Protein AF-0000000081065694 (afdb_homodimer)

Nearest PDB structures (foldseek):
  4qla-assembly1_A  TM=9.465E-01  e=5.471E-31  Bombyx mori
  4qla-assembly1_B  TM=9.384E-01  e=2.583E-26  Bombyx mori
  5f4z-assembly3_E  TM=8.134E-01  e=1.026E-21  Streptomyces carzinostaticus subsp. neocarzinostaticus
  7jqy-assembly1_B  TM=7.197E-01  e=2.039E-13  Burkholderia cenocepacia J2315
  4baz-assembly1_A  TM=7.302E-01  e=6.442E-12  Pseudomonas aeruginosa PAO1

Sequence (858 aa):
MHVKAGEGNDGDGEGGKDYDNEGGKRNDGDGEGEKDNDGDGEGGKDYDGDGEGEKDNDGEREKHNDGDGEGEKHNDGDGEGGKDNDGDGEGGKHNDGDGEGGNDSQVVVPLLLLHGWPGSFVEFYELVSLLREEEQVVEVEGEGGNVVLEVICPSIPGYGFSQAPAKQGFGHLETAQVMFKLMKRLGHERFYVQGGDWGSFIATAMATMYPHSVAGVHLNMFTSTTLGANFKMVMGGLLPSGLLFSTKDQAKIYPLLGRLGMFARETGYLHIQATKPDTVAVNQNPLSLAVYLLEKFSTWTHLDNPHLPDGGLLQPHFPISLDSLLDNICIYWFTGTITTSMRYYAENFGSLLTRNVENIPCRVPAGLAAFPQELATQPKSLAAHKFYDIVTYSDMPRGGHFAAMEEPHLLAQDILSFITKVENRNHKHMHVKAGEGNDGDGEGGKDYDNEGGKRNDGDGEGEKDNDGDGEGGKDYDGDGEGEKDNDGEREKHNDGDGEGEKHNDGDGEGGKDNDGDGEGGKHNDGDGEGGNDSQVVVPLLLLHGWPGSFVEFYELVSLLREEEQVVEVEGEGGNVVLEVICPSIPGYGFSQAPAKQGFGHLETAQVMFKLMKRLGHERFYVQGGDWGSFIATAMATMYPHSVAGVHLNMFTSTTLGANFKMVMGGLLPSGLLFSTKDQAKIYPLLGRLGMFARETGYLHIQATKPDTVAVNQNPLSLAVYLLEKFSTWTHLDNPHLPDGGLLQPHFPISLDSLLDNICIYWFTGTITTSMRYYAENFGSLLTRNVENIPCRVPAGLAAFPQELATQPKSLAAHKFYDIVTYSDMPRGGHFAAMEEPHLLAQDILSFITKVENRNHKH

Foldseek 3Di:
DCPPPPPPDPPPPPDDDDPDDDDDDDDDDDDDDDDPDDPDPDDDDDDDDYDDDDDDDDDDDDDDDDDDDDDDDYDDDDDDDYDDDDDDPPPDDPVPPPPPPVPLPEAEAEEEEAEAPPFALLLQVVLVVLLQPVPLFLDQPPVNHGYGYDYHGDYQDLFFPHHFDPDAQCALLVSLVVVVVVCVVVPQQAHAYEYFHSSLVNQLSNLLVPVRRYQEYEYAFFAQPDPVLVVLLVVCCVDDPCPSDHNVFQLQCPPVVVLVVLCVVPCPLLVCLQPPLPVQPQLVDLVSLLVVRVLCVLCFWAVCQVVDVVSCLPPPVSQFDPVSSVVRSVSCNVVVRSSSSSNNSNSCVVVVVVCPSSQRARAREYHYEHAPSESHDHDPVSSCSRYVHHQYYHDDPHTGRSCCRRPSPSSSVSVSVSVSSSSNVVVVD/DCPPPPPPDPPPPDDDDDPDDDDDDDDDYYDYDDDDDYDDDDDDDDPDDDDDDDDDDDDDDDDDDDDYDDDDDDDDDDPPPPDDDDDDDDPDPPPPPPPPPVPLDEAEAEEEEAEAPPFALLLQVVLVVLLQPPPLFLCQPPVNHGYGYDYHGDYQDLFFPHHFDPDFQCALLVSLVVVVVVCVVVPQQAHAYEYFHSSLVNQLSNLLVPVRRYQEYEYAFFAQPDPVLVVLLVVCCVDDPCPSDHNVQQVQCPPVVVLVVLCVVPCPLLVCLQPPLPVQPQLVDLVSLLVVRVLCVLCFWAVCQVVDVVSCLPPPVSQFDPVSSVVRSVSCNVVVRSSSSSNNSNSCVVVVVVCPSSQRARAREYHYEHAPSESHDHDPVSSCSRYVHHQYYHDDPHTGRSCSRRPSPSVSVSVSVSVSSSSNVVVVD

InterPro domains:
  IPR000073 Alpha/beta hydrolase fold-1 [PF00561] (110-221)
  IPR000639 Epoxide hydrolase-like [PR00412] (115-133)
  IPR000639 Epoxide hydrolase-like [PR00412] (193-206)
  IPR000639 Epoxide hydrolase-like [PR00412] (207-220)
  IPR000639 Epoxide hydrolase-like [PR00412] (364-380)
  IPR000639 Epoxide hydrolase-like [PR00412] (396-418)
  IPR029058 Alpha/Beta hydrolase fold [G3DSA:3.40.50.1820] (99-429)
  IPR029058 Alpha/Beta hydrolase fold [SSF53474] (109-421)

Secondary structure (DSSP, 8-state):
----------------------------------------------------------------------------------------------------------EEEEEEEE--SS--GGGGHHHHHHHH-TT--EE-TTT-PEEEEEEE-PPPTTSTTSPPPSSS---HHHHHHHHHHHHHHTT-SSEEEEESHHHHHHHHHHHHH-TTTEEEEEESS-----HHHHHHHHHHHHSPTTSSS-HHHHTTT--HHHHHHHHHHH-HHHHHHHH-GGG---TT-HHHHHHHHHHHHHHHH-TTGGGSGGGGTTSTT-SS-HHHHHHHHHHHHHHT-HHHHHHHHHHHHHHHHH-TGGGSPB-S-EEEEE-TB-SS---HHHHTTTBS-EEEEEE-SS-BTTHHHH-HHHHHHHHHHHHHHHHHHHH--/----------------------------------------------------------------------------------------------------------EEEEEEEE--SS--GGGGHHHHHHHH-TT--EE-TTT-PEEEEEEE-PPPTTSTTSPPPSSS---HHHHHHHHHHHHHHTT-SSEEEEESHHHHHHHHHHHHH-TTTEEEEEESS-----HHHHHHHHHHHHSPTTSSS-HHHHTTT--HHHHHHHHHHH-HHHHHHHH-GGG---TT-HHHHHHHHHHHHHHHH-TTGGGSGGGGTTSTT-SS-HHHHHHHHHHHHHHT-HHHHHHHHHHHHHHHHH-TGGGSPB-S-EEEEE-TB-SS---HHHHTTTBS-EEEEEE-SS-BTTHHHH-HHHHHHHHHHHHHHHHHHHH--

Solvent-accessible surface area (backbone atoms only — not comparable to full-atom values): 50359 Å² total; per-residue (Å²): 133,83,75,75,78,78,77,78,80,81,75,78,76,79,76,74,81,78,83,78,78,82,74,84,82,77,86,75,86,75,85,81,82,80,88,72,74,79,78,73,80,77,83,84,84,93,87,93,84,89,92,85,92,78,91,81,91,87,91,78,89,76,91,82,93,82,87,92,84,90,85,80,86,85,84,80,88,84,89,82,85,88,92,82,90,73,88,72,84,78,78,80,78,75,76,71,75,72,70,77,59,78,72,67,53,64,44,78,44,43,34,39,44,33,51,30,81,92,60,42,60,64,42,38,56,63,26,52,52,61,54,51,40,79,81,56,51,40,72,38,76,84,69,78,20,40,39,41,62,46,79,44,64,59,56,58,69,10,27,55,93,31,67,55,75,89,57,88,76,60,21,50,63,53,46,20,52,51,51,51,51,48,39,46,73,74,66,45,70,55,27,33,33,33,14,27,62,54,9,19,54,20,36,51,43,33,29,47,74,37,46,86,33,26,65,26,36,35,29,54,33,52,79,42,80,29,70,68,31,48,50,50,55,54,50,45,72,74,42,65,88,54,74,79,40,52,68,83,41,36,65,54,60,48,60,58,66,60,49,49,50,48,46,62,49,67,38,14,64,54,42,20,20,32,55,45,25,77,42,65,43,32,85,79,31,71,65,25,35,44,46,47,49,47,53,48,57,21,39,37,45,30,79,66,19,70,79,35,75,80,25,34,63,82,44,91,80,42,61,52,54,66,66,58,54,49,51,45,48,45,41,33,60,78,55,62,18,58,49,48,44,32,39,42,41,35,39,29,50,64,51,68,65,64,41,71,70,56,67,48,64,21,69,30,41,25,28,40,42,43,28,72,35,29,88,53,47,58,41,68,79,39,37,42,68,26,39,68,30,67,75,38,77,41,82,42,92,61,38,14,52,51,35,43,49,46,30,26,66,64,49,40,51,51,51,50,53,38,53,37,53,55,54,37,58,57,62,75,99,133,84,76,74,77,78,79,78,81,82,75,80,78,80,83,80,77,79,83,81,78,83,71,83,83,78,89,84,87,88,84,88,84,73,89,82,86,82,86,81,86,82,87,80,87,81,88,80,81,83,72,92,83,78,87,71,90,80,88,72,87,70,87,70,93,77,88,90,84,93,84,86,87,90,82,86,83,71,87,64,82,73,76,85,79,84,86,84,83,82,78,75,76,75,78,72,77,75,69,79,63,81,76,72,53,65,46,77,43,42,34,39,43,34,50,31,83,94,59,40,59,66,40,39,56,64,25,51,52,59,56,53,40,76,81,56,51,41,70,38,78,83,70,79,20,39,41,41,63,46,79,43,64,60,56,59,69,9,26,54,92,30,66,55,76,91,57,88,76,60,23,50,64,53,47,22,51,52,52,51,50,50,40,46,72,74,67,44,71,56,30,33,34,33,14,26,63,53,10,20,54,20,36,51,42,33,28,48,76,37,45,87,33,27,65,28,37,36,27,52,34,52,81,42,80,29,70,65,31,48,50,49,55,55,50,44,71,74,42,66,87,54,73,78,40,53,69,82,41,36,66,55,59,48,58,56,67,61,47,50,50,49,47,59,51,68,36,13,64,55,43,22,21,32,53,44,26,79,42,63,42,32,87,77,30,71,66,23,36,46,45,47,49,48,52,48,57,22,39,38,45,30,79,65,20,71,80,34,75,81,25,33,61,83,42,90,79,42,62,52,54,68,64,59,53,51,51,46,49,44,40,35,61,77,53,64,18,58,51,48,45,32,41,42,40,35,40,30,48,64,53,68,67,63,41,70,68,56,69,50,63,20,69,32,40,26,26,40,41,41,29,73,35,30,88,53,47,60,40,70,78,40,38,43,68,26,39,68,30,67,76,38,76,42,81,42,93,62,39,14,52,51,34,44,50,45,30,26,65,63,48,39,52,52,51,52,52,37,52,37,54,53,54,38,58,58,62,76,100

Organism: NCBI:txid1843537

Radius of gyration: 40.7 Å; Cα contacts (8 Å, |Δi|>4): 1205; chains: 2; bounding box: 134×143×94 Å

Structure (mmCIF, N/CA/C/O backbone):
data_AF-0000000081065694-model_v1
#
loop_
_entity.id
_entity.type
_entity.pdbx_description
1 polymer 'AB hydrolase-1 domain-containing protein'
#
loop_
_atom_site.group_PDB
_atom_site.id
_atom_site.type_symbol
_atom_site.label_atom_id
_atom_site.label_alt_id
_atom_site.label_comp_id
_atom_site.label_asym_id
_atom_site.label_entity_id
_atom_site.label_seq_id
_atom_site.pdbx_PDB_ins_code
_atom_site.Cartn_x
_atom_site.Cartn_y
_atom_site.Cartn_z
_atom_site.occupancy
_atom_site.B_iso_or_equiv
_atom_site.auth_seq_id
_atom_site.auth_comp_id
_atom_site.auth_asym_id
_atom_site.auth_atom_id
_atom_site.pdbx_PDB_model_num
ATOM 1 N N . MET A 1 1 ? -4.848 -31.844 -32.219 1 20.52 1 MET A N 1
ATOM 2 C CA . MET A 1 1 ? -4.75 -31.422 -30.812 1 20.52 1 MET A CA 1
ATOM 3 C C . MET A 1 1 ? -5.703 -30.266 -30.531 1 20.52 1 MET A C 1
ATOM 5 O O . MET A 1 1 ? -5.562 -29.188 -31.094 1 20.52 1 MET A O 1
ATOM 9 N N . HIS A 1 2 ? -6.969 -30.578 -30.297 1 20.83 2 HIS A N 1
ATOM 10 C CA . HIS A 1 2 ? -8.141 -29.719 -30.406 1 20.83 2 HIS A CA 1
ATOM 11 C C . HIS A 1 2 ? -8.258 -28.797 -29.188 1 20.83 2 HIS A C 1
ATOM 13 O O . HIS A 1 2 ? -8.328 -29.266 -28.062 1 20.83 2 HIS A O 1
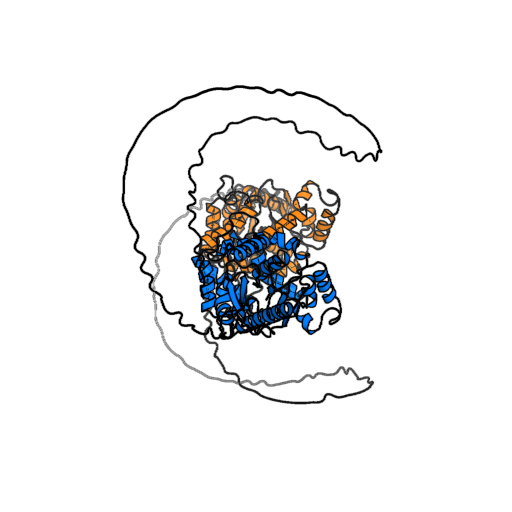ATOM 19 N N . VAL A 1 3 ? -7.438 -27.781 -29.172 1 20.69 3 VAL A N 1
ATOM 20 C CA . VAL A 1 3 ? -7.566 -26.734 -28.156 1 20.69 3 VAL A CA 1
ATOM 21 C C . VAL A 1 3 ? -8.953 -26.109 -28.234 1 20.69 3 VAL A C 1
ATOM 23 O O . VAL A 1 3 ? -9.312 -25.516 -29.25 1 20.69 3 VAL A O 1
ATOM 26 N N . LYS A 1 4 ? -10.102 -26.75 -27.859 1 20.53 4 LYS A N 1
ATOM 27 C CA . LYS A 1 4 ? -11.43 -26.141 -27.953 1 20.53 4 LYS A CA 1
ATOM 28 C C . LYS A 1 4 ? -11.508 -24.859 -27.141 1 20.53 4 LYS A C 1
ATOM 30 O O . LYS A 1 4 ? -11.281 -24.859 -25.922 1 20.53 4 LYS A O 1
ATOM 35 N N . ALA A 1 5 ? -11.219 -23.719 -27.766 1 24.27 5 ALA A N 1
ATOM 36 C CA . ALA A 1 5 ? -11.562 -22.422 -27.188 1 24.27 5 ALA A CA 1
ATOM 37 C C . ALA A 1 5 ? -13.031 -22.375 -26.781 1 24.27 5 ALA A C 1
ATOM 39 O O . ALA A 1 5 ? -13.914 -22.594 -27.625 1 24.27 5 ALA A O 1
ATOM 40 N N . GLY A 1 6 ? -13.484 -22.922 -25.609 1 22 6 GLY A N 1
ATOM 41 C CA . GLY A 1 6 ? -14.883 -22.984 -25.219 1 22 6 GLY A CA 1
ATOM 42 C C . GLY A 1 6 ? -15.586 -21.641 -25.312 1 22 6 GLY A C 1
ATOM 43 O O . GLY A 1 6 ? -15.117 -20.641 -24.75 1 22 6 GLY A O 1
ATOM 44 N N . GLU A 1 7 ? -16.188 -21.344 -26.438 1 23.22 7 GLU A N 1
ATOM 45 C CA . GLU A 1 7 ? -17 -20.188 -26.797 1 23.22 7 GLU A CA 1
ATOM 46 C C . GLU A 1 7 ? -18.109 -19.953 -25.781 1 23.22 7 GLU A C 1
ATOM 48 O O . GLU A 1 7 ? -18.938 -20.828 -25.531 1 23.22 7 GLU A O 1
ATOM 53 N N . GLY A 1 8 ? -17.812 -19.359 -24.625 1 21.09 8 GLY A N 1
ATOM 54 C CA . GLY A 1 8 ? -18.812 -19.047 -23.625 1 21.09 8 GLY A CA 1
ATOM 55 C C . GLY A 1 8 ? -20 -18.297 -24.188 1 21.09 8 GLY A C 1
ATOM 56 O O . GLY A 1 8 ? -19.875 -17.531 -25.156 1 21.09 8 GLY A O 1
ATOM 57 N N . ASN A 1 9 ? -21.234 -18.844 -24.078 1 20.84 9 ASN A N 1
ATOM 58 C CA . ASN A 1 9 ? -22.609 -18.516 -24.453 1 20.84 9 ASN A CA 1
ATOM 59 C C . ASN A 1 9 ? -23 -17.125 -23.969 1 20.84 9 ASN A C 1
ATOM 61 O O . ASN A 1 9 ? -22.609 -16.703 -22.875 1 20.84 9 ASN A O 1
ATOM 65 N N . ASP A 1 10 ? -23.375 -16.297 -24.891 1 21.59 10 ASP A N 1
ATOM 66 C CA . ASP A 1 10 ? -23.859 -14.922 -24.953 1 21.59 10 ASP A CA 1
ATOM 67 C C . ASP A 1 10 ? -25.141 -14.742 -24.141 1 21.59 10 ASP A C 1
ATOM 69 O O . ASP A 1 10 ? -26.219 -15.172 -24.562 1 21.59 10 ASP A O 1
ATOM 73 N N . GLY A 1 11 ? -25.172 -15.148 -22.812 1 19.41 11 GLY A N 1
ATOM 74 C CA . GLY A 1 11 ? -26.469 -14.992 -22.156 1 19.41 11 GLY A CA 1
ATOM 75 C C . GLY A 1 11 ? -27.047 -13.594 -22.281 1 19.41 11 GLY A C 1
ATOM 76 O O . GLY A 1 11 ? -26.297 -12.609 -22.25 1 19.41 11 GLY A O 1
ATOM 77 N N . ASP A 1 12 ? -28.109 -13.422 -22.906 1 21.06 12 ASP A N 1
ATOM 78 C CA . ASP A 1 12 ? -29 -12.328 -23.297 1 21.06 12 ASP A CA 1
ATOM 79 C C . ASP A 1 12 ? -29.5 -11.562 -22.078 1 21.06 12 ASP A C 1
ATOM 81 O O . ASP A 1 12 ? -30.578 -11.844 -21.562 1 21.06 12 ASP A O 1
ATOM 85 N N . GLY A 1 13 ? -28.641 -11.328 -21.062 1 19.19 13 GLY A N 1
ATOM 86 C CA . GLY A 1 13 ? -29.312 -10.812 -19.875 1 19.19 13 GLY A CA 1
ATOM 87 C C . GLY A 1 13 ? -30 -9.484 -20.109 1 19.19 13 GLY A C 1
ATOM 88 O O . GLY A 1 13 ? -29.406 -8.555 -20.656 1 19.19 13 GLY A O 1
ATOM 89 N N . GLU A 1 14 ? -31.312 -9.531 -20.312 1 20.67 14 GLU A N 1
ATOM 90 C CA . GLU A 1 14 ? -32.312 -8.492 -20.453 1 20.67 14 GLU A CA 1
ATOM 91 C C . GLU A 1 14 ? -32.312 -7.547 -19.25 1 20.67 14 GLU A C 1
ATOM 93 O O . GLU A 1 14 ? -32.562 -7.961 -18.125 1 20.67 14 GLU A O 1
ATOM 98 N N . GLY A 1 15 ? -31.328 -6.625 -19.203 1 17.2 15 GLY A N 1
ATOM 99 C CA . GLY A 1 15 ? -31.016 -5.719 -18.109 1 17.2 15 GLY A CA 1
ATOM 100 C C . GLY A 1 15 ? -32.25 -5.008 -17.562 1 17.2 15 GLY A C 1
ATOM 101 O O . GLY A 1 15 ? -33.344 -5.215 -18.047 1 17.2 15 GLY A O 1
ATOM 102 N N . GLY A 1 16 ? -32.219 -3.67 -17.406 1 18.06 16 GLY A N 1
ATOM 103 C CA . GLY A 1 16 ? -32.156 -2.697 -16.328 1 18.06 16 GLY A CA 1
ATOM 104 C C . GLY A 1 16 ? -33.469 -1.928 -16.141 1 18.06 16 GLY A C 1
ATOM 105 O O . GLY A 1 16 ? -33.5 -0.974 -15.359 1 18.06 16 GLY A O 1
ATOM 106 N N . LYS A 1 17 ? -34.562 -2.166 -16.844 1 16.97 17 LYS A N 1
ATOM 107 C CA . LYS A 1 17 ? -35.188 -0.841 -16.859 1 16.97 17 LYS A CA 1
ATOM 108 C C . LYS A 1 17 ? -35.406 -0.324 -15.438 1 16.97 17 LYS A C 1
ATOM 110 O O . LYS A 1 17 ? -35.188 -1.046 -14.469 1 16.97 17 LYS A O 1
ATOM 115 N N . ASP A 1 18 ? -36.688 0.103 -15.039 1 18 18 ASP A N 1
ATOM 116 C CA . ASP A 1 18 ? -37.375 1.372 -14.781 1 18 18 ASP A CA 1
ATOM 117 C C . ASP A 1 18 ? -37.844 1.456 -13.328 1 18 18 ASP A C 1
ATOM 119 O O . ASP A 1 18 ? -38.719 0.703 -12.906 1 18 18 ASP A O 1
ATOM 123 N N . TYR A 1 19 ? -36.875 1.347 -12.391 1 18.38 19 TYR A N 1
ATOM 124 C CA . TYR A 1 19 ? -37.469 1.353 -11.055 1 18.38 19 TYR A CA 1
ATOM 125 C C . TYR A 1 19 ? -38.375 2.561 -10.859 1 18.38 19 TYR A C 1
ATOM 127 O O . TYR A 1 19 ? -38 3.686 -11.195 1 18.38 19 TYR A O 1
ATOM 135 N N . ASP A 1 20 ? -39.656 2.295 -10.773 1 18.28 20 ASP A N 1
ATOM 136 C CA . ASP A 1 20 ? -40.781 3.158 -10.461 1 18.28 20 ASP A CA 1
ATOM 137 C C . ASP A 1 20 ? -40.656 3.775 -9.07 1 18.28 20 ASP A C 1
ATOM 139 O O . ASP A 1 20 ? -40.062 3.164 -8.172 1 18.28 20 ASP A O 1
ATOM 143 N N . ASN A 1 21 ? -40.938 5.059 -8.883 1 17.94 21 ASN A N 1
ATOM 144 C CA . ASN A 1 21 ? -40.906 6.215 -7.996 1 17.94 21 ASN A CA 1
ATOM 145 C C . ASN A 1 21 ? -41.719 5.977 -6.73 1 17.94 21 ASN A C 1
ATOM 147 O O . ASN A 1 21 ? -41.875 6.875 -5.898 1 17.94 21 ASN A O 1
ATOM 151 N N . GLU A 1 22 ? -42.25 4.758 -6.434 1 17.55 22 GLU A N 1
ATOM 152 C CA . GLU A 1 22 ? -43.406 5.125 -5.609 1 17.55 22 GLU A CA 1
ATOM 153 C C . GLU A 1 22 ? -42.969 5.645 -4.246 1 17.55 22 GLU A C 1
ATOM 155 O O . GLU A 1 22 ? -41.938 5.215 -3.715 1 17.55 22 GLU A O 1
ATOM 160 N N . GLY A 1 23 ? -43.625 6.668 -3.619 1 18.45 23 GLY A N 1
ATOM 161 C CA . GLY A 1 23 ? -43.656 7.695 -2.594 1 18.45 23 GLY A CA 1
ATOM 162 C C . GLY A 1 23 ? -43.938 7.141 -1.206 1 18.45 23 GLY A C 1
ATOM 163 O O . GLY A 1 23 ? -44.219 7.895 -0.274 1 18.45 23 GLY A O 1
ATOM 164 N N . GLY A 1 24 ? -43.375 5.965 -0.883 1 17.03 24 GLY A N 1
ATOM 165 C CA . GLY A 1 24 ? -44.062 5.566 0.331 1 17.03 24 GLY A CA 1
ATOM 166 C C . GLY A 1 24 ? -43.812 6.504 1.496 1 17.03 24 GLY A C 1
ATOM 167 O O . GLY A 1 24 ? -42.75 7.129 1.582 1 17.03 24 GLY A O 1
ATOM 168 N N . LYS A 1 25 ? -44.875 6.695 2.414 1 17.39 25 LYS A N 1
ATOM 169 C CA . LYS A 1 25 ? -45.406 7.48 3.533 1 17.39 25 LYS A CA 1
ATOM 170 C C . LYS A 1 25 ? -44.594 7.23 4.797 1 17.39 25 LYS A C 1
ATOM 172 O O . LYS A 1 25 ? -43.875 6.219 4.902 1 17.39 25 LYS A O 1
ATOM 177 N N . ARG A 1 26 ? -44.781 7.859 5.863 1 17.34 26 ARG A N 1
ATOM 178 C CA . ARG A 1 26 ? -44.406 8.711 6.988 1 17.34 26 ARG A CA 1
ATOM 179 C C . ARG A 1 26 ? -44.344 7.898 8.281 1 17.34 26 ARG A C 1
ATOM 181 O O . ARG A 1 26 ? -43.875 8.406 9.305 1 17.34 26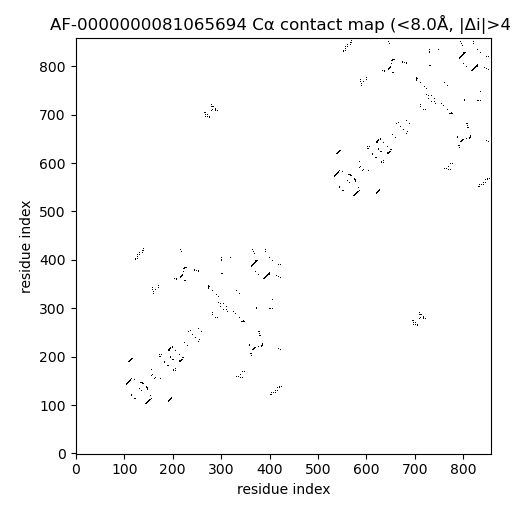 ARG A O 1
ATOM 188 N N . ASN A 1 27 ? -44.656 6.469 8.344 1 16.84 27 ASN A N 1
ATOM 189 C CA . ASN A 1 27 ? -45.281 6.449 9.664 1 16.84 27 ASN A CA 1
ATOM 190 C C . ASN A 1 27 ? -44.25 6.625 10.781 1 16.84 27 ASN A C 1
ATOM 192 O O . ASN A 1 27 ? -43.062 6.355 10.586 1 16.84 27 ASN A O 1
ATOM 196 N N . ASP A 1 28 ? -44.625 6.797 12.109 1 18.09 28 ASP A N 1
ATOM 197 C CA . ASP A 1 28 ? -44.531 7.516 13.375 1 18.09 28 ASP A CA 1
ATOM 198 C C . ASP A 1 28 ? -43.844 6.664 14.438 1 18.09 28 ASP A C 1
ATOM 200 O O . ASP A 1 28 ? -43.688 7.098 15.586 1 18.09 28 ASP A O 1
ATOM 204 N N . GLY A 1 29 ? -43.375 5.367 14.094 1 17.27 29 GLY A N 1
ATOM 205 C CA . GLY A 1 29 ? -43.594 4.699 15.367 1 17.27 29 GLY A CA 1
ATOM 206 C C . GLY A 1 29 ? -42.562 5.098 16.438 1 17.27 29 GLY A C 1
ATOM 207 O O . GLY A 1 29 ? -41.406 5.348 16.125 1 17.27 29 GLY A O 1
ATOM 208 N N . ASP A 1 30 ? -42.875 5.242 17.734 1 19.06 30 ASP A N 1
ATOM 209 C CA . ASP A 1 30 ? -42.562 5.812 19.031 1 19.06 30 ASP A CA 1
ATOM 210 C C . ASP A 1 30 ? -41.719 4.84 19.859 1 19.06 30 ASP A C 1
ATOM 212 O O . ASP A 1 30 ? -41.375 5.133 21.016 1 19.06 30 ASP A O 1
ATOM 216 N N . GLY A 1 31 ? -41.344 3.596 19.297 1 17.91 31 GLY A N 1
ATOM 217 C CA . GLY A 1 31 ? -41.344 2.701 20.438 1 17.91 31 GLY A CA 1
ATOM 218 C C . GLY A 1 31 ? -40.219 2.979 21.406 1 17.91 31 GLY A C 1
ATOM 219 O O . GLY A 1 31 ? -39.188 3.525 21.016 1 17.91 31 GLY A O 1
ATOM 220 N N . GLU A 1 32 ? -40.406 2.625 22.781 1 19.88 32 GLU A N 1
ATOM 221 C CA . GLU A 1 32 ? -40.062 2.781 24.203 1 19.88 32 GLU A CA 1
ATOM 222 C C . GLU A 1 32 ? -39.031 1.754 24.625 1 19.88 32 GLU A C 1
ATOM 224 O O . GLU A 1 32 ? -39.312 0.552 24.641 1 19.88 32 GLU A O 1
ATOM 229 N N . GLY A 1 33 ? -37.812 1.767 24.188 1 18.31 33 GLY A N 1
ATOM 230 C CA . GLY A 1 33 ? -36.812 0.734 24.422 1 18.31 33 GLY A CA 1
ATOM 231 C C . GLY A 1 33 ? -36.531 0.485 25.891 1 18.31 33 GLY A C 1
ATOM 232 O O . GLY A 1 33 ? -36.594 1.407 26.703 1 18.31 33 GLY A O 1
ATOM 233 N N . GLU A 1 34 ? -36.562 -0.775 26.156 1 19.52 34 GLU A N 1
ATOM 234 C CA . GLU A 1 34 ? -36.5 -1.635 27.344 1 19.52 34 GLU A CA 1
ATOM 235 C C . GLU A 1 34 ? -35.125 -1.58 27.969 1 19.52 34 GLU A C 1
ATOM 237 O O . GLU A 1 34 ? -34.125 -1.362 27.281 1 19.52 34 GLU A O 1
ATOM 242 N N . LYS A 1 35 ? -35.062 -1.62 29.359 1 19.81 35 LYS A N 1
ATOM 243 C CA . LYS A 1 35 ? -34.219 -1.434 30.547 1 19.81 35 LYS A CA 1
ATOM 244 C C . LYS A 1 35 ? -33.375 -2.676 30.828 1 19.81 35 LYS A C 1
ATOM 246 O O . LYS A 1 35 ? -33.906 -3.703 31.25 1 19.81 35 LYS A O 1
ATOM 251 N N . ASP A 1 36 ? -32.562 -3.262 29.969 1 17.55 36 ASP A N 1
ATOM 252 C CA . A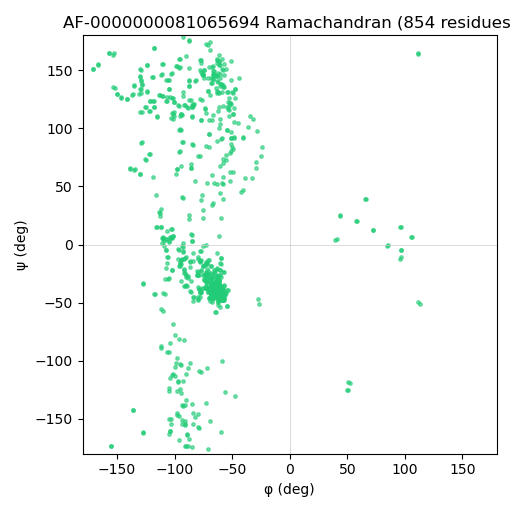SP A 1 36 ? -32 -4.613 29.922 1 17.55 36 ASP A CA 1
ATOM 253 C C . ASP A 1 36 ? -31.172 -4.906 31.172 1 17.55 36 ASP A C 1
ATOM 255 O O . ASP A 1 36 ? -30.828 -6.062 31.438 1 17.55 36 ASP A O 1
ATOM 259 N N . ASN A 1 37 ? -30.5 -4.082 31.969 1 18.02 37 ASN A N 1
ATOM 260 C CA . ASN A 1 37 ? -29.125 -4.566 32.031 1 18.02 37 ASN A CA 1
ATOM 261 C C . ASN A 1 37 ? -28.969 -5.652 33.062 1 18.02 37 ASN A C 1
ATOM 263 O O . ASN A 1 37 ? -27.859 -6.172 33.281 1 18.02 37 ASN A O 1
ATOM 267 N N . ASP A 1 38 ? -29.875 -6.059 33.938 1 18.81 38 ASP A N 1
ATOM 268 C CA . ASP A 1 38 ? -29.266 -6.305 35.219 1 18.81 38 ASP A CA 1
ATOM 269 C C . ASP A 1 38 ? -28.688 -7.715 35.312 1 18.81 38 ASP A C 1
ATOM 271 O O . ASP A 1 38 ? -29.406 -8.703 35.219 1 18.81 38 ASP A O 1
ATOM 275 N N . GLY A 1 39 ? -27.672 -8.07 34.656 1 18.34 39 GLY A N 1
ATOM 276 C CA . GLY A 1 39 ? -27.172 -9.422 34.5 1 18.34 39 GLY A CA 1
ATOM 277 C C . GLY A 1 39 ? -26.797 -10.078 35.812 1 18.34 39 GLY A C 1
ATOM 278 O O . GLY A 1 39 ? -25.688 -9.852 36.344 1 18.34 39 GLY A O 1
ATOM 279 N N . ASP A 1 40 ? -27.797 -10.344 36.656 1 17.06 40 ASP A N 1
ATOM 280 C CA . ASP A 1 40 ? -27.438 -10.93 37.938 1 17.06 40 ASP A CA 1
ATOM 281 C C . ASP A 1 40 ? -26.953 -12.367 37.781 1 17.06 40 ASP A C 1
ATOM 283 O O . ASP A 1 40 ? -27.562 -13.156 37.031 1 17.06 40 ASP A O 1
ATOM 287 N N . GLY A 1 41 ? -25.75 -12.734 37.906 1 18.08 41 GLY A N 1
ATOM 288 C CA . GLY A 1 41 ? -24.938 -13.922 37.688 1 18.08 41 GLY A CA 1
ATOM 289 C C . GLY A 1 41 ? -25.312 -15.07 38.625 1 18.08 41 GLY A C 1
ATOM 290 O O . GLY A 1 41 ? -24.562 -16.031 38.781 1 18.08 41 GLY A O 1
ATOM 291 N N . GLU A 1 42 ? -26.703 -15.203 38.938 1 15.34 42 GLU A N 1
ATOM 292 C CA . GLU A 1 42 ? -26.656 -16.094 40.125 1 15.34 42 GLU A CA 1
ATOM 293 C C . GLU A 1 42 ? -26.406 -17.531 39.688 1 15.34 42 GLU A C 1
ATOM 295 O O . GLU A 1 42 ? -26.406 -17.859 38.5 1 15.34 42 GLU A O 1
ATOM 300 N N . GLY A 1 43 ? -27.516 -18.562 39.812 1 15.64 43 GLY A N 1
ATOM 301 C CA . GLY A 1 43 ? -27.641 -19.734 40.656 1 15.64 43 GLY A CA 1
ATOM 302 C C . GLY A 1 43 ? -27.484 -21.031 39.906 1 15.64 43 GLY A C 1
ATOM 303 O O . GLY A 1 43 ? -27.766 -21.094 38.688 1 15.64 43 GLY A O 1
ATOM 304 N N . GLY A 1 44 ? -26.844 -22.188 40.312 1 17.05 44 GLY A N 1
ATOM 305 C CA . GLY A 1 44 ? -26.406 -23.531 40 1 17.05 44 GLY A CA 1
ATOM 306 C C . GLY A 1 44 ? -27.531 -24.547 40 1 17.05 44 GLY A C 1
ATOM 307 O O . GLY A 1 44 ? -27.297 -25.75 39.875 1 17.05 44 GLY A O 1
ATOM 308 N N . LYS A 1 45 ? -28.938 -24.312 39.812 1 15.29 45 LYS A N 1
ATOM 309 C CA . LYS A 1 45 ? -29.609 -25.391 40.562 1 15.29 45 LYS A CA 1
ATOM 310 C C . LYS A 1 45 ? -29.609 -26.688 39.75 1 15.29 45 LYS A C 1
ATOM 312 O O . LYS A 1 45 ? -29.422 -26.672 38.531 1 15.29 45 LYS A O 1
ATOM 317 N N . ASP A 1 46 ? -30.844 -27.625 39.906 1 15.74 46 ASP A N 1
ATOM 318 C CA . ASP A 1 46 ? -31.078 -29.047 40.188 1 15.74 46 ASP A CA 1
ATOM 319 C C . ASP A 1 46 ? -31.5 -29.797 38.906 1 15.74 46 ASP A C 1
ATOM 321 O O . ASP A 1 46 ? -31.938 -29.188 37.938 1 15.74 46 ASP A O 1
ATOM 325 N N . TYR A 1 47 ? -32.156 -31.156 38.906 1 16.84 47 TYR A N 1
ATOM 326 C CA . TYR A 1 47 ? -32.062 -32.562 38.5 1 16.84 47 TYR A CA 1
ATOM 327 C C . TYR A 1 47 ? -33.094 -32.906 37.438 1 16.84 47 TYR A C 1
ATOM 329 O O . TYR A 1 47 ? -32.781 -33.5 36.406 1 16.84 47 TYR A O 1
ATOM 337 N N . ASP A 1 48 ? -34.594 -32.75 37.469 1 15.41 48 ASP A N 1
ATOM 338 C CA . ASP A 1 48 ? -35.344 -33.969 37.656 1 15.41 48 ASP A CA 1
ATOM 339 C C . ASP A 1 48 ? -35.812 -34.531 36.312 1 15.41 48 ASP A C 1
ATOM 341 O O . ASP A 1 48 ? -35.812 -33.812 35.312 1 15.41 48 ASP A O 1
ATOM 345 N N . GLY A 1 49 ? -37.188 -35.312 36.281 1 15.95 49 GLY A N 1
ATOM 346 C CA . GLY A 1 49 ? -37.781 -36.656 36.156 1 15.95 49 GLY A CA 1
ATOM 347 C C . GLY A 1 49 ? -38.531 -36.844 34.875 1 15.95 49 GLY A C 1
ATOM 348 O O . GLY A 1 49 ? -38.312 -37.812 34.156 1 15.95 49 GLY A O 1
ATOM 349 N N . ASP A 1 50 ? -39.969 -36.531 34.688 1 15.4 50 ASP A N 1
ATOM 350 C CA . ASP A 1 50 ? -40.938 -37.594 34.562 1 15.4 50 ASP A CA 1
ATOM 351 C C . ASP A 1 50 ? -41.281 -37.875 33.125 1 15.4 50 ASP A C 1
ATOM 353 O O . ASP A 1 50 ? -40.906 -37.125 32.219 1 15.4 50 ASP A O 1
ATOM 357 N N . GLY A 1 51 ? -42.75 -37.844 32.719 1 15.55 51 GLY A N 1
ATOM 358 C CA . GLY A 1 51 ? -43.781 -38.844 32.5 1 15.55 51 GLY A CA 1
ATOM 359 C C . GLY A 1 51 ? -44.094 -39.094 31.047 1 15.55 51 GLY A C 1
ATOM 360 O O . GLY A 1 51 ? -43.656 -38.312 30.188 1 15.55 51 GLY A O 1
ATOM 361 N N . GLU A 1 52 ? -45.5 -39.531 30.641 1 15.24 52 GLU A N 1
ATOM 362 C CA . GLU A 1 52 ? -46.219 -40.688 30.156 1 15.24 52 GLU A CA 1
ATOM 363 C C . GLU A 1 52 ? -46.688 -40.469 28.719 1 15.24 52 GLU A C 1
ATOM 365 O O . GLU A 1 52 ? -46.438 -41.312 27.859 1 15.24 52 GLU A O 1
ATOM 370 N N . GLY A 1 53 ? -47.938 -39.844 28.422 1 15.36 53 GLY A N 1
ATOM 371 C CA . GLY A 1 53 ? -49.125 -40.594 28.016 1 15.36 53 GLY A CA 1
ATOM 372 C C . GLY A 1 53 ? -49.25 -40.719 26.516 1 15.36 53 GLY A C 1
ATOM 373 O O . GLY A 1 53 ? -48.594 -40 25.766 1 15.36 53 GLY A O 1
ATOM 374 N N . GLU A 1 54 ? -50.469 -41.531 25.922 1 14.81 54 GLU A N 1
ATOM 375 C CA . GLU A 1 54 ? -51 -42.562 25.047 1 14.81 54 GLU A CA 1
ATOM 376 C C . GLU A 1 54 ? -51.719 -41.969 23.844 1 14.81 54 GLU A C 1
ATOM 378 O O . GLU A 1 54 ? -52.031 -42.688 22.891 1 14.81 54 GLU A O 1
ATOM 383 N N . LYS A 1 55 ? -52.188 -40.688 23.812 1 14.66 55 LYS A N 1
ATOM 384 C CA . LYS A 1 55 ? -53.562 -40.75 23.297 1 14.66 55 LYS A CA 1
ATOM 385 C C . LYS A 1 55 ? -53.594 -41.312 21.891 1 14.66 55 LYS A C 1
ATOM 387 O O . LYS A 1 55 ? -52.625 -41.156 21.125 1 14.66 55 LYS A O 1
ATOM 392 N N . ASP A 1 56 ? -54.938 -41.812 21.359 1 14.12 56 ASP A N 1
ATOM 393 C CA . ASP A 1 56 ? -55.719 -42.812 20.656 1 14.12 56 ASP A CA 1
ATOM 394 C C . ASP A 1 56 ? -55.906 -42.438 19.188 1 14.12 56 ASP A C 1
ATOM 396 O O . ASP A 1 56 ? -55.656 -43.219 18.281 1 14.12 56 ASP A O 1
ATOM 400 N N . ASN A 1 57 ? -56.969 -41.469 18.891 1 14.42 57 ASN A N 1
ATOM 401 C CA . ASN A 1 57 ? -58.188 -41.969 18.281 1 14.42 57 ASN A CA 1
ATOM 402 C C . ASN A 1 57 ? -58.031 -42.125 16.766 1 14.42 57 ASN A C 1
ATOM 404 O O . ASN A 1 57 ? -57.094 -41.594 16.172 1 14.42 57 ASN A O 1
ATOM 408 N N . ASP A 1 58 ? -59.281 -41.906 15.977 1 14.29 58 ASP A N 1
ATOM 409 C CA . ASP A 1 58 ? -60.281 -42.656 15.227 1 14.29 58 ASP A CA 1
ATOM 410 C C . ASP A 1 58 ? -60.062 -42.531 13.727 1 14.29 58 ASP A C 1
ATOM 412 O O . ASP A 1 58 ? -59.688 -43.5 13.062 1 14.29 58 ASP A O 1
ATOM 416 N N . GLY A 1 59 ? -61.094 -41.781 13.008 1 14.7 59 GLY A N 1
ATOM 417 C CA . GLY A 1 59 ? -62.188 -42.188 12.141 1 14.7 59 GLY A CA 1
ATOM 418 C C . GLY A 1 59 ? -61.781 -42.25 10.68 1 14.7 59 GLY A C 1
ATOM 419 O O . GLY A 1 59 ? -60.781 -41.688 10.273 1 14.7 59 GLY A O 1
ATOM 420 N N . GLU A 1 60 ? -62.625 -43 9.742 1 14.09 60 GLU A N 1
ATOM 421 C CA . GLU A 1 60 ? -62.875 -43.906 8.617 1 14.09 60 GLU A CA 1
ATOM 422 C C . GLU A 1 60 ? -63.062 -43.125 7.32 1 14.09 60 GLU A C 1
ATOM 424 O O . GLU A 1 60 ? -62.844 -43.656 6.23 1 14.09 60 GLU A O 1
ATOM 429 N N . ARG A 1 61 ? -63.625 -41.844 7.355 1 13.77 61 ARG A N 1
ATOM 430 C CA . ARG A 1 61 ? -64.75 -41.781 6.41 1 13.77 61 ARG A CA 1
ATOM 431 C C . ARG A 1 61 ? -64.25 -42 4.98 1 13.77 61 ARG A C 1
ATOM 433 O O . ARG A 1 61 ? -63.156 -41.594 4.621 1 13.77 61 ARG A O 1
ATOM 440 N N . GLU A 1 62 ? -65.188 -42.781 4.016 1 13.61 62 GLU A N 1
ATOM 441 C CA . GLU A 1 62 ? -65.375 -43.594 2.816 1 13.61 62 GLU A CA 1
ATOM 442 C C . GLU A 1 62 ? -65.562 -42.719 1.584 1 13.61 62 GLU A C 1
ATOM 444 O O . GLU A 1 62 ? -65.562 -43.188 0.453 1 13.61 62 GLU A O 1
ATOM 449 N N . LYS A 1 63 ? -65.938 -41.375 1.745 1 14.03 63 LYS A N 1
ATOM 450 C CA . LYS A 1 63 ? -67 -41.062 0.789 1 14.03 63 LYS A CA 1
ATOM 451 C C . LYS A 1 63 ? -66.562 -41.5 -0.623 1 14.03 63 LYS A C 1
ATOM 453 O O . LYS A 1 63 ? -65.438 -41.469 -0.986 1 14.03 63 LYS A O 1
ATOM 458 N N . HIS A 1 64 ? -67.688 -41.719 -1.593 1 13.73 64 HIS A N 1
ATOM 459 C CA . HIS A 1 64 ? -68.375 -42.438 -2.674 1 13.73 64 HIS A CA 1
ATOM 460 C C . HIS A 1 64 ? -67.875 -41.938 -4.035 1 13.73 64 HIS A C 1
ATOM 462 O O . HIS A 1 64 ? -67.438 -42.719 -4.871 1 13.73 64 HIS A O 1
ATOM 468 N N . ASN A 1 65 ? -68.75 -41 -4.773 1 14.48 65 ASN A N 1
ATOM 469 C CA . ASN A 1 65 ? -69.688 -41.406 -5.859 1 14.48 65 ASN A CA 1
ATOM 470 C C . ASN A 1 65 ? -68.938 -41.406 -7.203 1 14.48 65 ASN A C 1
ATOM 472 O O . ASN A 1 65 ? -67.875 -40.781 -7.348 1 14.48 65 ASN A O 1
ATOM 476 N N . ASP A 1 66 ? -69.812 -41.5 -8.414 1 13.95 66 ASP A N 1
ATOM 477 C CA . ASP A 1 66 ? -70.25 -42.25 -9.578 1 13.95 66 ASP A CA 1
ATOM 478 C C . ASP A 1 66 ? -69.688 -41.688 -10.867 1 13.95 66 ASP A C 1
ATOM 480 O O . ASP A 1 66 ? -69.062 -42.406 -11.656 1 13.95 66 ASP A O 1
ATOM 484 N N . GLY A 1 67 ? -70.438 -40.719 -11.602 1 14.08 67 GLY A N 1
ATOM 485 C CA . GLY A 1 67 ? -71.125 -41.094 -12.812 1 14.08 67 GLY A CA 1
ATOM 486 C C . GLY A 1 67 ? -70.25 -41.062 -14.047 1 14.08 67 GLY A C 1
ATOM 487 O O . GLY A 1 67 ? -69.125 -40.562 -14.008 1 14.08 67 GLY A O 1
ATOM 488 N N . ASP A 1 68 ? -70.812 -40.5 -15.25 1 14.79 68 ASP A N 1
ATOM 489 C CA . ASP A 1 68 ? -71.375 -41 -16.516 1 14.79 68 ASP A CA 1
ATOM 490 C C . ASP A 1 68 ? -70.375 -40.844 -17.641 1 14.79 68 ASP A C 1
ATOM 492 O O . ASP A 1 68 ? -69.375 -40.125 -17.516 1 14.79 68 ASP A O 1
ATOM 496 N N . GLY A 1 69 ? -71 -40.75 -18.984 1 13.85 69 GLY A N 1
ATOM 497 C CA . GLY A 1 69 ? -71.188 -41.469 -20.219 1 13.85 69 GLY A CA 1
ATOM 498 C C . GLY A 1 69 ? -70.25 -41.094 -21.312 1 13.85 69 GLY A C 1
ATOM 499 O O . GLY A 1 69 ? -69.562 -41.969 -21.891 1 13.85 69 GLY A O 1
ATOM 500 N N . GLU A 1 70 ? -70.688 -40.156 -22.312 1 14.95 70 GLU A N 1
ATOM 501 C CA . GLU A 1 70 ? -71 -40.531 -23.688 1 14.95 70 GLU A CA 1
ATOM 502 C C . GLU A 1 70 ? -69.812 -40.5 -24.609 1 14.95 70 GLU A C 1
ATOM 504 O O . GLU A 1 70 ? -68.812 -39.875 -24.281 1 14.95 70 GLU A O 1
ATOM 509 N N . GLY A 1 71 ? -70.188 -40.719 -25.953 1 13.82 71 GLY A N 1
ATOM 510 C CA . GLY A 1 71 ? -70.062 -41.5 -27.172 1 13.82 71 GLY A CA 1
ATOM 511 C C . GLY A 1 71 ? -68.938 -41.031 -28.109 1 13.82 71 GLY A C 1
ATOM 512 O O . GLY A 1 71 ? -68 -41.781 -28.375 1 13.82 71 GLY A O 1
ATOM 513 N N . GLU A 1 72 ? -69.375 -40.344 -29.297 1 13.73 72 GLU A N 1
ATOM 514 C CA . GLU A 1 72 ? -69.375 -40.969 -30.625 1 13.73 72 GLU A CA 1
ATOM 515 C C . GLU A 1 72 ? -68.062 -40.688 -31.359 1 13.73 72 GLU A C 1
ATOM 517 O O . GLU A 1 72 ? -67.5 -41.594 -31.953 1 13.73 72 GLU A O 1
ATOM 522 N N . LYS A 1 73 ? -68 -39.438 -32 1 14.55 73 LYS A N 1
ATOM 523 C CA . LYS A 1 73 ? -68.188 -39.5 -33.469 1 14.55 73 LYS A CA 1
ATOM 524 C C . LYS A 1 73 ? -66.875 -39.969 -34.125 1 14.55 73 LYS A C 1
ATOM 526 O O . LYS A 1 73 ? -65.812 -39.875 -33.562 1 14.55 73 LYS A O 1
ATOM 531 N N . HIS A 1 74 ? -66.75 -39.594 -35.5 1 13.87 74 HIS A N 1
ATOM 532 C CA . HIS A 1 74 ? -66.688 -40.25 -36.781 1 13.87 74 HIS A CA 1
ATOM 533 C C . HIS A 1 74 ? -65.188 -40.5 -37.188 1 13.87 74 HIS A C 1
ATOM 535 O O . HIS A 1 74 ? -64.312 -39.938 -36.625 1 13.87 74 HIS A O 1
ATOM 541 N N . ASN A 1 75 ? -65 -40.219 -38.5 1 14.08 75 ASN A N 1
ATOM 542 C CA . ASN A 1 75 ? -64.812 -41.094 -39.688 1 14.08 75 ASN A CA 1
ATOM 543 C C . ASN A 1 75 ? -63.375 -41.344 -39.969 1 14.08 75 ASN A C 1
ATOM 545 O O . ASN A 1 75 ? -62.5 -40.625 -39.469 1 14.08 75 ASN A O 1
ATOM 549 N N . ASP A 1 76 ? -63.156 -41.281 -41.344 1 13.8 76 ASP A N 1
ATOM 550 C CA . ASP A 1 76 ? -62.812 -42.344 -42.281 1 13.8 76 ASP A CA 1
ATOM 551 C C . ASP A 1 76 ? -61.281 -42.406 -42.469 1 13.8 76 ASP A C 1
ATOM 553 O O . ASP A 1 76 ? -60.688 -43.438 -42.25 1 13.8 76 ASP A O 1
ATOM 557 N N . GLY A 1 77 ? -60.875 -41.844 -43.688 1 14.22 77 GLY A N 1
ATOM 558 C CA . GLY A 1 77 ? -60.5 -42.719 -44.781 1 14.22 77 GLY A CA 1
ATOM 559 C C . GLY A 1 77 ? -59.062 -43.188 -44.719 1 14.22 77 GLY A C 1
ATOM 560 O O . GLY A 1 77 ? -58.25 -42.562 -44 1 14.22 77 GLY A O 1
ATOM 561 N N . ASP A 1 78 ? -58.562 -43.5 -45.906 1 14.16 78 ASP A N 1
ATOM 562 C CA . ASP A 1 78 ? -58.062 -44.719 -46.562 1 14.16 78 ASP A CA 1
ATOM 563 C C . ASP A 1 78 ? -56.531 -44.781 -46.469 1 14.16 78 ASP A C 1
ATOM 565 O O . ASP A 1 78 ? -56 -45.719 -45.844 1 14.16 78 ASP A O 1
ATOM 569 N N . GLY A 1 79 ? -55.906 -44.75 -47.719 1 14.34 79 GLY A N 1
ATOM 570 C CA . GLY A 1 79 ? -55.375 -45.906 -48.438 1 14.34 79 GLY A CA 1
ATOM 571 C C . GLY A 1 79 ? -53.938 -46.188 -48.125 1 14.34 79 GLY A C 1
ATOM 572 O O . GLY A 1 79 ? -53.25 -45.375 -47.469 1 14.34 79 GLY A O 1
ATOM 573 N N . GLU A 1 80 ? -53.094 -46.438 -49.281 1 14.17 80 GLU A N 1
ATOM 574 C CA . GLU A 1 80 ? -52.531 -47.656 -49.812 1 14.17 80 GLU A CA 1
ATOM 575 C C . GLU A 1 80 ? -51.062 -47.781 -49.375 1 14.17 80 GLU A C 1
ATOM 577 O O . GLU A 1 80 ? -50.656 -48.812 -48.812 1 14.17 80 GLU A O 1
ATOM 582 N N . GLY A 1 81 ? -50.156 -47.688 -50.469 1 14.33 81 GLY A N 1
ATOM 583 C CA . GLY A 1 81 ? -49.5 -48.812 -51.094 1 14.33 81 GLY A CA 1
ATOM 584 C C . GLY A 1 81 ? -48.156 -49.188 -50.469 1 14.33 81 GLY A C 1
ATOM 585 O O . GLY A 1 81 ? -47.625 -48.406 -49.688 1 14.33 81 GLY A O 1
ATOM 586 N N . GLY A 1 82 ? -47.375 -50.031 -51.312 1 13.95 82 GLY A N 1
ATOM 587 C CA . GLY A 1 82 ? -46.75 -51.344 -51.312 1 13.95 82 GLY A CA 1
ATOM 588 C C . GLY A 1 82 ? -45.312 -51.344 -50.812 1 13.95 82 GLY A C 1
ATOM 589 O O . GLY A 1 82 ? -44.75 -50.25 -50.594 1 13.95 82 GLY A O 1
ATOM 590 N N . LYS A 1 83 ? -44.531 -52.219 -51.688 1 14.74 83 LYS A N 1
ATOM 591 C CA . LYS A 1 83 ? -43.812 -53.5 -51.562 1 14.74 83 LYS A CA 1
ATOM 592 C C . LYS A 1 83 ? -42.344 -53.281 -51.188 1 14.74 83 LYS A C 1
ATOM 594 O O . LYS A 1 83 ? -41.812 -52.188 -51.344 1 14.74 83 LYS A O 1
ATOM 599 N N . ASP A 1 84 ? -41.375 -54.406 -51.625 1 14.42 84 ASP A N 1
ATOM 600 C CA . ASP A 1 84 ? -40.562 -55.469 -51.094 1 14.42 84 ASP A CA 1
ATOM 601 C C . ASP A 1 84 ? -39.062 -55.156 -51.219 1 14.42 84 ASP A C 1
ATOM 603 O O . ASP A 1 84 ? -38.25 -55.5 -50.344 1 14.42 84 ASP A O 1
ATOM 607 N N . ASN A 1 85 ? -38.344 -54.844 -52.469 1 16.25 85 ASN A N 1
ATOM 608 C CA . ASN A 1 85 ? -37.438 -55.875 -52.938 1 16.25 85 ASN A CA 1
ATOM 609 C C . ASN A 1 85 ? -36.156 -55.875 -52.125 1 16.25 85 ASN A C 1
ATOM 611 O O . ASN A 1 85 ? -35.688 -54.844 -51.625 1 16.25 85 ASN A O 1
ATOM 615 N N . ASP A 1 86 ? -35.375 -57.188 -52.094 1 16.61 86 ASP A N 1
ATOM 616 C CA . ASP A 1 86 ? -34.5 -58.094 -51.344 1 16.61 86 ASP A CA 1
ATOM 617 C C . ASP A 1 86 ? -33.031 -57.844 -51.656 1 16.61 86 ASP A C 1
ATOM 619 O O . ASP A 1 86 ? -32.156 -58.469 -51.094 1 16.61 86 ASP A O 1
ATOM 623 N N . GLY A 1 87 ? -32.5 -57.156 -52.719 1 18.38 87 GLY A N 1
ATOM 624 C CA . GLY A 1 87 ? -31.344 -57.844 -53.281 1 18.38 87 GLY A CA 1
ATOM 625 C C . GLY A 1 87 ? -30.172 -57.969 -52.312 1 18.38 87 GLY A C 1
ATOM 626 O O . GLY A 1 87 ? -29.938 -57.062 -51.5 1 18.38 87 GLY A O 1
ATOM 627 N N . ASP A 1 88 ? -29.562 -59.219 -52.125 1 18.34 88 ASP A N 1
ATOM 628 C CA . ASP A 1 88 ? -28.656 -60 -51.281 1 18.34 88 ASP A CA 1
ATOM 629 C C . ASP A 1 88 ? -27.203 -59.594 -51.531 1 18.34 88 ASP A C 1
ATOM 631 O O . ASP A 1 88 ? -26.281 -60.281 -51.094 1 18.34 88 ASP A O 1
ATOM 635 N N . GLY A 1 89 ? -26.734 -58.438 -51.906 1 19.03 89 GLY A N 1
ATOM 636 C CA . GLY A 1 89 ? -25.344 -58.438 -52.375 1 19.03 89 GLY A CA 1
ATOM 637 C C . GLY A 1 89 ? -24.375 -58.906 -51.281 1 19.03 89 GLY A C 1
ATOM 638 O O . GLY A 1 89 ? -24.422 -58.438 -50.156 1 19.03 89 GLY A O 1
ATOM 639 N N . GLU A 1 90 ? -23.781 -60.188 -51.438 1 19.41 90 GLU A N 1
ATOM 640 C CA . GLU A 1 90 ? -22.859 -61 -50.625 1 19.41 90 GLU A CA 1
ATOM 641 C C . GLU A 1 90 ? -21.516 -60.281 -50.5 1 19.41 90 GLU A C 1
ATOM 643 O O . GLU A 1 90 ? -20.766 -60.156 -51.469 1 19.41 90 GLU A O 1
ATOM 648 N N . GLY A 1 91 ? -21.297 -59.094 -50.125 1 19.95 91 GLY A N 1
ATOM 649 C CA . GLY A 1 91 ? -19.953 -58.562 -50.156 1 19.95 91 GLY A CA 1
ATOM 650 C C . GLY A 1 91 ? -18.969 -59.375 -49.312 1 19.95 91 GLY A C 1
ATOM 651 O O . GLY A 1 91 ? -19.328 -59.938 -48.281 1 19.95 91 GLY A O 1
ATOM 652 N N . GLY A 1 92 ? -17.844 -59.969 -50 1 22.58 92 GLY A N 1
ATOM 653 C CA . GLY A 1 92 ? -16.672 -60.75 -49.625 1 22.58 92 GLY A CA 1
ATOM 654 C C . GLY A 1 92 ? -15.93 -60.156 -48.438 1 22.58 92 GLY A C 1
ATOM 655 O O . GLY A 1 92 ? -15.836 -58.938 -48.281 1 22.58 92 GLY A O 1
ATOM 656 N N . LYS A 1 93 ? -15.703 -61.031 -47.344 1 22.83 93 LYS A N 1
ATOM 657 C CA . LYS A 1 93 ? -15.094 -60.844 -46.031 1 22.83 93 LYS A CA 1
ATOM 658 C C . LYS A 1 93 ? -13.578 -60.688 -46.156 1 22.83 93 LYS A C 1
ATOM 660 O O . LYS A 1 93 ? -12.883 -61.656 -46.5 1 22.83 93 LYS A O 1
ATOM 665 N N . HIS A 1 94 ? -13.094 -59.781 -46.969 1 22.86 94 HIS A N 1
ATOM 666 C CA . HIS A 1 94 ? -11.641 -59.781 -46.844 1 22.86 94 HIS A CA 1
ATOM 667 C C . HIS A 1 94 ? -11.227 -59.75 -45.375 1 22.86 94 HIS A C 1
ATOM 669 O O . HIS A 1 94 ? -11.766 -59 -44.594 1 22.86 94 HIS A O 1
ATOM 675 N N . ASN A 1 95 ? -10.766 -60.906 -44.906 1 22.03 95 ASN A N 1
ATOM 676 C CA . ASN A 1 95 ? -10.195 -61.094 -43.562 1 22.03 95 ASN A CA 1
ATOM 677 C C . ASN A 1 95 ? -9.008 -60.188 -43.312 1 22.03 95 ASN A C 1
ATOM 679 O O . ASN A 1 95 ? -7.945 -60.344 -43.938 1 22.03 95 ASN A O 1
ATOM 683 N N . ASP A 1 96 ? -9.047 -58.938 -43.5 1 26.64 96 ASP A N 1
ATOM 684 C CA . ASP A 1 96 ? -7.848 -58.188 -43.125 1 26.64 96 ASP A CA 1
ATOM 685 C C . ASP A 1 96 ? -7.383 -58.594 -41.719 1 26.64 96 ASP A C 1
ATOM 687 O O . ASP A 1 96 ? -8.156 -58.531 -40.75 1 26.64 96 ASP A O 1
ATOM 691 N N . GLY A 1 97 ? -6.48 -59.562 -41.625 1 27.42 97 GLY A N 1
ATOM 692 C CA . GLY A 1 97 ? -5.766 -59.875 -40.375 1 27.42 97 GLY A CA 1
ATOM 693 C C . GLY A 1 97 ? -5.367 -58.625 -39.625 1 27.42 97 GLY A C 1
ATOM 694 O O . GLY A 1 97 ? -4.738 -57.719 -40.156 1 27.42 97 GLY A O 1
ATOM 695 N N . ASP A 1 98 ? -6.148 -58.188 -38.75 1 29.56 98 ASP A N 1
ATOM 696 C CA . ASP A 1 98 ? -5.871 -57.125 -37.812 1 29.56 98 ASP A CA 1
ATOM 697 C C . ASP A 1 98 ? -4.535 -57.344 -37.125 1 29.56 98 ASP A C 1
ATOM 699 O O . ASP A 1 98 ? -4.375 -58.312 -36.375 1 29.56 98 ASP A O 1
ATOM 703 N N . GLY A 1 99 ? -3.398 -57.344 -37.906 1 31.7 99 GLY A N 1
ATOM 704 C CA . GLY A 1 99 ? -2.17 -57.312 -37.125 1 31.7 99 GLY A CA 1
ATOM 705 C C . GLY A 1 99 ? -2.322 -56.531 -35.812 1 31.7 99 GLY A C 1
ATOM 706 O O . GLY A 1 99 ? -2.986 -55.5 -35.75 1 31.7 99 GLY A O 1
ATOM 707 N N . GLU A 1 100 ? -2.336 -57.312 -34.781 1 32.72 100 GLU A N 1
ATOM 708 C CA . GLU A 1 100 ? -2.234 -56.688 -33.438 1 32.72 100 GLU A CA 1
ATOM 709 C C . GLU A 1 100 ? -1.19 -55.594 -33.438 1 32.72 100 GLU A C 1
ATOM 711 O O . GLU A 1 100 ? 0.012 -55.844 -33.469 1 32.72 100 GLU A O 1
ATOM 716 N N . GLY A 1 101 ? -1.133 -54.719 -34.406 1 34.91 101 GLY A N 1
ATOM 717 C CA . GLY A 1 101 ? -0.304 -53.562 -34.094 1 34.91 101 GLY A CA 1
ATOM 718 C C . GLY A 1 101 ? -0.264 -53.25 -32.594 1 34.91 101 GLY A C 1
ATOM 719 O O . GLY A 1 101 ? -1.285 -53.312 -31.922 1 34.91 101 GLY A O 1
ATOM 720 N N . GLY A 1 102 ? 0.791 -53.719 -31.953 1 38.16 102 GLY A N 1
ATOM 721 C CA . GLY A 1 102 ? 0.992 -53.281 -30.578 1 38.16 102 GLY A CA 1
ATOM 722 C C . GLY A 1 102 ? 0.346 -51.938 -30.281 1 38.16 102 GLY A C 1
ATOM 723 O O . GLY A 1 102 ? 0.646 -50.938 -30.938 1 38.16 102 GLY A O 1
ATOM 724 N N . ASN A 1 103 ? -0.869 -51.844 -30.125 1 39.41 103 ASN A N 1
ATOM 725 C CA . ASN A 1 103 ? -1.632 -50.688 -29.672 1 39.41 103 ASN A CA 1
ATOM 726 C C . ASN A 1 103 ? -0.832 -49.844 -28.672 1 39.41 103 ASN A C 1
ATOM 728 O O . ASN A 1 103 ? -0.643 -50.25 -27.516 1 39.41 103 ASN A O 1
ATOM 732 N N . ASP A 1 104 ? 0.341 -49.344 -28.984 1 47.75 104 ASP A N 1
ATOM 733 C CA . ASP A 1 104 ? 0.996 -48.312 -28.172 1 47.75 104 ASP A CA 1
ATOM 734 C C . ASP A 1 104 ? -0.031 -47.438 -27.469 1 47.75 104 ASP A C 1
ATOM 736 O O . ASP A 1 104 ? -0.671 -46.594 -28.094 1 47.75 104 ASP A O 1
ATOM 740 N N . SER A 1 105 ? -0.806 -47.875 -26.578 1 56.44 105 SER A N 1
ATOM 741 C CA . SER A 1 105 ? -1.849 -47.25 -25.766 1 56.44 105 SER A CA 1
ATOM 742 C C . SER A 1 105 ? -1.363 -45.938 -25.141 1 56.44 105 SER A C 1
ATOM 744 O O . SER A 1 105 ? -0.324 -45.906 -24.484 1 56.44 105 SER A O 1
ATOM 746 N N . GLN A 1 106 ? -1.536 -44.844 -25.719 1 67.62 106 GLN A N 1
ATOM 747 C CA . GLN A 1 106 ? -1.271 -43.5 -25.219 1 67.62 106 GLN A CA 1
ATOM 748 C C . GLN A 1 106 ? -2.213 -43.156 -24.062 1 67.62 106 GLN A C 1
ATOM 750 O O . GLN A 1 106 ? -3.426 -43.344 -24.172 1 67.62 106 GLN A O 1
ATOM 755 N N . VAL A 1 107 ? -1.623 -43.062 -22.984 1 72.94 107 VAL A N 1
ATOM 756 C CA . VAL A 1 107 ? -2.404 -42.594 -21.844 1 72.94 107 VAL A CA 1
ATOM 757 C C . VAL A 1 107 ? -2.426 -41.062 -21.812 1 72.94 107 VAL A C 1
ATOM 759 O O . VAL A 1 107 ? -1.376 -40.438 -21.891 1 72.94 107 VAL A O 1
ATOM 762 N N . VAL A 1 108 ? -3.635 -40.5 -21.922 1 84.31 108 VAL A N 1
ATOM 763 C CA . VAL A 1 108 ? -3.805 -39.062 -21.859 1 84.31 108 VAL A CA 1
ATOM 764 C C . VAL A 1 108 ? -3.938 -38.625 -20.406 1 84.31 108 VAL A C 1
ATOM 766 O O . VAL A 1 108 ? -4.777 -39.125 -19.672 1 84.31 108 VAL A O 1
ATOM 769 N N . VAL A 1 109 ? -3.096 -37.719 -20 1 89.88 109 VAL A N 1
ATOM 770 C CA . VAL A 1 109 ? -3.074 -37.188 -18.641 1 89.88 109 VAL A CA 1
ATOM 771 C C . VAL A 1 109 ? -3.426 -35.719 -18.656 1 89.88 109 VAL A C 1
ATOM 773 O O . VAL A 1 109 ? -2.656 -34.875 -19.172 1 89.88 109 VAL A O 1
ATOM 776 N N . PRO A 1 110 ? -4.598 -35.312 -18.156 1 96.19 110 PRO A N 1
ATOM 777 C CA . PRO A 1 110 ? -4.973 -33.906 -18.109 1 96.19 110 PRO A CA 1
ATOM 778 C C . PRO A 1 110 ? -4.168 -33.125 -17.078 1 96.19 110 PRO A C 1
ATOM 780 O O . PRO A 1 110 ? -3.941 -33.594 -15.969 1 96.19 110 PRO A O 1
ATOM 783 N N . LEU A 1 111 ? -3.643 -31.969 -17.469 1 97.81 111 LEU A N 1
ATOM 784 C CA . LEU A 1 111 ? -2.881 -31.062 -16.609 1 97.81 111 LEU A CA 1
ATOM 785 C C . LEU A 1 111 ? -3.484 -29.656 -16.641 1 97.81 111 LEU A C 1
ATOM 787 O O . LEU A 1 111 ? -3.6 -29.047 -17.703 1 97.81 111 LEU A O 1
ATOM 791 N N . LEU A 1 112 ? -3.936 -29.188 -15.477 1 98.81 112 LEU A N 1
ATOM 792 C CA . LEU A 1 112 ? -4.453 -27.828 -15.305 1 98.81 112 LEU A CA 1
ATOM 793 C C . LEU A 1 112 ? -3.344 -26.875 -14.883 1 98.81 112 LEU A C 1
ATOM 795 O O . LEU A 1 112 ? -2.674 -27.094 -13.875 1 98.81 112 LEU A O 1
ATOM 799 N N . LEU A 1 113 ? -3.094 -25.844 -15.695 1 98.81 113 LEU A N 1
ATOM 800 C CA . LEU A 1 113 ? -2.123 -24.812 -15.375 1 98.81 113 LEU A CA 1
ATOM 801 C C . LEU A 1 113 ? -2.82 -23.547 -14.875 1 98.81 113 LEU A C 1
ATOM 803 O O . LEU A 1 113 ? -3.699 -23.016 -15.555 1 98.81 113 LEU A O 1
ATOM 807 N N . LEU A 1 114 ? -2.418 -23.078 -13.719 1 98.88 114 LEU A N 1
ATOM 808 C CA . LEU A 1 114 ? -3.053 -21.922 -13.109 1 98.88 114 LEU A CA 1
ATOM 809 C C . LEU A 1 114 ? -2.053 -20.781 -12.938 1 98.88 114 LEU A C 1
ATOM 811 O O . LEU A 1 114 ? -1.021 -20.953 -12.289 1 98.88 114 LEU A O 1
ATOM 815 N N . HIS A 1 115 ? -2.365 -19.625 -13.508 1 98.62 115 HIS A N 1
ATOM 816 C CA . HIS A 1 115 ? -1.483 -18.469 -13.453 1 98.62 115 HIS A CA 1
ATOM 817 C C . HIS A 1 115 ? -1.731 -17.641 -12.203 1 98.62 115 H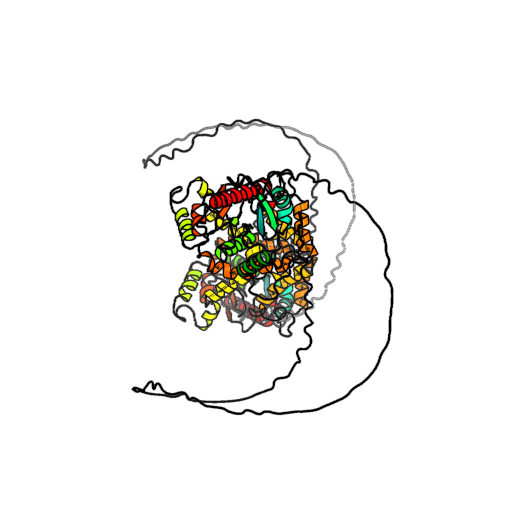IS A C 1
ATOM 819 O O . HIS A 1 115 ? -2.602 -17.969 -11.391 1 98.62 115 HIS A O 1
ATOM 825 N N . GLY A 1 116 ? -0.89 -16.578 -12.008 1 98.19 116 GLY A N 1
ATOM 826 C CA . GLY A 1 116 ? -1.052 -15.641 -10.906 1 98.19 116 GLY A CA 1
ATOM 827 C C . GLY A 1 116 ? -1.09 -14.195 -11.359 1 98.19 116 GLY A C 1
ATOM 828 O O . GLY A 1 116 ? -1.479 -13.898 -12.492 1 98.19 116 GLY A O 1
ATOM 829 N N . TRP A 1 117 ? -0.871 -13.32 -10.477 1 98 117 TRP A N 1
ATOM 830 C CA . TRP A 1 117 ? -0.797 -11.883 -10.727 1 98 117 TRP A CA 1
ATOM 831 C C . TRP A 1 117 ? 0.646 -11.398 -10.68 1 98 117 TRP A C 1
ATOM 833 O O . TRP A 1 117 ? 1.445 -11.883 -9.875 1 98 117 TRP A O 1
ATOM 843 N N . PRO A 1 118 ? 1.031 -10.516 -11.492 1 97.75 118 PRO A N 1
ATOM 844 C CA . PRO A 1 118 ? 0.274 -9.852 -12.555 1 97.75 118 PRO A CA 1
ATOM 845 C C . PRO A 1 118 ? 0.429 -10.539 -13.906 1 97.75 118 PRO A C 1
ATOM 847 O O . PRO A 1 118 ? 0.611 -9.875 -14.93 1 97.75 118 PRO A O 1
ATOM 850 N N . GLY A 1 119 ? 0.408 -11.859 -13.875 1 98.06 119 GLY A N 1
ATOM 851 C CA . GLY A 1 119 ? 0.466 -12.648 -15.094 1 98.06 119 GLY A CA 1
ATOM 852 C C . GLY A 1 119 ? -0.903 -12.969 -15.664 1 98.06 119 GLY A C 1
ATOM 853 O O . GLY A 1 119 ? -1.896 -12.336 -15.305 1 98.06 119 GLY A O 1
ATOM 854 N N . SER A 1 120 ? -0.913 -13.766 -16.656 1 98.25 120 SER A N 1
ATOM 855 C CA . SER A 1 120 ? -2.041 -14.359 -17.375 1 98.25 120 SER A CA 1
ATOM 856 C C . SER A 1 120 ? -1.644 -15.664 -18.047 1 98.25 120 SER A C 1
ATOM 858 O O . SER A 1 120 ? -0.551 -16.188 -17.812 1 98.25 120 SER A O 1
ATOM 860 N N . PHE A 1 121 ? -2.59 -16.203 -18.844 1 97.5 121 PHE A N 1
ATOM 861 C CA . PHE A 1 121 ? -2.281 -17.438 -19.562 1 97.5 121 PHE A CA 1
ATOM 862 C C . PHE A 1 121 ? -1.087 -17.25 -20.484 1 97.5 121 PHE A C 1
ATOM 864 O O . PHE A 1 121 ? -0.507 -18.219 -20.969 1 97.5 121 PHE A O 1
ATOM 871 N N . VAL A 1 122 ? -0.68 -15.992 -20.688 1 97.62 122 VAL A N 1
ATOM 872 C CA . VAL A 1 122 ? 0.48 -15.688 -21.516 1 97.62 122 VAL A CA 1
ATOM 873 C C . VAL A 1 122 ? 1.734 -16.297 -20.891 1 97.62 122 VAL A C 1
ATOM 875 O O . VAL A 1 122 ? 2.684 -16.641 -21.609 1 97.62 122 VAL A O 1
ATOM 878 N N . GLU A 1 123 ? 1.729 -16.469 -19.609 1 97.88 123 GLU A N 1
ATOM 879 C CA . GLU A 1 123 ? 2.869 -17.047 -18.906 1 97.88 123 GLU A CA 1
ATOM 880 C C . GLU A 1 123 ? 3.199 -18.438 -19.469 1 97.88 123 GLU A C 1
ATOM 882 O O . GLU A 1 123 ? 4.344 -18.891 -19.375 1 97.88 123 GLU A O 1
ATOM 887 N N . PHE A 1 124 ? 2.193 -19.078 -20.078 1 98.06 124 PHE A N 1
ATOM 888 C CA . PHE A 1 124 ? 2.33 -20.516 -20.328 1 98.06 124 PHE A CA 1
ATOM 889 C C . PHE A 1 124 ? 2.623 -20.781 -21.797 1 98.06 124 PHE A C 1
ATOM 891 O O . PHE A 1 124 ? 2.729 -21.938 -22.219 1 98.06 124 PHE A O 1
ATOM 898 N N . TYR A 1 125 ? 2.771 -19.75 -22.625 1 95.88 125 TYR A N 1
ATOM 899 C CA . TYR A 1 125 ? 2.914 -19.953 -24.062 1 95.88 125 TYR A CA 1
ATOM 900 C C . TYR A 1 125 ? 4.066 -20.906 -24.375 1 95.88 125 TYR A C 1
ATOM 902 O O . TYR A 1 125 ? 3.869 -21.938 -25.016 1 95.88 125 TYR A O 1
ATOM 910 N N . GLU A 1 126 ? 5.215 -20.625 -23.859 1 95.88 126 GLU A N 1
ATOM 911 C CA . GLU A 1 126 ? 6.375 -21.469 -24.125 1 95.88 126 GLU A CA 1
ATOM 912 C C . GLU A 1 126 ? 6.285 -22.781 -23.375 1 95.88 126 GLU A C 1
ATOM 914 O O . GLU A 1 126 ? 6.66 -23.828 -23.891 1 95.88 126 GLU A O 1
ATOM 919 N N . LEU A 1 127 ? 5.781 -22.703 -22.188 1 97.06 127 LEU A N 1
ATOM 920 C CA . LEU A 1 127 ? 5.66 -23.891 -21.359 1 97.06 127 LEU A CA 1
ATOM 921 C C . LEU A 1 127 ? 4.766 -24.938 -22.031 1 97.06 127 LEU A C 1
ATOM 923 O O . LEU A 1 127 ? 5.105 -26.125 -22.078 1 97.06 127 LEU A O 1
ATOM 927 N N . VAL A 1 128 ? 3.637 -24.5 -22.578 1 95.88 128 VAL A N 1
ATOM 928 C CA . VAL A 1 128 ? 2.672 -25.406 -23.203 1 95.88 128 VAL A CA 1
ATOM 929 C C . VAL A 1 128 ? 3.301 -26.062 -24.422 1 95.88 128 VAL A C 1
ATOM 931 O O . VAL A 1 128 ? 3.105 -27.266 -24.672 1 95.88 128 VAL A O 1
ATOM 934 N N . SER A 1 129 ? 4.047 -25.297 -25.172 1 93.44 129 SER A N 1
ATOM 935 C CA . SER A 1 129 ? 4.73 -25.844 -26.344 1 93.44 129 SER A CA 1
ATOM 936 C C . SER A 1 129 ? 5.715 -26.938 -25.953 1 93.44 129 SER A C 1
ATOM 938 O O . SER A 1 129 ? 5.793 -27.984 -26.609 1 93.44 129 SER A O 1
ATOM 940 N N . LEU A 1 130 ? 6.398 -26.734 -24.875 1 93.94 130 LEU A N 1
ATOM 941 C CA . LEU A 1 130 ? 7.387 -27.703 -24.375 1 93.94 130 LEU A CA 1
ATOM 942 C C . LEU A 1 130 ? 6.707 -28.953 -23.828 1 93.94 130 LEU A C 1
ATOM 944 O O . LEU A 1 130 ? 7.195 -30.062 -24.016 1 93.94 130 LEU A O 1
ATOM 948 N N . LEU A 1 131 ? 5.598 -28.781 -23.188 1 93.06 131 LEU A N 1
ATOM 949 C CA . LEU A 1 131 ? 4.879 -29.891 -22.578 1 93.06 131 LEU A CA 1
ATOM 950 C C . LEU A 1 131 ? 4.207 -30.75 -23.656 1 93.06 131 LEU A C 1
ATOM 952 O O . LEU A 1 131 ? 3.986 -31.938 -23.453 1 93.06 131 LEU A O 1
ATOM 956 N N . ARG A 1 132 ? 3.912 -30.125 -24.781 1 86.62 132 ARG A N 1
ATOM 957 C CA . ARG A 1 132 ? 3.219 -30.828 -25.859 1 86.62 132 ARG A CA 1
ATOM 958 C C . ARG A 1 132 ? 4.211 -31.516 -26.797 1 86.62 132 ARG A C 1
ATOM 960 O O . ARG A 1 132 ? 3.83 -32.375 -27.578 1 86.62 132 ARG A O 1
ATOM 967 N N . GLU A 1 133 ? 5.328 -30.984 -26.844 1 77.75 133 GLU A N 1
ATOM 968 C CA . GLU A 1 133 ? 6.297 -31.578 -27.766 1 77.75 133 GLU A CA 1
ATOM 969 C C . GLU A 1 133 ? 6.383 -33.094 -27.594 1 77.75 133 GLU A C 1
ATOM 971 O O . GLU A 1 133 ? 6.262 -33.594 -26.469 1 77.75 133 GLU A O 1
ATOM 976 N N . GLU A 1 134 ? 5.867 -33.781 -28.75 1 55.66 134 GLU A N 1
ATOM 977 C CA . GLU A 1 134 ? 5.668 -35.219 -29 1 55.66 134 GLU A CA 1
ATOM 978 C C . GLU A 1 134 ? 6.648 -36.062 -28.188 1 55.66 134 GLU A C 1
ATOM 980 O O . GLU A 1 134 ? 6.301 -37.156 -27.719 1 55.66 134 GLU A O 1
ATOM 985 N N . GLU A 1 135 ? 7.812 -35.656 -28.25 1 52.5 135 GLU A N 1
ATOM 986 C CA . GLU A 1 135 ? 8.836 -36.562 -27.781 1 52.5 135 GLU A CA 1
ATOM 987 C C . GLU A 1 135 ? 8.859 -36.625 -26.25 1 52.5 135 GLU A C 1
ATOM 989 O O . GLU A 1 135 ? 9.672 -37.375 -25.672 1 52.5 135 GLU A O 1
ATOM 994 N N . GLN A 1 136 ? 8.016 -35.875 -25.609 1 54.16 136 GLN A N 1
ATOM 995 C CA . GLN A 1 136 ? 8.188 -35.969 -24.156 1 54.16 136 GLN A CA 1
ATOM 996 C C . GLN A 1 136 ? 7.383 -37.156 -23.609 1 54.16 136 GLN A C 1
ATOM 998 O O . GLN A 1 136 ? 6.172 -37.031 -23.391 1 54.16 136 GLN A O 1
ATOM 1003 N N . VAL A 1 137 ? 7.855 -38.344 -24.047 1 52.22 137 VAL A N 1
ATOM 1004 C CA . VAL A 1 137 ? 7.293 -39.625 -23.703 1 52.22 137 VAL A CA 1
ATOM 1005 C C . VAL A 1 137 ? 7.633 -39.969 -22.25 1 52.22 137 VAL A C 1
ATOM 1007 O O . VAL A 1 137 ? 8.805 -40.125 -21.906 1 52.22 137 VAL A O 1
ATOM 1010 N N . VAL A 1 138 ? 6.742 -39.406 -21.375 1 58.38 138 VAL A N 1
ATOM 1011 C CA . VAL A 1 138 ? 6.883 -40 -20.047 1 58.38 138 VAL A CA 1
ATOM 1012 C C . VAL A 1 138 ? 6.746 -41.531 -20.125 1 58.38 138 VAL A C 1
ATOM 1014 O O . VAL A 1 138 ? 5.727 -42.031 -20.594 1 58.38 138 VAL A O 1
ATOM 1017 N N . GLU A 1 139 ? 7.898 -42.219 -20.141 1 57 139 GLU A N 1
ATOM 1018 C CA . GLU A 1 139 ? 7.863 -43.688 -20.125 1 57 139 GLU A CA 1
ATOM 1019 C C . GLU A 1 139 ? 7.398 -44.219 -18.766 1 57 139 GLU A C 1
ATOM 1021 O O . GLU A 1 139 ? 8.023 -43.938 -17.75 1 57 139 GLU A O 1
ATOM 1026 N N . VAL A 1 140 ? 6.121 -44.5 -18.641 1 57.12 140 VAL A N 1
ATOM 1027 C CA . VAL A 1 140 ? 5.648 -45.219 -17.453 1 57.12 140 VAL A CA 1
ATOM 1028 C C . VAL A 1 140 ? 6.051 -46.688 -17.516 1 57.12 140 VAL A C 1
ATOM 1030 O O . VAL A 1 140 ? 5.871 -47.344 -18.547 1 57.12 140 VAL A O 1
ATOM 1033 N N . GLU A 1 141 ? 6.898 -47.031 -16.516 1 54.78 141 GLU A N 1
ATOM 1034 C CA . GLU A 1 141 ? 7.312 -48.438 -16.422 1 54.78 141 GLU A CA 1
ATOM 1035 C C . GLU A 1 141 ? 6.109 -49.375 -16.422 1 54.78 141 GLU A C 1
ATOM 1037 O O . GLU A 1 141 ? 5.148 -49.156 -15.68 1 54.78 141 GLU A O 1
ATOM 1042 N N . GLY A 1 142 ? 6.086 -50.25 -17.375 1 52.41 142 GLY A N 1
ATOM 1043 C CA . GLY A 1 142 ? 5.148 -51.375 -17.453 1 52.41 142 GLY A CA 1
ATOM 1044 C C . GLY A 1 142 ? 4.152 -51.25 -18.578 1 52.41 142 GLY A C 1
ATOM 1045 O O . GLY A 1 142 ? 3.654 -52.25 -19.094 1 52.41 142 GLY A O 1
ATOM 1046 N N . GLU A 1 143 ? 3.557 -50.094 -18.609 1 51.06 143 GLU A N 1
ATOM 1047 C CA . GLU A 1 143 ? 2.51 -50.094 -19.625 1 51.06 143 GLU A CA 1
ATOM 1048 C C . GLU A 1 143 ? 3.062 -49.688 -20.984 1 51.06 143 GLU A C 1
ATOM 1050 O O . GLU A 1 143 ? 2.396 -49.844 -22.016 1 51.06 143 GLU A O 1
ATOM 1055 N N . GLY A 1 144 ? 4.324 -49.875 -21.266 1 52.38 144 GLY A N 1
ATOM 1056 C CA . GLY A 1 144 ? 4.934 -49.594 -22.562 1 52.38 144 GLY A CA 1
ATOM 1057 C C . GLY A 1 144 ? 4.395 -48.312 -23.203 1 52.38 144 GLY A C 1
ATOM 1058 O O . GLY A 1 144 ? 4.582 -48.094 -24.406 1 52.38 144 GLY A O 1
ATOM 1059 N N . GLY A 1 145 ? 3.453 -47.5 -22.469 1 57.91 145 GLY A N 1
ATOM 1060 C CA . GLY A 1 145 ? 2.746 -46.469 -23.219 1 57.91 145 GLY A CA 1
ATOM 1061 C C . GLY A 1 145 ? 3.283 -45.062 -22.984 1 57.91 145 GLY A C 1
ATOM 1062 O O . GLY A 1 145 ? 3.977 -44.844 -22 1 57.91 145 GLY A O 1
ATOM 1063 N N . ASN A 1 146 ? 3.217 -44.281 -23.969 1 67.38 146 ASN A N 1
ATOM 1064 C CA . ASN A 1 146 ? 3.578 -42.875 -23.969 1 67.38 146 ASN A CA 1
ATOM 1065 C C . ASN A 1 146 ? 2.504 -42 -23.281 1 67.38 146 ASN A C 1
ATOM 1067 O O . ASN A 1 146 ? 1.31 -42.25 -23.484 1 67.38 146 ASN A O 1
ATOM 1071 N N . VAL A 1 147 ? 2.922 -41.25 -22.297 1 72.62 147 VAL A N 1
ATOM 1072 C CA . VAL A 1 147 ? 2.002 -40.344 -21.656 1 72.62 147 VAL A CA 1
ATOM 1073 C C . VAL A 1 147 ? 1.933 -39.031 -22.453 1 72.62 147 VAL A C 1
ATOM 1075 O O . VAL A 1 147 ? 2.965 -38.438 -22.781 1 72.62 147 VAL A O 1
ATOM 1078 N N . VAL A 1 148 ? 0.746 -38.781 -22.906 1 82.75 148 VAL A N 1
ATOM 1079 C CA . VAL A 1 148 ? 0.49 -37.5 -23.562 1 82.75 148 VAL A CA 1
ATOM 1080 C C . VAL A 1 148 ? -0.295 -36.594 -22.641 1 82.75 148 VAL A C 1
ATOM 1082 O O . VAL A 1 148 ? -1.292 -37 -22.031 1 82.75 148 VAL A O 1
ATOM 1085 N N . LEU A 1 149 ? 0.175 -35.312 -22.547 1 90.94 149 LEU A N 1
ATOM 1086 C CA . LEU A 1 149 ? -0.488 -34.375 -21.656 1 90.94 149 LEU A CA 1
ATOM 1087 C C . LEU A 1 149 ? -1.551 -33.594 -22.406 1 90.94 149 LEU A C 1
ATOM 1089 O O . LEU A 1 149 ? -1.314 -33.125 -23.531 1 90.94 149 LEU A O 1
ATOM 1093 N N . GLU A 1 150 ? -2.713 -33.5 -21.906 1 93.75 150 GLU A N 1
ATOM 1094 C CA . GLU A 1 150 ? -3.721 -32.531 -22.281 1 93.75 150 GLU A CA 1
ATOM 1095 C C . GLU A 1 150 ? -3.691 -31.328 -21.344 1 93.75 150 GLU A C 1
ATOM 1097 O O . GLU A 1 150 ? -4.105 -31.438 -20.188 1 93.75 150 GLU A O 1
ATOM 1102 N N . VAL A 1 151 ? -3.258 -30.172 -21.875 1 96.44 151 VAL A N 1
ATOM 1103 C CA . VAL A 1 151 ? -2.986 -29.031 -21.016 1 96.44 151 VAL A CA 1
ATOM 1104 C C . VAL A 1 151 ? -4.156 -28.047 -21.078 1 96.44 151 VAL A C 1
ATOM 1106 O O . VAL A 1 151 ? -4.586 -27.656 -22.172 1 96.44 151 VAL A O 1
ATOM 1109 N N . ILE A 1 152 ? -4.773 -27.719 -19.984 1 97.88 152 ILE A N 1
ATOM 1110 C CA . ILE A 1 152 ? -5.84 -26.734 -19.828 1 97.88 152 ILE A CA 1
ATOM 1111 C C . ILE A 1 152 ? -5.305 -25.5 -19.125 1 97.88 152 ILE A C 1
ATOM 1113 O O . ILE A 1 152 ? -4.727 -25.594 -18.031 1 97.88 152 ILE A O 1
ATOM 1117 N N . CYS A 1 153 ? -5.418 -24.297 -19.703 1 97.94 153 CYS A N 1
ATOM 1118 C CA . CYS A 1 153 ? -4.883 -23.062 -19.156 1 97.94 153 CYS A CA 1
ATOM 1119 C C . CYS A 1 153 ? -5.977 -22 -19.016 1 97.94 153 CYS A C 1
ATOM 1121 O O . CYS A 1 153 ? -5.984 -21.016 -19.75 1 97.94 153 CYS A O 1
ATOM 1123 N N . PRO A 1 154 ? -6.844 -22.141 -18.094 1 98.12 154 PRO A N 1
ATOM 1124 C CA . PRO A 1 154 ? -7.891 -21.125 -17.922 1 98.12 154 PRO A CA 1
ATOM 1125 C C . PRO A 1 154 ? -7.379 -19.859 -17.234 1 98.12 154 PRO A C 1
ATOM 1127 O O . PRO A 1 154 ? -6.309 -19.875 -16.625 1 98.12 154 PRO A O 1
ATOM 1130 N N . SER A 1 155 ? -8.109 -18.812 -17.438 1 98.5 155 SER A N 1
ATOM 1131 C CA . SER A 1 155 ? -7.848 -17.594 -16.656 1 98.5 155 SER A CA 1
ATOM 1132 C C . SER A 1 155 ? -8.617 -17.609 -15.344 1 98.5 155 SER A C 1
ATOM 1134 O O . SER A 1 155 ? -9.766 -18.062 -15.289 1 98.5 155 SER A O 1
ATOM 1136 N N . ILE A 1 156 ? -7.984 -17.141 -14.328 1 98.31 156 ILE A N 1
ATOM 1137 C CA . ILE A 1 156 ? -8.68 -16.891 -13.07 1 98.31 156 ILE A CA 1
ATOM 1138 C C . ILE A 1 156 ? -9.836 -15.922 -13.305 1 98.31 156 ILE A C 1
ATOM 1140 O O . ILE A 1 156 ? -9.703 -14.945 -14.047 1 98.31 156 ILE A O 1
ATOM 1144 N N . PRO A 1 157 ? -11.031 -16.172 -12.75 1 97.69 157 PRO A N 1
ATOM 1145 C CA . PRO A 1 157 ? -12.125 -15.211 -12.914 1 97.69 157 PRO A CA 1
ATOM 1146 C C . PRO A 1 157 ? -11.711 -13.781 -12.57 1 97.69 157 PRO A C 1
ATOM 1148 O O . PRO A 1 157 ? -11.102 -13.539 -11.523 1 97.69 157 PRO A O 1
ATOM 1151 N N . GLY A 1 158 ? -12.023 -12.891 -13.438 1 96.88 158 GLY A N 1
ATOM 1152 C CA . GLY A 1 158 ? -11.617 -11.508 -13.266 1 96.88 158 GLY A CA 1
ATOM 1153 C C . GLY A 1 158 ? -10.344 -11.156 -14.016 1 96.88 158 GLY A C 1
ATOM 1154 O O . GLY A 1 158 ? -9.93 -10 -14.031 1 96.88 158 GLY A O 1
ATOM 1155 N N . TYR A 1 159 ? -9.727 -12.148 -14.641 1 97.94 159 TYR A N 1
ATOM 1156 C CA . TYR A 1 159 ? -8.531 -11.969 -15.445 1 97.94 159 TYR A CA 1
ATOM 1157 C C . TYR A 1 159 ? -8.82 -12.203 -16.922 1 97.94 159 TYR A C 1
ATOM 1159 O O . TYR A 1 159 ? -9.602 -13.094 -17.281 1 97.94 159 TYR A O 1
ATOM 1167 N N . GLY A 1 160 ? -8.164 -11.477 -17.766 1 95.75 160 GLY A N 1
ATOM 1168 C CA . GLY A 1 160 ? -8.234 -11.727 -19.188 1 95.75 160 GLY A CA 1
ATOM 1169 C C . GLY A 1 160 ? -9.656 -11.797 -19.719 1 95.75 160 GLY A C 1
ATOM 1170 O O . GLY A 1 160 ? -10.461 -10.891 -19.484 1 95.75 160 GLY A O 1
ATOM 1171 N N . PHE A 1 161 ? -10 -12.93 -20.266 1 93.88 161 PHE A N 1
ATOM 1172 C CA . PHE A 1 161 ? -11.281 -13.062 -20.938 1 93.88 161 PHE A CA 1
ATOM 1173 C C . PHE A 1 161 ? -12.281 -13.805 -20.078 1 93.88 161 PHE A C 1
ATOM 1175 O O . PHE A 1 161 ? -13.383 -14.133 -20.516 1 93.88 161 PHE A O 1
ATOM 1182 N N . SER A 1 162 ? -11.867 -14.094 -18.859 1 95.06 162 SER A N 1
ATOM 1183 C CA . SER A 1 162 ? -12.773 -14.719 -17.906 1 95.06 162 SER A CA 1
ATOM 1184 C C . SER A 1 162 ? -13.578 -13.672 -17.141 1 95.06 162 SER A C 1
ATOM 1186 O O . SER A 1 162 ? -13.023 -12.695 -16.625 1 95.06 162 SER A O 1
ATOM 1188 N N . GLN A 1 163 ? -14.812 -13.891 -16.984 1 92.12 163 GLN A N 1
ATOM 1189 C CA . GLN A 1 163 ? -15.719 -12.914 -16.375 1 92.12 163 GLN A CA 1
ATOM 1190 C C . GLN A 1 163 ? -15.391 -12.695 -14.898 1 92.12 163 GLN A C 1
ATOM 1192 O O . GLN A 1 163 ? -15.086 -13.648 -14.18 1 92.12 163 GLN A O 1
ATOM 1197 N N . ALA A 1 164 ? -15.516 -11.5 -14.492 1 93 164 ALA A N 1
ATOM 1198 C CA . ALA A 1 164 ? -15.305 -11.148 -13.086 1 93 164 ALA A CA 1
ATOM 1199 C C . ALA A 1 164 ? -16.5 -11.57 -12.234 1 93 164 ALA A C 1
ATOM 1201 O O . ALA A 1 164 ? -17.641 -11.516 -12.68 1 93 164 ALA A O 1
ATOM 1202 N N . PRO A 1 165 ? -16.172 -11.945 -11.023 1 90.19 165 PRO A N 1
ATOM 1203 C CA . PRO A 1 165 ? -17.281 -12.234 -10.117 1 90.19 165 PRO A CA 1
ATOM 1204 C C . PRO A 1 165 ? -18.188 -11.031 -9.875 1 90.19 165 PRO A C 1
ATOM 1206 O O . PRO A 1 165 ? -17.688 -9.898 -9.797 1 90.19 165 PRO A O 1
ATOM 1209 N N . ALA A 1 166 ? -19.422 -11.305 -9.695 1 87.62 166 ALA A N 1
ATOM 1210 C CA . ALA A 1 166 ? -20.406 -10.242 -9.539 1 87.62 166 ALA A CA 1
ATOM 1211 C C . ALA A 1 166 ? -20.672 -9.953 -8.062 1 87.62 166 ALA A C 1
ATOM 1213 O O . ALA A 1 166 ? -21.25 -8.914 -7.719 1 87.62 166 ALA A O 1
ATOM 1214 N N . LYS A 1 167 ? -20.297 -10.898 -7.25 1 86.44 167 LYS A N 1
ATOM 1215 C CA . LYS A 1 167 ? -20.547 -10.734 -5.82 1 86.44 167 LYS A CA 1
ATOM 1216 C C . LYS A 1 167 ? -19.25 -10.859 -5.023 1 86.44 167 LYS A C 1
ATOM 1218 O O . LYS A 1 167 ? -18.297 -11.508 -5.465 1 86.44 167 LYS A O 1
ATOM 1223 N N . GLN A 1 168 ? -19.281 -10.227 -3.891 1 87 168 GLN A N 1
ATOM 1224 C CA . GLN A 1 168 ? -18.156 -10.344 -2.979 1 87 168 GLN A CA 1
ATOM 1225 C C . GLN A 1 168 ? -18.031 -11.766 -2.424 1 87 168 GLN A C 1
ATOM 1227 O O . GLN A 1 168 ? -19.016 -12.516 -2.426 1 87 168 GLN A O 1
ATOM 1232 N N . GLY A 1 169 ? -16.781 -12.125 -2.053 1 88.75 169 GLY A N 1
ATOM 1233 C CA . GLY A 1 169 ? -16.578 -13.406 -1.399 1 88.75 169 GLY A CA 1
ATOM 1234 C C . GLY A 1 169 ? -15.938 -14.438 -2.305 1 88.75 169 GLY A C 1
ATOM 1235 O O . GLY A 1 169 ? -15.781 -15.602 -1.914 1 88.75 169 GLY A O 1
ATOM 1236 N N . PHE A 1 170 ? -15.539 -14.055 -3.473 1 93.19 170 PHE A N 1
ATOM 1237 C CA . PHE A 1 170 ? -14.945 -14.984 -4.426 1 93.19 170 PHE A CA 1
ATOM 1238 C C . PHE A 1 170 ? -13.43 -14.984 -4.305 1 93.19 170 PHE A C 1
ATOM 1240 O O . PHE A 1 170 ? -12.742 -14.258 -5.031 1 93.19 170 PHE A O 1
ATOM 1247 N N . GLY A 1 171 ? -12.938 -15.812 -3.453 1 93.81 171 GLY A N 1
ATOM 1248 C CA . GLY A 1 171 ? -11.508 -15.945 -3.23 1 93.81 171 GLY A CA 1
ATOM 1249 C C . GLY A 1 171 ? -10.914 -17.188 -3.871 1 93.81 171 GLY A C 1
ATOM 1250 O O . GLY A 1 171 ? -11.469 -17.719 -4.832 1 93.81 171 GLY A O 1
ATOM 1251 N N . HIS A 1 172 ? -9.758 -17.578 -3.402 1 94.19 172 HIS A N 1
ATOM 1252 C CA . HIS A 1 172 ? -9.031 -18.672 -4.016 1 94.19 172 HIS A CA 1
ATOM 1253 C C . HIS A 1 172 ? -9.75 -20 -3.795 1 94.19 172 HIS A C 1
ATOM 1255 O O . HIS A 1 172 ? -9.656 -20.906 -4.625 1 94.19 172 HIS A O 1
ATOM 1261 N N . LEU A 1 173 ? -10.516 -20.172 -2.691 1 93.62 173 LEU A N 1
ATOM 1262 C CA . LEU A 1 173 ? -11.273 -21.406 -2.457 1 93.62 173 LEU A CA 1
ATOM 1263 C C . LEU A 1 173 ? -12.414 -21.531 -3.459 1 93.62 173 LEU A C 1
ATOM 1265 O O . LEU A 1 173 ? -12.648 -22.609 -3.998 1 93.62 173 LEU A O 1
ATOM 1269 N N . GLU A 1 174 ? -13.094 -20.438 -3.631 1 95.12 174 GLU A N 1
ATOM 1270 C CA . GLU A 1 174 ? -14.164 -20.422 -4.625 1 95.12 174 GLU A CA 1
ATOM 1271 C C . GLU A 1 174 ? -13.617 -20.656 -6.031 1 95.12 174 GLU A C 1
ATOM 1273 O O . GLU A 1 174 ? -14.242 -21.328 -6.844 1 95.12 174 GLU A O 1
ATOM 1278 N N . THR A 1 175 ? -12.477 -20.062 -6.262 1 96.88 175 THR A N 1
ATOM 1279 C CA . THR A 1 175 ? -11.828 -20.297 -7.551 1 96.88 175 THR A CA 1
ATOM 1280 C C . THR A 1 175 ? -11.484 -21.766 -7.73 1 96.88 175 THR A C 1
ATOM 1282 O O . THR A 1 175 ? -11.664 -22.328 -8.812 1 96.88 175 THR A O 1
ATOM 1285 N N . ALA A 1 176 ? -10.977 -22.391 -6.684 1 97.12 176 ALA A N 1
ATOM 1286 C CA . ALA A 1 176 ? -10.664 -23.812 -6.719 1 97.12 176 ALA A CA 1
ATOM 1287 C C . ALA A 1 176 ? -11.898 -24.625 -7.098 1 97.12 176 ALA A C 1
ATOM 1289 O O . ALA A 1 176 ? -11.812 -25.562 -7.898 1 97.12 176 ALA A O 1
ATOM 1290 N N . GLN A 1 177 ? -12.992 -24.266 -6.555 1 97.25 177 GLN A N 1
ATOM 1291 C CA . GLN A 1 177 ? -14.242 -24.953 -6.863 1 97.25 177 GLN A CA 1
ATOM 1292 C C . GLN A 1 177 ? -14.617 -24.781 -8.336 1 97.25 177 GLN A C 1
ATOM 1294 O O . GLN A 1 177 ? -15.031 -25.734 -8.984 1 97.25 177 GLN A O 1
ATOM 1299 N N . VAL A 1 178 ? -14.469 -23.594 -8.781 1 97.88 178 VAL A N 1
ATOM 1300 C CA . VAL A 1 178 ? -14.797 -23.297 -10.172 1 97.88 178 VAL A CA 1
ATOM 1301 C C . VAL A 1 178 ? -13.883 -24.094 -11.102 1 97.88 178 VAL A C 1
ATOM 1303 O O . VAL A 1 178 ? -14.344 -24.656 -12.102 1 97.88 178 VAL A O 1
ATOM 1306 N N . MET A 1 179 ? -12.633 -24.141 -10.805 1 98.69 179 MET A N 1
ATOM 1307 C CA . MET A 1 179 ? -11.672 -24.859 -11.633 1 98.69 179 MET A CA 1
ATOM 1308 C C . MET A 1 179 ? -11.945 -26.359 -11.586 1 98.69 179 MET A C 1
ATOM 1310 O O . MET A 1 179 ? -11.797 -27.062 -12.586 1 98.69 179 MET A O 1
ATOM 1314 N N . PHE A 1 180 ? -12.328 -26.875 -10.375 1 98.56 180 PHE A N 1
ATOM 1315 C CA . PHE A 1 180 ? -12.711 -28.281 -10.234 1 98.56 1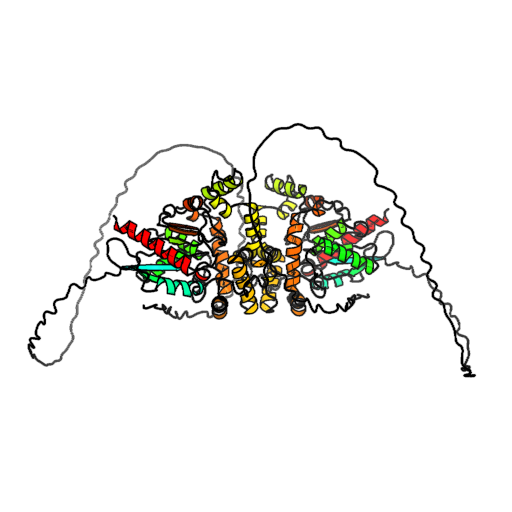80 PHE A CA 1
ATOM 1316 C C . PHE A 1 180 ? -13.883 -28.609 -11.148 1 98.56 180 PHE A C 1
ATOM 1318 O O . PHE A 1 180 ? -13.844 -29.594 -11.891 1 98.56 180 PHE A O 1
ATOM 1325 N N . LYS A 1 181 ? -14.859 -27.766 -11.094 1 98.44 181 LYS A N 1
ATOM 1326 C CA . LYS A 1 181 ? -16.047 -27.953 -11.922 1 98.44 181 LYS A CA 1
ATOM 1327 C C . LYS A 1 181 ? -15.695 -27.875 -13.406 1 98.44 181 LYS A C 1
ATOM 1329 O O . LYS A 1 181 ? -16.25 -28.609 -14.219 1 98.44 181 LYS A O 1
ATOM 1334 N N . LEU A 1 182 ? -14.805 -26.953 -13.727 1 98.31 182 LEU A N 1
ATOM 1335 C CA . LEU A 1 182 ? -14.352 -26.844 -15.109 1 98.31 182 LEU A CA 1
ATOM 1336 C C . LEU A 1 182 ? -13.742 -28.156 -15.586 1 98.31 182 LEU A C 1
ATOM 1338 O O . LEU A 1 182 ? -14.102 -28.656 -16.656 1 98.31 182 LEU A O 1
ATOM 1342 N N . MET A 1 183 ? -12.891 -28.734 -14.836 1 98.56 183 MET A N 1
ATOM 1343 C CA . MET A 1 183 ? -12.219 -29.969 -15.211 1 98.56 183 MET A CA 1
ATOM 1344 C C . MET A 1 183 ? -13.219 -31.109 -15.328 1 98.56 183 MET A C 1
ATOM 1346 O O . MET A 1 183 ? -13.141 -31.922 -16.266 1 98.56 183 MET A O 1
ATOM 1350 N N . LYS A 1 184 ? -14.18 -31.156 -14.422 1 98 184 LYS A N 1
ATOM 1351 C CA . LYS A 1 184 ? -15.219 -32.188 -14.492 1 98 184 LYS A CA 1
ATOM 1352 C C . LYS A 1 184 ? -16.047 -32.031 -15.758 1 98 184 LYS A C 1
ATOM 1354 O O . LYS A 1 184 ? -16.359 -33 -16.438 1 98 184 LYS A O 1
ATOM 1359 N N . ARG A 1 185 ? -16.359 -30.859 -16 1 97.88 185 ARG A N 1
ATOM 1360 C CA . ARG A 1 185 ? -17.188 -30.578 -17.188 1 97.88 185 ARG A CA 1
ATOM 1361 C C . ARG A 1 185 ? -16.438 -30.953 -18.469 1 97.88 185 ARG A C 1
ATOM 1363 O O . ARG A 1 185 ? -17.062 -31.344 -19.453 1 97.88 185 ARG A O 1
ATOM 1370 N N . LEU A 1 186 ? -15.141 -30.812 -18.484 1 97.56 186 LEU A N 1
ATOM 1371 C CA . LEU A 1 186 ? -14.312 -31.172 -19.625 1 97.56 186 LEU A CA 1
ATOM 1372 C C . LEU A 1 186 ? -14.117 -32.688 -19.703 1 97.56 186 LEU A C 1
ATOM 1374 O O . LEU A 1 186 ? -13.477 -33.156 -20.641 1 97.56 186 LEU A O 1
ATOM 1378 N N . GLY A 1 187 ? -14.609 -33.438 -18.703 1 97.06 187 GLY A N 1
ATOM 1379 C CA . GLY A 1 187 ? -14.586 -34.875 -18.75 1 97.06 187 GLY A CA 1
ATOM 1380 C C . GLY A 1 187 ? -13.398 -35.469 -18.031 1 97.06 187 GLY A C 1
ATOM 1381 O O . GLY A 1 187 ? -13.086 -36.656 -18.219 1 97.06 187 GLY A O 1
ATOM 1382 N N . HIS A 1 188 ? -12.711 -34.719 -17.219 1 96.81 188 HIS A N 1
ATOM 1383 C CA . HIS A 1 188 ? -11.539 -35.25 -16.516 1 96.81 188 HIS A CA 1
ATOM 1384 C C . HIS A 1 188 ? -11.867 -35.562 -15.062 1 96.81 188 HIS A C 1
ATOM 1386 O O . HIS A 1 188 ? -12.008 -34.656 -14.234 1 96.81 188 HIS A O 1
ATOM 1392 N N . GLU A 1 189 ? -11.922 -36.844 -14.781 1 95.56 189 GLU A N 1
ATOM 1393 C CA . GLU A 1 189 ? -12.242 -37.281 -13.43 1 95.56 189 GLU A CA 1
ATOM 1394 C C . GLU A 1 189 ? -11.023 -37.188 -12.516 1 95.56 189 GLU A C 1
ATOM 1396 O O . GLU A 1 189 ? -11.156 -36.875 -11.32 1 95.56 189 GLU A O 1
ATOM 1401 N N . ARG A 1 190 ? -9.906 -37.469 -13.062 1 96.31 190 ARG A N 1
ATOM 1402 C CA . ARG A 1 190 ? -8.633 -37.375 -12.359 1 96.31 190 ARG A CA 1
ATOM 1403 C C . ARG A 1 190 ? -7.613 -36.594 -13.18 1 96.31 190 ARG A C 1
ATOM 1405 O O . ARG A 1 190 ? -7.465 -36.812 -14.383 1 96.31 190 ARG A O 1
ATOM 1412 N N . PHE A 1 191 ? -6.984 -35.625 -12.555 1 98 191 PHE A N 1
ATOM 1413 C CA . PHE A 1 191 ? -6.105 -34.75 -13.312 1 98 191 PHE A CA 1
ATOM 1414 C C . PHE A 1 191 ? -5.012 -34.188 -12.422 1 98 191 PHE A C 1
ATOM 1416 O O . PHE A 1 191 ? -5.086 -34.281 -11.195 1 98 191 PHE A O 1
ATOM 1423 N N . TYR A 1 192 ? -3.955 -33.625 -13.031 1 98.31 192 TYR A N 1
ATOM 1424 C CA . TYR A 1 192 ? -2.883 -32.906 -12.344 1 98.31 192 TYR A CA 1
ATOM 1425 C C . TYR A 1 192 ? -3.129 -31.406 -12.352 1 98.31 192 TYR A C 1
ATOM 1427 O O . TYR A 1 192 ? -3.803 -30.891 -13.242 1 98.31 192 TYR A O 1
ATOM 1435 N N . VAL A 1 193 ? -2.607 -30.719 -11.336 1 98.88 193 VAL A N 1
ATOM 1436 C CA . VAL A 1 193 ? -2.719 -29.266 -11.258 1 98.88 193 VAL A CA 1
ATOM 1437 C C . VAL A 1 193 ? -1.344 -28.656 -10.984 1 98.88 193 VAL A C 1
ATOM 1439 O O . VAL A 1 193 ? -0.568 -29.188 -10.188 1 98.88 193 VAL A O 1
ATOM 1442 N N . GLN A 1 194 ? -0.988 -27.656 -11.672 1 98.81 194 GLN A N 1
ATOM 1443 C CA . GLN A 1 194 ? 0.259 -26.922 -11.523 1 98.81 194 GLN A CA 1
ATOM 1444 C C . GLN A 1 194 ? -0.003 -25.422 -11.383 1 98.81 194 GLN A C 1
ATOM 1446 O O . GLN A 1 194 ? -0.851 -24.875 -12.094 1 98.81 194 GLN A O 1
ATOM 1451 N N . GLY A 1 195 ? 0.687 -24.734 -10.484 1 98.5 195 GLY A N 1
ATOM 1452 C CA . GLY A 1 195 ? 0.486 -23.297 -10.391 1 98.5 195 GLY A CA 1
ATOM 1453 C C . GLY A 1 195 ? 1.548 -22.609 -9.562 1 98.5 195 GLY A C 1
ATOM 1454 O O . GLY A 1 195 ? 2.205 -23.234 -8.734 1 98.5 195 GLY A O 1
ATOM 1455 N N . GLY A 1 196 ? 1.794 -21.375 -9.773 1 97.5 196 GLY A N 1
ATOM 1456 C CA . GLY A 1 196 ? 2.537 -20.422 -8.961 1 97.5 196 GLY A CA 1
ATOM 1457 C C . GLY A 1 196 ? 1.693 -19.25 -8.484 1 97.5 196 GLY A C 1
ATOM 1458 O O . GLY A 1 196 ? 0.537 -19.109 -8.883 1 97.5 196 GLY A O 1
ATOM 1459 N N . ASP A 1 197 ? 2.248 -18.469 -7.57 1 97.12 197 ASP A N 1
ATOM 1460 C CA . ASP A 1 197 ? 1.548 -17.281 -7.102 1 97.12 197 ASP A CA 1
ATOM 1461 C C . ASP A 1 197 ? 0.116 -17.609 -6.691 1 97.12 197 ASP A C 1
ATOM 1463 O O . ASP A 1 197 ? -0.112 -18.531 -5.902 1 97.12 197 ASP A O 1
ATOM 1467 N N . TRP A 1 198 ? -0.927 -16.906 -7.262 1 97 198 TRP A N 1
ATOM 1468 C CA . TRP A 1 198 ? -2.316 -17.266 -6.988 1 97 198 TRP A CA 1
ATOM 1469 C C . TRP A 1 198 ? -2.617 -18.688 -7.453 1 97 198 TRP A C 1
ATOM 1471 O O . TRP A 1 198 ? -3.398 -19.391 -6.816 1 97 198 TRP A O 1
ATOM 1481 N N . GLY A 1 199 ? -2.027 -19 -8.539 1 98.19 199 GLY A N 1
ATOM 1482 C CA . GLY A 1 199 ? -2.201 -20.359 -9.016 1 98.19 199 GLY A CA 1
ATOM 1483 C C . GLY A 1 199 ? -1.776 -21.406 -8.008 1 98.19 199 GLY A C 1
ATOM 1484 O O . GLY A 1 199 ? -2.385 -22.484 -7.922 1 98.19 199 GLY A O 1
ATOM 1485 N N . SER A 1 200 ? -0.757 -21.109 -7.277 1 97.31 200 SER A N 1
ATOM 1486 C CA . SER A 1 200 ? -0.307 -22.031 -6.234 1 97.31 200 SER A CA 1
ATOM 1487 C C . SER A 1 200 ? -1.352 -22.172 -5.133 1 97.31 200 SER A C 1
ATOM 1489 O O . SER A 1 200 ? -1.617 -23.281 -4.66 1 97.31 200 SER A O 1
ATOM 1491 N N . PHE A 1 201 ? -1.947 -21.094 -4.75 1 95.12 201 PHE A N 1
ATOM 1492 C CA . PHE A 1 201 ? -2.967 -21.125 -3.709 1 95.12 201 PHE A CA 1
ATOM 1493 C C . PHE A 1 201 ? -4.195 -21.891 -4.176 1 95.12 201 PHE A C 1
ATOM 1495 O O . PHE A 1 201 ? -4.734 -22.719 -3.432 1 95.12 201 PHE A O 1
ATOM 1502 N N . ILE A 1 202 ? -4.578 -21.641 -5.371 1 97.12 202 ILE A N 1
ATOM 1503 C CA . ILE A 1 202 ? -5.746 -22.297 -5.934 1 97.12 202 ILE A CA 1
ATOM 1504 C C . ILE A 1 202 ? -5.469 -23.797 -6.082 1 97.12 202 ILE A C 1
ATOM 1506 O O . ILE A 1 202 ? -6.293 -24.625 -5.695 1 97.12 202 ILE A O 1
ATOM 1510 N N . ALA A 1 203 ? -4.305 -24.125 -6.594 1 98.38 203 ALA A N 1
ATOM 1511 C CA . ALA A 1 203 ? -3.926 -25.516 -6.789 1 98.38 203 ALA A CA 1
ATOM 1512 C C . ALA A 1 203 ? -3.871 -26.266 -5.457 1 98.38 203 ALA A C 1
ATOM 1514 O O . ALA A 1 203 ? -4.348 -27.391 -5.352 1 98.38 203 ALA A O 1
ATOM 1515 N N . THR A 1 204 ? -3.273 -25.625 -4.492 1 96.75 204 THR A N 1
ATOM 1516 C CA . THR A 1 204 ? -3.191 -26.234 -3.166 1 96.75 204 THR A CA 1
ATOM 1517 C C . THR A 1 204 ? -4.586 -26.453 -2.584 1 96.75 204 THR A C 1
ATOM 1519 O O . THR A 1 204 ? -4.863 -27.5 -2 1 96.75 204 THR A O 1
ATOM 1522 N N . ALA A 1 205 ? -5.426 -25.5 -2.77 1 95.88 205 ALA A N 1
ATOM 1523 C CA . ALA A 1 205 ? -6.809 -25.641 -2.311 1 95.88 205 ALA A CA 1
ATOM 1524 C C . ALA A 1 205 ? -7.508 -26.797 -3.004 1 95.88 205 ALA A C 1
ATOM 1526 O O . ALA A 1 205 ? -8.195 -27.594 -2.355 1 95.88 205 ALA A O 1
ATOM 1527 N N . MET A 1 206 ? -7.285 -26.891 -4.281 1 97.81 206 MET A N 1
ATOM 1528 C CA . MET A 1 206 ? -7.891 -27.984 -5.039 1 97.81 206 MET A CA 1
ATOM 1529 C C . MET A 1 206 ? -7.391 -29.344 -4.531 1 97.81 206 MET A C 1
ATOM 1531 O O . MET A 1 206 ? -8.188 -30.25 -4.305 1 97.81 206 MET A O 1
ATOM 1535 N N . ALA A 1 207 ? -6.117 -29.453 -4.34 1 98.19 207 ALA A N 1
ATOM 1536 C CA . ALA A 1 207 ? -5.516 -30.703 -3.891 1 98.19 207 ALA A CA 1
ATOM 1537 C C . ALA A 1 207 ? -6.012 -31.078 -2.498 1 98.19 207 ALA A C 1
ATOM 1539 O O . ALA A 1 207 ? -6.156 -32.25 -2.184 1 98.19 207 ALA A O 1
ATOM 1540 N N . THR A 1 208 ? -6.254 -30.078 -1.688 1 96.31 208 THR A N 1
ATOM 1541 C CA . THR A 1 208 ? -6.688 -30.312 -0.314 1 96.31 208 THR A CA 1
ATOM 1542 C C . THR A 1 208 ? -8.172 -30.656 -0.265 1 96.31 208 THR A C 1
ATOM 1544 O O . THR A 1 208 ? -8.578 -31.562 0.467 1 96.31 208 THR A O 1
ATOM 1547 N N . MET A 1 209 ? -8.961 -30.016 -1.089 1 96 209 MET A N 1
ATOM 1548 C CA . MET A 1 209 ? -10.422 -30.125 -1.002 1 96 209 MET A CA 1
ATOM 1549 C C . MET A 1 209 ? -10.938 -31.266 -1.865 1 96 209 MET A C 1
ATOM 1551 O O . MET A 1 209 ? -11.984 -31.844 -1.579 1 96 209 MET A O 1
ATOM 1555 N N . TYR A 1 210 ? -10.188 -31.594 -2.906 1 97.56 210 TYR A N 1
ATOM 1556 C CA . TYR A 1 210 ? -10.641 -32.625 -3.836 1 97.56 210 TYR A CA 1
ATOM 1557 C C . TYR A 1 210 ? -9.539 -33.656 -4.082 1 97.56 210 TYR A C 1
ATOM 1559 O O . TYR A 1 210 ? -9.18 -33.906 -5.23 1 97.56 210 TYR A O 1
ATOM 1567 N N . PRO A 1 211 ? -9.109 -34.312 -3.055 1 97.5 211 PRO A N 1
ATOM 1568 C CA . PRO A 1 211 ? -7.957 -35.219 -3.176 1 97.5 211 PRO A CA 1
ATOM 1569 C C . PRO A 1 211 ? -8.234 -36.406 -4.09 1 97.5 211 PRO A C 1
ATOM 1571 O O . PRO A 1 211 ? -7.301 -37 -4.648 1 97.5 211 PRO A O 1
ATOM 1574 N N . HIS A 1 212 ? -9.469 -36.781 -4.266 1 97.31 212 HIS A N 1
ATOM 1575 C CA . HIS A 1 212 ? -9.805 -37.938 -5.09 1 97.31 212 HIS A CA 1
ATOM 1576 C C . HIS A 1 212 ? -9.711 -37.625 -6.574 1 97.31 212 HIS A C 1
ATOM 1578 O O . HIS A 1 212 ? -9.531 -38.5 -7.406 1 97.31 212 HIS A O 1
ATOM 1584 N N . SER A 1 213 ? -9.82 -36.344 -6.863 1 98.06 213 SER A N 1
ATOM 1585 C CA . SER A 1 213 ? -9.812 -35.938 -8.266 1 98.06 213 SER A CA 1
ATOM 1586 C C . SER A 1 213 ? -8.453 -35.375 -8.672 1 98.06 213 SER A C 1
ATOM 1588 O O . SER A 1 213 ? -8.133 -35.312 -9.859 1 98.06 213 SER A O 1
ATOM 1590 N N . VAL A 1 214 ? -7.688 -34.938 -7.746 1 98.62 214 VAL A N 1
ATOM 1591 C CA . VAL A 1 214 ? -6.367 -34.406 -8.047 1 98.62 214 VAL A CA 1
ATOM 1592 C C . VAL A 1 214 ? -5.312 -35.5 -7.902 1 98.62 214 VAL A C 1
ATOM 1594 O O . VAL A 1 214 ? -5.027 -35.969 -6.789 1 98.62 214 VAL A O 1
ATOM 1597 N N . ALA A 1 215 ? -4.746 -35.875 -9.031 1 97.56 215 ALA A N 1
ATOM 1598 C CA . ALA A 1 215 ? -3.756 -36.938 -9.055 1 97.56 215 ALA A CA 1
ATOM 1599 C C . ALA A 1 215 ? -2.43 -36.5 -8.461 1 97.56 215 ALA A C 1
ATOM 1601 O O . ALA A 1 215 ? -1.685 -37.281 -7.895 1 97.56 215 ALA A O 1
ATOM 1602 N N . GLY A 1 216 ? -2.148 -35.281 -8.609 1 98.56 216 GLY A N 1
ATOM 1603 C CA . GLY A 1 216 ? -0.935 -34.656 -8.117 1 98.56 216 GLY A CA 1
ATOM 1604 C C . GLY A 1 216 ? -0.955 -33.125 -8.25 1 98.56 216 GLY A C 1
ATOM 1605 O O . GLY A 1 216 ? -1.598 -32.594 -9.148 1 98.56 216 GLY A O 1
ATOM 1606 N N . VAL A 1 217 ? -0.238 -32.438 -7.344 1 98.81 217 VAL A N 1
ATOM 1607 C CA . VAL A 1 217 ? -0.138 -31 -7.359 1 98.81 217 VAL A CA 1
ATOM 1608 C C . VAL A 1 217 ? 1.326 -30.578 -7.48 1 98.81 217 VAL A C 1
ATOM 1610 O O . VAL A 1 217 ? 2.178 -31.047 -6.719 1 98.81 217 VAL A O 1
ATOM 1613 N N . HIS A 1 218 ? 1.644 -29.812 -8.469 1 98.88 218 HIS A N 1
ATOM 1614 C CA . HIS A 1 218 ? 2.984 -29.281 -8.703 1 98.88 218 HIS A CA 1
ATOM 1615 C C . HIS A 1 218 ? 3.021 -27.766 -8.523 1 98.88 218 HIS A C 1
ATOM 1617 O O . HIS A 1 218 ? 2.191 -27.047 -9.086 1 98.88 218 HIS A O 1
ATOM 1623 N N . LEU A 1 219 ? 3.949 -27.266 -7.719 1 98.81 219 LEU A N 1
ATOM 1624 C CA . LEU A 1 219 ? 3.984 -25.844 -7.391 1 98.81 219 LEU A CA 1
ATOM 1625 C C . LEU A 1 219 ? 5.375 -25.266 -7.629 1 98.81 219 LEU A C 1
ATOM 1627 O O . LEU A 1 219 ? 6.379 -25.938 -7.367 1 98.81 219 LEU A O 1
ATOM 1631 N N . ASN A 1 220 ? 5.391 -24.062 -8.133 1 98.62 220 ASN A N 1
ATOM 1632 C CA . ASN A 1 220 ? 6.656 -23.344 -8.227 1 98.62 220 ASN A CA 1
ATOM 1633 C C . ASN A 1 220 ? 6.703 -22.172 -7.258 1 98.62 220 ASN A C 1
ATOM 1635 O O . ASN A 1 220 ? 7.574 -21.297 -7.367 1 98.62 220 ASN A O 1
ATOM 1639 N N . MET A 1 221 ? 5.738 -22 -6.418 1 97.56 221 MET A N 1
ATOM 1640 C CA . MET A 1 221 ? 5.676 -21.203 -5.195 1 97.56 221 MET A CA 1
ATOM 1641 C C . MET A 1 221 ? 4.891 -21.922 -4.109 1 97.56 221 MET A C 1
ATOM 1643 O O . MET A 1 221 ? 3.771 -22.391 -4.348 1 97.56 221 MET A O 1
ATOM 1647 N N . PHE A 1 222 ? 5.504 -22.078 -2.973 1 95.44 222 PHE A N 1
ATOM 1648 C CA . PHE A 1 222 ? 4.832 -22.828 -1.911 1 95.44 222 PHE A CA 1
ATOM 1649 C C . PHE A 1 222 ? 5.277 -22.328 -0.541 1 95.44 222 PHE A C 1
ATOM 1651 O O . PHE A 1 222 ? 6.453 -22 -0.341 1 95.44 222 PHE A O 1
ATOM 1658 N N . THR A 1 223 ? 4.293 -22.062 0.246 1 88.81 223 THR A N 1
ATOM 1659 C CA . THR A 1 223 ? 4.535 -21.672 1.627 1 88.81 223 THR A CA 1
ATOM 1660 C C . THR A 1 223 ? 3.576 -22.375 2.574 1 88.81 223 THR A C 1
ATOM 1662 O O . THR A 1 223 ? 2.398 -22.562 2.256 1 88.81 223 THR A O 1
ATOM 1665 N N . SER A 1 224 ? 4.148 -22.953 3.588 1 88.38 224 SER A N 1
ATOM 1666 C CA . SER A 1 224 ? 3.332 -23.453 4.688 1 88.38 224 SER A CA 1
ATOM 1667 C C . SER A 1 224 ? 3.275 -22.453 5.836 1 88.38 224 SER A C 1
ATOM 1669 O O . SER A 1 224 ? 4.312 -22.062 6.379 1 88.38 224 SER A O 1
ATOM 1671 N N . THR A 1 225 ? 2.119 -22.031 6.137 1 84.19 225 THR A N 1
ATOM 1672 C CA . THR A 1 225 ? 1.973 -21.062 7.215 1 84.19 225 THR A CA 1
ATOM 1673 C C . THR A 1 225 ? 1.229 -21.672 8.398 1 84.19 225 THR A C 1
ATOM 1675 O O . THR A 1 225 ? 0.508 -20.984 9.117 1 84.19 225 THR A O 1
ATOM 1678 N N . THR A 1 226 ? 1.385 -22.922 8.477 1 83.62 226 THR A N 1
ATOM 1679 C CA . THR A 1 226 ? 0.805 -23.578 9.641 1 83.62 226 THR A CA 1
ATOM 1680 C C . THR A 1 226 ? 1.462 -23.078 10.922 1 83.62 226 THR A C 1
ATOM 1682 O O . THR A 1 226 ? 2.549 -22.5 10.891 1 83.62 226 THR A O 1
ATOM 1685 N N . LEU A 1 227 ? 0.769 -23.266 12 1 81.56 227 LEU A N 1
ATOM 1686 C CA . LEU A 1 227 ? 1.327 -22.859 13.289 1 81.56 227 LEU A CA 1
ATOM 1687 C C . LEU A 1 227 ? 2.67 -23.547 13.531 1 81.56 227 LEU A C 1
ATOM 1689 O O . LEU A 1 227 ? 3.613 -22.906 14.016 1 81.56 227 LEU A O 1
ATOM 1693 N N . GLY A 1 228 ? 2.684 -24.812 13.203 1 84.31 228 GLY A N 1
ATOM 1694 C CA . GLY A 1 228 ? 3.926 -25.562 13.367 1 84.31 228 GLY A CA 1
ATOM 1695 C C . GLY A 1 228 ? 5.055 -25.031 12.5 1 84.31 228 GLY A C 1
ATOM 1696 O O . GLY A 1 228 ? 6.191 -24.906 12.961 1 84.31 228 GLY A O 1
ATOM 1697 N N . ALA A 1 229 ? 4.754 -24.734 11.289 1 86.5 229 ALA A N 1
ATOM 1698 C CA . ALA A 1 229 ? 5.758 -24.203 10.367 1 86.5 229 ALA A CA 1
ATOM 1699 C C . ALA A 1 229 ? 6.277 -22.859 10.836 1 86.5 229 ALA A C 1
ATOM 1701 O O . ALA A 1 229 ? 7.484 -22.609 10.82 1 86.5 229 ALA A O 1
ATOM 1702 N N . ASN A 1 230 ? 5.375 -22 11.234 1 86.19 230 ASN A N 1
ATOM 1703 C CA . ASN A 1 230 ? 5.758 -20.672 11.703 1 86.19 230 ASN A CA 1
ATOM 1704 C C . ASN A 1 230 ? 6.613 -20.75 12.961 1 86.19 230 ASN A C 1
ATOM 1706 O O . ASN A 1 230 ? 7.59 -20.016 13.102 1 86.19 230 ASN A O 1
ATOM 1710 N N . PHE A 1 231 ? 6.223 -21.594 13.852 1 87.69 231 PHE A N 1
ATOM 1711 C CA . PHE A 1 231 ? 7.004 -21.797 15.062 1 87.69 231 PHE A CA 1
ATOM 1712 C C . PHE A 1 231 ? 8.414 -22.266 14.727 1 87.69 231 PHE A C 1
ATOM 1714 O O . PHE A 1 231 ? 9.391 -21.766 15.281 1 87.69 231 PHE A O 1
ATOM 1721 N N . LYS A 1 232 ? 8.469 -23.203 13.898 1 87.94 232 LYS A N 1
ATOM 1722 C CA . LYS A 1 232 ? 9.758 -23.734 13.484 1 87.94 232 LYS A CA 1
ATOM 1723 C C . LYS A 1 232 ? 10.617 -22.672 12.836 1 87.94 232 LYS A C 1
ATOM 1725 O O . LYS A 1 232 ? 11.828 -22.609 13.062 1 87.94 232 LYS A O 1
ATOM 1730 N N . MET A 1 233 ? 10.039 -21.906 11.992 1 86.94 233 MET A N 1
ATOM 1731 C CA . MET A 1 233 ? 10.75 -20.828 11.312 1 86.94 233 MET A CA 1
ATOM 1732 C C . MET A 1 233 ? 11.32 -19.844 12.32 1 86.94 233 MET A C 1
ATOM 1734 O O . MET A 1 233 ? 12.484 -19.438 12.227 1 86.94 233 MET A O 1
ATOM 1738 N N . VAL A 1 234 ? 10.539 -19.469 13.266 1 87.38 234 VAL A N 1
ATOM 1739 C CA . VAL A 1 234 ? 10.969 -18.5 14.281 1 87.38 234 VAL A CA 1
ATOM 1740 C C . VAL A 1 234 ? 12.07 -19.125 15.141 1 87.38 234 VAL A C 1
ATOM 1742 O O . VAL A 1 234 ? 13.086 -18.469 15.406 1 87.38 234 VAL A O 1
ATOM 1745 N N . MET A 1 235 ? 11.875 -20.297 15.562 1 86.62 235 MET A N 1
ATOM 1746 C CA . MET A 1 235 ? 12.859 -21 16.391 1 86.62 235 MET A CA 1
ATOM 1747 C C . MET A 1 235 ? 14.18 -21.156 15.633 1 86.62 235 MET A C 1
ATOM 1749 O O . MET A 1 235 ? 15.25 -21.078 16.234 1 86.62 235 MET A O 1
ATOM 1753 N N . GLY A 1 236 ? 14.078 -21.438 14.383 1 83 236 GLY A N 1
ATOM 1754 C CA . GLY A 1 236 ? 15.281 -21.578 13.586 1 83 236 GLY A CA 1
ATOM 1755 C C . GLY A 1 236 ? 16.109 -20.312 13.5 1 83 236 GLY A C 1
ATOM 1756 O O . GLY A 1 236 ? 17.328 -20.359 13.328 1 83 236 GLY A O 1
ATOM 1757 N N . GLY A 1 237 ? 15.469 -19.188 13.586 1 81.44 237 GLY A N 1
ATOM 1758 C CA . GLY A 1 237 ? 16.172 -17.922 13.586 1 81.44 237 GLY A CA 1
ATOM 1759 C C . GLY A 1 237 ? 16.906 -17.641 14.891 1 81.44 237 GLY A C 1
ATOM 1760 O O . GLY A 1 237 ? 17.859 -16.859 14.914 1 81.44 237 GLY A O 1
ATOM 1761 N N . LEU A 1 238 ? 16.438 -18.203 15.883 1 82.56 238 LEU A N 1
ATOM 1762 C CA . LEU A 1 238 ? 17 -17.969 17.219 1 82.56 238 LEU A CA 1
ATOM 1763 C C . LEU A 1 238 ? 18.078 -19 17.531 1 82.56 238 LEU A C 1
ATOM 1765 O O . LEU A 1 238 ? 18.953 -18.75 18.359 1 82.56 238 LEU A O 1
ATOM 1769 N N . LEU A 1 239 ? 18.016 -20.094 16.922 1 81.44 239 LEU A N 1
ATOM 1770 C CA . LEU A 1 239 ? 18.922 -21.188 17.219 1 81.44 239 LEU A CA 1
ATOM 1771 C C . LEU A 1 239 ? 20.109 -21.203 16.266 1 81.44 239 LEU A C 1
ATOM 1773 O O . LEU A 1 239 ? 20.047 -20.594 15.188 1 81.44 239 LEU A O 1
ATOM 1777 N N . PRO A 1 240 ? 21.203 -21.875 16.672 1 77.94 240 PRO A N 1
ATOM 1778 C CA . PRO A 1 240 ? 22.375 -21.953 15.789 1 77.94 240 PRO A CA 1
ATOM 1779 C C . PRO A 1 240 ? 22.031 -22.578 14.43 1 77.94 240 PRO A C 1
ATOM 1781 O O . PRO A 1 240 ? 21.172 -23.438 14.344 1 77.94 240 PRO A O 1
ATOM 1784 N N . SER A 1 241 ? 22.797 -22.109 13.531 1 78.12 241 SER A N 1
ATOM 1785 C CA . SER A 1 241 ? 22.625 -22.594 12.164 1 78.12 241 SER A CA 1
ATOM 1786 C C . SER A 1 241 ? 22.828 -24.109 12.086 1 78.12 241 SER A C 1
ATOM 1788 O O . SER A 1 241 ? 23.719 -24.656 12.734 1 78.12 241 SER A O 1
ATOM 1790 N N . GLY A 1 242 ? 21.969 -24.812 11.305 1 78.62 242 GLY A N 1
ATOM 1791 C CA . GLY A 1 242 ? 22.125 -26.234 11.07 1 78.62 242 GLY A CA 1
ATOM 1792 C C . GLY A 1 242 ? 21.297 -27.109 12 1 78.62 242 GLY A C 1
ATOM 1793 O O . GLY A 1 242 ? 21.156 -28.312 11.773 1 78.62 242 GLY A O 1
ATOM 1794 N N . LEU A 1 243 ? 20.75 -26.594 13.016 1 79.12 243 LEU A N 1
ATOM 1795 C CA . LEU A 1 243 ? 20.016 -27.391 14 1 79.12 243 LEU A CA 1
ATOM 1796 C C . LEU A 1 243 ? 18.625 -27.75 13.484 1 79.12 243 LEU A C 1
ATOM 1798 O O . LEU A 1 243 ? 18.234 -28.906 13.539 1 79.12 243 LEU A O 1
ATOM 1802 N N . LEU A 1 244 ? 18 -26.812 12.961 1 81.5 244 LEU A N 1
ATOM 1803 C CA . LEU A 1 244 ? 16.625 -27.062 12.555 1 81.5 244 LEU A CA 1
ATOM 1804 C C . LEU A 1 244 ? 16.516 -27.188 11.039 1 81.5 244 LEU A C 1
ATOM 1806 O O . LEU A 1 244 ? 15.641 -27.891 10.531 1 81.5 244 LEU A O 1
ATOM 1810 N N . PHE A 1 245 ? 17.438 -26.469 10.359 1 84.62 245 PHE A N 1
ATOM 1811 C CA . PHE A 1 245 ? 17.469 -26.5 8.906 1 84.62 245 PHE A CA 1
ATOM 1812 C C . PHE A 1 245 ? 18.875 -26.781 8.398 1 84.62 245 PHE A C 1
ATOM 1814 O O . PHE A 1 245 ? 19.859 -26.344 9.008 1 84.62 245 PHE A O 1
ATOM 1821 N N . SER A 1 246 ? 18.875 -27.5 7.324 1 83.5 246 SER A N 1
ATOM 1822 C CA . SER A 1 246 ? 20.188 -27.703 6.719 1 83.5 246 SER A CA 1
ATOM 1823 C C . SER A 1 246 ? 20.812 -26.375 6.301 1 83.5 246 SER A C 1
ATOM 1825 O O . SER A 1 246 ? 20.109 -25.391 6.078 1 83.5 246 SER A O 1
ATOM 1827 N N . THR A 1 247 ? 22.062 -26.312 6.234 1 80.25 247 THR A N 1
ATOM 1828 C CA . THR A 1 247 ? 22.781 -25.094 5.906 1 80.25 247 THR A CA 1
ATOM 1829 C C . THR A 1 247 ? 22.359 -24.562 4.539 1 80.25 247 THR A C 1
ATOM 1831 O O . THR A 1 247 ? 22.219 -23.359 4.355 1 80.25 247 THR A O 1
ATOM 1834 N N . LYS A 1 248 ? 22.156 -25.5 3.635 1 80.81 248 LYS A N 1
ATOM 1835 C CA . LYS A 1 248 ? 21.75 -25.094 2.291 1 80.81 248 LYS A CA 1
ATOM 1836 C C . LYS A 1 248 ? 20.344 -24.484 2.291 1 80.81 248 LYS A C 1
ATOM 1838 O O . LYS A 1 248 ? 20.047 -23.609 1.488 1 80.81 248 LYS A O 1
ATOM 1843 N N . ASP A 1 249 ? 19.609 -24.891 3.271 1 88.62 249 ASP A N 1
ATOM 1844 C CA . ASP A 1 249 ? 18.203 -24.484 3.303 1 88.62 249 ASP A CA 1
ATOM 1845 C C . ASP A 1 249 ? 18.016 -23.203 4.105 1 88.62 249 ASP A C 1
ATOM 1847 O O . ASP A 1 249 ? 16.969 -22.547 4.02 1 88.62 249 ASP A O 1
ATOM 1851 N N . GLN A 1 250 ? 19.016 -22.859 4.789 1 83 250 GLN A N 1
ATOM 1852 C CA . GLN A 1 250 ? 18.922 -21.688 5.648 1 83 250 GLN A CA 1
ATOM 1853 C C . GLN A 1 250 ? 18.797 -20.406 4.82 1 83 250 GLN A C 1
ATOM 1855 O O . GLN A 1 250 ? 18.078 -19.484 5.207 1 83 250 GLN A O 1
ATOM 1860 N N . ALA A 1 251 ? 19.438 -20.453 3.713 1 82.62 251 ALA A N 1
ATOM 1861 C CA . ALA A 1 251 ? 19.438 -19.266 2.871 1 82.62 251 ALA A CA 1
ATOM 1862 C C . ALA A 1 251 ? 18.062 -18.984 2.295 1 82.62 251 ALA A C 1
ATOM 1864 O O . ALA A 1 251 ? 17.766 -17.875 1.87 1 82.62 251 ALA A O 1
ATOM 1865 N N . LYS A 1 252 ? 17.219 -20.016 2.324 1 86.75 252 LYS A N 1
ATOM 1866 C CA . LYS A 1 252 ? 15.867 -19.859 1.803 1 86.75 252 LYS A CA 1
ATOM 1867 C C . LYS A 1 252 ? 14.992 -19.062 2.768 1 86.75 252 LYS A C 1
ATOM 1869 O O . LYS A 1 252 ? 13.961 -18.531 2.371 1 86.75 252 LYS A O 1
ATOM 1874 N N . ILE A 1 253 ? 15.477 -19.016 4.016 1 85.56 253 ILE A N 1
ATOM 1875 C CA . ILE A 1 253 ? 14.57 -18.453 5.016 1 85.56 253 ILE A CA 1
ATOM 1876 C C . ILE A 1 253 ? 15.281 -17.344 5.781 1 85.56 253 ILE A C 1
ATOM 1878 O O . ILE A 1 253 ? 14.648 -16.375 6.227 1 85.56 253 ILE A O 1
ATOM 1882 N N . TYR A 1 254 ? 16.609 -17.469 5.984 1 83.31 254 TYR A N 1
ATOM 1883 C CA . TYR A 1 254 ? 17.344 -16.562 6.859 1 83.31 254 TYR A CA 1
ATOM 1884 C C . TYR A 1 254 ? 18.281 -15.664 6.055 1 83.31 254 TYR A C 1
ATOM 1886 O O . TYR A 1 254 ? 18.688 -16.016 4.945 1 83.31 254 TYR A O 1
ATOM 1894 N N . PRO A 1 255 ? 18.625 -14.453 6.633 1 83.75 255 PRO A N 1
ATOM 1895 C CA . PRO A 1 255 ? 18.172 -13.945 7.926 1 83.75 255 PRO A CA 1
ATOM 1896 C C . PRO A 1 255 ? 16.719 -13.445 7.891 1 83.75 255 PRO A C 1
ATOM 1898 O O . PRO A 1 255 ? 16.281 -12.875 6.891 1 83.75 255 PRO A O 1
ATOM 1901 N N . LEU A 1 256 ? 16.047 -13.641 8.977 1 84.19 256 LEU A N 1
ATOM 1902 C CA . LEU A 1 256 ? 14.633 -13.312 9.047 1 84.19 256 LEU A CA 1
ATOM 1903 C C . LEU A 1 256 ? 14.414 -11.812 8.891 1 84.19 256 LEU A C 1
ATOM 1905 O O . LEU A 1 256 ? 13.461 -11.383 8.234 1 84.19 256 LEU A O 1
ATOM 1909 N N . LEU A 1 257 ? 15.281 -11.016 9.453 1 81.56 257 LEU A N 1
ATOM 1910 C CA . LEU A 1 257 ? 15.133 -9.562 9.383 1 81.56 257 LEU A CA 1
ATOM 1911 C C . LEU A 1 257 ? 15.258 -9.07 7.945 1 81.56 257 LEU A C 1
ATOM 1913 O O . LEU A 1 257 ? 14.547 -8.148 7.539 1 81.56 257 LEU A O 1
ATOM 1917 N N . GLY A 1 258 ? 16.172 -9.648 7.25 1 83.62 258 GLY A N 1
ATOM 1918 C CA . GLY A 1 258 ? 16.312 -9.312 5.84 1 83.62 258 GLY A CA 1
ATOM 1919 C C . GLY A 1 258 ? 15.078 -9.656 5.023 1 83.62 258 GLY A C 1
ATOM 1920 O O . GLY A 1 258 ? 14.641 -8.867 4.18 1 83.62 258 GLY A O 1
ATOM 1921 N N . ARG A 1 259 ? 14.531 -10.75 5.309 1 84.62 259 ARG A N 1
ATOM 1922 C CA . ARG A 1 259 ? 13.336 -11.188 4.602 1 84.62 259 ARG A CA 1
ATOM 1923 C C . ARG A 1 259 ? 12.141 -10.305 4.961 1 84.62 259 ARG A C 1
ATOM 1925 O O . ARG A 1 259 ? 11.344 -9.945 4.09 1 84.62 259 ARG A O 1
ATOM 1932 N N . LEU A 1 260 ? 12.086 -9.992 6.199 1 84.81 260 LEU A N 1
ATOM 1933 C CA . LEU A 1 260 ? 11.016 -9.102 6.637 1 84.81 260 LEU A CA 1
ATOM 1934 C C . LEU A 1 260 ? 11.141 -7.734 5.98 1 84.81 260 LEU A C 1
ATOM 1936 O O . LEU A 1 260 ? 10.141 -7.133 5.586 1 84.81 260 LEU A O 1
ATOM 1940 N N . GLY A 1 261 ? 12.328 -7.277 5.922 1 85.88 261 GLY A N 1
ATOM 1941 C CA . GLY A 1 261 ? 12.57 -6.023 5.23 1 85.88 261 GLY A CA 1
ATOM 1942 C C . GLY A 1 261 ? 12.195 -6.066 3.762 1 85.88 261 GLY A C 1
ATOM 1943 O O . GLY A 1 261 ? 11.594 -5.125 3.242 1 85.88 261 GLY A O 1
ATOM 1944 N N . MET A 1 262 ? 12.531 -7.121 3.154 1 85.38 262 MET A N 1
ATOM 1945 C CA . MET A 1 262 ? 12.156 -7.316 1.756 1 85.38 262 MET A CA 1
ATOM 1946 C C . MET A 1 262 ? 10.641 -7.344 1.594 1 85.38 262 MET A C 1
ATOM 1948 O O . MET A 1 262 ? 10.102 -6.707 0.687 1 85.38 262 MET A O 1
ATOM 1952 N N . PHE A 1 263 ? 10.055 -8.047 2.461 1 88.81 263 PHE A N 1
ATOM 1953 C CA . PHE A 1 263 ? 8.602 -8.133 2.404 1 88.81 263 PHE A CA 1
ATOM 1954 C C . PHE A 1 263 ? 7.969 -6.762 2.6 1 88.81 263 PHE A C 1
ATOM 1956 O O . PHE A 1 263 ? 7.055 -6.383 1.863 1 88.81 263 PHE A O 1
ATOM 1963 N N . ALA A 1 264 ? 8.422 -6.035 3.5 1 88.06 264 ALA A N 1
ATOM 1964 C CA . ALA A 1 264 ? 7.895 -4.695 3.762 1 88.06 264 ALA A CA 1
ATOM 1965 C C . ALA A 1 264 ? 8.078 -3.789 2.547 1 88.06 264 ALA A C 1
ATOM 1967 O O . ALA A 1 264 ? 7.188 -3.004 2.213 1 88.06 264 ALA A O 1
ATOM 1968 N N . ARG A 1 265 ? 9.141 -3.918 1.902 1 89.88 265 ARG A N 1
ATOM 1969 C CA . ARG A 1 265 ? 9.461 -3.078 0.752 1 89.88 265 ARG A CA 1
ATOM 1970 C C . ARG A 1 265 ? 8.609 -3.459 -0.456 1 89.88 265 ARG A C 1
ATOM 1972 O O . ARG A 1 265 ? 8.227 -2.596 -1.248 1 89.88 265 ARG A O 1
ATOM 1979 N N . GLU A 1 266 ? 8.242 -4.719 -0.526 1 92.44 266 GLU A N 1
ATOM 1980 C CA . GLU A 1 266 ? 7.715 -5.207 -1.796 1 92.44 266 GLU A CA 1
ATOM 1981 C C . GLU A 1 266 ? 6.219 -5.488 -1.698 1 92.44 266 GLU A C 1
ATOM 1983 O O . GLU A 1 266 ? 5.59 -5.895 -2.68 1 92.44 266 GLU A O 1
ATOM 1988 N N . THR A 1 267 ? 5.602 -5.16 -0.575 1 94.19 267 THR A N 1
ATOM 1989 C CA . THR A 1 267 ? 4.207 -5.578 -0.44 1 94.19 267 THR A CA 1
ATOM 1990 C C . THR A 1 267 ? 3.287 -4.363 -0.36 1 94.19 267 THR A C 1
ATOM 1992 O O . THR A 1 267 ? 2.125 -4.484 0.035 1 94.19 267 THR A O 1
ATOM 1995 N N . GLY A 1 268 ? 3.816 -3.223 -0.717 1 94.5 268 GLY A N 1
ATOM 1996 C CA . GLY A 1 268 ? 2.947 -2.059 -0.782 1 94.5 268 GLY A CA 1
ATOM 1997 C C . GLY A 1 268 ? 1.788 -2.232 -1.745 1 94.5 268 GLY A C 1
ATOM 1998 O O . GLY A 1 268 ? 0.66 -1.837 -1.445 1 94.5 268 GLY A O 1
ATOM 1999 N N . TYR A 1 269 ? 2.072 -2.783 -2.932 1 95.31 269 TYR A N 1
ATOM 2000 C CA . TYR A 1 269 ? 1.023 -3.051 -3.908 1 95.31 269 TYR A CA 1
ATOM 2001 C C . TYR A 1 269 ? -0.026 -3.996 -3.336 1 95.31 269 TYR A C 1
ATOM 2003 O O . TYR A 1 269 ? -1.226 -3.803 -3.547 1 95.31 269 TYR A O 1
ATOM 2011 N N . LEU A 1 270 ? 0.467 -4.992 -2.643 1 94.81 270 LEU A N 1
ATOM 2012 C CA . LEU A 1 270 ? -0.415 -5.984 -2.037 1 94.81 270 LEU A CA 1
ATOM 2013 C C . LEU A 1 270 ? -1.342 -5.34 -1.014 1 94.81 270 LEU A C 1
ATOM 2015 O O . LEU A 1 270 ? -2.549 -5.586 -1.021 1 94.81 270 LEU A O 1
ATOM 2019 N N . HIS A 1 271 ? -0.81 -4.508 -0.22 1 94.44 271 HIS A N 1
ATOM 2020 C CA . HIS A 1 271 ? -1.562 -3.834 0.831 1 94.44 271 HIS A CA 1
ATOM 2021 C C . HIS A 1 271 ? -2.662 -2.957 0.244 1 94.44 271 HIS A C 1
ATOM 2023 O O . HIS A 1 271 ? -3.818 -3.037 0.667 1 94.44 271 HIS A O 1
ATOM 2029 N N . ILE A 1 272 ? -2.332 -2.18 -0.719 1 95.56 272 ILE A N 1
ATOM 2030 C CA . ILE A 1 272 ? -3.322 -1.253 -1.258 1 95.56 272 ILE A CA 1
ATOM 2031 C C . ILE A 1 272 ? -4.355 -2.021 -2.078 1 95.56 272 ILE A C 1
ATOM 2033 O O . ILE A 1 272 ? -5.543 -1.693 -2.059 1 95.56 272 ILE A O 1
ATOM 2037 N N . GLN A 1 273 ? -3.986 -3.041 -2.779 1 95.88 273 GLN A N 1
ATOM 2038 C CA . GLN A 1 273 ? -4.934 -3.84 -3.551 1 95.88 273 GLN A CA 1
ATOM 2039 C C . GLN A 1 273 ? -5.883 -4.605 -2.633 1 95.88 273 GLN A C 1
ATOM 2041 O O . GLN A 1 273 ? -7.066 -4.758 -2.941 1 95.88 273 GLN A O 1
ATOM 2046 N N . ALA A 1 274 ? -5.371 -5.031 -1.515 1 94.56 274 ALA A N 1
ATOM 2047 C CA . ALA A 1 274 ? -6.168 -5.828 -0.584 1 94.56 274 ALA A CA 1
ATOM 2048 C C . ALA A 1 274 ? -7.188 -4.957 0.144 1 94.56 274 ALA A C 1
ATOM 2050 O O . ALA A 1 274 ? -8.164 -5.469 0.706 1 94.56 274 ALA A O 1
ATOM 2051 N N . THR A 1 275 ? -6.992 -3.658 0.135 1 92.5 275 THR A N 1
ATOM 2052 C CA . THR A 1 275 ? -7.844 -2.803 0.953 1 92.5 275 THR A CA 1
ATOM 2053 C C . THR A 1 275 ? -8.641 -1.838 0.078 1 92.5 275 THR A C 1
ATOM 2055 O O . THR A 1 275 ? -9.82 -1.58 0.342 1 92.5 275 THR A O 1
ATOM 2058 N N . LYS A 1 276 ? -7.934 -1.271 -0.932 1 93.06 276 LYS A N 1
ATOM 2059 C CA . LYS A 1 276 ? -8.562 -0.288 -1.812 1 93.06 276 LYS A CA 1
ATOM 2060 C C . LYS A 1 276 ? -8.156 -0.519 -3.268 1 93.06 276 LYS A C 1
ATOM 2062 O O . LYS A 1 276 ? -7.57 0.36 -3.9 1 93.06 276 LYS A O 1
ATOM 2067 N N . PRO A 1 277 ? -8.547 -1.603 -3.809 1 92.19 277 PRO A N 1
ATOM 2068 C CA . PRO A 1 277 ? -8.078 -1.936 -5.156 1 92.19 277 PRO A CA 1
ATOM 2069 C C . PRO A 1 277 ? -8.555 -0.935 -6.207 1 92.19 277 PRO A C 1
ATOM 2071 O O . PRO A 1 277 ? -7.848 -0.678 -7.188 1 92.19 277 PRO A O 1
ATOM 2074 N N . ASP A 1 278 ? -9.672 -0.279 -6.039 1 91 278 ASP A N 1
ATOM 2075 C CA . ASP A 1 278 ? -10.258 0.591 -7.051 1 91 278 ASP A CA 1
ATOM 2076 C C . ASP A 1 278 ? -9.547 1.94 -7.098 1 91 278 ASP A C 1
ATOM 2078 O O . ASP A 1 278 ? -9.719 2.705 -8.047 1 91 278 ASP A O 1
ATOM 2082 N N . THR A 1 279 ? -8.758 2.195 -6.074 1 92.19 279 THR A N 1
ATOM 2083 C CA . THR A 1 279 ? -8.086 3.488 -6.023 1 92.19 279 THR A CA 1
ATOM 2084 C C . THR A 1 279 ? -6.914 3.525 -7.004 1 92.19 279 THR A C 1
ATOM 2086 O O . THR A 1 279 ? -6.5 4.602 -7.441 1 92.19 279 THR A O 1
ATOM 2089 N N . VAL A 1 280 ? -6.359 2.385 -7.316 1 91.69 280 VAL A N 1
ATOM 2090 C CA . VAL A 1 280 ? -5.277 2.281 -8.289 1 91.69 280 VAL A CA 1
ATOM 2091 C C . VAL A 1 280 ? -5.852 2.219 -9.703 1 91.69 280 VAL A C 1
ATOM 2093 O O . VAL A 1 280 ? -6.008 1.133 -10.266 1 91.69 280 VAL A O 1
ATOM 2096 N N . ALA A 1 281 ? -6.094 3.377 -10.273 1 89.94 281 ALA A N 1
ATOM 2097 C CA . ALA A 1 281 ? -6.773 3.463 -11.562 1 89.94 281 ALA A CA 1
ATOM 2098 C C . ALA A 1 281 ? -5.766 3.566 -12.711 1 89.94 281 ALA A C 1
ATOM 2100 O O . ALA A 1 281 ? -5.629 4.625 -13.328 1 89.94 281 ALA A O 1
ATOM 2101 N N . VAL A 1 282 ? -5.227 2.482 -13.094 1 90.06 282 VAL A N 1
ATOM 2102 C CA . VAL A 1 282 ? -4.148 2.518 -14.078 1 90.06 282 VAL A CA 1
ATOM 2103 C C . VAL A 1 282 ? -4.66 2 -15.422 1 90.06 282 VAL A C 1
ATOM 2105 O O . VAL A 1 282 ? -3.889 1.843 -16.359 1 90.06 282 VAL A O 1
ATOM 2108 N N . ASN A 1 283 ? -5.91 1.729 -15.508 1 88.31 283 ASN A N 1
ATOM 2109 C CA . ASN A 1 283 ? -6.465 1.232 -16.766 1 88.31 283 ASN A CA 1
ATOM 2110 C C . ASN A 1 283 ? -6.828 2.375 -17.703 1 88.31 283 ASN A C 1
ATOM 2112 O O . ASN A 1 283 ? -7.348 2.143 -18.797 1 88.31 283 ASN A O 1
ATOM 2116 N N . GLN A 1 284 ? -6.578 3.58 -17.375 1 88.94 284 GLN A N 1
ATOM 2117 C CA . GLN A 1 284 ? -6.98 4.738 -18.156 1 88.94 284 GLN A CA 1
ATOM 2118 C C . GLN A 1 284 ? -5.863 5.18 -19.094 1 88.94 284 GLN A C 1
ATOM 2120 O O . GLN A 1 284 ? -6.098 5.961 -20.031 1 88.94 284 GLN A O 1
ATOM 2125 N N . ASN A 1 285 ? -4.672 4.688 -18.891 1 91.56 285 ASN A N 1
ATOM 2126 C CA . ASN A 1 285 ? -3.498 4.984 -19.703 1 91.56 285 ASN A CA 1
ATOM 2127 C C . ASN A 1 285 ? -2.561 3.785 -19.797 1 91.56 285 ASN A C 1
ATOM 2129 O O . ASN A 1 285 ? -2.172 3.215 -18.781 1 91.56 285 ASN A O 1
ATOM 2133 N N . PRO A 1 286 ? -2.207 3.381 -21.016 1 91.62 286 PRO A N 1
ATOM 2134 C CA . PRO A 1 286 ? -1.382 2.182 -21.172 1 91.62 286 PRO A CA 1
ATOM 2135 C C . PRO A 1 286 ? -0.014 2.32 -20.5 1 91.62 286 PRO A C 1
ATOM 2137 O O . PRO A 1 286 ? 0.547 1.332 -20.031 1 91.62 286 PRO A O 1
ATOM 2140 N N . LEU A 1 287 ? 0.492 3.508 -20.469 1 92.12 287 LEU A N 1
ATOM 2141 C CA . LEU A 1 287 ? 1.785 3.715 -19.828 1 92.12 287 LEU A CA 1
ATOM 2142 C C . LEU A 1 287 ? 1.686 3.488 -18.328 1 92.12 287 LEU A C 1
ATOM 2144 O O . LEU A 1 287 ? 2.57 2.871 -17.719 1 92.12 287 LEU A O 1
ATOM 2148 N N . SER A 1 288 ? 0.597 3.996 -17.703 1 93.75 288 SER A N 1
ATOM 2149 C CA . SER A 1 288 ? 0.377 3.787 -16.266 1 93.75 288 SER A CA 1
ATOM 2150 C C . SER A 1 288 ? 0.251 2.305 -15.938 1 93.75 288 SER A C 1
ATOM 2152 O O . SER A 1 288 ? 0.82 1.83 -14.953 1 93.75 288 SER A O 1
ATOM 2154 N N . LEU A 1 289 ? -0.446 1.64 -16.812 1 95.81 289 LEU A N 1
ATOM 2155 C CA . LEU A 1 289 ? -0.625 0.202 -16.641 1 95.81 289 LEU A CA 1
ATOM 2156 C C . LEU A 1 289 ? 0.703 -0.533 -16.781 1 95.81 289 LEU A C 1
ATOM 2158 O O . LEU A 1 289 ? 1.041 -1.38 -15.953 1 95.81 289 LEU A O 1
ATOM 2162 N N . ALA A 1 290 ? 1.463 -0.199 -17.75 1 96.25 290 ALA A N 1
ATOM 2163 C CA . ALA A 1 290 ? 2.744 -0.848 -18.031 1 96.25 290 ALA A CA 1
ATOM 2164 C C . ALA A 1 290 ? 3.713 -0.652 -16.859 1 96.25 290 ALA A C 1
ATOM 2166 O O . ALA A 1 290 ? 4.363 -1.602 -16.422 1 96.25 290 ALA A O 1
ATOM 2167 N N . VAL A 1 291 ? 3.801 0.565 -16.328 1 94.62 291 VAL A N 1
ATOM 2168 C CA . VAL A 1 291 ? 4.719 0.87 -15.242 1 94.62 291 VAL A CA 1
ATOM 2169 C C . VAL A 1 291 ? 4.34 0.061 -14.008 1 94.62 291 VAL A C 1
ATOM 2171 O O . VAL A 1 291 ? 5.207 -0.506 -13.336 1 94.62 291 VAL A O 1
ATOM 2174 N N . TYR A 1 292 ? 3.055 0.014 -13.742 1 96.44 292 TYR A N 1
ATOM 2175 C CA . TYR A 1 292 ? 2.559 -0.688 -12.562 1 96.44 292 TYR A CA 1
ATOM 2176 C C . TYR A 1 292 ? 2.871 -2.178 -12.648 1 96.44 292 TYR A C 1
ATOM 2178 O O . TYR A 1 292 ? 3.232 -2.797 -11.641 1 96.44 292 TYR A O 1
ATOM 2186 N N . LEU A 1 293 ? 2.775 -2.775 -13.781 1 97.69 293 LEU A N 1
ATOM 2187 C CA . LEU A 1 293 ? 2.986 -4.207 -13.961 1 97.69 293 LEU A CA 1
ATOM 2188 C C . LEU A 1 293 ? 4.473 -4.523 -14.109 1 97.69 293 LEU A C 1
ATOM 2190 O O . LEU A 1 293 ? 4.98 -5.441 -13.461 1 97.69 293 LEU A O 1
ATOM 2194 N N . LEU A 1 294 ? 5.199 -3.771 -14.898 1 97.12 294 LEU A N 1
ATOM 2195 C CA . LEU A 1 294 ? 6.578 -4.094 -15.25 1 97.12 294 LEU A CA 1
ATOM 2196 C C . LEU A 1 294 ? 7.496 -3.959 -14.039 1 97.12 294 LEU A C 1
ATOM 2198 O O . LEU A 1 294 ? 8.484 -4.691 -13.922 1 97.12 294 LEU A O 1
ATOM 2202 N N . GLU A 1 295 ? 7.156 -3.041 -13.195 1 96.69 295 GLU A N 1
ATOM 2203 C CA . GLU A 1 295 ? 7.945 -2.947 -11.969 1 96.69 295 GLU A CA 1
ATOM 2204 C C . GLU A 1 295 ? 7.93 -4.266 -11.203 1 96.69 295 GLU A C 1
ATOM 2206 O O . GLU A 1 295 ? 8.953 -4.68 -10.656 1 96.69 295 GLU A O 1
ATOM 2211 N N . LYS A 1 296 ? 6.816 -4.98 -11.148 1 97.44 296 LYS A N 1
ATOM 2212 C CA . LYS A 1 296 ? 6.73 -6.285 -10.5 1 97.44 296 LYS A CA 1
ATOM 2213 C C . LYS A 1 296 ? 7.527 -7.332 -11.266 1 97.44 296 LYS A C 1
ATOM 2215 O O . LYS A 1 296 ? 8.234 -8.148 -10.664 1 97.44 296 LYS A O 1
ATOM 2220 N N . PHE A 1 297 ? 7.379 -7.285 -12.578 1 98 297 PHE A N 1
ATOM 2221 C CA . PHE A 1 297 ? 8.141 -8.234 -13.375 1 98 297 PHE A CA 1
ATOM 2222 C C . PHE A 1 297 ? 9.641 -8.047 -13.172 1 98 297 PHE A C 1
ATOM 2224 O O . PHE A 1 297 ? 10.398 -9.016 -13.195 1 98 297 PHE A O 1
ATOM 2231 N N . SER A 1 298 ? 10.031 -6.805 -13 1 97.12 298 SER A N 1
ATOM 2232 C CA . SER A 1 298 ? 11.43 -6.523 -12.711 1 97.12 298 SER A CA 1
ATOM 2233 C C . SER A 1 298 ? 11.852 -7.109 -11.375 1 97.12 298 SER A C 1
ATOM 2235 O O . SER A 1 298 ? 12.656 -8.047 -11.32 1 97.12 298 SER A O 1
ATOM 2237 N N . THR A 1 299 ? 11.203 -6.734 -10.312 1 96.38 299 THR A N 1
ATOM 2238 C CA . THR A 1 299 ? 11.594 -7.074 -8.953 1 96.38 299 THR A CA 1
ATOM 2239 C C . THR A 1 299 ? 11.406 -8.57 -8.695 1 96.38 299 THR A C 1
ATOM 2241 O O . THR A 1 299 ? 12.234 -9.195 -8.023 1 96.38 299 THR A O 1
ATOM 2244 N N . TRP A 1 300 ? 10.375 -9.172 -9.289 1 97.44 300 TRP A N 1
ATOM 2245 C CA . TRP A 1 300 ? 10.008 -10.539 -8.945 1 97.44 300 TRP A CA 1
ATOM 2246 C C . TRP A 1 300 ? 10.805 -11.539 -9.773 1 97.44 300 TRP A C 1
ATOM 2248 O O . TRP A 1 300 ? 10.852 -12.727 -9.445 1 97.44 300 TRP A O 1
ATOM 2258 N N . THR A 1 301 ? 11.445 -11.102 -10.812 1 97.62 301 THR A N 1
ATOM 2259 C CA . THR A 1 301 ? 12.344 -11.938 -11.594 1 97.62 301 THR A CA 1
ATOM 2260 C C . THR A 1 301 ? 13.688 -12.094 -10.891 1 97.62 301 THR A C 1
ATOM 2262 O O . THR A 1 301 ? 14.266 -13.18 -10.867 1 97.62 301 THR A O 1
ATOM 2265 N N . HIS A 1 302 ? 14.117 -11.023 -10.383 1 95.56 302 HIS A N 1
ATOM 2266 C CA . HIS A 1 302 ? 15.352 -10.992 -9.602 1 95.56 302 HIS A CA 1
ATOM 2267 C C . HIS A 1 302 ? 15.32 -9.867 -8.57 1 95.56 302 HIS A C 1
ATOM 2269 O O . HIS A 1 302 ? 15.078 -8.711 -8.922 1 95.56 302 HIS A O 1
ATOM 2275 N N . LEU A 1 303 ? 15.727 -10.172 -7.359 1 90.81 303 LEU A N 1
ATOM 2276 C CA . LEU A 1 303 ? 15.562 -9.25 -6.242 1 90.81 303 LEU A CA 1
ATOM 2277 C C . LEU A 1 303 ? 16.516 -8.062 -6.371 1 90.81 303 LEU A C 1
ATOM 2279 O O . LEU A 1 303 ? 16.281 -7.02 -5.758 1 90.81 303 LEU A O 1
ATOM 2283 N N . ASP A 1 304 ? 17.547 -8.094 -7.191 1 92.38 304 ASP A N 1
ATOM 2284 C CA . ASP A 1 304 ? 18.516 -7.016 -7.34 1 92.38 304 ASP A CA 1
ATOM 2285 C C . ASP A 1 304 ? 18.172 -6.125 -8.531 1 92.38 304 ASP A C 1
ATOM 2287 O O . ASP A 1 304 ? 18.797 -5.09 -8.742 1 92.38 304 ASP A O 1
ATOM 2291 N N . ASN A 1 305 ? 17.156 -6.496 -9.258 1 95.44 305 ASN A N 1
ATOM 2292 C CA . ASN A 1 305 ? 16.812 -5.77 -10.477 1 95.44 305 ASN A CA 1
ATOM 2293 C C . ASN A 1 305 ? 16.453 -4.316 -10.18 1 95.44 305 ASN A C 1
ATOM 2295 O O . ASN A 1 305 ? 16.781 -3.424 -10.969 1 95.44 305 ASN A O 1
ATOM 2299 N N . PRO A 1 306 ? 15.828 -4.008 -9.062 1 91.38 306 PRO A N 1
ATOM 2300 C CA . PRO A 1 306 ? 15.461 -2.617 -8.797 1 91.38 306 PRO A CA 1
ATOM 2301 C C . PRO A 1 306 ? 16.672 -1.688 -8.742 1 91.38 306 PRO A C 1
ATOM 2303 O O . PRO A 1 306 ? 16.531 -0.468 -8.852 1 91.38 306 PRO A O 1
ATOM 2306 N N . HIS A 1 307 ? 17.828 -2.205 -8.609 1 91.38 307 HIS A N 1
ATOM 2307 C CA . HIS A 1 307 ? 19.031 -1.396 -8.516 1 91.38 307 HIS A CA 1
ATOM 2308 C C . HIS A 1 307 ? 19.688 -1.213 -9.883 1 91.38 307 HIS A C 1
ATOM 2310 O O . HIS A 1 307 ? 20.672 -0.499 -10.016 1 91.38 307 HIS A O 1
ATOM 2316 N N . LEU A 1 308 ? 19.125 -1.792 -10.852 1 93.56 308 LEU A N 1
ATOM 2317 C CA . LEU A 1 308 ? 19.641 -1.692 -12.211 1 93.56 308 LEU A CA 1
ATOM 2318 C C . LEU A 1 308 ? 18.875 -0.627 -13.008 1 93.56 308 LEU A C 1
ATOM 2320 O O . LEU A 1 308 ? 17.734 -0.314 -12.688 1 93.56 308 LEU A O 1
ATOM 2324 N N . PRO A 1 309 ? 19.578 -0.117 -13.953 1 91.31 309 PRO A N 1
ATOM 2325 C CA . PRO A 1 309 ? 18.844 0.79 -14.844 1 91.31 309 PRO A CA 1
ATOM 2326 C C . PRO A 1 309 ? 17.578 0.153 -15.422 1 91.31 309 PRO A C 1
ATOM 2328 O O . PRO A 1 309 ? 17.609 -1.003 -15.859 1 91.31 309 PRO A O 1
ATOM 2331 N N . ASP A 1 310 ? 16.484 0.854 -15.344 1 91.19 310 ASP A N 1
ATOM 2332 C CA . ASP A 1 310 ? 15.18 0.442 -15.844 1 91.19 310 ASP A CA 1
ATOM 2333 C C . ASP A 1 310 ? 14.734 -0.875 -15.219 1 91.19 310 ASP A C 1
ATOM 2335 O O . ASP A 1 310 ? 14 -1.65 -15.836 1 91.19 310 ASP A O 1
ATOM 2339 N N . GLY A 1 311 ? 15.328 -1.229 -14.078 1 93.88 311 GLY A N 1
ATOM 2340 C CA . GLY A 1 311 ? 14.969 -2.457 -13.391 1 93.88 311 GLY A CA 1
ATOM 2341 C C . GLY A 1 311 ? 15.469 -3.707 -14.086 1 93.88 311 GLY A C 1
ATOM 2342 O O . GLY A 1 311 ? 14.938 -4.797 -13.883 1 93.88 311 GLY A O 1
ATOM 2343 N N . GLY A 1 312 ? 16.359 -3.541 -15.062 1 95.25 312 GLY A N 1
ATOM 2344 C CA . GLY A 1 312 ? 16.938 -4.664 -15.789 1 95.25 312 GLY A CA 1
ATOM 2345 C C . GLY A 1 312 ? 16.062 -5.125 -16.953 1 95.25 312 GLY A C 1
ATOM 2346 O O . GLY A 1 312 ? 16.438 -6.039 -17.688 1 95.25 312 GLY A O 1
ATOM 2347 N N . LEU A 1 313 ? 14.945 -4.512 -17.172 1 95.38 313 LEU A N 1
ATOM 2348 C CA . LEU A 1 313 ? 13.938 -4.984 -18.109 1 95.38 313 LEU A CA 1
ATOM 2349 C C . LEU A 1 313 ? 14.461 -4.953 -19.547 1 95.38 313 LEU A C 1
ATOM 2351 O O . LEU A 1 313 ? 14.094 -5.797 -20.359 1 95.38 313 LEU A O 1
ATOM 2355 N N . LEU A 1 314 ? 15.305 -4.008 -19.797 1 93.75 314 LEU A N 1
ATOM 2356 C CA . LEU A 1 314 ? 15.758 -3.822 -21.172 1 93.75 314 LEU A CA 1
ATOM 2357 C C . LEU A 1 314 ? 17.172 -4.383 -21.359 1 93.75 314 LEU A C 1
ATOM 2359 O O . LEU A 1 314 ? 17.766 -4.215 -22.422 1 93.75 314 LEU A O 1
ATOM 2363 N N . GLN A 1 315 ? 17.672 -5.023 -20.359 1 93.06 315 GLN A N 1
ATOM 2364 C CA . GLN A 1 315 ? 18.984 -5.648 -20.469 1 93.06 315 GLN A CA 1
ATOM 2365 C C . GLN A 1 315 ? 18.922 -6.918 -21.312 1 93.06 315 GLN A C 1
ATOM 2367 O O . GLN A 1 315 ? 17.906 -7.617 -21.312 1 93.06 315 GLN A O 1
ATOM 2372 N N . PRO A 1 316 ? 20 -7.207 -21.953 1 90.88 316 PRO A N 1
ATOM 2373 C CA . PRO A 1 316 ? 20 -8.359 -22.859 1 90.88 316 PRO A CA 1
ATOM 2374 C C . PRO A 1 316 ? 19.828 -9.688 -22.125 1 90.88 316 PRO A C 1
ATOM 2376 O O . PRO A 1 316 ? 19.328 -10.656 -22.688 1 90.88 316 PRO A O 1
ATOM 2379 N N . HIS A 1 317 ? 20.125 -9.734 -20.922 1 90.44 317 HIS A N 1
ATOM 2380 C CA . HIS A 1 317 ? 20.078 -11.008 -20.219 1 90.44 317 HIS A CA 1
ATOM 2381 C C . HIS A 1 317 ? 18.812 -11.133 -19.375 1 90.44 317 HIS A C 1
ATOM 2383 O O . HIS A 1 317 ? 18.703 -12.039 -18.547 1 90.44 317 HIS A O 1
ATOM 2389 N N . PHE A 1 318 ? 17.891 -10.18 -19.516 1 95.69 318 PHE A N 1
ATOM 2390 C CA . PHE A 1 318 ? 16.609 -10.359 -18.844 1 95.69 318 PHE A CA 1
ATOM 2391 C C . PHE A 1 318 ? 15.891 -11.602 -19.344 1 95.69 318 PHE A C 1
ATOM 2393 O O . PHE A 1 318 ? 15.758 -11.805 -20.562 1 95.69 318 PHE A O 1
ATOM 2400 N N . PRO A 1 319 ? 15.438 -12.43 -18.5 1 96.88 319 PRO A N 1
ATOM 2401 C CA . PRO A 1 319 ? 15.055 -13.781 -18.906 1 96.88 319 PRO A CA 1
ATOM 2402 C C . PRO A 1 319 ? 13.68 -13.828 -19.562 1 96.88 319 PRO A C 1
ATOM 2404 O O . PRO A 1 319 ? 13.289 -14.859 -20.125 1 96.88 319 PRO A O 1
ATOM 2407 N N . ILE A 1 320 ? 12.875 -12.805 -19.531 1 97.75 320 ILE A N 1
ATOM 2408 C CA . ILE A 1 320 ? 11.57 -12.734 -20.172 1 97.75 320 ILE A CA 1
ATOM 2409 C C . ILE A 1 320 ? 11.625 -11.75 -21.344 1 97.75 320 ILE A C 1
ATOM 2411 O O . ILE A 1 320 ? 12.086 -10.609 -21.188 1 97.75 320 ILE A O 1
ATOM 2415 N N . SER A 1 321 ? 11.195 -12.172 -22.5 1 96 321 SER A N 1
ATOM 2416 C CA . SER A 1 321 ? 11.266 -11.305 -23.672 1 96 321 SER A CA 1
ATOM 2417 C C . SER A 1 321 ? 10.344 -10.102 -23.531 1 96 321 SER A C 1
ATOM 2419 O O . SER A 1 321 ? 9.281 -10.195 -22.906 1 96 321 SER A O 1
ATOM 2421 N N . LEU A 1 322 ? 10.758 -9.039 -24.125 1 95.25 322 LEU A N 1
ATOM 2422 C CA . LEU A 1 322 ? 9.93 -7.832 -24.109 1 95.25 322 LEU A CA 1
ATOM 2423 C C . LEU A 1 322 ? 8.586 -8.094 -24.781 1 95.25 322 LEU A C 1
ATOM 2425 O O . LEU A 1 322 ? 7.555 -7.59 -24.328 1 95.25 322 LEU A O 1
ATOM 2429 N N . ASP A 1 323 ? 8.578 -8.914 -25.812 1 95.12 323 ASP A N 1
ATOM 2430 C CA . ASP A 1 323 ? 7.336 -9.258 -26.5 1 95.12 323 ASP A CA 1
ATOM 2431 C C . ASP A 1 323 ? 6.359 -9.961 -25.562 1 95.12 323 ASP A C 1
ATOM 2433 O O . ASP A 1 323 ? 5.172 -9.641 -25.547 1 95.12 323 ASP A O 1
ATOM 2437 N N . SER A 1 324 ? 6.855 -10.867 -24.797 1 96.88 324 SER A N 1
ATOM 2438 C CA . SER A 1 324 ? 6.008 -11.594 -23.844 1 96.88 324 SER A CA 1
ATOM 2439 C C . SER A 1 324 ? 5.457 -10.656 -22.781 1 96.88 324 SER A C 1
ATOM 2441 O O . SER A 1 324 ? 4.297 -10.781 -22.375 1 96.88 324 SER A O 1
ATOM 2443 N N . LEU A 1 325 ? 6.316 -9.758 -22.312 1 97.62 325 LEU A N 1
ATOM 2444 C CA . LEU A 1 325 ? 5.875 -8.773 -21.328 1 97.62 325 LEU A CA 1
ATOM 2445 C C . LEU A 1 325 ? 4.77 -7.891 -21.891 1 97.62 325 LEU A C 1
ATOM 2447 O O . LEU A 1 325 ? 3.746 -7.676 -21.25 1 97.62 325 LEU A O 1
ATOM 2451 N N . LEU A 1 326 ? 4.965 -7.449 -23.109 1 97.06 326 LEU A N 1
ATOM 2452 C CA . LEU A 1 326 ? 3.99 -6.57 -23.75 1 97.06 326 LEU A CA 1
ATOM 2453 C C . LEU A 1 326 ? 2.705 -7.328 -24.062 1 97.06 326 LEU A C 1
ATOM 2455 O O . LEU A 1 326 ? 1.609 -6.77 -23.953 1 97.06 326 LEU A O 1
ATOM 2459 N N . ASP A 1 327 ? 2.838 -8.602 -24.469 1 97.12 327 ASP A N 1
ATOM 2460 C CA . ASP A 1 327 ? 1.653 -9.43 -24.672 1 97.12 327 ASP A CA 1
ATOM 2461 C C . ASP A 1 327 ? 0.807 -9.508 -23.406 1 97.12 327 ASP A C 1
ATOM 2463 O O . ASP A 1 327 ? -0.417 -9.375 -23.469 1 97.12 327 ASP A O 1
ATOM 2467 N N . ASN A 1 328 ? 1.487 -9.734 -22.328 1 98.25 328 ASN A N 1
ATOM 2468 C CA . ASN A 1 328 ? 0.788 -9.828 -21.062 1 98.25 328 ASN A CA 1
ATOM 2469 C C . ASN A 1 328 ? 0.097 -8.516 -20.703 1 98.25 328 ASN A C 1
ATOM 2471 O O . ASN A 1 328 ? -1.059 -8.516 -20.266 1 98.25 328 ASN A O 1
ATOM 2475 N N . ILE A 1 329 ? 0.77 -7.387 -20.891 1 97.62 329 ILE A N 1
ATOM 2476 C CA . ILE A 1 329 ? 0.19 -6.07 -20.641 1 97.62 329 ILE A CA 1
ATOM 2477 C C . ILE A 1 329 ? -1.029 -5.863 -21.531 1 97.62 329 ILE A C 1
ATOM 2479 O O . ILE A 1 329 ? -2.053 -5.34 -21.094 1 97.62 329 ILE A O 1
ATOM 2483 N N . CYS A 1 330 ? -0.955 -6.301 -22.781 1 97.69 330 CYS A N 1
ATOM 2484 C CA . CYS A 1 330 ? -2.039 -6.148 -23.734 1 97.69 330 CYS A CA 1
ATOM 2485 C C . CYS A 1 330 ? -3.281 -6.906 -23.281 1 97.69 330 CYS A C 1
ATOM 2487 O O . CYS A 1 330 ? -4.406 -6.453 -23.5 1 97.69 330 CYS A O 1
ATOM 2489 N N . ILE A 1 331 ? -3.053 -8.07 -22.688 1 97.38 331 ILE A N 1
ATOM 2490 C CA . ILE A 1 331 ? -4.199 -8.812 -22.172 1 97.38 331 ILE A CA 1
ATOM 2491 C C . ILE A 1 331 ? -4.965 -7.949 -21.172 1 97.38 331 ILE A C 1
ATOM 2493 O O . ILE A 1 331 ? -6.188 -7.809 -21.266 1 97.38 331 ILE A O 1
ATOM 2497 N N . TYR A 1 332 ? -4.281 -7.324 -20.234 1 97.62 332 TYR A N 1
ATOM 2498 C CA . TYR A 1 332 ? -4.934 -6.488 -19.234 1 97.62 332 TYR A CA 1
ATOM 2499 C C . TYR A 1 332 ? -5.547 -5.25 -19.875 1 97.62 332 TYR A C 1
ATOM 2501 O O . TYR A 1 332 ? -6.648 -4.836 -19.516 1 97.62 332 TYR A O 1
ATOM 2509 N N . TRP A 1 333 ? -4.844 -4.684 -20.828 1 95.75 333 TRP A N 1
ATOM 2510 C CA . TRP A 1 333 ? -5.27 -3.428 -21.453 1 95.75 333 TRP A CA 1
ATOM 2511 C C . TRP A 1 333 ? -6.535 -3.625 -22.266 1 95.75 333 TRP A C 1
ATOM 2513 O O . TRP A 1 333 ? -7.516 -2.898 -22.094 1 95.75 333 TRP A O 1
ATOM 2523 N N . PHE A 1 334 ? -6.535 -4.605 -23.094 1 95.56 334 PHE A N 1
ATOM 2524 C CA . PHE A 1 334 ? -7.621 -4.75 -24.047 1 95.56 334 PHE A CA 1
ATOM 2525 C C . PHE A 1 334 ? -8.852 -5.367 -23.391 1 95.56 334 PHE A C 1
ATOM 2527 O O . PHE A 1 334 ? -9.977 -5.137 -23.828 1 95.56 334 PHE A O 1
ATOM 2534 N N . THR A 1 335 ? -8.656 -6.074 -22.328 1 95.81 335 THR A N 1
ATOM 2535 C CA . THR A 1 335 ? -9.805 -6.656 -21.641 1 95.81 335 THR A CA 1
ATOM 2536 C C . THR A 1 335 ? -10.273 -5.754 -20.5 1 95.81 335 THR A C 1
ATOM 2538 O O . THR A 1 335 ? -11.367 -5.934 -19.969 1 95.81 335 THR A O 1
ATOM 2541 N N . GLY A 1 336 ? -9.391 -4.777 -20.094 1 95.62 336 GLY A N 1
ATOM 2542 C CA . GLY A 1 336 ? -9.742 -3.875 -19 1 95.62 336 GLY A CA 1
ATOM 2543 C C . GLY A 1 336 ? -9.883 -4.578 -17.672 1 95.62 336 GLY A C 1
ATOM 2544 O O . GLY A 1 336 ? -10.781 -4.258 -16.891 1 95.62 336 GLY A O 1
ATOM 2545 N N . THR A 1 337 ? -8.992 -5.574 -17.375 1 96.62 337 THR A N 1
ATOM 2546 C CA . THR A 1 337 ? -9.25 -6.441 -16.234 1 96.62 337 THR A CA 1
ATOM 2547 C C . THR A 1 337 ? -8.227 -6.188 -15.125 1 96.62 337 THR A C 1
ATOM 2549 O O . THR A 1 337 ? -8.094 -6.996 -14.203 1 96.62 337 THR A O 1
ATOM 2552 N N . ILE A 1 338 ? -7.484 -5.074 -15.18 1 96.88 338 ILE A N 1
ATOM 2553 C CA . ILE A 1 338 ? -6.492 -4.832 -14.133 1 96.88 338 ILE A CA 1
ATOM 2554 C C . ILE A 1 338 ? -7.191 -4.613 -12.797 1 96.88 338 ILE A C 1
ATOM 2556 O O . ILE A 1 338 ? -6.766 -5.152 -11.773 1 96.88 338 ILE A O 1
ATOM 2560 N N . THR A 1 339 ? -8.297 -3.898 -12.766 1 95 339 THR A N 1
ATOM 2561 C CA . THR A 1 339 ? -8.984 -3.605 -11.516 1 95 339 THR A CA 1
ATOM 2562 C C . THR A 1 339 ? -9.617 -4.867 -10.938 1 95 339 THR A C 1
ATOM 2564 O O . THR A 1 339 ? -9.477 -5.148 -9.75 1 95 339 THR A O 1
ATOM 2567 N N . THR A 1 340 ? -10.289 -5.656 -11.766 1 96.38 340 THR A N 1
ATOM 2568 C CA . THR A 1 340 ? -10.906 -6.883 -11.281 1 96.38 340 THR A CA 1
ATOM 2569 C C . THR A 1 340 ? -9.852 -7.879 -10.82 1 96.38 340 THR A C 1
ATOM 2571 O O . THR A 1 340 ? -10.07 -8.641 -9.875 1 96.38 340 THR A O 1
ATOM 2574 N N . SER A 1 341 ? -8.711 -7.887 -11.453 1 97.62 341 SER A N 1
ATOM 2575 C CA . SER A 1 341 ? -7.621 -8.742 -11.008 1 97.62 341 SER A CA 1
ATOM 2576 C C . SER A 1 341 ? -7.109 -8.32 -9.633 1 97.62 341 SER A C 1
ATOM 2578 O O . SER A 1 341 ? -6.777 -9.172 -8.805 1 97.62 341 SER A O 1
ATOM 2580 N N . MET A 1 342 ? -7.082 -7.027 -9.383 1 96.38 342 MET A N 1
ATOM 2581 C CA . MET A 1 342 ? -6.613 -6.5 -8.102 1 96.38 342 MET A CA 1
ATOM 2582 C C . MET A 1 342 ? -7.621 -6.781 -6.996 1 96.38 342 MET A C 1
ATOM 2584 O O . MET A 1 342 ? -7.242 -7.004 -5.848 1 96.38 342 MET A O 1
ATOM 2588 N N . ARG A 1 343 ? -8.898 -6.789 -7.309 1 95.88 343 ARG A N 1
ATOM 2589 C CA . ARG A 1 343 ? -9.938 -7.074 -6.328 1 95.88 343 ARG A CA 1
ATOM 2590 C C . ARG A 1 343 ? -9.766 -8.477 -5.746 1 95.88 343 ARG A C 1
ATOM 2592 O O . ARG A 1 343 ? -10.266 -8.766 -4.656 1 95.88 343 ARG A O 1
ATOM 2599 N N . TYR A 1 344 ? -9.086 -9.312 -6.477 1 96.19 344 TYR A N 1
ATOM 2600 C CA . TYR A 1 344 ? -8.828 -10.672 -5.996 1 96.19 344 TYR A CA 1
ATOM 2601 C C . TYR A 1 344 ? -8.016 -10.648 -4.711 1 96.19 344 TYR A C 1
ATOM 2603 O O . TYR A 1 344 ? -8.195 -11.5 -3.836 1 96.19 344 TYR A O 1
ATOM 2611 N N . TYR A 1 345 ? -7.117 -9.688 -4.531 1 95.12 345 TYR A N 1
ATOM 2612 C CA . TYR A 1 345 ? -6.367 -9.508 -3.295 1 95.12 345 TYR A CA 1
ATOM 2613 C C . TYR A 1 345 ? -7.297 -9.156 -2.139 1 95.12 345 TYR A C 1
ATOM 2615 O O . TYR A 1 345 ? -7.145 -9.68 -1.03 1 95.12 345 TYR A O 1
ATOM 2623 N N . ALA A 1 346 ? -8.242 -8.289 -2.395 1 93.25 346 ALA A N 1
ATOM 2624 C CA . ALA A 1 346 ? -9.195 -7.887 -1.366 1 93.25 346 ALA A CA 1
ATOM 2625 C C . ALA A 1 346 ? -10.047 -9.07 -0.917 1 93.25 346 ALA A C 1
ATOM 2627 O O . ALA A 1 346 ? -10.328 -9.227 0.274 1 93.25 346 ALA A O 1
ATOM 2628 N N . GLU A 1 347 ? -10.359 -9.906 -1.867 1 93.19 347 GLU A N 1
ATOM 2629 C CA . GLU A 1 347 ? -11.211 -11.055 -1.586 1 93.19 347 GLU A CA 1
ATOM 2630 C C . GLU A 1 347 ? -10.469 -12.109 -0.781 1 93.19 347 GLU A C 1
ATOM 2632 O O . GLU A 1 347 ? -11.086 -12.93 -0.099 1 93.19 347 GLU A O 1
ATOM 2637 N N . ASN A 1 348 ? -9.164 -12.078 -0.9 1 91.56 348 ASN A N 1
ATOM 2638 C CA . ASN A 1 348 ? -8.398 -13.148 -0.276 1 91.56 348 ASN A CA 1
ATOM 2639 C C . ASN A 1 348 ? -7.691 -12.672 0.991 1 91.56 348 ASN A C 1
ATOM 2641 O O . ASN A 1 348 ? -7.129 -13.477 1.735 1 91.56 348 ASN A O 1
ATOM 2645 N N . PHE A 1 349 ? -7.629 -11.383 1.289 1 79.62 349 PHE A N 1
ATOM 2646 C CA . PHE A 1 349 ? -6.836 -10.828 2.379 1 79.62 349 PHE A CA 1
ATOM 2647 C C . PHE A 1 349 ? -7.309 -11.367 3.725 1 79.62 349 PHE A C 1
ATOM 2649 O O . PHE A 1 349 ? -6.496 -11.789 4.551 1 79.62 349 PHE A O 1
ATOM 2656 N N . GLY A 1 350 ? -8.633 -11.297 3.953 1 68.44 350 GLY A N 1
ATOM 2657 C CA . GLY A 1 350 ? -9.164 -11.812 5.207 1 68.44 350 GLY A CA 1
ATOM 2658 C C . GLY A 1 350 ? -8.961 -13.312 5.371 1 68.44 350 GLY A C 1
ATOM 2659 O O . GLY A 1 350 ? -8.578 -13.773 6.449 1 68.44 350 GLY A O 1
ATOM 2660 N N . SER A 1 351 ? -9.148 -13.961 4.332 1 64.38 351 SER A N 1
ATOM 2661 C CA . SER A 1 351 ? -9.086 -15.422 4.359 1 64.38 351 SER A CA 1
ATOM 2662 C C . SER A 1 351 ? -7.652 -15.914 4.523 1 64.38 351 SER A C 1
ATOM 2664 O O . SER A 1 351 ? -7.41 -16.922 5.195 1 64.38 351 SER A O 1
ATOM 2666 N N . LEU A 1 352 ? -6.828 -15.211 3.887 1 58.34 352 LEU A N 1
ATOM 2667 C CA . LEU A 1 352 ? -5.43 -15.617 3.988 1 58.34 352 LEU A CA 1
ATOM 2668 C C . LEU A 1 352 ? -4.938 -15.508 5.426 1 58.34 352 LEU A C 1
ATOM 2670 O O . LEU A 1 352 ? -4.074 -16.281 5.852 1 58.34 352 LEU A O 1
ATOM 2674 N N . LEU A 1 353 ? -5.691 -14.703 6.094 1 56.16 353 LEU A N 1
ATOM 2675 C CA . LEU A 1 353 ? -5.316 -14.492 7.488 1 56.16 353 LEU A CA 1
ATOM 2676 C C . LEU A 1 353 ? -5.988 -15.523 8.391 1 56.16 353 LEU A C 1
ATOM 2678 O O . LEU A 1 353 ? -5.441 -15.898 9.43 1 56.16 353 LEU A O 1
ATOM 2682 N N . THR A 1 354 ? -7.223 -15.898 8.055 1 56.94 354 THR A N 1
ATOM 2683 C CA . THR A 1 354 ? -7.965 -16.781 8.961 1 56.94 354 THR A CA 1
ATOM 2684 C C . THR A 1 354 ? -7.602 -18.234 8.703 1 56.94 354 THR A C 1
ATOM 2686 O O . THR A 1 354 ? -7.895 -19.109 9.531 1 56.94 354 THR A O 1
ATOM 2689 N N . ARG A 1 355 ? -6.688 -18.672 7.953 1 59.75 355 ARG A N 1
ATOM 2690 C CA . ARG A 1 355 ? -5.879 -19.875 7.754 1 59.75 355 ARG A CA 1
ATOM 2691 C C . ARG A 1 355 ? -6.734 -21.141 7.852 1 59.75 355 ARG A C 1
ATOM 2693 O O . ARG A 1 355 ? -6.238 -22.203 8.227 1 59.75 355 ARG A O 1
ATOM 2700 N N . ASN A 1 356 ? -8.094 -21.156 7.602 1 60.56 356 ASN A N 1
ATOM 2701 C CA . ASN A 1 356 ? -8.797 -22.375 8 1 60.56 356 ASN A CA 1
ATOM 2702 C C . ASN A 1 356 ? -8.406 -23.562 7.137 1 60.56 356 ASN A C 1
ATOM 2704 O O . ASN A 1 356 ? -8.133 -24.656 7.656 1 60.56 356 ASN A O 1
ATOM 2708 N N . VAL A 1 357 ? -8.125 -23.391 5.895 1 75.56 357 VAL A N 1
ATOM 2709 C CA . VAL A 1 357 ? -7.789 -24.531 5.039 1 75.56 357 VAL A CA 1
ATOM 2710 C C . VAL A 1 357 ? -6.281 -24.766 5.078 1 75.56 357 VAL A C 1
ATOM 2712 O O . VAL A 1 357 ? -5.816 -25.875 4.75 1 75.56 357 VAL A O 1
ATOM 2715 N N . GLU A 1 358 ? -5.59 -23.859 5.621 1 80.12 358 GLU A N 1
ATOM 2716 C CA . GLU A 1 358 ? -4.137 -23.953 5.68 1 80.12 358 GLU A CA 1
ATOM 2717 C C . GLU A 1 358 ? -3.695 -25.031 6.664 1 80.12 358 GLU A C 1
ATOM 2719 O O . GLU A 1 358 ? -2.684 -25.703 6.449 1 80.12 358 GLU A O 1
ATOM 2724 N N . ASN A 1 359 ? -4.52 -25.312 7.598 1 83.31 359 ASN A N 1
ATOM 2725 C CA . ASN A 1 359 ? -4.145 -26.281 8.625 1 83.31 359 ASN A CA 1
ATOM 2726 C C . ASN A 1 359 ? -4.602 -27.688 8.266 1 83.31 359 ASN A C 1
ATOM 2728 O O . ASN A 1 359 ? -4.262 -28.641 8.961 1 83.31 359 ASN A O 1
ATOM 2732 N N . ILE A 1 360 ? -5.352 -27.828 7.211 1 89.62 360 ILE A N 1
ATOM 2733 C CA . ILE A 1 360 ? -5.723 -29.156 6.703 1 89.62 360 ILE A CA 1
ATOM 2734 C C . ILE A 1 360 ? -4.605 -29.703 5.824 1 89.62 360 ILE A C 1
ATOM 2736 O O . ILE A 1 360 ? -4.234 -29.094 4.82 1 89.62 360 ILE A O 1
ATOM 2740 N N . PRO A 1 361 ? -4.113 -30.812 6.219 1 93.19 361 PRO A N 1
ATOM 2741 C CA . PRO A 1 361 ? -3.006 -31.375 5.441 1 93.19 361 PRO A CA 1
ATOM 2742 C C . PRO A 1 361 ? -3.402 -31.703 4.008 1 93.19 361 PRO A C 1
ATOM 2744 O O . PRO A 1 361 ? -4.527 -32.156 3.76 1 93.19 361 PRO A O 1
ATOM 2747 N N . CYS A 1 362 ? -2.533 -31.438 3.074 1 96.44 362 CYS A N 1
ATOM 2748 C CA . CYS A 1 362 ? -2.648 -31.906 1.699 1 96.44 362 CYS A CA 1
ATOM 2749 C C . CYS A 1 362 ? -1.996 -33.281 1.534 1 96.44 362 CYS A C 1
ATOM 2751 O O . CYS A 1 362 ? -0.78 -33.406 1.689 1 96.44 362 CYS A O 1
ATOM 2753 N N . ARG A 1 363 ? -2.709 -34.281 1.182 1 97 363 ARG A N 1
ATOM 2754 C CA . ARG A 1 363 ? -2.201 -35.656 1.146 1 97 363 ARG A CA 1
ATOM 2755 C C . ARG A 1 363 ? -2 -36.125 -0.291 1 97 363 ARG A C 1
ATOM 2757 O O . ARG A 1 363 ? -1.526 -37.219 -0.524 1 97 363 ARG A O 1
ATOM 2764 N N . VAL A 1 364 ? -2.389 -35.281 -1.238 1 97.88 364 VAL A N 1
ATOM 2765 C CA . VAL A 1 364 ? -2.156 -35.531 -2.656 1 97.88 364 VAL A CA 1
ATOM 2766 C C . VAL A 1 364 ? -0.663 -35.438 -2.959 1 97.88 364 VAL A C 1
ATOM 2768 O O . VAL A 1 364 ? 0.043 -34.625 -2.395 1 97.88 364 VAL A O 1
ATOM 2771 N N . PRO A 1 365 ? -0.124 -36.438 -3.865 1 98.62 365 PRO A N 1
ATOM 2772 C CA . PRO A 1 365 ? 1.278 -36.281 -4.258 1 98.62 365 PRO A CA 1
ATOM 2773 C C . PRO A 1 365 ? 1.611 -34.844 -4.688 1 98.62 365 PRO A C 1
ATOM 2775 O O . PRO A 1 365 ? 0.868 -34.25 -5.465 1 98.62 365 PRO A O 1
ATOM 2778 N N . ALA A 1 366 ? 2.764 -34.344 -4.145 1 98.81 366 ALA A N 1
ATOM 2779 C CA . ALA A 1 366 ? 3.135 -32.969 -4.426 1 98.81 366 ALA A CA 1
ATOM 2780 C C . ALA A 1 366 ? 4.535 -32.875 -5.031 1 98.81 366 ALA A C 1
ATOM 2782 O O . ALA A 1 366 ? 5.438 -33.625 -4.621 1 98.81 366 ALA A O 1
ATOM 2783 N N . GLY A 1 367 ? 4.676 -32.188 -6.055 1 98.81 367 GLY A N 1
ATOM 2784 C CA . GLY A 1 367 ? 5.953 -31.734 -6.59 1 98.81 367 GLY A CA 1
ATOM 2785 C C . GLY A 1 367 ? 6.238 -30.281 -6.328 1 98.81 367 GLY A C 1
ATOM 2786 O O . GLY A 1 367 ? 5.414 -29.406 -6.645 1 98.81 367 GLY A O 1
ATOM 2787 N N . LEU A 1 368 ? 7.363 -30 -5.758 1 98.62 368 LEU A N 1
ATOM 2788 C CA . LEU A 1 368 ? 7.703 -28.641 -5.352 1 98.62 368 LEU A CA 1
ATOM 2789 C C . LEU A 1 368 ? 9 -28.188 -6.016 1 98.62 368 LEU A C 1
ATOM 2791 O O . LEU A 1 368 ? 10.062 -28.766 -5.777 1 98.62 368 LEU A O 1
ATOM 2795 N N . ALA A 1 369 ? 8.883 -27.203 -6.859 1 98.56 369 ALA A N 1
ATOM 2796 C CA . ALA A 1 369 ? 10.047 -26.625 -7.543 1 98.56 369 ALA A CA 1
ATOM 2797 C C . ALA A 1 369 ? 10.484 -25.328 -6.887 1 98.56 369 ALA A C 1
ATOM 2799 O O . ALA A 1 369 ? 9.805 -24.312 -6.996 1 98.56 369 ALA A O 1
ATOM 2800 N N . ALA A 1 370 ? 11.633 -25.359 -6.246 1 97.56 370 ALA A N 1
ATOM 2801 C CA . ALA A 1 370 ? 12.133 -24.203 -5.508 1 97.56 370 ALA A CA 1
ATOM 2802 C C . ALA A 1 370 ? 13.078 -23.359 -6.371 1 97.56 370 ALA A C 1
ATOM 2804 O O . ALA A 1 370 ? 14.266 -23.672 -6.473 1 97.56 370 ALA A O 1
ATOM 2805 N N . PHE A 1 371 ? 12.578 -22.344 -6.922 1 97.19 371 PHE A N 1
ATOM 2806 C CA . PHE A 1 371 ? 13.406 -21.438 -7.695 1 97.19 371 PHE A CA 1
ATOM 2807 C C . PHE A 1 371 ? 14.133 -20.453 -6.777 1 97.19 371 PHE A C 1
ATOM 2809 O O . PHE A 1 371 ? 13.547 -19.953 -5.816 1 97.19 371 PHE A O 1
ATOM 2816 N N . PRO A 1 372 ? 15.352 -20.141 -7.055 1 94.88 372 PRO A N 1
ATOM 2817 C CA . PRO A 1 372 ? 16.188 -19.406 -6.098 1 94.88 372 PRO A CA 1
ATOM 2818 C C . PRO A 1 372 ? 15.75 -17.953 -5.938 1 94.88 372 PRO A C 1
ATOM 2820 O O . PRO A 1 372 ? 15.961 -17.344 -4.879 1 94.88 372 PRO A O 1
ATOM 2823 N N . GLN A 1 373 ? 15.141 -17.328 -6.957 1 94.81 373 GLN A N 1
ATOM 2824 C CA . GLN A 1 373 ? 14.75 -15.922 -6.883 1 94.81 373 GLN A CA 1
ATOM 2825 C C . GLN A 1 373 ? 13.25 -15.781 -6.625 1 94.81 373 GLN A C 1
ATOM 2827 O O . GLN A 1 373 ? 12.672 -14.719 -6.84 1 94.81 373 GLN A O 1
ATOM 2832 N N . GLU A 1 374 ? 12.625 -16.938 -6.227 1 95.06 374 GLU A N 1
ATOM 2833 C CA . GLU A 1 374 ? 11.219 -16.906 -5.848 1 95.06 374 GLU A CA 1
ATOM 2834 C C . GLU A 1 374 ? 11.008 -16.094 -4.574 1 95.06 374 GLU A C 1
ATOM 2836 O O . GLU A 1 374 ? 11.852 -16.109 -3.674 1 95.06 374 GLU A O 1
ATOM 2841 N N . LEU A 1 375 ? 9.898 -15.383 -4.438 1 90.88 375 LEU A N 1
ATOM 2842 C CA . LEU A 1 375 ? 9.586 -14.477 -3.338 1 90.88 375 LEU A CA 1
ATOM 2843 C C . LEU A 1 375 ? 9.312 -15.25 -2.053 1 90.88 375 LEU A C 1
ATOM 2845 O O . LEU A 1 375 ? 9.68 -14.797 -0.963 1 90.88 375 LEU A O 1
ATOM 2849 N N . ALA A 1 376 ? 8.609 -16.328 -2.225 1 87.94 376 ALA A N 1
ATOM 2850 C CA . ALA A 1 376 ? 8.219 -17.141 -1.078 1 87.94 376 ALA A CA 1
ATOM 2851 C C . ALA A 1 376 ? 8.594 -18.609 -1.289 1 87.94 376 ALA A C 1
ATOM 2853 O O . ALA A 1 376 ? 7.898 -19.344 -1.996 1 87.94 376 ALA A O 1
ATOM 2854 N N . THR A 1 377 ? 9.766 -18.969 -0.924 1 86.69 377 THR A N 1
ATOM 2855 C CA . THR A 1 377 ? 10.219 -20.359 -1.001 1 86.69 377 THR A CA 1
ATOM 2856 C C . THR A 1 377 ? 10.602 -20.875 0.381 1 86.69 377 THR A C 1
ATOM 2858 O O . THR A 1 377 ? 11.102 -20.125 1.22 1 86.69 377 THR A O 1
ATOM 2861 N N . GLN A 1 378 ? 10.297 -22.125 0.567 1 92.5 378 GLN A N 1
ATOM 2862 C CA . GLN A 1 378 ? 10.578 -22.766 1.852 1 92.5 378 GLN A CA 1
ATOM 2863 C C . GLN A 1 378 ? 11.328 -24.078 1.662 1 92.5 378 GLN A C 1
ATOM 2865 O O . GLN A 1 378 ? 11.211 -24.719 0.615 1 92.5 378 GLN A O 1
ATOM 2870 N N . PRO A 1 379 ? 12.148 -24.406 2.676 1 93.44 379 PRO A N 1
ATOM 2871 C CA . PRO A 1 379 ? 12.734 -25.75 2.65 1 93.44 379 PRO A CA 1
ATOM 2872 C C . PRO A 1 379 ? 11.688 -26.844 2.699 1 93.44 379 PRO A C 1
ATOM 2874 O O . PRO A 1 379 ? 10.562 -26.625 3.164 1 93.44 379 PRO A O 1
ATOM 2877 N N . LYS A 1 380 ? 12.117 -28 2.223 1 94.69 380 LYS A N 1
ATOM 2878 C CA . LYS A 1 380 ? 11.234 -29.156 2.176 1 94.69 380 LYS A CA 1
ATOM 2879 C C . LYS A 1 380 ? 10.633 -29.453 3.551 1 94.69 380 LYS A C 1
ATOM 2881 O O . LYS A 1 380 ? 9.453 -29.781 3.662 1 94.69 380 LYS A O 1
ATOM 2886 N N . SER A 1 381 ? 11.43 -29.297 4.605 1 92.31 381 SER A N 1
ATOM 2887 C CA . SER A 1 381 ? 10.992 -29.641 5.957 1 92.31 381 SER A CA 1
ATOM 2888 C C . SER A 1 381 ? 9.852 -28.75 6.414 1 92.31 381 SER A C 1
ATOM 2890 O O . SER A 1 381 ? 8.969 -29.172 7.164 1 92.31 381 SER A O 1
ATOM 2892 N N . LEU A 1 382 ? 9.852 -27.5 5.992 1 93.5 382 LEU A N 1
ATOM 2893 C CA . LEU A 1 382 ? 8.75 -26.609 6.328 1 93.5 382 LEU A CA 1
ATOM 2894 C C . LEU A 1 382 ? 7.531 -26.891 5.457 1 93.5 382 LEU A C 1
ATOM 2896 O O . LEU A 1 382 ? 6.402 -26.906 5.953 1 93.5 382 LEU A O 1
ATOM 2900 N N . ALA A 1 383 ? 7.797 -27.125 4.203 1 95.31 383 ALA A N 1
ATOM 2901 C CA . ALA A 1 383 ? 6.711 -27.422 3.275 1 95.31 383 ALA A CA 1
ATOM 2902 C C . ALA A 1 383 ? 5.961 -28.688 3.695 1 95.31 383 ALA A C 1
ATOM 2904 O O . ALA A 1 383 ? 4.754 -28.812 3.463 1 95.31 383 ALA A O 1
ATOM 2905 N N . ALA A 1 384 ? 6.625 -29.547 4.383 1 95.44 384 ALA A N 1
ATOM 2906 C CA . ALA A 1 384 ? 6.074 -30.828 4.789 1 95.44 384 ALA A CA 1
ATOM 2907 C C . ALA A 1 384 ? 4.996 -30.656 5.859 1 95.44 384 ALA A C 1
ATOM 2909 O O . ALA A 1 384 ? 4.246 -31.594 6.152 1 95.44 384 ALA A O 1
ATOM 2910 N N . HIS A 1 385 ? 4.945 -29.469 6.422 1 93.69 385 HIS A N 1
ATOM 2911 C CA . HIS A 1 385 ? 3.885 -29.203 7.387 1 93.69 385 HIS A CA 1
ATOM 2912 C C . HIS A 1 385 ? 2.527 -29.094 6.703 1 93.69 385 HIS A C 1
ATOM 2914 O O . HIS A 1 385 ? 1.488 -29.281 7.34 1 93.69 385 HIS A O 1
ATOM 2920 N N . LYS A 1 386 ? 2.512 -28.797 5.43 1 94.75 386 LYS A N 1
ATOM 2921 C CA . LYS A 1 386 ? 1.279 -28.703 4.652 1 94.75 386 LYS A CA 1
ATOM 2922 C C . LYS A 1 386 ? 1.144 -29.875 3.686 1 94.75 386 LYS A C 1
ATOM 2924 O O . LYS A 1 386 ? 0.066 -30.453 3.561 1 94.75 386 LYS A O 1
ATOM 2929 N N . PHE A 1 387 ? 2.203 -30.188 3.072 1 96.94 387 PHE A N 1
ATOM 2930 C CA . PHE A 1 387 ? 2.207 -31.25 2.068 1 96.94 387 PHE A CA 1
ATOM 2931 C C . PHE A 1 387 ? 2.766 -32.531 2.646 1 96.94 387 PHE A C 1
ATOM 2933 O O . PHE A 1 387 ? 3.98 -32.688 2.807 1 96.94 387 PHE A O 1
ATOM 2940 N N . TYR A 1 388 ? 1.969 -33.5 2.754 1 97 388 TYR A N 1
ATOM 2941 C CA . TYR A 1 388 ? 2.34 -34.719 3.5 1 97 388 TYR A CA 1
ATOM 2942 C C . TYR A 1 388 ? 2.967 -35.75 2.582 1 97 388 TYR A C 1
ATOM 2944 O O . TYR A 1 388 ? 3.625 -36.688 3.051 1 97 388 TYR A O 1
ATOM 2952 N N . ASP A 1 389 ? 2.707 -35.656 1.293 1 98.06 389 ASP A N 1
ATOM 2953 C CA . ASP A 1 389 ? 3.289 -36.594 0.327 1 98.06 389 ASP A CA 1
ATOM 2954 C C . ASP A 1 389 ? 4.098 -35.844 -0.733 1 98.06 389 ASP A C 1
ATOM 2956 O O . ASP A 1 389 ? 3.68 -35.75 -1.89 1 98.06 389 ASP A O 1
ATOM 2960 N N . ILE A 1 390 ? 5.281 -35.438 -0.357 1 98.38 390 ILE A N 1
ATOM 2961 C CA . ILE A 1 390 ? 6.16 -34.75 -1.306 1 98.38 390 ILE A CA 1
ATOM 2962 C C . ILE A 1 390 ? 6.926 -35.781 -2.129 1 98.38 390 ILE A C 1
ATOM 2964 O O . ILE A 1 390 ? 7.848 -36.438 -1.622 1 98.38 390 ILE A O 1
ATOM 2968 N N . VAL A 1 391 ? 6.59 -35.875 -3.359 1 98.38 391 VAL A N 1
ATOM 2969 C CA . VAL A 1 391 ? 7.184 -36.844 -4.262 1 98.38 391 VAL A CA 1
ATOM 2970 C C . VAL A 1 391 ? 8.469 -36.281 -4.859 1 98.38 391 VAL A C 1
ATOM 2972 O O . VAL A 1 391 ? 9.453 -37 -5.027 1 98.38 391 VAL A O 1
ATOM 2975 N N . THR A 1 392 ? 8.445 -35.031 -5.199 1 98 392 THR A N 1
ATOM 2976 C CA . THR A 1 392 ? 9.633 -34.375 -5.699 1 98 392 THR A CA 1
ATOM 2977 C C . THR A 1 392 ? 9.797 -33 -5.043 1 98 392 THR A C 1
ATOM 2979 O O . THR A 1 392 ? 8.812 -32.281 -4.797 1 98 392 THR A O 1
ATOM 2982 N N . TYR A 1 393 ? 10.969 -32.656 -4.648 1 97.88 393 TYR A N 1
ATOM 2983 C CA . TYR A 1 393 ? 11.43 -31.328 -4.254 1 97.88 393 TYR A CA 1
ATOM 2984 C C . TYR A 1 393 ? 12.703 -30.938 -5.004 1 97.88 393 TYR A C 1
ATOM 2986 O O . TYR A 1 393 ? 13.75 -31.562 -4.809 1 97.88 393 TYR A O 1
ATOM 2994 N N . SER A 1 394 ? 12.633 -29.969 -5.816 1 97.81 394 SER A N 1
ATOM 2995 C CA . SER A 1 394 ? 13.75 -29.641 -6.695 1 97.81 394 SER A CA 1
ATOM 2996 C C . SER A 1 394 ? 14.281 -28.234 -6.398 1 97.81 394 SER A C 1
ATOM 2998 O O . SER A 1 394 ? 13.555 -27.25 -6.5 1 97.81 394 SER A O 1
ATOM 3000 N N . ASP A 1 395 ? 15.531 -28.172 -6 1 96.56 395 ASP A N 1
ATOM 3001 C CA . ASP A 1 395 ? 16.234 -26.891 -5.988 1 96.56 395 ASP A CA 1
ATOM 3002 C C . ASP A 1 395 ? 16.656 -26.484 -7.395 1 96.56 395 ASP A C 1
ATOM 3004 O O . ASP A 1 395 ? 17.625 -27.016 -7.938 1 96.56 395 ASP A O 1
ATOM 3008 N N . MET A 1 396 ? 15.992 -25.531 -7.914 1 97.56 396 MET A N 1
ATOM 3009 C CA . MET A 1 396 ? 16.266 -25.125 -9.289 1 97.56 396 MET A CA 1
ATOM 3010 C C . MET A 1 396 ? 17.531 -24.266 -9.352 1 97.56 396 MET A C 1
ATOM 3012 O O . MET A 1 396 ? 17.797 -23.484 -8.438 1 97.56 396 MET A O 1
ATOM 3016 N N . PRO A 1 397 ? 18.234 -24.312 -10.43 1 96.81 397 PRO A N 1
ATOM 3017 C CA . PRO A 1 397 ? 19.516 -23.594 -10.516 1 96.81 397 PRO A CA 1
ATOM 3018 C C . PRO A 1 397 ? 19.328 -22.109 -10.797 1 96.81 397 PRO A C 1
ATOM 3020 O O . PRO A 1 397 ? 20.234 -21.312 -10.531 1 96.81 397 PRO A O 1
ATOM 3023 N N . ARG A 1 398 ? 18.25 -21.766 -11.414 1 96.69 398 ARG A N 1
ATOM 3024 C CA . ARG A 1 398 ? 17.969 -20.375 -11.766 1 96.69 398 ARG A CA 1
ATOM 3025 C C . ARG A 1 398 ? 16.484 -20.141 -11.953 1 96.69 398 ARG A C 1
ATOM 3027 O O . ARG A 1 398 ? 15.703 -21.078 -12.078 1 96.69 398 ARG A O 1
ATOM 3034 N N . GLY A 1 399 ? 16.172 -18.875 -11.945 1 97.12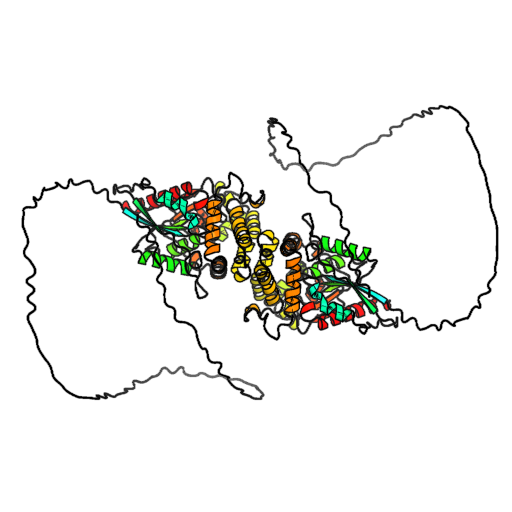 399 GLY A N 1
ATOM 3035 C CA . GLY A 1 399 ? 14.773 -18.5 -12.133 1 97.12 399 GLY A CA 1
ATOM 3036 C C . GLY A 1 399 ? 14.148 -17.906 -10.891 1 97.12 399 GLY A C 1
ATOM 3037 O O . GLY A 1 399 ? 14.664 -18.062 -9.781 1 97.12 399 GLY A O 1
ATOM 3038 N N . GLY A 1 400 ? 12.977 -17.234 -11.125 1 96.75 400 GLY A N 1
ATOM 3039 C CA . GLY A 1 400 ? 12.281 -16.562 -10.039 1 96.75 400 GLY A CA 1
ATOM 3040 C C . GLY A 1 400 ? 10.781 -16.797 -10.055 1 96.75 400 GLY A C 1
ATOM 3041 O O . GLY A 1 400 ? 10.328 -17.922 -10.273 1 96.75 400 GLY A O 1
ATOM 3042 N N . HIS A 1 401 ? 10.031 -15.742 -9.711 1 97.81 401 HIS A N 1
ATOM 3043 C CA . HIS A 1 401 ? 8.602 -15.82 -9.438 1 97.81 401 HIS A CA 1
ATOM 3044 C C . HIS A 1 401 ? 7.816 -16.234 -10.68 1 97.81 401 HIS A C 1
ATOM 3046 O O . HIS A 1 401 ? 6.797 -16.922 -10.57 1 97.81 401 HIS A O 1
ATOM 3052 N N . PHE A 1 402 ? 8.305 -15.781 -11.844 1 98.5 402 PHE A N 1
ATOM 3053 C CA . PHE A 1 402 ? 7.641 -16.109 -13.102 1 98.5 402 PHE A CA 1
ATOM 3054 C C . PHE A 1 402 ? 8.328 -17.281 -13.789 1 98.5 402 PHE A C 1
ATOM 3056 O O . PHE A 1 402 ? 8.758 -17.172 -14.938 1 98.5 402 PHE A O 1
ATOM 3063 N N . ALA A 1 403 ? 8.266 -18.391 -13.156 1 98.44 403 ALA A N 1
ATOM 3064 C CA . ALA A 1 403 ? 9.031 -19.578 -13.539 1 98.44 403 ALA A CA 1
ATOM 3065 C C . ALA A 1 403 ? 8.703 -20.016 -14.969 1 98.44 403 ALA A C 1
ATOM 3067 O O . ALA A 1 403 ? 9.609 -20.328 -15.742 1 98.44 403 ALA A O 1
ATOM 3068 N N . ALA A 1 404 ? 7.449 -19.984 -15.32 1 98.38 404 ALA A N 1
ATOM 3069 C CA . ALA A 1 404 ? 7.016 -20.469 -16.641 1 98.38 404 ALA A CA 1
ATOM 3070 C C . ALA A 1 404 ? 7.547 -19.562 -17.75 1 98.38 404 ALA A C 1
ATOM 3072 O O . ALA A 1 404 ? 7.789 -20.031 -18.859 1 98.38 404 ALA A O 1
ATOM 3073 N N . MET A 1 405 ? 7.754 -18.281 -17.438 1 98.19 405 MET A N 1
ATOM 3074 C CA . MET A 1 405 ? 8.25 -17.328 -18.438 1 98.19 405 MET A CA 1
ATOM 3075 C C . MET A 1 405 ? 9.773 -17.266 -18.422 1 98.19 405 MET A C 1
ATOM 3077 O O . MET A 1 405 ? 10.406 -17.141 -19.469 1 98.19 405 MET A O 1
ATOM 3081 N N . GLU A 1 406 ? 10.336 -17.391 -17.266 1 98.25 406 GLU A N 1
ATOM 3082 C CA . GLU A 1 406 ? 11.781 -17.234 -17.094 1 98.25 406 GLU A CA 1
ATOM 3083 C C . GLU A 1 406 ? 12.531 -18.484 -17.516 1 98.25 406 GLU A C 1
ATOM 3085 O O . GLU A 1 406 ? 13.562 -18.406 -18.188 1 98.25 406 GLU A O 1
ATOM 3090 N N . GLU A 1 407 ? 12.023 -19.578 -17.047 1 98.06 407 GLU A N 1
ATOM 3091 C CA . GLU A 1 407 ? 12.711 -20.859 -17.219 1 98.06 407 GLU A CA 1
ATOM 3092 C C . GLU A 1 407 ? 11.734 -21.953 -17.641 1 98.06 407 GLU A C 1
ATOM 3094 O O . GLU A 1 407 ? 11.586 -22.969 -16.953 1 98.06 407 GLU A O 1
ATOM 3099 N N . PRO A 1 408 ? 11.141 -21.797 -18.844 1 97.62 408 PRO A N 1
ATOM 3100 C CA . PRO A 1 408 ? 10.117 -22.75 -19.266 1 97.62 408 PRO A CA 1
ATOM 3101 C C . PRO A 1 408 ? 10.656 -24.172 -19.406 1 97.62 408 PRO A C 1
ATOM 3103 O O . PRO A 1 408 ? 9.945 -25.141 -19.094 1 97.62 408 PRO A O 1
ATOM 3106 N N . HIS A 1 409 ? 11.883 -24.344 -19.781 1 96.81 409 HIS A N 1
ATOM 3107 C CA . HIS A 1 409 ? 12.453 -25.672 -19.953 1 96.81 409 HIS A CA 1
ATOM 3108 C C . HIS A 1 409 ? 12.641 -26.359 -18.609 1 96.81 409 HIS A C 1
ATOM 3110 O O . HIS A 1 409 ? 12.289 -27.531 -18.453 1 96.81 409 HIS A O 1
ATOM 3116 N N . LEU A 1 410 ? 13.203 -25.594 -17.656 1 97.94 410 LEU A N 1
ATOM 3117 C CA . LEU A 1 410 ? 13.406 -26.156 -16.328 1 97.94 410 LEU A CA 1
ATOM 3118 C C . LEU A 1 410 ? 12.078 -26.562 -15.703 1 97.94 410 LEU A C 1
ATOM 3120 O O . LEU A 1 410 ? 11.961 -27.641 -15.109 1 97.94 410 LEU A O 1
ATOM 3124 N N . LEU A 1 411 ? 11.102 -25.703 -15.828 1 98.38 411 LEU A N 1
ATOM 3125 C CA . LEU A 1 411 ? 9.797 -25.984 -15.234 1 98.38 411 LEU A CA 1
ATOM 3126 C C . LEU A 1 411 ? 9.125 -27.172 -15.922 1 98.38 411 LEU A C 1
ATOM 3128 O O . LEU A 1 411 ? 8.586 -28.047 -15.258 1 98.38 411 LEU A O 1
ATOM 3132 N N . ALA A 1 412 ? 9.172 -27.219 -17.266 1 96.81 412 ALA A N 1
ATOM 3133 C CA . ALA A 1 412 ? 8.578 -28.328 -18.016 1 96.81 412 ALA A CA 1
ATOM 3134 C C . ALA A 1 412 ? 9.188 -29.672 -17.609 1 96.81 412 ALA A C 1
ATOM 3136 O O . ALA A 1 412 ? 8.461 -30.625 -17.344 1 96.81 412 ALA A O 1
ATOM 3137 N N . GLN A 1 413 ? 10.469 -29.641 -17.531 1 95.44 413 GLN A N 1
ATOM 3138 C CA . GLN A 1 413 ? 11.164 -30.875 -17.172 1 95.44 413 GLN A CA 1
ATOM 3139 C C . GLN A 1 413 ? 10.781 -31.328 -15.758 1 95.44 413 GLN A C 1
ATOM 3141 O O . GLN A 1 413 ? 10.602 -32.531 -15.516 1 95.44 413 GLN A O 1
ATOM 3146 N N . ASP A 1 414 ? 10.664 -30.406 -14.891 1 97.19 414 ASP A N 1
ATOM 3147 C CA . ASP A 1 414 ? 10.336 -30.75 -13.508 1 97.19 414 ASP A CA 1
ATOM 3148 C C . ASP A 1 414 ? 8.906 -31.266 -13.398 1 97.19 414 ASP A C 1
ATOM 3150 O O . ASP A 1 414 ? 8.641 -32.219 -12.664 1 97.19 414 ASP A O 1
ATOM 3154 N N . ILE A 1 415 ? 7.977 -30.656 -14.109 1 96.94 415 ILE A N 1
ATOM 3155 C CA . ILE A 1 415 ? 6.59 -31.109 -14.141 1 96.94 415 ILE A CA 1
ATOM 3156 C C . ILE A 1 415 ? 6.516 -32.531 -14.68 1 96.94 415 ILE A C 1
ATOM 3158 O O . ILE A 1 415 ? 5.875 -33.406 -14.078 1 96.94 415 ILE A O 1
ATOM 3162 N N . LEU A 1 416 ? 7.191 -32.781 -15.758 1 93.56 416 LEU A N 1
ATOM 3163 C CA . LEU A 1 416 ? 7.168 -34.094 -16.406 1 93.56 416 LEU A CA 1
ATOM 3164 C C . LEU A 1 416 ? 7.789 -35.156 -15.5 1 93.56 416 LEU A C 1
ATOM 3166 O O . LEU A 1 416 ? 7.258 -36.25 -15.383 1 93.56 416 LEU A O 1
ATOM 3170 N N . SER A 1 417 ? 8.93 -34.75 -14.898 1 93.5 417 SER A N 1
ATOM 3171 C CA . SER A 1 417 ? 9.562 -35.688 -13.961 1 93.5 417 SER A CA 1
ATOM 3172 C C . SER A 1 417 ? 8.625 -36.031 -12.812 1 93.5 417 SER A C 1
ATOM 3174 O O . SER A 1 417 ? 8.547 -37.188 -12.414 1 93.5 417 SER A O 1
ATOM 3176 N N . PHE A 1 418 ? 7.965 -35.125 -12.289 1 96.44 418 PHE A N 1
ATOM 3177 C CA . PHE A 1 418 ? 7.02 -35.344 -11.195 1 96.44 418 PHE A CA 1
ATOM 3178 C C . PHE A 1 418 ? 5.891 -36.25 -11.609 1 96.44 418 PHE A C 1
ATOM 3180 O O . PHE A 1 418 ? 5.605 -37.25 -10.922 1 96.44 418 PHE A O 1
ATOM 3187 N N . ILE A 1 419 ? 5.234 -35.906 -12.742 1 94.31 419 ILE A N 1
ATOM 3188 C CA . ILE A 1 419 ? 4.102 -36.688 -13.227 1 94.31 419 ILE A CA 1
ATOM 3189 C C . ILE A 1 419 ? 4.535 -38.125 -13.469 1 94.31 419 ILE A C 1
ATOM 3191 O O . ILE A 1 419 ? 3.826 -39.062 -13.102 1 94.31 419 ILE A O 1
ATOM 3195 N N . THR A 1 420 ? 5.699 -38.312 -14.039 1 90.88 420 THR A N 1
ATOM 3196 C CA . THR A 1 420 ? 6.23 -39.625 -14.305 1 90.88 420 THR A CA 1
ATOM 3197 C C . THR A 1 420 ? 6.379 -40.438 -13.008 1 90.88 420 THR A C 1
ATOM 3199 O O . THR A 1 420 ? 5.977 -41.594 -12.938 1 90.88 420 THR A O 1
ATOM 3202 N N . LYS A 1 421 ? 6.906 -39.812 -12.016 1 93.62 421 LYS A N 1
ATOM 3203 C CA . LYS A 1 421 ? 7.121 -40.469 -10.727 1 93.62 421 LYS A CA 1
ATOM 3204 C C . LYS A 1 421 ? 5.797 -40.844 -10.078 1 93.62 421 LYS A C 1
ATOM 3206 O O . LYS A 1 421 ? 5.668 -41.906 -9.492 1 93.62 421 LYS A O 1
ATOM 3211 N N . VAL A 1 422 ? 4.848 -39.969 -10.18 1 94.44 422 VAL A N 1
ATOM 3212 C CA . VAL A 1 422 ? 3.547 -40.25 -9.578 1 94.44 422 VAL A CA 1
ATOM 3213 C C . VAL A 1 422 ? 2.863 -41.406 -10.32 1 94.44 422 VAL A C 1
ATOM 3215 O O . VAL A 1 422 ? 2.322 -42.312 -9.688 1 94.44 422 VAL A O 1
ATOM 3218 N N . GLU A 1 423 ? 2.904 -41.375 -11.656 1 89.56 423 GLU A N 1
ATOM 3219 C CA . GLU A 1 423 ? 2.266 -42.438 -12.453 1 89.56 423 GLU A CA 1
ATOM 3220 C C . GLU A 1 423 ? 2.928 -43.781 -12.227 1 89.56 423 GLU A C 1
ATOM 3222 O O . GLU A 1 423 ? 2.254 -44.812 -12.219 1 89.56 423 GLU A O 1
ATOM 3227 N N . ASN A 1 424 ? 4.184 -43.781 -12.047 1 87.75 424 ASN A N 1
ATOM 3228 C CA . ASN A 1 424 ? 4.914 -45.031 -11.805 1 87.75 424 ASN A CA 1
ATOM 3229 C C . ASN A 1 424 ? 4.582 -45.625 -10.438 1 87.75 424 ASN A C 1
ATOM 3231 O O . ASN A 1 424 ? 4.613 -46.844 -10.258 1 87.75 424 ASN A O 1
ATOM 3235 N N . ARG A 1 425 ? 4.301 -44.781 -9.5 1 88.75 425 ARG A N 1
ATOM 3236 C CA . ARG A 1 425 ? 3.875 -45.25 -8.18 1 88.75 425 ARG A CA 1
ATOM 3237 C C . ARG A 1 425 ? 2.516 -45.938 -8.258 1 88.75 425 ARG A C 1
ATOM 3239 O O . ARG A 1 425 ? 2.246 -46.875 -7.504 1 88.75 425 ARG A O 1
ATOM 3246 N N . ASN A 1 426 ? 1.678 -45.469 -9.016 1 78.38 426 ASN A N 1
ATOM 3247 C CA . ASN A 1 426 ? 0.321 -46 -9.133 1 78.38 426 ASN A CA 1
ATOM 3248 C C . ASN A 1 426 ? 0.293 -47.312 -9.891 1 78.38 426 ASN A C 1
ATOM 3250 O O . ASN A 1 426 ? -0.62 -48.125 -9.703 1 78.38 426 ASN A O 1
ATOM 3254 N N . HIS A 1 427 ? 1.175 -47.531 -10.789 1 65.12 427 HIS A N 1
ATOM 3255 C CA . HIS A 1 427 ? 1.222 -48.781 -11.555 1 65.12 427 HIS A CA 1
ATOM 3256 C C . HIS A 1 427 ? 1.904 -49.906 -10.766 1 65.12 427 HIS A C 1
ATOM 3258 O O . HIS A 1 427 ? 1.712 -51.094 -11.047 1 65.12 427 HIS A O 1
ATOM 3264 N N . LYS A 1 428 ? 2.715 -49.719 -9.898 1 56.5 428 LYS A N 1
ATOM 3265 C CA . LYS A 1 428 ? 3.352 -50.781 -9.102 1 56.5 428 LYS A CA 1
ATOM 3266 C C . LYS A 1 428 ? 2.373 -51.375 -8.094 1 56.5 428 LYS A C 1
ATOM 3268 O O . LYS A 1 428 ? 2.648 -52.406 -7.496 1 56.5 428 LYS A O 1
ATOM 3273 N N . HIS A 1 429 ? 1.35 -50.812 -7.828 1 46.22 429 HIS A N 1
ATOM 3274 C CA . HIS A 1 429 ? 0.369 -51.5 -6.992 1 46.22 429 HIS A CA 1
ATOM 3275 C C . HIS A 1 429 ? -0.84 -51.938 -7.809 1 46.22 429 HIS A C 1
ATOM 3277 O O . HIS A 1 429 ? -1.302 -51.188 -8.688 1 46.22 429 HIS A O 1
ATOM 3283 N N . MET B 1 1 ? -1.989 44.938 1.3 1 20.72 1 MET B N 1
ATOM 3284 C CA . MET B 1 1 ? -1.667 43.656 1.896 1 20.72 1 MET B CA 1
ATOM 3285 C C . MET B 1 1 ? -0.853 42.812 0.93 1 20.72 1 MET B C 1
ATOM 3287 O O . MET B 1 1 ? -1.335 42.438 -0.146 1 20.72 1 MET B O 1
ATOM 3291 N N . HIS B 1 2 ? 0.441 43.031 0.844 1 20.98 2 HIS B N 1
ATOM 3292 C CA . HIS B 1 2 ? 1.356 42.688 -0.237 1 20.98 2 HIS B CA 1
ATOM 3293 C C . HIS B 1 2 ? 1.76 41.219 -0.167 1 20.98 2 HIS B C 1
ATOM 3295 O O . HIS B 1 2 ? 2.289 40.75 0.85 1 20.98 2 HIS B O 1
ATOM 3301 N N . VAL B 1 3 ? 0.884 40.344 -0.573 1 20.95 3 VAL B N 1
ATOM 3302 C CA . VAL B 1 3 ? 1.217 38.938 -0.723 1 20.95 3 VAL B CA 1
ATOM 3303 C C . VAL B 1 3 ? 2.383 38.781 -1.696 1 20.95 3 VAL B C 1
ATOM 3305 O O . VAL B 1 3 ? 2.273 39.125 -2.869 1 20.95 3 VAL B O 1
ATOM 3308 N N . LYS B 1 4 ? 3.662 39.094 -1.382 1 21.5 4 LYS B N 1
ATOM 3309 C CA . LYS B 1 4 ? 4.766 38.938 -2.324 1 21.5 4 LYS B CA 1
ATOM 3310 C C . LYS B 1 4 ? 4.918 37.5 -2.771 1 21.5 4 LYS B C 1
ATOM 3312 O O . LYS B 1 4 ? 5.113 36.594 -1.944 1 21.5 4 LYS B O 1
ATOM 3317 N N . ALA B 1 5 ? 4.258 37.094 -3.857 1 24.67 5 ALA B N 1
ATOM 3318 C CA . ALA B 1 5 ? 4.594 35.844 -4.535 1 24.67 5 ALA B CA 1
ATOM 3319 C C . ALA B 1 5 ? 6.094 35.75 -4.801 1 24.67 5 ALA B C 1
ATOM 3321 O O . ALA B 1 5 ? 6.676 36.656 -5.426 1 24.67 5 ALA B O 1
ATOM 3322 N N . GLY B 1 6 ? 6.965 35.344 -3.844 1 22.55 6 GLY B N 1
ATOM 3323 C CA . GLY B 1 6 ? 8.406 35.312 -4.004 1 22.55 6 GLY B CA 1
ATOM 3324 C C . GLY B 1 6 ? 8.844 34.594 -5.266 1 22.55 6 GLY B C 1
ATOM 3325 O O . GLY B 1 6 ? 8.422 33.438 -5.516 1 22.55 6 GLY B O 1
ATOM 3326 N N . GLU B 1 7 ? 9.016 35.281 -6.383 1 23.55 7 GLU B N 1
ATOM 3327 C CA . GLU B 1 7 ? 9.523 34.875 -7.688 1 23.55 7 GLU B CA 1
ATOM 3328 C C . GLU B 1 7 ? 10.844 34.125 -7.559 1 23.55 7 GLU B C 1
ATOM 3330 O O . GLU B 1 7 ? 11.797 34.625 -6.953 1 23.55 7 GLU B O 1
ATOM 3335 N N . GLY B 1 8 ? 10.812 32.812 -7.297 1 21.5 8 GLY B N 1
ATOM 3336 C CA . GLY B 1 8 ? 11.984 31.938 -7.258 1 21.5 8 GLY B CA 1
ATOM 3337 C C . GLY B 1 8 ? 12.891 32.094 -8.461 1 21.5 8 GLY B C 1
ATOM 3338 O O . GLY B 1 8 ? 12.43 32.406 -9.562 1 21.5 8 GLY B O 1
ATOM 3339 N N . ASN B 1 9 ? 14.156 32.531 -8.266 1 21.06 9 ASN B N 1
ATOM 3340 C CA . ASN B 1 9 ? 15.312 32.812 -9.117 1 21.06 9 ASN B CA 1
ATOM 3341 C C . ASN B 1 9 ? 15.656 31.594 -9.984 1 21.06 9 ASN B C 1
ATOM 3343 O O . ASN B 1 9 ? 15.586 30.453 -9.523 1 21.06 9 ASN B O 1
ATOM 3347 N N . ASP B 1 10 ? 15.586 31.75 -11.289 1 21.45 10 ASP B N 1
ATOM 3348 C CA . ASP B 1 10 ? 15.867 30.938 -12.469 1 21.45 10 ASP B CA 1
ATOM 3349 C C . ASP B 1 10 ? 17.328 30.469 -12.484 1 21.45 10 ASP B C 1
ATOM 3351 O O . ASP B 1 10 ? 18.234 31.266 -12.688 1 21.45 10 ASP B O 1
ATOM 3355 N N . GLY B 1 11 ? 17.844 29.719 -11.43 1 19.58 11 GLY B N 1
ATOM 3356 C CA . GLY B 1 11 ? 19.25 29.328 -11.531 1 19.58 11 GLY B CA 1
ATOM 3357 C C . GLY B 1 11 ? 19.562 28.609 -12.82 1 19.58 11 GLY B C 1
ATOM 3358 O O . GLY B 1 11 ? 18.766 27.812 -13.32 1 19.58 11 GLY B O 1
ATOM 3359 N N . ASP B 1 12 ? 20.391 29.109 -13.688 1 20.36 12 ASP B N 1
ATOM 3360 C CA . ASP B 1 12 ? 20.953 28.781 -14.992 1 20.36 12 ASP B CA 1
ATOM 3361 C C . ASP B 1 12 ? 21.734 27.469 -14.938 1 20.36 12 ASP B C 1
ATOM 3363 O O . ASP B 1 12 ? 22.875 27.438 -14.453 1 20.36 12 ASP B O 1
ATOM 3367 N N . GLY B 1 13 ? 21.219 26.406 -14.289 1 19.17 13 GLY B N 1
ATOM 3368 C CA . GLY B 1 13 ? 22.109 25.266 -14.18 1 19.17 13 GLY B CA 1
ATOM 3369 C C . GLY B 1 13 ? 22.531 24.703 -15.531 1 19.17 13 GLY B C 1
ATOM 3370 O O . GLY B 1 13 ? 21.688 24.469 -16.406 1 19.17 13 GLY B O 1
ATOM 3371 N N . GLU B 1 14 ? 23.781 24.984 -15.984 1 19.88 14 GLU B N 1
ATOM 3372 C CA . GLU B 1 14 ? 24.562 24.547 -17.141 1 19.88 14 GLU B CA 1
ATOM 3373 C C . GLU B 1 14 ? 24.609 23.016 -17.219 1 19.88 14 GLU B C 1
ATOM 3375 O O . GLU B 1 14 ? 24.672 22.344 -16.188 1 19.88 14 GLU B O 1
ATOM 3380 N N . GLY B 1 15 ? 24.219 22.406 -18.375 1 18.61 15 GLY B N 1
ATOM 3381 C CA . GLY B 1 15 ? 24.047 21.078 -18.953 1 18.61 15 GLY B CA 1
ATOM 3382 C C . GLY B 1 15 ? 25.266 20.188 -18.797 1 18.61 15 GLY B C 1
ATOM 3383 O O . GLY B 1 15 ? 26.375 20.688 -18.578 1 18.61 15 GLY B O 1
ATOM 3384 N N . GLY B 1 16 ? 25.078 18.828 -18.516 1 18.78 16 GLY B N 1
ATOM 3385 C CA . GLY B 1 16 ? 25.609 17.516 -18.172 1 18.78 16 GLY B CA 1
ATOM 3386 C C . GLY B 1 16 ? 26.438 16.906 -19.266 1 18.78 16 GLY B C 1
ATOM 3387 O O . GLY B 1 16 ? 26.047 15.906 -19.875 1 18.78 16 GLY B O 1
ATOM 3388 N N . LYS B 1 17 ? 27.219 17.516 -20.125 1 16.7 17 LYS B N 1
ATOM 3389 C CA . LYS B 1 17 ? 27.484 16.609 -21.234 1 16.7 17 LYS B CA 1
ATOM 3390 C C . LYS B 1 17 ? 28.141 15.32 -20.75 1 16.7 17 LYS B C 1
ATOM 3392 O O . LYS B 1 17 ? 27.656 14.219 -21.016 1 16.7 17 LYS B O 1
ATOM 3397 N N . ASP B 1 18 ? 29.516 15.078 -20.844 1 16.97 18 ASP B N 1
ATOM 3398 C CA . ASP B 1 18 ? 30.188 14.234 -21.828 1 16.97 18 ASP B CA 1
ATOM 3399 C C . ASP B 1 18 ? 30.875 13.047 -21.156 1 16.97 18 ASP B C 1
ATOM 3401 O O . ASP B 1 18 ? 31.922 13.203 -20.531 1 16.97 18 ASP B O 1
ATOM 3405 N N . TYR B 1 19 ? 30.297 12.391 -20.219 1 18.19 19 TYR B N 1
ATOM 3406 C CA . TYR B 1 19 ? 31.266 11.477 -19.625 1 18.19 19 TYR B CA 1
ATOM 3407 C C . TYR B 1 19 ? 31.766 10.477 -20.641 1 18.19 19 TYR B C 1
ATOM 3409 O O . TYR B 1 19 ? 30.984 9.891 -21.391 1 18.19 19 TYR B O 1
ATOM 3417 N N . ASP B 1 20 ? 33.094 10.461 -20.953 1 17.28 20 ASP B N 1
ATOM 3418 C CA . ASP B 1 20 ? 33.969 9.625 -21.797 1 17.28 20 ASP B CA 1
ATOM 3419 C C . ASP B 1 20 ? 34.125 8.227 -21.203 1 17.28 20 ASP B C 1
ATOM 3421 O O . ASP B 1 20 ? 34.156 8.062 -19.984 1 17.28 20 ASP B O 1
ATOM 3425 N N . ASN B 1 21 ? 33.906 7.145 -21.969 1 17.75 21 ASN B N 1
ATOM 3426 C CA . ASN B 1 21 ? 33.844 5.688 -22 1 17.75 21 ASN B CA 1
ATOM 3427 C C . ASN B 1 21 ? 35.156 5.047 -21.609 1 17.75 21 ASN B C 1
ATOM 3429 O O . ASN B 1 21 ? 35.375 3.846 -21.812 1 17.75 21 ASN B O 1
ATOM 3433 N N . GLU B 1 22 ? 36.125 5.668 -20.844 1 16.34 22 GLU B N 1
ATOM 3434 C CA . GLU B 1 22 ? 37.344 4.898 -21.109 1 16.34 22 GLU B CA 1
ATOM 3435 C C . GLU B 1 22 ? 37.219 3.484 -20.547 1 16.34 22 GLU B C 1
ATOM 3437 O O . GLU B 1 22 ? 36.562 3.264 -19.531 1 16.34 22 GLU B O 1
ATOM 3442 N N . GLY B 1 23 ? 37.844 2.441 -21.219 1 17.39 23 GLY B N 1
ATOM 3443 C CA . GLY B 1 23 ? 38.031 1.02 -21.453 1 17.39 23 GLY B CA 1
ATOM 3444 C C . GLY B 1 23 ? 38.844 0.34 -20.391 1 17.39 23 GLY B C 1
ATOM 3445 O O . GLY B 1 23 ? 39.625 -0.588 -20.688 1 17.39 23 GLY B O 1
ATOM 3446 N N . GLY B 1 24 ? 38.594 0.669 -19.109 1 16.2 24 GLY B N 1
ATOM 3447 C CA . GLY B 1 24 ? 39.688 -0.025 -18.453 1 16.2 24 GLY B CA 1
ATOM 3448 C C . GLY B 1 24 ? 39.656 -1.523 -18.688 1 16.2 24 GLY B C 1
ATOM 3449 O O . GLY B 1 24 ? 38.594 -2.123 -18.844 1 16.2 24 GLY B O 1
ATOM 3450 N N . LYS B 1 25 ? 41 -2.016 -18.812 1 15.68 25 LYS B N 1
ATOM 3451 C CA . LYS B 1 25 ? 41.719 -3.24 -19.125 1 15.68 25 LYS B CA 1
ATOM 3452 C C . LYS B 1 25 ? 41.375 -4.352 -18.141 1 15.68 25 LYS B C 1
ATOM 3454 O O . LYS B 1 25 ? 40.875 -4.086 -17.047 1 15.68 25 LYS B O 1
ATOM 3459 N N . ARG B 1 26 ? 42.312 -5.363 -18.141 1 15.19 26 ARG B N 1
ATOM 3460 C CA . ARG B 1 26 ? 42.406 -6.801 -18.359 1 15.19 26 ARG B CA 1
ATOM 3461 C C . ARG B 1 26 ? 42.656 -7.539 -17.047 1 15.19 26 ARG B C 1
ATOM 3463 O O . ARG B 1 26 ? 42.344 -8.727 -16.938 1 15.19 26 ARG B O 1
ATOM 3470 N N . ASN B 1 27 ? 43.406 -6.879 -15.898 1 15.16 27 ASN B N 1
ATOM 3471 C CA . ASN B 1 27 ? 44.406 -7.922 -15.625 1 15.16 27 ASN B CA 1
ATOM 3472 C C . ASN B 1 27 ? 43.75 -9.141 -14.977 1 15.16 27 ASN B C 1
ATOM 3474 O O . ASN B 1 27 ? 42.688 -9.039 -14.375 1 15.16 27 ASN B O 1
ATOM 3478 N N . ASP B 1 28 ? 44.75 -10.109 -14.625 1 15.4 28 ASP B N 1
ATOM 3479 C CA . ASP B 1 28 ? 45.094 -11.523 -14.758 1 15.4 28 ASP B CA 1
ATOM 3480 C C . ASP B 1 28 ? 44.719 -12.297 -13.5 1 15.4 28 ASP B C 1
ATOM 3482 O O . ASP B 1 28 ? 43.781 -13.102 -13.523 1 15.4 28 ASP B O 1
ATOM 3486 N N . GLY B 1 29 ? 45.781 -12.586 -12.648 1 15.62 29 GLY B N 1
ATOM 3487 C CA . GLY B 1 29 ? 46.312 -13.93 -12.508 1 15.62 29 GLY B CA 1
ATOM 3488 C C . GLY B 1 29 ? 45.719 -14.688 -11.328 1 15.62 29 GLY B C 1
ATOM 3489 O O . GLY B 1 29 ? 45 -14.109 -10.523 1 15.62 29 GLY B O 1
ATOM 3490 N N . ASP B 1 30 ? 46.656 -15.188 -10.398 1 15.78 30 ASP B N 1
ATOM 3491 C CA . ASP B 1 30 ? 47.094 -16.547 -10.125 1 15.78 30 ASP B CA 1
ATOM 3492 C C . ASP B 1 30 ? 46.469 -17.062 -8.82 1 15.78 30 ASP B C 1
ATOM 3494 O O . ASP B 1 30 ? 45.875 -16.297 -8.062 1 15.78 30 ASP B O 1
ATOM 3498 N N . GLY B 1 31 ? 47.438 -17.547 -7.906 1 15.78 31 GLY B N 1
ATOM 3499 C CA . GLY B 1 31 ? 47.75 -18.891 -7.469 1 15.78 31 GLY B CA 1
ATOM 3500 C C . GLY B 1 31 ? 47.188 -19.234 -6.109 1 15.78 31 GLY B C 1
ATOM 3501 O O . GLY B 1 31 ? 46.156 -19.938 -6.023 1 15.78 31 GLY B O 1
ATOM 3502 N N . GLU B 1 32 ? 48.094 -19.406 -5.074 1 15.81 32 GLU B N 1
ATOM 3503 C CA . GLU B 1 32 ? 48.5 -20.656 -4.41 1 15.81 32 GLU B CA 1
ATOM 3504 C C . GLU B 1 32 ? 47.844 -20.781 -3.041 1 15.81 32 GLU B C 1
ATOM 3506 O O . GLU B 1 32 ? 46.938 -21.609 -2.854 1 15.81 32 GLU B O 1
ATOM 3511 N N . GLY B 1 33 ? 48.688 -20.766 -1.947 1 16 33 GLY B N 1
ATOM 3512 C CA . GLY B 1 33 ? 49.156 -21.859 -1.102 1 16 33 GLY B CA 1
ATOM 3513 C C . GLY B 1 33 ? 48.438 -21.922 0.234 1 16 33 GLY B C 1
ATOM 3514 O O . GLY B 1 33 ? 47.688 -21.016 0.587 1 16 33 GLY B O 1
ATOM 3515 N N . GLU B 1 34 ? 49.188 -22.438 1.31 1 16.28 34 GLU B N 1
ATOM 3516 C CA . GLU B 1 34 ? 49.312 -23.531 2.287 1 16.28 34 GLU B CA 1
ATOM 3517 C C . GLU B 1 34 ? 49.031 -23.016 3.697 1 16.28 34 GLU B C 1
ATOM 3519 O O . GLU B 1 34 ? 49.188 -23.75 4.672 1 16.28 34 GLU B O 1
ATOM 3524 N N . LYS B 1 35 ? 48.219 -22.047 3.912 1 15.86 35 LYS B N 1
ATOM 3525 C CA . LYS B 1 35 ? 48.625 -21.672 5.254 1 15.86 35 LYS B CA 1
ATOM 3526 C C . LYS B 1 35 ? 48.375 -22.797 6.258 1 15.86 35 LYS B C 1
ATOM 3528 O O . LYS B 1 35 ? 47.281 -23.359 6.297 1 15.86 35 LYS B O 1
ATOM 3533 N N . ASP B 1 36 ? 49.469 -22.938 6.961 1 15.38 36 ASP B N 1
ATOM 3534 C CA . ASP B 1 36 ? 50.125 -23.703 8.016 1 15.38 36 ASP B CA 1
ATOM 3535 C C . ASP B 1 36 ? 49.469 -23.422 9.375 1 15.38 36 ASP B C 1
ATOM 3537 O O . ASP B 1 36 ? 48.75 -22.438 9.531 1 15.38 36 ASP B O 1
ATOM 3541 N N . ASN B 1 37 ? 50.438 -23.594 10.422 1 16.52 37 ASN B N 1
ATOM 3542 C CA . ASN B 1 37 ? 50.531 -24.406 11.633 1 16.52 37 ASN B CA 1
ATOM 3543 C C . ASN B 1 37 ? 50.062 -23.641 12.867 1 16.52 37 ASN B C 1
ATOM 3545 O O . ASN B 1 37 ? 49.156 -24.062 13.555 1 16.52 37 ASN B O 1
ATOM 3549 N N . ASP B 1 38 ? 51.125 -23.188 13.633 1 16.17 38 ASP B N 1
ATOM 3550 C CA . ASP B 1 38 ? 51.469 -23.672 14.969 1 16.17 38 ASP B CA 1
ATOM 3551 C C . ASP B 1 38 ? 50.906 -22.75 16.047 1 16.17 38 ASP B C 1
ATOM 3553 O O . ASP B 1 38 ? 50.344 -21.688 15.75 1 16.17 38 ASP B O 1
ATOM 3557 N N . GLY B 1 39 ? 51.906 -22.234 16.766 1 16.47 39 GLY B N 1
ATOM 3558 C CA . GLY B 1 39 ? 52.281 -22.391 18.156 1 16.47 39 GLY B CA 1
ATOM 3559 C C . GLY B 1 39 ? 51.719 -21.297 19.047 1 16.47 39 GLY B C 1
ATOM 3560 O O . GLY B 1 39 ? 51.156 -20.312 18.547 1 16.47 39 GLY B O 1
ATOM 3561 N N . ASP B 1 40 ? 52.656 -20.766 19.75 1 16.8 40 ASP B N 1
ATOM 3562 C CA . ASP B 1 40 ? 52.844 -20.609 21.188 1 16.8 40 ASP B CA 1
ATOM 3563 C C . ASP B 1 40 ? 52.469 -19.219 21.656 1 16.8 40 ASP B C 1
ATOM 3565 O O . ASP B 1 40 ? 51.688 -19.047 22.594 1 16.8 40 ASP B O 1
ATOM 3569 N N . GLY B 1 41 ? 53.406 -18.266 21.406 1 15.74 41 GLY B N 1
ATOM 3570 C CA . GLY B 1 41 ? 54.125 -17.672 22.531 1 15.74 41 GLY B CA 1
ATOM 3571 C C . GLY B 1 41 ? 53.438 -16.422 23.078 1 15.74 41 GLY B C 1
ATOM 3572 O O . GLY B 1 41 ? 52.562 -15.875 22.422 1 15.74 41 GLY B O 1
ATOM 3573 N N . GLU B 1 42 ? 54.25 -15.617 23.688 1 16.92 42 GLU B N 1
ATOM 3574 C CA . GLU B 1 42 ? 54.469 -14.883 24.938 1 16.92 42 GLU B CA 1
ATOM 3575 C C . GLU B 1 42 ? 54.094 -13.406 24.766 1 16.92 42 GLU B C 1
ATOM 3577 O O . GLU B 1 42 ? 53.375 -12.836 25.594 1 16.92 42 GLU B O 1
ATOM 3582 N N . GLY B 1 43 ? 54.906 -12.633 23.938 1 15.16 43 GLY B N 1
ATOM 3583 C CA . GLY B 1 43 ? 55.688 -11.562 24.562 1 15.16 43 GLY B CA 1
ATOM 3584 C C . GLY B 1 43 ? 54.906 -10.273 24.719 1 15.16 43 GLY B C 1
ATOM 3585 O O . GLY B 1 43 ? 53.844 -10.117 24.094 1 15.16 43 GLY B O 1
ATOM 3586 N N . GLY B 1 44 ? 55.625 -9.156 25.188 1 16.83 44 GLY B N 1
ATOM 3587 C CA . GLY B 1 44 ? 55.688 -8.008 26.078 1 16.83 44 GLY B CA 1
ATOM 3588 C C . GLY B 1 44 ? 55.5 -6.688 25.375 1 16.83 44 GLY B C 1
ATOM 3589 O O . GLY B 1 44 ? 55.312 -5.648 26.016 1 16.83 44 GLY B O 1
ATOM 3590 N N . LYS B 1 45 ? 55.594 -6.441 23.969 1 15.11 45 LYS B N 1
ATOM 3591 C CA . LYS B 1 45 ? 56.406 -5.273 23.703 1 15.11 45 LYS B CA 1
ATOM 3592 C C . LYS B 1 45 ? 55.719 -3.984 24.109 1 15.11 45 LYS B C 1
ATOM 3594 O O . LYS B 1 45 ? 54.469 -3.938 24.172 1 15.11 45 LYS B O 1
ATOM 3599 N N . ASP B 1 46 ? 56.594 -2.84 24.031 1 16.27 46 ASP B N 1
ATOM 3600 C CA . ASP B 1 46 ? 57 -1.524 24.531 1 16.27 46 ASP B CA 1
ATOM 3601 C C . ASP B 1 46 ? 56.344 -0.411 23.719 1 16.27 46 ASP B C 1
ATOM 3603 O O . ASP B 1 46 ? 56.469 -0.384 22.484 1 16.27 46 ASP B O 1
ATOM 3607 N N . TYR B 1 47 ? 55.25 0.285 24.094 1 17.22 47 TYR B N 1
ATOM 3608 C CA . TYR B 1 47 ? 54.469 1.341 23.5 1 17.22 47 TYR B CA 1
ATOM 3609 C C . TYR B 1 47 ? 55.25 2.645 23.406 1 17.22 47 TYR B C 1
ATOM 3611 O O . TYR B 1 47 ? 55.344 3.381 24.391 1 17.22 47 TYR B O 1
ATOM 3619 N N . ASP B 1 48 ? 56.438 2.619 22.641 1 15.42 48 ASP B N 1
ATOM 3620 C CA . ASP B 1 48 ? 57.25 3.842 22.719 1 15.42 48 ASP B CA 1
ATOM 3621 C C . ASP B 1 48 ? 56.469 5.023 22.125 1 15.42 48 ASP B C 1
ATOM 3623 O O . ASP B 1 48 ? 55.688 4.852 21.188 1 15.42 48 ASP B O 1
ATOM 3627 N N . GLY B 1 49 ? 56.594 6.352 22.656 1 17.08 49 GLY B N 1
ATOM 3628 C CA . GLY B 1 49 ? 56.125 7.715 22.781 1 17.08 49 GLY B CA 1
ATOM 3629 C C . GLY B 1 49 ? 56.438 8.57 21.562 1 17.08 49 GLY B C 1
ATOM 3630 O O . GLY B 1 49 ? 55.719 9.531 21.281 1 17.08 49 GLY B O 1
ATOM 3631 N N . ASP B 1 50 ? 57.656 8.406 20.859 1 15.1 50 ASP B N 1
ATOM 3632 C CA . ASP B 1 50 ? 58.438 9.648 20.781 1 15.1 50 ASP B CA 1
ATOM 3633 C C . ASP B 1 50 ? 57.781 10.625 19.797 1 15.1 50 ASP B C 1
ATOM 3635 O O . ASP B 1 50 ? 56.875 10.258 19.062 1 15.1 50 ASP B O 1
ATOM 3639 N N . GLY B 1 51 ? 58.75 11.32 18.875 1 15.27 51 GLY B N 1
ATOM 3640 C CA . GLY B 1 51 ? 59.406 12.594 18.656 1 15.27 51 GLY B CA 1
ATOM 3641 C C . GLY B 1 51 ? 58.938 13.297 17.391 1 15.27 51 GLY B C 1
ATOM 3642 O O . GLY B 1 51 ? 59.531 14.289 16.969 1 15.27 51 GLY B O 1
ATOM 3643 N N . GLU B 1 52 ? 57.75 13.094 16.812 1 15.42 52 GLU B N 1
ATOM 3644 C CA . GLU B 1 52 ? 57.938 13.594 15.445 1 15.42 52 GLU B CA 1
ATOM 3645 C C . GLU B 1 52 ? 58.219 15.094 15.438 1 15.42 52 GLU B C 1
ATOM 3647 O O . GLU B 1 52 ? 57.625 15.844 16.219 1 15.42 52 GLU B O 1
ATOM 3652 N N . GLY B 1 53 ? 59.312 15.453 14.578 1 14.93 53 GLY B N 1
ATOM 3653 C CA . GLY B 1 53 ? 60.25 16.438 14.078 1 14.93 53 GLY B CA 1
ATOM 3654 C C . GLY B 1 53 ? 59.594 17.594 13.352 1 14.93 53 GLY B C 1
ATOM 3655 O O . GLY B 1 53 ? 58.438 17.453 12.883 1 14.93 53 GLY B O 1
ATOM 3656 N N . GLU B 1 54 ? 60.312 18.797 13.297 1 15.23 54 GLU B N 1
ATOM 3657 C CA . GLU B 1 54 ? 60.406 20.25 13.164 1 15.23 54 GLU B CA 1
ATOM 3658 C C . GLU B 1 54 ? 60.406 20.672 11.703 1 15.23 54 GLU B C 1
ATOM 3660 O O . GLU B 1 54 ? 60.375 21.875 11.398 1 15.23 54 GLU B O 1
ATOM 3665 N N . LYS B 1 55 ? 60.625 19.75 10.68 1 14.4 55 LYS B N 1
ATOM 3666 C CA . LYS B 1 55 ? 61.5 20.422 9.719 1 14.4 55 LYS B CA 1
ATOM 3667 C C . LYS B 1 55 ? 60.875 21.703 9.18 1 14.4 55 LYS B C 1
ATOM 3669 O O . LYS B 1 55 ? 59.656 21.828 9.148 1 14.4 55 LYS B O 1
ATOM 3674 N N . ASP B 1 56 ? 61.781 22.672 8.594 1 14.33 56 ASP B N 1
ATOM 3675 C CA . ASP B 1 56 ? 62.25 24.031 8.336 1 14.33 56 ASP B CA 1
ATOM 3676 C C . ASP B 1 56 ? 61.75 24.547 6.988 1 14.33 56 ASP B C 1
ATOM 3678 O O . ASP B 1 56 ? 62.031 25.688 6.617 1 14.33 56 ASP B O 1
ATOM 3682 N N . ASN B 1 57 ? 61.188 23.688 6.094 1 14.52 57 ASN B N 1
ATOM 3683 C CA . ASN B 1 57 ? 61.688 24.172 4.82 1 14.52 57 ASN B CA 1
ATOM 3684 C C . ASN B 1 57 ? 61.312 25.641 4.59 1 14.52 57 ASN B C 1
ATOM 3686 O O . ASN B 1 57 ? 60.25 26.078 5.023 1 14.52 57 ASN B O 1
ATOM 3690 N N . ASP B 1 58 ? 62.188 26.266 3.711 1 14.17 58 ASP B N 1
ATOM 3691 C CA . ASP B 1 58 ? 62.906 27.469 3.293 1 14.17 58 ASP B CA 1
ATOM 3692 C C . ASP B 1 58 ? 62 28.422 2.527 1 14.17 58 ASP B C 1
ATOM 3694 O O . ASP B 1 58 ? 61.656 29.5 3.008 1 14.17 58 ASP B O 1
ATOM 3698 N N . GLY B 1 59 ? 62.312 28.469 1.149 1 14.37 59 GLY B N 1
ATOM 3699 C CA . GLY B 1 59 ? 62.938 29.531 0.379 1 14.37 59 GLY B CA 1
ATOM 3700 C C . GLY B 1 59 ? 61.938 30.547 -0.159 1 14.37 59 GLY B C 1
ATOM 3701 O O . GLY B 1 59 ? 60.75 30.25 -0.272 1 14.37 59 GLY B O 1
ATOM 3702 N N . GLU B 1 60 ? 62.375 31.844 -0.37 1 14.41 60 GLU B N 1
ATOM 3703 C CA . GLU B 1 60 ? 62.219 33.281 -0.531 1 14.41 60 GLU B CA 1
ATOM 3704 C C . GLU B 1 60 ? 61.719 33.625 -1.928 1 14.41 60 GLU B C 1
ATOM 3706 O O . GLU B 1 60 ? 61.344 34.781 -2.189 1 14.41 60 GLU B O 1
ATOM 3711 N N . ARG B 1 61 ? 61.781 32.656 -2.943 1 13.8 61 ARG B N 1
ATOM 3712 C CA . ARG B 1 61 ? 62.25 33.375 -4.113 1 13.8 61 ARG B CA 1
ATOM 3713 C C . ARG B 1 61 ? 61.312 34.531 -4.457 1 13.8 61 ARG B C 1
ATOM 3715 O O . ARG B 1 61 ? 60.094 34.406 -4.328 1 13.8 61 ARG B O 1
ATOM 3722 N N . GLU B 1 62 ? 61.906 35.781 -4.82 1 13.88 62 GLU B N 1
ATOM 3723 C CA . GLU B 1 62 ? 61.812 37.219 -5.039 1 13.88 62 GLU B CA 1
ATOM 3724 C C . GLU B 1 62 ? 61.125 37.531 -6.363 1 13.88 62 GLU B C 1
ATOM 3726 O O . GLU B 1 62 ? 60.812 38.688 -6.641 1 13.88 62 GLU B O 1
ATOM 3731 N N . LYS B 1 63 ? 60.938 36.5 -7.285 1 14 63 LYS B N 1
ATOM 3732 C CA . LYS B 1 63 ? 61.312 37.125 -8.562 1 14 63 LYS B CA 1
ATOM 3733 C C . LYS B 1 63 ? 60.5 38.406 -8.805 1 14 63 LYS B C 1
ATOM 3735 O O . LYS B 1 63 ? 59.344 38.5 -8.398 1 14 63 LYS B O 1
ATOM 3740 N N . HIS B 1 64 ? 61.125 39.438 -9.594 1 13.77 64 HIS B N 1
ATOM 3741 C CA . HIS B 1 64 ? 61.344 40.812 -9.969 1 13.77 64 HIS B CA 1
ATOM 3742 C C . HIS B 1 64 ? 60.312 41.312 -10.992 1 13.77 64 HIS B C 1
ATOM 3744 O O . HIS B 1 64 ? 60.094 42.5 -11.133 1 13.77 64 HIS B O 1
ATOM 3750 N N . ASN B 1 65 ? 59.781 40.406 -11.906 1 14.61 65 ASN B N 1
ATOM 3751 C CA . ASN B 1 65 ? 59.938 41.062 -13.195 1 14.61 65 ASN B CA 1
ATOM 3752 C C . ASN B 1 65 ? 59.25 42.406 -13.219 1 14.61 65 ASN B C 1
ATOM 3754 O O . ASN B 1 65 ? 58.125 42.562 -12.68 1 14.61 65 ASN B O 1
ATOM 3758 N N . ASP B 1 66 ? 59.844 43.406 -13.961 1 13.91 66 ASP B N 1
ATOM 3759 C CA . ASP B 1 66 ? 60.125 44.812 -14.273 1 13.91 66 ASP B CA 1
ATOM 3760 C C . ASP B 1 66 ? 58.906 45.5 -14.875 1 13.91 66 ASP B C 1
ATOM 3762 O O . ASP B 1 66 ? 58.438 46.5 -14.336 1 13.91 66 ASP B O 1
ATOM 3766 N N . GLY B 1 67 ? 59 45.75 -16.281 1 14.22 67 GLY B N 1
ATOM 3767 C CA . GLY B 1 67 ? 59.25 47.062 -16.844 1 14.22 67 GLY B CA 1
ATOM 3768 C C . GLY B 1 67 ? 58 47.906 -17 1 14.22 67 GLY B C 1
ATOM 3769 O O . GLY B 1 67 ? 56.875 47.375 -16.906 1 14.22 67 GLY B O 1
ATOM 3770 N N . ASP B 1 68 ? 57.938 48.781 -18.156 1 14.2 68 ASP B N 1
ATOM 3771 C CA . ASP B 1 68 ? 58.031 50.219 -18.453 1 14.2 68 ASP B CA 1
ATOM 3772 C C . ASP B 1 68 ? 56.656 50.812 -18.75 1 14.2 68 ASP B C 1
ATOM 3774 O O . ASP B 1 68 ? 55.656 50.062 -18.875 1 14.2 68 ASP B O 1
ATOM 3778 N N . GLY B 1 69 ? 56.469 51.5 -20.047 1 13.86 69 GLY B N 1
ATOM 3779 C CA . GLY B 1 69 ? 56.469 52.906 -20.375 1 13.86 69 GLY B CA 1
ATOM 3780 C C . GLY B 1 69 ? 55.094 53.469 -20.516 1 13.86 69 GLY B C 1
ATOM 3781 O O . GLY B 1 69 ? 54.719 54.438 -19.828 1 13.86 69 GLY B O 1
ATOM 3782 N N . GLU B 1 70 ? 54.531 53.781 -21.891 1 14.97 70 GLU B N 1
ATOM 3783 C CA . GLU B 1 70 ? 54.469 55.125 -22.484 1 14.97 70 GLU B CA 1
ATOM 3784 C C . GLU B 1 70 ? 53.094 55.75 -22.266 1 14.97 70 GLU B C 1
ATOM 3786 O O . GLU B 1 70 ? 52.125 55.031 -21.969 1 14.97 70 GLU B O 1
ATOM 3791 N N . GLY B 1 71 ? 52.781 56.969 -23.031 1 13.96 71 GLY B N 1
ATOM 3792 C CA . GLY B 1 71 ? 52.531 58.406 -22.953 1 13.96 71 GLY B CA 1
ATOM 3793 C C . GLY B 1 71 ? 51.062 58.75 -23.094 1 13.96 71 GLY B C 1
ATOM 3794 O O . GLY B 1 71 ? 50.5 59.469 -22.25 1 13.96 71 GLY B O 1
ATOM 3795 N N . GLU B 1 72 ? 50.438 58.906 -24.391 1 14.14 72 GLU B N 1
ATOM 3796 C CA . GLU B 1 72 ? 50.188 60.25 -24.844 1 14.14 72 GLU B CA 1
ATOM 3797 C C . GLU B 1 72 ? 48.781 60.719 -24.391 1 14.14 72 GLU B C 1
ATOM 3799 O O . GLU B 1 72 ? 48.656 61.781 -23.781 1 14.14 72 GLU B O 1
ATOM 3804 N N . LYS B 1 73 ? 47.781 60.906 -25.5 1 14.58 73 LYS B N 1
ATOM 3805 C CA . LYS B 1 73 ? 47.438 62.188 -26.109 1 14.58 73 LYS B CA 1
ATOM 3806 C C . LYS B 1 73 ? 46.219 62.812 -25.422 1 14.58 73 LYS B C 1
ATOM 3808 O O . LYS B 1 73 ? 45.469 62.094 -24.734 1 14.58 73 LYS B O 1
ATOM 3813 N N . HIS B 1 74 ? 45.375 63.75 -26.188 1 14.47 74 HIS B N 1
ATOM 3814 C CA . HIS B 1 74 ? 45 65.188 -26.156 1 14.47 74 HIS B CA 1
ATOM 3815 C C . HIS B 1 74 ? 43.656 65.375 -25.469 1 14.47 74 HIS B C 1
ATOM 3817 O O . HIS B 1 74 ? 42.906 64.438 -25.266 1 14.47 74 HIS B O 1
ATOM 3823 N N . ASN B 1 75 ? 42.875 66.375 -25.984 1 14.06 75 ASN B N 1
ATOM 3824 C CA . ASN B 1 75 ? 42.531 67.75 -25.594 1 14.06 75 ASN B CA 1
ATOM 3825 C C . ASN B 1 75 ? 41.094 67.812 -25.062 1 14.06 75 ASN B C 1
ATOM 3827 O O . ASN B 1 75 ? 40.875 68.375 -23.969 1 14.06 75 ASN B O 1
ATOM 3831 N N . ASP B 1 76 ? 40.031 68.125 -26.016 1 15.06 76 ASP B N 1
ATOM 3832 C CA . ASP B 1 76 ? 39.438 69.5 -26.062 1 15.06 76 ASP B CA 1
ATOM 3833 C C . ASP B 1 76 ? 38.219 69.625 -25.141 1 15.06 76 ASP B C 1
ATOM 3835 O O . ASP B 1 76 ? 37.688 68.562 -24.703 1 15.06 76 ASP B O 1
ATOM 3839 N N . GLY B 1 77 ? 37.25 70.562 -25.516 1 15.12 77 GLY B N 1
ATOM 3840 C CA . GLY B 1 77 ? 36.719 71.812 -25.047 1 15.12 77 GLY B CA 1
ATOM 3841 C C . GLY B 1 77 ? 35.438 71.688 -24.25 1 15.12 77 GLY B C 1
ATOM 3842 O O . GLY B 1 77 ? 34.875 70.562 -24.188 1 15.12 77 GLY B O 1
ATOM 3843 N N . ASP B 1 78 ? 34.562 72.688 -24.375 1 15.1 78 ASP B N 1
ATOM 3844 C CA . ASP B 1 78 ? 33.938 73.75 -23.594 1 15.1 78 ASP B CA 1
ATOM 3845 C C . ASP B 1 78 ? 32.469 73.438 -23.281 1 15.1 78 ASP B C 1
ATOM 3847 O O . ASP B 1 78 ? 31.75 74.25 -22.766 1 15.1 78 ASP B O 1
ATOM 3851 N N . GLY B 1 79 ? 31.984 72.188 -23.516 1 15.84 79 GLY B N 1
ATOM 3852 C CA . GLY B 1 79 ? 30.594 72.438 -23.828 1 15.84 79 GLY B CA 1
ATOM 3853 C C . GLY B 1 79 ? 29.844 73.062 -22.656 1 15.84 79 GLY B C 1
ATOM 3854 O O . GLY B 1 79 ? 29.969 72.625 -21.516 1 15.84 79 GLY B O 1
ATOM 3855 N N . GLU B 1 80 ? 29.406 74.312 -22.906 1 15.44 80 GLU B N 1
ATOM 3856 C CA . GLU B 1 80 ? 28.828 75.438 -22.203 1 15.44 80 GLU B CA 1
ATOM 3857 C C . GLU B 1 80 ? 27.469 75.125 -21.609 1 15.44 80 GLU B C 1
ATOM 3859 O O . GLU B 1 80 ? 26.828 75.938 -20.953 1 15.44 80 GLU B O 1
ATOM 3864 N N . GLY B 1 81 ? 26.875 73.938 -21.906 1 16.03 81 GLY B N 1
ATOM 3865 C CA . GLY B 1 81 ? 25.469 74.312 -22.062 1 16.03 81 GLY B CA 1
ATOM 3866 C C . GLY B 1 81 ? 24.828 74.75 -20.75 1 16.03 81 GLY B C 1
ATOM 3867 O O . GLY B 1 81 ? 25.031 74.125 -19.719 1 16.03 81 GLY B O 1
ATOM 3868 N N . GLY B 1 82 ? 24.625 76.062 -20.703 1 15.57 82 GLY B N 1
ATOM 3869 C CA . GLY B 1 82 ? 24.062 77 -19.734 1 15.57 82 GLY B CA 1
ATOM 3870 C C . GLY B 1 82 ? 22.672 76.562 -19.266 1 15.57 82 GLY B C 1
ATOM 3871 O O . GLY B 1 82 ? 21.719 76.688 -20.031 1 15.57 82 GLY B O 1
ATOM 3872 N N . LYS B 1 83 ? 22.625 75.375 -18.797 1 15.19 83 LYS B N 1
ATOM 3873 C CA . LYS B 1 83 ? 21.266 75.062 -18.438 1 15.19 83 LYS B CA 1
ATOM 3874 C C . LYS B 1 83 ? 20.578 76.188 -17.703 1 15.19 83 LYS B C 1
ATOM 3876 O O . LYS B 1 83 ? 21.188 76.875 -16.875 1 15.19 83 LYS B O 1
ATOM 3881 N N . ASP B 1 84 ? 19.25 76.312 -18.047 1 14.84 84 ASP B N 1
ATOM 3882 C CA . ASP B 1 84 ? 18.172 77.312 -17.984 1 14.84 84 ASP B CA 1
ATOM 3883 C C . ASP B 1 84 ? 17.734 77.562 -16.531 1 14.84 84 ASP B C 1
ATOM 3885 O O . ASP B 1 84 ? 17.953 76.688 -15.672 1 14.84 84 ASP B O 1
ATOM 3889 N N . ASN B 1 85 ? 16.953 78.625 -16.359 1 15.3 85 ASN B N 1
ATOM 3890 C CA . ASN B 1 85 ? 16.578 79.75 -15.5 1 15.3 85 ASN B CA 1
ATOM 3891 C C . ASN B 1 85 ? 15.586 79.375 -14.422 1 15.3 85 ASN B C 1
ATOM 3893 O O . ASN B 1 85 ? 15.633 79.875 -13.305 1 15.3 85 ASN B O 1
ATOM 3897 N N . ASP B 1 86 ? 14.422 78.625 -14.758 1 15.7 86 ASP B N 1
ATOM 3898 C CA . ASP B 1 86 ? 13.273 79.5 -14.461 1 15.7 86 ASP B CA 1
ATOM 3899 C C . ASP B 1 86 ? 12.961 79.5 -12.969 1 15.7 86 ASP B C 1
ATOM 3901 O O . ASP B 1 86 ? 13.391 78.625 -12.234 1 15.7 86 ASP B O 1
ATOM 3905 N N . GLY B 1 87 ? 11.633 79.875 -12.664 1 16.03 87 GLY B N 1
ATOM 3906 C CA . GLY B 1 87 ? 10.922 80.812 -11.859 1 16.03 87 GLY B CA 1
ATOM 3907 C C . GLY B 1 87 ? 10.617 80.312 -10.453 1 16.03 87 GLY B C 1
ATOM 3908 O O . GLY B 1 87 ? 10.688 79.125 -10.188 1 16.03 87 GLY B O 1
ATOM 3909 N N . ASP B 1 88 ? 9.648 81 -9.789 1 16.92 88 ASP B N 1
ATOM 3910 C CA . ASP B 1 88 ? 9.438 81.75 -8.578 1 16.92 88 ASP B CA 1
ATOM 3911 C C . ASP B 1 88 ? 8.898 80.875 -7.449 1 16.92 88 ASP B C 1
ATOM 3913 O O . ASP B 1 88 ? 8.531 79.75 -7.672 1 16.92 88 ASP B O 1
ATOM 3917 N N . GLY B 1 89 ? 7.617 81.188 -6.945 1 17.59 89 GLY B N 1
ATOM 3918 C CA . GLY B 1 89 ? 7.254 81.75 -5.664 1 17.59 89 GLY B CA 1
ATOM 3919 C C . GLY B 1 89 ? 6.906 80.75 -4.613 1 17.59 89 GLY B C 1
ATOM 3920 O O . GLY B 1 89 ? 6.719 79.562 -4.93 1 17.59 89 GLY B O 1
ATOM 3921 N N . GLU B 1 90 ? 5.941 81.188 -3.596 1 18.2 90 GLU B N 1
ATOM 3922 C CA . GLU B 1 90 ? 5.797 81.312 -2.148 1 18.2 90 GLU B CA 1
ATOM 3923 C C . GLU B 1 90 ? 5.008 80.125 -1.564 1 18.2 90 GLU B C 1
ATOM 3925 O O . GLU B 1 90 ? 3.807 80 -1.81 1 18.2 90 GLU B O 1
ATOM 3930 N N . GLY B 1 91 ? 5.391 79 -1.673 1 18.92 91 GLY B N 1
ATOM 3931 C CA . GLY B 1 91 ? 4.504 77.938 -1.197 1 18.92 91 GLY B CA 1
ATOM 3932 C C . GLY B 1 91 ? 4.234 78 0.294 1 18.92 91 GLY B C 1
ATOM 3933 O O . GLY B 1 91 ? 5.164 78 1.102 1 18.92 91 GLY B O 1
ATOM 3934 N N . GLY B 1 92 ? 3.178 78.75 0.695 1 19.14 92 GLY B N 1
ATOM 3935 C CA . GLY B 1 92 ? 2.783 78.875 2.088 1 19.14 92 GLY B CA 1
ATOM 3936 C C . GLY B 1 92 ? 2.588 77.562 2.785 1 19.14 92 GLY B C 1
ATOM 3937 O O . GLY B 1 92 ? 2.033 76.625 2.205 1 19.14 92 GLY B O 1
ATOM 3938 N N . LYS B 1 93 ? 3.344 77.375 3.754 1 23.23 93 LYS B N 1
ATOM 3939 C CA . LYS B 1 93 ? 3.455 76.25 4.641 1 23.23 93 LYS B CA 1
ATOM 3940 C C . LYS B 1 93 ? 2.201 76.062 5.496 1 23.23 93 LYS B C 1
ATOM 3942 O O . LYS B 1 93 ? 1.919 76.938 6.355 1 23.23 93 LYS B O 1
ATOM 3947 N N . HIS B 1 94 ? 1.013 76 4.848 1 21.23 94 HIS B N 1
ATOM 3948 C CA . HIS B 1 94 ? -0.058 75.75 5.816 1 21.23 94 HIS B CA 1
ATOM 3949 C C . HIS B 1 94 ? 0.287 74.688 6.793 1 21.23 94 HIS B C 1
ATOM 3951 O O . HIS B 1 94 ? 0.772 73.625 6.383 1 21.23 94 HIS B O 1
ATOM 3957 N N . ASN B 1 95 ? 0.609 75 7.984 1 22.94 95 ASN B N 1
ATOM 3958 C CA . ASN B 1 95 ? 0.889 74.188 9.172 1 22.94 95 ASN B CA 1
ATOM 3959 C C . ASN B 1 95 ? -0.26 73.25 9.484 1 22.94 95 ASN B C 1
ATOM 3961 O O . ASN B 1 95 ? -1.368 73.688 9.797 1 22.94 95 ASN B O 1
ATOM 3965 N N . ASP B 1 96 ? -0.434 72.25 8.734 1 25.27 96 ASP B N 1
ATOM 3966 C CA . ASP B 1 96 ? -1.349 71.188 9.102 1 25.27 96 ASP B CA 1
ATOM 3967 C C . ASP B 1 96 ? -1.067 70.688 10.516 1 25.27 96 ASP B C 1
ATOM 3969 O O . ASP B 1 96 ? 0.052 70.25 10.82 1 25.27 96 ASP B O 1
ATOM 3973 N N . GLY B 1 97 ? -1.594 71.25 11.539 1 27.88 97 GLY B N 1
ATOM 3974 C CA . GLY B 1 97 ? -1.572 70.75 12.891 1 27.88 97 GLY B CA 1
ATOM 3975 C C . GLY B 1 97 ? -1.783 69.25 12.945 1 27.88 97 GLY B C 1
ATOM 3976 O O . GLY B 1 97 ? -2.77 68.75 12.414 1 27.88 97 GLY B O 1
ATOM 3977 N N . ASP B 1 98 ? -0.758 68.5 12.93 1 30.25 98 ASP B N 1
ATOM 3978 C CA . ASP B 1 98 ? -0.684 67.062 13.078 1 30.25 98 ASP B CA 1
ATOM 3979 C C . ASP B 1 98 ? -1.414 66.562 14.336 1 30.25 98 ASP B C 1
ATOM 3981 O O . ASP B 1 98 ? -0.984 66.875 15.453 1 30.25 98 ASP B O 1
ATOM 3985 N N . GLY B 1 99 ? -2.732 66.75 14.453 1 31.78 99 GLY B N 1
ATOM 3986 C CA . GLY B 1 99 ? -3.408 66.062 15.539 1 31.78 99 GLY B CA 1
ATOM 3987 C C . GLY B 1 99 ? -2.799 64.688 15.844 1 31.78 99 GLY B C 1
ATOM 3988 O O . GLY B 1 99 ? -2.391 63.969 14.938 1 31.78 99 GLY B O 1
ATOM 3989 N N . GLU B 1 100 ? -2.162 64.562 16.984 1 33.53 100 GLU B N 1
ATOM 3990 C CA . GLU B 1 100 ? -1.7 63.312 17.562 1 33.53 100 GLU B CA 1
ATOM 3991 C C . GLU B 1 100 ? -2.738 62.219 17.375 1 33.53 100 GLU B C 1
ATOM 3993 O O . GLU B 1 100 ? -3.756 62.188 18.078 1 33.53 100 GLU B O 1
ATOM 3998 N N . GLY B 1 101 ? -3.32 62 16.266 1 35.22 101 GLY B N 1
ATOM 3999 C CA . GLY B 1 101 ? -4.102 60.781 16.125 1 35.22 101 GLY B CA 1
ATOM 4000 C C . GLY B 1 101 ? -3.494 59.594 16.859 1 35.22 101 GLY B C 1
ATOM 4001 O O . GLY B 1 101 ? -2.273 59.438 16.859 1 35.22 101 GLY B O 1
ATOM 4002 N N . GLY B 1 102 ? -4.012 59.219 18.062 1 38.91 102 GLY B N 1
ATOM 4003 C CA . GLY B 1 102 ? -3.641 58 18.766 1 38.91 102 GLY B CA 1
ATOM 4004 C C . GLY B 1 102 ? -3.098 56.938 17.828 1 38.91 102 GLY B C 1
ATOM 4005 O O . GLY B 1 102 ? -3.77 56.531 16.875 1 38.91 102 GLY B O 1
ATOM 4006 N N . ASN B 1 103 ? -1.923 56.906 17.469 1 39.88 103 ASN B N 1
ATOM 4007 C CA . ASN B 1 103 ? -1.189 55.938 16.688 1 39.88 103 ASN B CA 1
ATOM 4008 C C . ASN B 1 103 ? -1.606 54.5 17.047 1 39.88 103 ASN B C 1
ATOM 4010 O O . ASN B 1 103 ? -1.262 54 18.109 1 39.88 103 ASN B O 1
ATOM 4014 N N . ASP B 1 104 ? -2.826 54.031 16.984 1 48.09 104 ASP B N 1
ATOM 4015 C CA . ASP B 1 104 ? -3.236 52.625 17.047 1 48.09 104 ASP B CA 1
ATOM 4016 C C . ASP B 1 104 ? -2.15 51.719 16.5 1 48.09 104 ASP B C 1
ATOM 4018 O O . ASP B 1 104 ? -1.943 51.656 15.289 1 48.09 104 ASP B O 1
ATOM 4022 N N . SER B 1 105 ? -1.015 51.469 17.078 1 56.69 105 SER B N 1
ATOM 4023 C CA . SER B 1 105 ? 0.151 50.656 16.75 1 56.69 105 SER B CA 1
ATOM 4024 C C . SER B 1 105 ? -0.253 49.25 16.391 1 56.69 105 SER B C 1
ATOM 4026 O O . SER B 1 105 ? -0.97 48.594 17.141 1 56.69 105 SER B O 1
ATOM 4028 N N . GLN B 1 106 ? -0.406 48.844 15.227 1 67.69 106 GLN B N 1
ATOM 4029 C CA . GLN B 1 106 ? -0.669 47.5 14.688 1 67.69 106 GLN B CA 1
ATOM 4030 C C . GLN B 1 106 ? 0.566 46.625 14.789 1 67.69 106 GLN B C 1
ATOM 4032 O O . GLN B 1 106 ? 1.666 47.031 14.406 1 67.69 106 GLN B O 1
ATOM 4037 N N . VAL B 1 107 ? 0.432 45.656 15.609 1 72.94 107 VAL B N 1
ATOM 4038 C CA . VAL B 1 107 ? 1.497 44.656 15.68 1 72.94 107 VAL B CA 1
ATOM 4039 C C . VAL B 1 107 ? 1.281 43.594 14.609 1 72.94 107 VAL B C 1
ATOM 4041 O O . VAL B 1 107 ? 0.193 43.031 14.5 1 72.94 107 VAL B O 1
ATOM 4044 N N . VAL B 1 108 ? 2.277 43.469 13.711 1 84.38 108 VAL B N 1
ATOM 4045 C CA . VAL B 1 108 ? 2.225 42.469 12.656 1 84.38 108 VAL B CA 1
ATOM 4046 C C . VAL B 1 108 ? 2.814 41.156 13.164 1 84.38 108 VAL B C 1
ATOM 4048 O O . VAL B 1 108 ? 3.939 41.125 13.672 1 84.38 108 VAL B O 1
ATOM 4051 N N . VAL B 1 109 ? 2.08 40.094 13.094 1 89.88 109 VAL B N 1
ATOM 4052 C CA . VAL B 1 109 ? 2.484 38.75 13.547 1 89.88 109 VAL B CA 1
ATOM 4053 C C . VAL B 1 109 ? 2.555 37.812 12.352 1 89.88 109 VAL B C 1
ATOM 4055 O O . VAL B 1 109 ? 1.529 37.469 11.75 1 89.88 109 VAL B O 1
ATOM 4058 N N . PRO B 1 110 ? 3.754 37.375 11.945 1 96.12 110 PRO B N 1
ATOM 4059 C CA . PRO B 1 110 ? 3.883 36.438 10.836 1 96.12 110 PRO B CA 1
ATOM 4060 C C . PRO B 1 110 ? 3.404 35.031 11.195 1 96.12 110 PRO B C 1
ATOM 4062 O O . PRO B 1 110 ? 3.691 34.531 12.289 1 96.12 110 PRO B O 1
ATOM 4065 N N . LEU B 1 111 ? 2.594 34.438 10.344 1 97.75 111 LEU B N 1
ATOM 4066 C CA . LEU B 1 111 ? 2.068 33.062 10.5 1 97.75 111 LEU B CA 1
ATOM 4067 C C . LEU B 1 111 ? 2.385 32.219 9.266 1 97.75 111 LEU B C 1
ATOM 4069 O O . LEU B 1 111 ? 1.99 32.562 8.156 1 97.75 111 LEU B O 1
ATOM 4073 N N . LEU B 1 112 ? 3.152 31.156 9.461 1 98.81 112 LEU B N 1
ATOM 4074 C CA . LEU B 1 112 ? 3.469 30.188 8.414 1 98.81 112 LEU B CA 1
ATOM 4075 C C . LEU B 1 112 ? 2.459 29.047 8.406 1 98.81 112 LEU B C 1
ATOM 4077 O O . LEU B 1 112 ? 2.264 28.375 9.422 1 98.81 112 LEU B O 1
ATOM 4081 N N . LEU B 1 113 ? 1.764 28.875 7.281 1 98.81 113 LEU B N 1
ATOM 4082 C CA . LEU B 1 113 ? 0.831 27.766 7.105 1 98.81 113 LEU B CA 1
ATOM 4083 C C . LEU B 1 113 ? 1.451 26.656 6.25 1 98.81 113 LEU B C 1
ATOM 4085 O O . LEU B 1 113 ? 1.915 26.922 5.137 1 98.81 113 LEU B O 1
ATOM 4089 N N . LEU B 1 114 ? 1.438 25.453 6.773 1 98.88 114 LEU B N 1
ATOM 4090 C CA . LEU B 1 114 ? 2.059 24.328 6.082 1 98.88 114 LEU B CA 1
ATOM 4091 C C . LEU B 1 114 ? 1.023 23.266 5.75 1 98.88 114 LEU B C 1
ATOM 4093 O O . LEU B 1 114 ? 0.353 22.734 6.645 1 98.88 114 LEU B O 1
ATOM 4097 N N . HIS B 1 115 ? 0.907 22.922 4.473 1 98.62 115 HIS B N 1
ATOM 4098 C CA . HIS B 1 115 ? -0.068 21.938 4.008 1 98.62 115 HIS B CA 1
ATOM 4099 C C . HIS B 1 115 ? 0.494 20.516 4.086 1 98.62 115 HIS B C 1
ATOM 4101 O O . HIS B 1 115 ? 1.645 20.328 4.484 1 98.62 115 HIS B O 1
ATOM 4107 N N . GLY B 1 116 ? -0.378 19.516 3.764 1 98.19 116 GLY B N 1
ATOM 4108 C CA . GLY B 1 116 ? 0.027 18.125 3.705 1 98.19 116 GLY B CA 1
ATOM 4109 C C . GLY B 1 116 ? -0.339 17.453 2.395 1 98.19 116 GLY B C 1
ATOM 4110 O O . GLY B 1 116 ? -0.451 18.125 1.361 1 98.19 116 GLY B O 1
ATOM 4111 N N . TRP B 1 117 ? -0.344 16.203 2.393 1 98 117 TRP B N 1
ATOM 4112 C CA . TRP B 1 117 ? -0.739 15.367 1.257 1 98 117 TRP B CA 1
ATOM 4113 C C . TRP B 1 117 ? -2.117 14.758 1.481 1 98 117 TRP B C 1
ATOM 4115 O O . TRP B 1 117 ? -2.465 14.391 2.607 1 98 117 TRP B O 1
ATOM 4125 N N . PRO B 1 118 ? -2.916 14.656 0.502 1 97.75 118 PRO B N 1
ATOM 4126 C CA . PRO B 1 118 ? -2.736 15.07 -0.89 1 97.75 118 PRO B CA 1
ATOM 4127 C C . PRO B 1 118 ? -3.27 16.484 -1.157 1 97.75 118 PRO B C 1
ATOM 4129 O O . PRO B 1 118 ? -3.924 16.719 -2.176 1 97.75 118 PRO B O 1
ATOM 4132 N N . GLY B 1 119 ? -3.035 17.359 -0.212 1 98.06 119 GLY B N 1
ATOM 4133 C CA . GLY B 1 119 ? -3.416 18.766 -0.367 1 98.06 119 GLY B CA 1
ATOM 4134 C C . GLY B 1 119 ? -2.324 19.609 -0.991 1 98.06 119 GLY B C 1
ATOM 4135 O O . GLY B 1 119 ? -1.385 19.078 -1.59 1 98.06 119 GLY B O 1
ATOM 4136 N N . SER B 1 120 ? -2.561 20.859 -1.026 1 98.19 120 SER B N 1
ATOM 4137 C CA . SER B 1 120 ? -1.701 21.953 -1.457 1 98.19 120 SER B CA 1
ATOM 4138 C C . SER B 1 120 ? -2.105 23.266 -0.792 1 98.19 120 SER B C 1
ATOM 4140 O O . SER B 1 120 ? -2.93 23.281 0.125 1 98.19 120 SER B O 1
ATOM 4142 N N . PHE B 1 121 ? -1.447 24.375 -1.249 1 97.44 121 PHE B N 1
ATOM 4143 C CA . PHE B 1 121 ? -1.794 25.672 -0.688 1 97.44 121 PHE B CA 1
ATOM 4144 C C . PHE B 1 121 ? -3.262 25.984 -0.94 1 97.44 121 PHE B C 1
ATOM 4146 O O . PHE B 1 121 ? -3.814 26.906 -0.326 1 97.44 121 PHE B O 1
ATOM 4153 N N . VAL B 1 122 ? -3.912 25.203 -1.786 1 97.56 122 VAL B N 1
ATOM 4154 C CA . VAL B 1 122 ? -5.332 25.391 -2.072 1 97.56 122 VAL B CA 1
ATOM 4155 C C . VAL B 1 122 ? -6.148 25.172 -0.801 1 97.56 122 VAL B C 1
ATOM 4157 O O . VAL B 1 122 ? -7.223 25.75 -0.638 1 97.56 122 VAL B O 1
ATOM 4160 N N . GLU B 1 123 ? -5.637 24.391 0.082 1 97.88 123 GLU B N 1
ATOM 4161 C CA . GLU B 1 123 ? -6.324 24.109 1.342 1 97.88 123 GLU B CA 1
ATOM 4162 C C . GLU B 1 123 ? -6.602 25.391 2.111 1 97.88 123 GLU B C 1
ATOM 4164 O O . GLU B 1 123 ? -7.543 25.453 2.904 1 97.88 123 GLU B O 1
ATOM 4169 N N . PHE B 1 124 ? -5.812 26.438 1.825 1 98.06 124 PHE B N 1
ATOM 4170 C CA . PHE B 1 124 ? -5.793 27.578 2.736 1 98.06 124 PHE B CA 1
ATOM 4171 C C . PHE B 1 124 ? -6.566 28.75 2.152 1 98.06 124 PHE B C 1
ATOM 4173 O O . PHE B 1 124 ? -6.629 29.828 2.756 1 98.06 124 PHE B O 1
ATOM 4180 N N . TYR B 1 125 ? -7.176 28.609 0.981 1 95.75 125 TYR B N 1
ATOM 4181 C CA . TYR B 1 125 ? -7.816 29.734 0.308 1 95.75 125 TYR B CA 1
ATOM 4182 C C . TYR B 1 125 ? -8.828 30.406 1.223 1 95.75 125 TYR B C 1
ATOM 4184 O O . TYR B 1 125 ? -8.727 31.609 1.493 1 95.75 125 TYR B O 1
ATOM 4192 N N . GLU B 1 126 ? -9.719 29.656 1.769 1 95.75 126 GLU B N 1
ATOM 4193 C CA . GLU B 1 126 ? -10.75 30.234 2.635 1 95.75 126 GLU B CA 1
ATOM 4194 C C . GLU B 1 126 ? -10.164 30.625 3.99 1 95.75 126 GLU B C 1
ATOM 4196 O O . GLU B 1 126 ? -10.539 31.656 4.555 1 95.75 126 GLU B O 1
ATOM 4201 N N . LEU B 1 127 ? -9.281 29.812 4.449 1 96.94 127 LEU B N 1
ATOM 4202 C CA . LEU B 1 127 ? -8.672 30.078 5.746 1 96.94 127 LEU B CA 1
ATOM 4203 C C . LEU B 1 127 ? -7.938 31.406 5.742 1 96.94 127 LEU B C 1
ATOM 4205 O O . LEU B 1 127 ? -8.07 32.188 6.68 1 96.94 127 LEU B O 1
ATOM 4209 N N . VAL B 1 128 ? -7.18 31.688 4.691 1 95.81 128 VAL B N 1
ATOM 4210 C CA . VAL B 1 128 ? -6.387 32.906 4.594 1 95.81 128 VAL B CA 1
ATOM 4211 C C . VAL B 1 128 ? -7.312 34.125 4.559 1 95.81 128 VAL B C 1
ATOM 4213 O O . VAL B 1 128 ? -7.027 35.156 5.188 1 95.81 128 VAL B O 1
ATOM 4216 N N . SER B 1 129 ? -8.391 34 3.846 1 93.38 129 SER B N 1
ATOM 4217 C CA . SER B 1 129 ? -9.367 35.094 3.783 1 93.38 129 SER B CA 1
ATOM 4218 C C . SER B 1 129 ? -9.938 35.406 5.164 1 93.38 129 SER B C 1
ATOM 4220 O O . SER B 1 129 ? -10.094 36.562 5.527 1 93.38 129 SER B O 1
ATOM 4222 N N . LEU B 1 130 ? -10.195 34.375 5.93 1 93.88 130 LEU B N 1
ATOM 4223 C CA . LEU B 1 130 ? -10.758 34.531 7.266 1 93.88 130 LEU B CA 1
ATOM 4224 C C . LEU B 1 130 ? -9.727 35.125 8.227 1 93.88 130 LEU B C 1
ATOM 4226 O O . LEU B 1 130 ? -10.07 35.938 9.086 1 93.88 130 LEU B O 1
ATOM 4230 N N . LEU B 1 131 ? -8.508 34.719 8.078 1 93 131 LEU B N 1
ATOM 4231 C CA . LEU B 1 131 ? -7.441 35.188 8.961 1 93 131 LEU B CA 1
ATOM 4232 C C . LEU B 1 131 ? -7.09 36.656 8.672 1 93 131 LEU B C 1
ATOM 4234 O O . LEU B 1 131 ? -6.621 37.375 9.562 1 93 131 LEU B O 1
ATOM 4238 N N . ARG B 1 132 ? -7.336 37.062 7.445 1 86.44 132 ARG B N 1
ATOM 4239 C CA . ARG B 1 132 ? -6.996 38.406 7.035 1 86.44 132 ARG B CA 1
ATOM 4240 C C . ARG B 1 132 ? -8.141 39.375 7.332 1 86.44 132 ARG B C 1
ATOM 4242 O O . ARG B 1 132 ? -7.941 40.594 7.359 1 86.44 132 ARG B O 1
ATOM 4249 N N . GLU B 1 133 ? -9.25 38.844 7.316 1 77.12 133 GLU B N 1
ATOM 4250 C CA . GLU B 1 133 ? -10.391 39.75 7.539 1 77.12 133 GLU B CA 1
ATOM 4251 C C . GLU B 1 133 ? -10.172 40.625 8.766 1 77.12 133 GLU B C 1
ATOM 4253 O O . GLU B 1 133 ? -9.555 40.188 9.75 1 77.12 133 GLU B O 1
ATOM 4258 N N . GLU B 1 134 ? -10 42.031 8.391 1 54.81 134 GLU B N 1
ATOM 4259 C CA . GLU B 1 134 ? -9.688 43.188 9.195 1 54.81 134 GLU B CA 1
ATOM 4260 C C . GLU B 1 134 ? -10.141 43.031 10.641 1 54.81 134 GLU B C 1
ATOM 4262 O O . GLU B 1 134 ? -9.469 43.469 11.562 1 54.81 134 GLU B O 1
ATOM 4267 N N . GLU B 1 135 ? -11.32 42.688 10.742 1 51.78 135 GLU B N 1
ATOM 4268 C CA . GLU B 1 135 ? -11.914 42.844 12.062 1 51.78 135 GLU B CA 1
ATOM 4269 C C . GLU B 1 135 ? -11.367 41.781 13.047 1 51.78 135 GLU B C 1
ATOM 4271 O O . GLU B 1 135 ? -11.781 41.75 14.203 1 51.78 135 GLU B O 1
ATOM 4276 N N . GLN B 1 136 ? -10.492 40.938 12.562 1 53.66 136 GLN B N 1
ATOM 4277 C CA . GLN B 1 136 ? -10.109 39.969 13.594 1 53.66 136 GLN B CA 1
ATOM 4278 C C . GLN B 1 136 ? -8.977 40.531 14.461 1 53.66 136 GLN B C 1
ATOM 4280 O O . GLN B 1 136 ? -7.809 40.5 14.055 1 53.66 136 GLN B O 1
ATOM 4285 N N . VAL B 1 137 ? -9.383 41.594 15.18 1 52.09 137 VAL B N 1
ATOM 4286 C CA . VAL B 1 137 ? -8.531 42.312 16.109 1 52.09 137 VAL B CA 1
ATOM 4287 C C . VAL B 1 137 ? -8.242 41.469 17.328 1 52.09 137 VAL B C 1
ATOM 4289 O O . VAL B 1 137 ? -9.156 41.125 18.094 1 52.09 137 VAL B O 1
ATOM 4292 N N . VAL B 1 138 ? -7.18 40.594 17.141 1 58.03 138 VAL B N 1
ATOM 4293 C CA . VAL B 1 138 ? -6.715 40.062 18.406 1 58.03 138 VAL B CA 1
ATOM 4294 C C . VAL B 1 138 ? -6.379 41.188 19.375 1 58.03 138 VAL B C 1
ATOM 4296 O O . VAL B 1 138 ? -5.531 42.031 19.078 1 58.03 138 VAL B O 1
ATOM 4299 N N . GLU B 1 139 ? -7.316 41.5 20.281 1 56.62 139 GLU B N 1
ATOM 4300 C CA . GLU B 1 139 ? -7.039 42.5 21.297 1 56.62 139 GLU B CA 1
ATOM 4301 C C . GLU B 1 139 ? -6.023 41.969 22.312 1 56.62 139 GLU B C 1
ATOM 4303 O O . GLU B 1 139 ? -6.258 40.969 22.969 1 56.62 139 GLU B O 1
ATOM 4308 N N . VAL B 1 140 ? -4.77 42.281 22.109 1 56.81 140 VAL B N 1
ATOM 4309 C CA . VAL B 1 140 ? -3.781 42 23.141 1 56.81 140 VAL B CA 1
ATOM 4310 C C . VAL B 1 140 ? -3.938 43 24.297 1 56.81 140 VAL B C 1
ATOM 4312 O O . VAL B 1 140 ? -4.039 44.188 24.078 1 56.81 140 VAL B O 1
ATOM 4315 N N . GLU B 1 141 ? -4.273 42.375 25.469 1 54.38 141 GLU B N 1
ATOM 4316 C CA . GLU B 1 141 ? -4.398 43.219 26.656 1 54.38 141 GLU B CA 1
ATOM 4317 C C . GLU B 1 141 ? -3.148 44.062 26.891 1 54.38 141 GLU B C 1
ATOM 4319 O O . GLU B 1 141 ? -2.029 43.531 26.828 1 54.38 141 GLU B O 1
ATOM 4324 N N . GLY B 1 142 ? -3.324 45.344 26.938 1 52.06 142 GLY B N 1
ATOM 4325 C CA . GLY B 1 142 ? -2.318 46.312 27.344 1 52.06 142 GLY B CA 1
ATOM 4326 C C . GLY B 1 142 ? -1.861 47.219 26.203 1 52.06 142 GLY B C 1
ATOM 4327 O O . GLY B 1 142 ? -1.453 48.344 26.422 1 52.06 142 GLY B O 1
ATOM 4328 N N . GLU B 1 143 ? -1.508 46.562 25.141 1 50.94 143 GLU B N 1
ATOM 4329 C CA . GLU B 1 143 ? -0.929 47.469 24.141 1 50.94 143 GLU B CA 1
ATOM 4330 C C . GLU B 1 143 ? -2.008 48.062 23.25 1 50.94 143 GLU B C 1
ATOM 4332 O O . GLU B 1 143 ? -1.758 49.031 22.531 1 50.94 143 GLU B O 1
ATOM 4337 N N . GLY B 1 144 ? -3.268 48.094 23.688 1 52.28 144 GLY B N 1
ATOM 4338 C CA . GLY B 1 144 ? -4.355 48.688 22.938 1 52.28 144 GLY B CA 1
ATOM 4339 C C . GLY B 1 144 ? -4.301 48.375 21.453 1 52.28 144 GLY B C 1
ATOM 4340 O O . GLY B 1 144 ? -4.945 49.031 20.641 1 52.28 144 GLY B O 1
ATOM 4341 N N . GLY B 1 145 ? -3.281 47.469 20.969 1 57.88 145 GLY B N 1
ATOM 4342 C CA . GLY B 1 145 ? -3.07 47.406 19.531 1 57.88 145 GLY B CA 1
ATOM 4343 C C . GLY B 1 145 ? -3.697 46.188 18.875 1 57.88 145 GLY B C 1
ATOM 4344 O O . GLY B 1 145 ? -4.008 45.219 19.562 1 57.88 145 GLY B O 1
ATOM 4345 N N . ASN B 1 146 ? -4.117 46.344 17.688 1 67.38 146 ASN B N 1
ATOM 4346 C CA . ASN B 1 146 ? -4.672 45.312 16.828 1 67.38 146 ASN B CA 1
ATOM 4347 C C . ASN B 1 146 ? -3.576 44.438 16.234 1 67.38 146 ASN B C 1
ATOM 4349 O O . ASN B 1 146 ? -2.52 44.938 15.836 1 67.38 146 ASN B O 1
ATOM 4353 N N . VAL B 1 147 ? -3.713 43.156 16.438 1 72.62 147 VAL B N 1
ATOM 4354 C CA . VAL B 1 147 ? -2.781 42.219 15.828 1 72.62 147 VAL B CA 1
ATOM 4355 C C . VAL B 1 147 ? -3.227 41.875 14.406 1 72.62 147 VAL B C 1
ATOM 4357 O O . VAL B 1 147 ? -4.387 41.531 14.172 1 72.62 147 VAL B O 1
ATOM 4360 N N . VAL B 1 148 ? -2.352 42.219 13.508 1 82.81 148 VAL B N 1
ATOM 4361 C CA . VAL B 1 148 ? -2.574 41.844 12.117 1 82.81 148 VAL B CA 1
ATOM 4362 C C . VAL B 1 148 ? -1.658 40.688 11.727 1 82.81 148 VAL B C 1
ATOM 4364 O O . VAL B 1 148 ? -0.457 40.719 12.008 1 82.81 148 VAL B O 1
ATOM 4367 N N . LEU B 1 149 ? -2.24 39.688 11.07 1 90.94 149 LEU B N 1
ATOM 4368 C CA . LEU B 1 149 ? -1.458 38.5 10.688 1 90.94 149 LEU B CA 1
ATOM 4369 C C . LEU B 1 149 ? -0.895 38.656 9.281 1 90.94 149 LEU B C 1
ATOM 4371 O O . LEU B 1 149 ? -1.603 39.094 8.375 1 90.94 149 LEU B O 1
ATOM 4375 N N . GLU B 1 150 ? 0.336 38.469 9.102 1 93.75 150 GLU B N 1
ATOM 4376 C CA . GLU B 1 150 ? 0.958 38.219 7.805 1 93.75 150 GLU B CA 1
ATOM 4377 C C . GLU B 1 150 ? 1.09 36.719 7.539 1 93.75 150 GLU B C 1
ATOM 4379 O O . GLU B 1 150 ? 1.915 36.062 8.156 1 93.75 150 GLU B O 1
ATOM 4384 N N . VAL B 1 151 ? 0.301 36.25 6.559 1 96.38 151 VAL B N 1
ATOM 4385 C CA . VAL B 1 151 ? 0.188 34.812 6.367 1 96.38 151 VAL B CA 1
ATOM 4386 C C . VAL B 1 151 ? 1.073 34.375 5.199 1 96.38 151 VAL B C 1
ATOM 4388 O O . VAL B 1 151 ? 0.991 34.938 4.105 1 96.38 151 VAL B O 1
ATOM 4391 N N . ILE B 1 152 ? 1.999 33.469 5.406 1 97.88 152 ILE B N 1
ATOM 4392 C CA . ILE B 1 152 ? 2.869 32.844 4.406 1 97.88 152 ILE B CA 1
ATOM 4393 C C . ILE B 1 152 ? 2.441 31.406 4.156 1 97.88 152 ILE B C 1
ATOM 4395 O O . ILE B 1 152 ? 2.334 30.625 5.094 1 97.88 152 ILE B O 1
ATOM 4399 N N . CYS B 1 153 ? 2.141 31.016 2.908 1 97.88 153 CYS B N 1
ATOM 4400 C CA . CYS B 1 153 ? 1.648 29.688 2.553 1 97.88 153 CYS B CA 1
ATOM 4401 C C . CYS B 1 153 ? 2.527 29.062 1.484 1 97.88 153 CYS B C 1
ATOM 4403 O O . CYS B 1 153 ? 2.098 28.891 0.342 1 97.88 153 CYS B O 1
ATOM 4405 N N . PRO B 1 154 ? 3.684 28.625 1.81 1 98.06 154 PRO B N 1
ATOM 4406 C CA . PRO B 1 154 ? 4.547 27.984 0.818 1 98.06 154 PRO B CA 1
ATOM 4407 C C . PRO B 1 154 ? 4.133 26.547 0.523 1 98.06 154 PRO B C 1
ATOM 4409 O O . PRO B 1 154 ? 3.389 25.938 1.299 1 98.06 154 PRO B O 1
ATOM 4412 N N . SER B 1 155 ? 4.551 26.078 -0.62 1 98.5 155 SER B N 1
ATOM 4413 C CA . SER B 1 155 ? 4.41 24.656 -0.911 1 98.5 155 SER B CA 1
ATOM 4414 C C . SER B 1 155 ? 5.605 23.859 -0.39 1 98.5 155 SER B C 1
ATOM 4416 O O . SER B 1 155 ? 6.746 24.328 -0.467 1 98.5 155 SER B O 1
ATOM 4418 N N . ILE B 1 156 ? 5.324 22.703 0.121 1 98.25 156 ILE B N 1
ATOM 4419 C CA . ILE B 1 156 ? 6.387 21.766 0.445 1 98.25 156 ILE B CA 1
ATOM 4420 C C . ILE B 1 156 ? 7.203 21.453 -0.808 1 98.25 156 ILE B C 1
ATOM 4422 O O . ILE B 1 156 ? 6.645 21.281 -1.894 1 98.25 156 ILE B O 1
ATOM 4426 N N . PRO B 1 157 ? 8.547 21.438 -0.738 1 97.62 157 PRO B N 1
ATOM 4427 C CA . PRO B 1 157 ? 9.328 21.062 -1.918 1 97.62 157 PRO B CA 1
ATOM 4428 C C . PRO B 1 157 ? 8.844 19.766 -2.568 1 97.62 157 PRO B C 1
ATOM 4430 O O . PRO B 1 157 ? 8.633 18.766 -1.88 1 97.62 157 PRO B O 1
ATOM 4433 N N . GLY B 1 158 ? 8.656 19.828 -3.848 1 96.81 158 GLY B N 1
ATOM 4434 C CA . GLY B 1 158 ? 8.125 18.688 -4.574 1 96.81 158 GLY B CA 1
ATOM 4435 C C . GLY B 1 158 ? 6.629 18.766 -4.797 1 96.81 158 GLY B C 1
ATOM 4436 O O . GLY B 1 158 ? 6.055 17.906 -5.473 1 96.81 158 GLY B O 1
ATOM 4437 N N . TYR B 1 159 ? 5.988 19.781 -4.242 1 97.88 159 TYR B N 1
ATOM 4438 C CA . TYR B 1 159 ? 4.562 20.031 -4.414 1 97.88 159 TYR B CA 1
ATOM 4439 C C . TYR B 1 159 ? 4.316 21.281 -5.25 1 97.88 159 TYR B C 1
ATOM 4441 O O . TYR B 1 159 ? 5.043 22.266 -5.121 1 97.88 159 TYR B O 1
ATOM 4449 N N . GLY B 1 16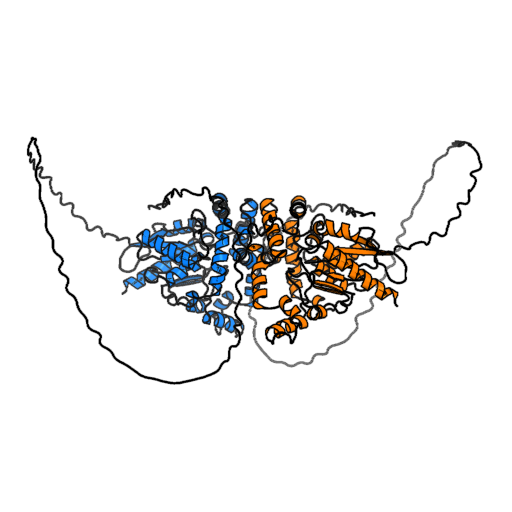0 ? 3.295 21.266 -6 1 95.62 160 GLY B N 1
ATOM 4450 C CA . GLY B 1 160 ? 2.863 22.453 -6.715 1 95.62 160 GLY B CA 1
ATOM 4451 C C . GLY B 1 160 ? 3.977 23.125 -7.508 1 95.62 160 GLY B C 1
ATOM 4452 O O . GLY B 1 160 ? 4.656 22.453 -8.297 1 95.62 160 GLY B O 1
ATOM 4453 N N . PHE B 1 161 ? 4.266 24.328 -7.172 1 93.69 161 PHE B N 1
ATOM 4454 C CA . PHE B 1 161 ? 5.207 25.125 -7.961 1 93.69 161 PHE B CA 1
ATOM 4455 C C . PHE B 1 161 ? 6.566 25.188 -7.277 1 93.69 161 PHE B C 1
ATOM 4457 O O . PHE B 1 161 ? 7.453 25.922 -7.715 1 93.69 161 PHE B O 1
ATOM 4464 N N . SER B 1 162 ? 6.688 24.438 -6.191 1 95 162 SER B N 1
ATOM 4465 C CA . SER B 1 162 ? 7.977 24.344 -5.512 1 95 162 SER B CA 1
ATOM 4466 C C . SER B 1 162 ? 8.828 23.234 -6.098 1 95 162 SER B C 1
ATOM 4468 O O . SER B 1 162 ? 8.352 22.109 -6.266 1 95 162 SER B O 1
ATOM 4470 N N . GLN B 1 163 ? 10.047 23.469 -6.305 1 91.94 163 GLN B N 1
ATOM 4471 C CA . GLN B 1 163 ? 10.945 22.516 -6.961 1 91.94 163 GLN B CA 1
ATOM 4472 C C . GLN B 1 163 ? 11.156 21.266 -6.105 1 91.94 163 GLN B C 1
ATOM 4474 O O . GLN B 1 163 ? 11.297 21.359 -4.887 1 91.94 163 GLN B O 1
ATOM 4479 N N . ALA B 1 164 ? 11.227 20.172 -6.746 1 92.81 164 ALA B N 1
ATOM 4480 C CA . ALA B 1 164 ? 11.5 18.906 -6.074 1 92.81 164 ALA B CA 1
ATOM 4481 C C . ALA B 1 164 ? 12.977 18.797 -5.695 1 92.81 164 ALA B C 1
ATOM 4483 O O . ALA B 1 164 ? 13.852 19.266 -6.426 1 92.81 164 ALA B O 1
ATOM 4484 N N . PRO B 1 165 ? 13.195 18.141 -4.59 1 89.75 165 PRO B N 1
ATOM 4485 C CA . PRO B 1 165 ? 14.594 17.891 -4.246 1 89.75 165 PRO B CA 1
ATOM 4486 C C . PRO B 1 165 ? 15.312 17.031 -5.289 1 89.75 165 PRO B C 1
ATOM 4488 O O . PRO B 1 165 ? 14.711 16.125 -5.863 1 89.75 165 PRO B O 1
ATOM 4491 N N . ALA B 1 166 ? 16.562 17.297 -5.438 1 87.31 166 ALA B N 1
ATOM 4492 C CA . ALA B 1 166 ? 17.344 16.625 -6.465 1 87.31 166 ALA B CA 1
ATOM 4493 C C . ALA B 1 166 ? 18.094 15.422 -5.879 1 87.31 166 ALA B C 1
ATOM 4495 O O . ALA B 1 166 ? 18.578 14.57 -6.617 1 87.31 166 ALA B O 1
ATOM 4496 N N . LYS B 1 167 ? 18.203 15.445 -4.582 1 86 167 LYS B N 1
ATOM 4497 C CA . LYS B 1 167 ? 18.938 14.367 -3.93 1 86 167 LYS B CA 1
ATOM 4498 C C . LYS B 1 167 ? 18.062 13.672 -2.881 1 86 167 LYS B C 1
ATOM 4500 O O . LYS B 1 167 ? 17.141 14.273 -2.334 1 86 167 LYS B O 1
ATOM 4505 N N . GLN B 1 168 ? 18.422 12.438 -2.656 1 86.69 168 GLN B N 1
ATOM 4506 C CA . GLN B 1 168 ? 17.75 11.68 -1.608 1 86.69 168 GLN B CA 1
ATOM 4507 C C . GLN B 1 168 ? 18.078 12.242 -0.228 1 86.69 168 GLN B C 1
ATOM 4509 O O . GLN B 1 168 ? 19.094 12.922 -0.052 1 86.69 168 GLN B O 1
ATOM 4514 N N . GLY B 1 169 ? 17.125 12.031 0.712 1 88.69 169 GLY B N 1
ATOM 4515 C CA . GLY B 1 169 ? 17.375 12.414 2.09 1 88.69 169 GLY B CA 1
ATOM 4516 C C . GLY B 1 169 ? 16.625 13.664 2.516 1 88.69 169 GLY B C 1
ATOM 4517 O O . GLY B 1 169 ? 16.812 14.148 3.635 1 88.69 169 GLY B O 1
ATOM 4518 N N . PHE B 1 170 ? 15.773 14.172 1.688 1 93.06 170 PHE B N 1
ATOM 4519 C CA . PHE B 1 170 ? 15.023 15.383 1.989 1 93.06 170 PHE B CA 1
ATOM 4520 C C . PHE B 1 170 ? 13.68 15.047 2.625 1 93.06 170 PHE B C 1
ATOM 4522 O O . PHE B 1 170 ? 12.672 14.953 1.932 1 93.06 170 PHE B O 1
ATOM 4529 N N . GLY B 1 171 ? 13.695 14.938 3.896 1 93.81 171 GLY B N 1
ATOM 4530 C CA . GLY B 1 171 ? 12.492 14.633 4.656 1 93.81 171 GLY B CA 1
ATOM 4531 C C . GLY B 1 171 ? 11.914 15.836 5.371 1 93.81 171 GLY B C 1
ATOM 4532 O O . GLY B 1 171 ? 12.141 16.984 4.961 1 93.81 171 GLY B O 1
ATOM 4533 N N . HIS B 1 172 ? 11.102 15.578 6.355 1 94.12 172 HIS B N 1
ATOM 4534 C CA . HIS B 1 172 ? 10.383 16.656 7.039 1 94.12 172 HIS B CA 1
ATOM 4535 C C . HIS B 1 172 ? 11.344 17.531 7.836 1 94.12 172 HIS B C 1
ATOM 4537 O O . HIS B 1 172 ? 11.094 18.719 8.016 1 94.12 172 HIS B O 1
ATOM 4543 N N . LEU B 1 173 ? 12.484 17 8.336 1 93.56 173 LEU B N 1
ATOM 4544 C CA . LEU B 1 173 ? 13.461 17.812 9.062 1 93.56 173 LEU B CA 1
ATOM 4545 C C . LEU B 1 173 ? 14.148 18.797 8.133 1 93.56 173 LEU B C 1
ATOM 4547 O O . LEU B 1 173 ? 14.344 19.953 8.484 1 93.56 173 LEU B O 1
ATOM 4551 N N . GLU B 1 174 ? 14.523 18.281 6.996 1 95.06 174 GLU B N 1
ATOM 4552 C CA . GLU B 1 174 ? 15.125 19.141 5.988 1 95.06 174 GLU B CA 1
ATOM 4553 C C . GLU B 1 174 ? 14.133 20.203 5.516 1 95.06 174 GLU B C 1
ATOM 4555 O O . GLU B 1 174 ? 14.516 21.359 5.27 1 95.06 174 GLU B O 1
ATOM 4560 N N . THR B 1 175 ? 12.922 19.781 5.383 1 96.81 175 THR B N 1
ATOM 4561 C CA . THR B 1 175 ? 11.891 20.734 5.012 1 96.81 175 THR B CA 1
ATOM 4562 C C . THR B 1 175 ? 11.75 21.828 6.074 1 96.81 175 THR B C 1
ATOM 4564 O O . THR B 1 175 ? 11.594 23 5.75 1 96.81 175 THR B O 1
ATOM 4567 N N . ALA B 1 176 ? 11.773 21.422 7.336 1 97.06 176 ALA B N 1
ATOM 4568 C CA . ALA B 1 176 ? 11.711 22.375 8.438 1 97.06 176 ALA B CA 1
ATOM 4569 C C . ALA B 1 176 ? 12.828 23.422 8.328 1 97.06 176 ALA B C 1
ATOM 4571 O O . ALA B 1 176 ? 12.602 24.609 8.531 1 97.06 176 ALA B O 1
ATOM 4572 N N . GLN B 1 177 ? 13.969 22.969 7.988 1 97.19 177 GLN B N 1
ATOM 4573 C CA . GLN B 1 177 ? 15.109 23.859 7.82 1 97.19 177 GLN B CA 1
ATOM 4574 C C . GLN B 1 177 ? 14.867 24.844 6.68 1 97.19 177 GLN B C 1
ATOM 4576 O O . GLN B 1 177 ? 15.164 26.047 6.809 1 97.19 177 GLN B O 1
ATOM 4581 N N . VAL B 1 178 ? 14.375 24.328 5.617 1 97.81 178 VAL B N 1
ATOM 4582 C CA . VAL B 1 178 ? 14.109 25.156 4.453 1 97.81 178 VAL B CA 1
ATOM 4583 C C . VAL B 1 178 ? 13.055 26.219 4.801 1 97.81 178 VAL B C 1
ATOM 4585 O O . VAL B 1 178 ? 13.195 27.375 4.43 1 97.81 178 VAL B O 1
ATOM 4588 N N . MET B 1 179 ? 12.031 25.812 5.48 1 98.69 179 MET B N 1
ATOM 4589 C CA . MET B 1 179 ? 10.969 26.75 5.855 1 98.69 179 MET B CA 1
ATOM 4590 C C . MET B 1 179 ? 11.477 27.781 6.844 1 98.69 179 MET B C 1
ATOM 4592 O O . MET B 1 179 ? 11.078 28.953 6.785 1 98.69 179 MET B O 1
ATOM 4596 N N . PHE B 1 180 ? 12.359 27.359 7.773 1 98.56 180 PHE B N 1
ATOM 4597 C CA . PHE B 1 180 ? 12.992 28.281 8.703 1 98.56 180 PHE B CA 1
ATOM 4598 C C . PHE B 1 180 ? 13.773 29.359 7.961 1 98.56 180 PHE B C 1
ATOM 4600 O O . PHE B 1 180 ? 13.625 30.547 8.227 1 98.56 180 PHE B O 1
ATOM 4607 N N . LYS B 1 181 ? 14.539 28.891 7.031 1 98.44 181 LYS B N 1
ATOM 4608 C CA . LYS B 1 181 ? 15.344 29.812 6.227 1 98.44 181 LYS B CA 1
ATOM 4609 C C . LYS B 1 181 ? 14.461 30.75 5.414 1 98.44 181 LYS B C 1
ATOM 4611 O O . LYS B 1 181 ? 14.789 31.922 5.234 1 98.44 181 LYS B O 1
ATOM 4616 N N . LEU B 1 182 ? 13.375 30.188 4.898 1 98.25 182 LEU B N 1
ATOM 4617 C CA . LEU B 1 182 ? 12.43 31.016 4.156 1 98.25 182 LEU B CA 1
ATOM 4618 C C . LEU B 1 182 ? 11.914 32.156 5.023 1 98.25 182 LEU B C 1
ATOM 4620 O O . LEU B 1 182 ? 11.914 33.312 4.594 1 98.25 182 LEU B O 1
ATOM 4624 N N . MET B 1 183 ? 11.508 31.875 6.199 1 98.5 183 MET B N 1
ATOM 4625 C CA . MET B 1 183 ? 10.953 32.875 7.094 1 98.5 183 MET B CA 1
ATOM 4626 C C . MET B 1 183 ? 12.008 33.906 7.461 1 98.5 183 MET B C 1
ATOM 4628 O O . MET B 1 183 ? 11.727 35.125 7.5 1 98.5 183 MET B O 1
ATOM 4632 N N . LYS B 1 184 ? 13.234 33.469 7.684 1 98 184 LYS B N 1
ATOM 4633 C CA . LYS B 1 184 ? 14.32 34.406 7.977 1 98 184 LYS B CA 1
ATOM 4634 C C . LYS B 1 184 ? 14.586 35.312 6.793 1 98 184 LYS B C 1
ATOM 4636 O O . LYS B 1 184 ? 14.773 36.531 6.977 1 98 184 LYS B O 1
ATOM 4641 N N . ARG B 1 185 ? 14.594 34.75 5.699 1 97.88 185 ARG B N 1
ATOM 4642 C CA . ARG B 1 185 ? 14.844 35.531 4.492 1 97.88 185 ARG B CA 1
ATOM 4643 C C . ARG B 1 185 ? 13.75 36.562 4.262 1 97.88 185 ARG B C 1
ATOM 4645 O O . ARG B 1 185 ? 14.016 37.656 3.721 1 97.88 185 ARG B O 1
ATOM 4652 N N . LEU B 1 186 ? 12.547 36.25 4.645 1 97.56 186 LEU B N 1
ATOM 4653 C CA . LEU B 1 186 ? 11.422 37.188 4.512 1 97.56 186 LEU B CA 1
ATOM 4654 C C . LEU B 1 186 ? 11.453 38.25 5.602 1 97.56 186 LEU B C 1
ATOM 4656 O O . LEU B 1 186 ? 10.602 39.125 5.629 1 97.56 186 LEU B O 1
ATOM 4660 N N . GLY B 1 187 ? 12.391 38.125 6.559 1 97 187 GLY B N 1
ATOM 4661 C CA . GLY B 1 187 ? 12.594 39.156 7.57 1 97 187 GLY B CA 1
ATOM 4662 C C . GLY B 1 187 ? 11.875 38.875 8.875 1 97 187 GLY B C 1
ATOM 4663 O O . GLY B 1 187 ? 11.711 39.75 9.711 1 97 187 GLY B O 1
ATOM 4664 N N . HIS B 1 188 ? 11.422 37.656 9.07 1 96.75 188 HIS B N 1
ATOM 4665 C CA . HIS B 1 188 ? 10.703 37.312 10.289 1 96.75 188 HIS B CA 1
ATOM 4666 C C . HIS B 1 188 ? 11.602 36.562 11.273 1 96.75 188 HIS B C 1
ATOM 4668 O O . HIS B 1 188 ? 11.891 35.406 11.086 1 96.75 188 HIS B O 1
ATOM 4674 N N . GLU B 1 189 ? 11.961 37.25 12.328 1 95.5 189 GLU B N 1
ATOM 4675 C CA . GLU B 1 189 ? 12.828 36.656 13.344 1 95.5 189 GLU B CA 1
ATOM 4676 C C . GLU B 1 189 ? 12.039 35.719 14.266 1 95.5 189 GLU B C 1
ATOM 4678 O O . GLU B 1 189 ? 12.555 34.719 14.719 1 95.5 189 GLU B O 1
ATOM 4683 N N . ARG B 1 190 ? 10.852 36.156 14.562 1 96.31 190 ARG B N 1
ATOM 4684 C CA . ARG B 1 190 ? 9.938 35.375 15.383 1 96.31 190 ARG B CA 1
ATOM 4685 C C . ARG B 1 190 ? 8.57 35.25 14.711 1 96.31 190 ARG B C 1
ATOM 4687 O O . ARG B 1 190 ? 8.031 36.219 14.211 1 96.31 190 ARG B O 1
ATOM 4694 N N . PHE B 1 191 ? 8.07 34.031 14.641 1 98 191 PHE B N 1
ATOM 4695 C CA . PHE B 1 191 ? 6.848 33.812 13.891 1 98 191 PHE B CA 1
ATOM 4696 C C . PHE B 1 191 ? 6.09 32.594 14.43 1 98 191 PHE B C 1
ATOM 4698 O O . PHE B 1 191 ? 6.633 31.828 15.211 1 98 191 PHE B O 1
ATOM 4705 N N . TYR B 1 192 ? 4.801 32.5 14.062 1 98.31 192 TYR B N 1
ATOM 4706 C CA . TYR B 1 192 ? 3.967 31.328 14.375 1 98.31 192 TYR B CA 1
ATOM 4707 C C . TYR B 1 192 ? 3.945 30.344 13.211 1 98.31 192 TYR B C 1
ATOM 4709 O O . TYR B 1 192 ? 4.148 30.719 12.062 1 98.31 192 TYR B O 1
ATOM 4717 N N . VAL B 1 193 ? 3.738 29.062 13.539 1 98.88 193 VAL B N 1
ATOM 4718 C CA . VAL B 1 193 ? 3.631 28.016 12.516 1 98.88 193 VAL B CA 1
ATOM 4719 C C . VAL B 1 193 ? 2.377 27.188 12.758 1 98.88 193 VAL B C 1
ATOM 4721 O O . VAL B 1 193 ? 2.051 26.859 13.906 1 98.88 193 VAL B O 1
ATOM 4724 N N . GLN B 1 194 ? 1.641 26.938 11.758 1 98.81 194 GLN B N 1
ATOM 4725 C CA . GLN B 1 194 ? 0.438 26.109 11.789 1 98.81 194 GLN B CA 1
ATOM 4726 C C . GLN B 1 194 ? 0.487 25.031 10.711 1 98.81 194 GLN B C 1
ATOM 4728 O O . GLN B 1 194 ? 0.908 25.281 9.586 1 98.81 194 GLN B O 1
ATOM 4733 N N . GLY B 1 195 ? 0.076 23.781 11.047 1 98.5 195 GLY B N 1
ATOM 4734 C CA . GLY B 1 195 ? 0.066 22.766 10.016 1 98.5 195 GLY B CA 1
ATOM 4735 C C . GLY B 1 195 ? -0.71 21.516 10.414 1 98.5 195 GLY B C 1
ATOM 4736 O O . GLY B 1 195 ? -0.902 21.25 11.602 1 98.5 195 GLY B O 1
ATOM 4737 N N . GLY B 1 196 ? -1.213 20.781 9.5 1 97.5 196 GLY B N 1
ATOM 4738 C CA . GLY B 1 196 ? -1.749 19.438 9.586 1 97.5 196 GLY B CA 1
ATOM 4739 C C . GLY B 1 196 ? -0.991 18.438 8.734 1 97.5 196 GLY B C 1
ATOM 4740 O O . GLY B 1 196 ? -0.105 18.812 7.969 1 97.5 196 GLY B O 1
ATOM 4741 N N . ASP B 1 197 ? -1.287 17.156 8.945 1 97.19 197 ASP B N 1
ATOM 4742 C CA . ASP B 1 197 ? -0.665 16.109 8.125 1 97.19 197 ASP B CA 1
ATOM 4743 C C . ASP B 1 197 ? 0.852 16.297 8.078 1 97.19 197 ASP B C 1
ATOM 4745 O O . ASP B 1 197 ? 1.501 16.406 9.117 1 97.19 197 ASP B O 1
ATOM 4749 N N . TRP B 1 198 ? 1.484 16.391 6.84 1 97 198 TRP B N 1
ATOM 4750 C CA . TRP B 1 198 ? 2.912 16.672 6.738 1 97 198 TRP B CA 1
ATOM 4751 C C . TRP B 1 198 ? 3.244 18.031 7.352 1 97 198 TRP B C 1
ATOM 4753 O O . TRP B 1 198 ? 4.309 18.203 7.949 1 97 198 TRP B O 1
ATOM 4763 N N . GLY B 1 199 ? 2.355 18.922 7.156 1 98.19 199 GLY B N 1
ATOM 4764 C CA . GLY B 1 199 ? 2.555 20.234 7.766 1 98.19 199 GLY B CA 1
ATOM 4765 C C . GLY B 1 199 ? 2.711 20.172 9.273 1 98.19 199 GLY B C 1
ATOM 4766 O O . GLY B 1 199 ? 3.469 20.953 9.852 1 98.19 199 GLY B O 1
ATOM 4767 N N . SER B 1 200 ? 2.01 19.266 9.875 1 97.25 200 SER B N 1
ATOM 4768 C CA . SER B 1 200 ? 2.135 19.094 11.312 1 97.25 200 SER B CA 1
ATOM 4769 C C . SER B 1 200 ? 3.521 18.578 11.695 1 97.25 200 SER B C 1
ATOM 4771 O O . SER B 1 200 ? 4.117 19.047 12.664 1 97.25 200 SER B O 1
ATOM 4773 N N . PHE B 1 201 ? 4.031 17.656 10.938 1 95.12 201 PHE B N 1
ATOM 4774 C CA . PHE B 1 201 ? 5.355 17.125 11.203 1 95.12 201 PHE B CA 1
ATOM 4775 C C . PHE B 1 201 ? 6.43 18.188 11.016 1 95.12 201 PHE B C 1
ATOM 4777 O O . PHE B 1 201 ? 7.336 18.312 11.844 1 95.12 201 PHE B O 1
ATOM 4784 N N . ILE B 1 202 ? 6.297 18.922 9.969 1 97.06 202 ILE B N 1
ATOM 4785 C CA . ILE B 1 202 ? 7.258 19.969 9.672 1 97.06 202 ILE B CA 1
ATOM 4786 C C . ILE B 1 202 ? 7.195 21.047 10.742 1 97.06 202 ILE B C 1
ATOM 4788 O O . ILE B 1 202 ? 8.227 21.484 11.258 1 97.06 202 ILE B O 1
ATOM 4792 N N . ALA B 1 203 ? 5.992 21.453 11.102 1 98.44 203 ALA B N 1
ATOM 4793 C CA . ALA B 1 203 ? 5.801 22.484 12.109 1 98.44 203 ALA B CA 1
ATOM 4794 C C . ALA B 1 203 ? 6.367 22.047 13.461 1 98.44 203 ALA B C 1
ATOM 4796 O O . ALA B 1 203 ? 7.023 22.828 14.148 1 98.44 203 ALA B O 1
ATOM 4797 N N . THR B 1 204 ? 6.082 20.828 13.812 1 96.75 204 THR B N 1
ATOM 4798 C CA . THR B 1 204 ? 6.598 20.297 15.062 1 96.75 204 THR B CA 1
ATOM 4799 C C . THR B 1 204 ? 8.125 20.266 15.055 1 96.75 204 THR B C 1
ATOM 4801 O O . THR B 1 204 ? 8.766 20.625 16.047 1 96.75 204 THR B O 1
ATOM 4804 N N . ALA B 1 205 ? 8.672 19.891 13.961 1 95.88 205 ALA B N 1
ATOM 4805 C CA . ALA B 1 205 ? 10.125 19.875 13.82 1 95.88 205 ALA B CA 1
ATOM 4806 C C . ALA B 1 205 ? 10.688 21.297 13.969 1 95.88 205 ALA B C 1
ATOM 4808 O O . ALA B 1 205 ? 11.688 21.5 14.664 1 95.88 205 ALA B O 1
ATOM 4809 N N . MET B 1 206 ? 10.031 22.219 13.352 1 97.81 206 MET B N 1
ATOM 4810 C CA . MET B 1 206 ? 10.477 23.609 13.445 1 97.81 206 MET B CA 1
ATOM 4811 C C . MET B 1 206 ? 10.43 24.109 14.883 1 97.81 206 MET B C 1
ATOM 4813 O O . MET B 1 206 ? 11.391 24.703 15.375 1 97.81 206 MET B O 1
ATOM 4817 N N . ALA B 1 207 ? 9.359 23.828 15.547 1 98.19 207 ALA B N 1
ATOM 4818 C CA . ALA B 1 207 ? 9.18 24.266 16.922 1 98.19 207 ALA B CA 1
ATOM 4819 C C . ALA B 1 207 ? 10.211 23.625 17.844 1 98.19 207 ALA B C 1
ATOM 4821 O O . ALA B 1 207 ? 10.656 24.25 18.812 1 98.19 207 ALA B O 1
ATOM 4822 N N . THR B 1 208 ? 10.57 22.422 17.531 1 96.31 208 THR B N 1
ATOM 4823 C CA . THR B 1 208 ? 11.516 21.672 18.359 1 96.31 208 THR B CA 1
ATOM 4824 C C . THR B 1 208 ? 12.945 22.125 18.094 1 96.31 208 THR B C 1
ATOM 4826 O O . THR B 1 208 ? 13.734 22.281 19.016 1 96.31 208 THR B O 1
ATOM 4829 N N . MET B 1 209 ? 13.25 22.406 16.859 1 95.94 209 MET B N 1
ATOM 4830 C CA . MET B 1 209 ? 14.633 22.672 16.438 1 95.94 209 MET B CA 1
ATOM 4831 C C . MET B 1 209 ? 14.961 24.156 16.547 1 95.94 209 MET B C 1
ATOM 4833 O O . MET B 1 209 ? 16.125 24.516 16.734 1 95.94 209 MET B O 1
ATOM 4837 N N . TYR B 1 210 ? 13.961 24.984 16.422 1 97.5 210 TYR B N 1
ATOM 4838 C CA . TYR B 1 210 ? 14.188 26.422 16.422 1 97.5 210 TYR B CA 1
ATOM 4839 C C . TYR B 1 210 ? 13.258 27.125 17.406 1 97.5 210 TYR B C 1
ATOM 4841 O O . TYR B 1 210 ? 12.547 28.062 17.047 1 97.5 210 TYR B O 1
ATOM 4849 N N . PRO B 1 211 ? 13.359 26.797 18.672 1 97.5 211 PRO B N 1
ATOM 4850 C CA . PRO B 1 211 ? 12.414 27.297 19.656 1 97.5 211 PRO B CA 1
ATOM 4851 C C . PRO B 1 211 ? 12.516 28.812 19.844 1 97.5 211 PRO B C 1
ATOM 4853 O O . PRO B 1 211 ? 11.555 29.453 20.281 1 97.5 211 PRO B O 1
ATOM 4856 N N . HIS B 1 212 ? 13.641 29.406 19.547 1 97.31 212 HIS B N 1
ATOM 4857 C CA . HIS B 1 212 ? 13.82 30.844 19.75 1 97.31 212 HIS B CA 1
ATOM 4858 C C . HIS B 1 212 ? 13.133 31.641 18.656 1 97.31 212 HIS B C 1
ATOM 4860 O O . HIS B 1 212 ? 12.797 32.812 18.844 1 97.31 212 HIS B O 1
ATOM 4866 N N . SER B 1 213 ? 12.914 31 17.547 1 98.06 213 SER B N 1
ATOM 4867 C CA . SER B 1 213 ? 12.32 31.703 16.406 1 98.06 213 SER B CA 1
ATOM 4868 C C . SER B 1 213 ? 10.836 31.375 16.266 1 98.06 213 SER B C 1
ATOM 4870 O O . SER B 1 213 ? 10.094 32.125 15.625 1 98.06 213 SER B O 1
ATOM 4872 N N . VAL B 1 214 ? 10.414 30.297 16.797 1 98.62 214 VAL B N 1
ATOM 4873 C CA . VAL B 1 214 ? 9.008 29.922 16.719 1 98.62 214 VAL B CA 1
ATOM 4874 C C . VAL B 1 214 ? 8.273 30.391 17.969 1 98.62 214 VAL B C 1
ATOM 4876 O O . VAL B 1 214 ? 8.508 29.875 19.078 1 98.62 214 VAL B O 1
ATOM 4879 N N . ALA B 1 215 ? 7.398 31.344 17.766 1 97.56 215 ALA B N 1
ATOM 4880 C CA . ALA B 1 215 ? 6.66 31.938 18.891 1 97.56 215 ALA B CA 1
ATOM 4881 C C . ALA B 1 215 ? 5.594 30.984 19.406 1 97.56 215 ALA B C 1
ATOM 4883 O O . ALA B 1 215 ? 5.254 31.016 20.594 1 97.56 215 ALA B O 1
ATOM 4884 N N . GLY B 1 216 ? 5.074 30.203 18.562 1 98.56 216 GLY B N 1
ATOM 4885 C CA . GLY B 1 216 ? 4.047 29.219 18.859 1 98.56 216 GLY B CA 1
ATOM 4886 C C . GLY B 1 216 ? 3.775 28.281 17.719 1 98.56 216 GLY B C 1
ATOM 4887 O O . GLY B 1 216 ? 3.936 28.641 16.547 1 98.56 216 GLY B O 1
ATOM 4888 N N . VAL B 1 217 ? 3.348 27.047 18.047 1 98.88 217 VAL B N 1
ATOM 4889 C CA . VAL B 1 217 ? 3.018 26.031 17.047 1 98.88 217 VAL B CA 1
ATOM 4890 C C . VAL B 1 217 ? 1.566 25.594 17.219 1 98.88 217 VAL B C 1
ATOM 4892 O O . VAL B 1 217 ? 1.15 25.219 18.328 1 98.88 217 VAL B O 1
ATOM 4895 N N . HIS B 1 218 ? 0.784 25.703 16.203 1 98.88 218 HIS B N 1
ATOM 4896 C CA . HIS B 1 218 ? -0.612 25.281 16.188 1 98.88 218 HIS B CA 1
ATOM 4897 C C . HIS B 1 218 ? -0.821 24.109 15.234 1 98.88 218 HIS B C 1
ATOM 4899 O O . HIS B 1 218 ? -0.385 24.141 14.086 1 98.88 218 HIS B O 1
ATOM 4905 N N . LEU B 1 219 ? -1.456 23.047 15.711 1 98.81 219 LEU B N 1
ATOM 4906 C CA . LEU B 1 219 ? -1.599 21.828 14.914 1 98.81 219 LEU B CA 1
ATOM 4907 C C . LEU B 1 219 ? -3.053 21.359 14.883 1 98.81 219 LEU B C 1
ATOM 4909 O O . LEU B 1 219 ? -3.762 21.469 15.891 1 98.81 219 LEU B O 1
ATOM 4913 N N . ASN B 1 220 ? -3.455 20.891 13.734 1 98.62 220 ASN B N 1
ATOM 4914 C CA . ASN B 1 220 ? -4.762 20.25 13.641 1 98.62 220 ASN B CA 1
ATOM 4915 C C . ASN B 1 220 ? -4.637 18.75 13.406 1 98.62 220 ASN B C 1
ATOM 4917 O O . ASN B 1 220 ? -5.613 18.094 13.062 1 98.62 220 ASN B O 1
ATOM 4921 N N . MET B 1 221 ? -3.467 18.188 13.438 1 97.5 221 MET B N 1
ATOM 4922 C CA . MET B 1 221 ? -3.082 16.797 13.586 1 97.5 221 MET B CA 1
ATOM 4923 C C . MET B 1 221 ? -1.84 16.656 14.453 1 97.5 221 MET B C 1
ATOM 4925 O O . MET B 1 221 ? -0.833 17.328 14.219 1 97.5 221 MET B O 1
ATOM 4929 N N . PHE B 1 222 ? -1.947 15.867 15.477 1 95.44 222 PHE B N 1
ATOM 4930 C CA . PHE B 1 222 ? -0.821 15.742 16.391 1 95.44 222 PHE B CA 1
ATOM 4931 C C . PHE B 1 222 ? -0.796 14.359 17.031 1 95.44 222 PHE B C 1
ATOM 4933 O O . PHE B 1 222 ? -1.846 13.805 17.359 1 95.44 222 PHE B O 1
ATOM 4940 N N . THR B 1 223 ? 0.36 13.781 16.953 1 88.62 223 THR B N 1
ATOM 4941 C CA . THR B 1 223 ? 0.585 12.484 17.594 1 88.62 223 THR B CA 1
ATOM 4942 C C . THR B 1 223 ? 1.934 12.461 18.297 1 88.62 223 THR B C 1
ATOM 4944 O O . THR B 1 223 ? 2.922 12.992 17.797 1 88.62 223 THR B O 1
ATOM 4947 N N . SER B 1 224 ? 1.879 12.062 19.531 1 88.38 224 SER B N 1
ATOM 4948 C CA . SER B 1 224 ? 3.117 11.766 20.25 1 88.38 224 SER B CA 1
ATOM 4949 C C . SER B 1 224 ? 3.434 10.273 20.219 1 88.38 224 SER B C 1
ATOM 4951 O O . SER B 1 224 ? 2.627 9.445 20.641 1 88.38 224 SER B O 1
ATOM 4953 N N . THR B 1 225 ? 4.531 9.953 19.672 1 83.94 225 THR B N 1
ATOM 4954 C CA . THR B 1 225 ? 4.914 8.547 19.578 1 83.94 225 THR B CA 1
ATOM 4955 C C . THR B 1 225 ? 6.133 8.258 20.453 1 83.94 225 THR B C 1
ATOM 4957 O O . THR B 1 225 ? 6.945 7.387 20.125 1 83.94 225 THR B O 1
ATOM 4960 N N . THR B 1 226 ? 6.223 9.031 21.422 1 83.62 226 THR B N 1
ATOM 4961 C CA . THR B 1 226 ? 7.293 8.758 22.375 1 83.62 226 THR B CA 1
ATOM 4962 C C . THR B 1 226 ? 7.094 7.402 23.047 1 83.62 226 THR B C 1
ATOM 4964 O O . THR B 1 226 ? 5.992 6.848 23.016 1 83.62 226 THR B O 1
ATOM 4967 N N . LEU B 1 227 ? 8.156 6.875 23.562 1 81.56 227 LEU B N 1
ATOM 4968 C CA . LEU B 1 227 ? 8.062 5.598 24.266 1 81.56 227 LEU B CA 1
ATOM 4969 C C . LEU B 1 227 ? 7.039 5.668 25.391 1 81.56 227 LEU B C 1
ATOM 4971 O O . LEU B 1 227 ? 6.258 4.734 25.578 1 81.56 227 LEU B O 1
ATOM 4975 N N . GLY B 1 228 ? 7.113 6.781 26.094 1 84.38 228 GLY B N 1
ATOM 4976 C CA . GLY B 1 228 ? 6.16 6.969 27.172 1 84.38 228 GLY B CA 1
ATOM 4977 C C . GLY B 1 228 ? 4.719 7.027 26.703 1 84.38 228 GLY B C 1
ATOM 4978 O O . GLY B 1 228 ? 3.836 6.426 27.312 1 84.38 228 GLY B O 1
ATOM 4979 N N . ALA B 1 229 ? 4.488 7.738 25.656 1 86.5 229 ALA B N 1
ATOM 4980 C CA . ALA B 1 229 ? 3.141 7.859 25.109 1 86.5 229 ALA B CA 1
ATOM 4981 C C . ALA B 1 229 ? 2.623 6.508 24.625 1 86.5 229 ALA B C 1
ATOM 4983 O O . ALA B 1 229 ? 1.474 6.148 24.891 1 86.5 229 ALA B O 1
ATOM 4984 N N . ASN B 1 230 ? 3.463 5.797 23.922 1 86.06 230 ASN B N 1
ATOM 4985 C CA . ASN B 1 230 ? 3.07 4.488 23.406 1 86.06 230 ASN B CA 1
ATOM 4986 C C . ASN B 1 230 ? 2.775 3.504 24.531 1 86.06 230 ASN B C 1
ATOM 4988 O O . ASN B 1 230 ? 1.815 2.736 24.453 1 86.06 230 ASN B O 1
ATOM 4992 N N . PHE B 1 231 ? 3.598 3.514 25.516 1 87.69 231 PHE B N 1
ATOM 4993 C CA . PHE B 1 231 ? 3.371 2.666 26.688 1 87.69 231 PHE B CA 1
ATOM 4994 C C . PHE B 1 231 ? 2.037 2.994 27.344 1 87.69 231 PHE B C 1
ATOM 4996 O O . PHE B 1 231 ? 1.269 2.094 27.688 1 87.69 231 PHE B O 1
ATOM 5003 N N . LYS B 1 232 ? 1.823 4.203 27.516 1 87.75 232 LYS B N 1
ATOM 5004 C CA . LYS B 1 232 ? 0.578 4.652 28.141 1 87.75 232 LYS B CA 1
ATOM 5005 C C . LYS B 1 232 ? -0.63 4.23 27.297 1 87.75 232 LYS B C 1
ATOM 5007 O O . LYS B 1 232 ? -1.658 3.828 27.844 1 87.75 232 LYS B O 1
ATOM 5012 N N . MET B 1 233 ? -0.537 4.41 26.047 1 86.88 233 MET B N 1
ATOM 5013 C CA . MET B 1 233 ? -1.616 4.031 25.141 1 86.88 233 MET B CA 1
ATOM 5014 C C . MET B 1 233 ? -1.921 2.539 25.266 1 86.88 233 MET B C 1
ATOM 5016 O O . MET B 1 233 ? -3.084 2.145 25.344 1 86.88 233 MET B O 1
ATOM 5020 N N . VAL B 1 234 ? -0.915 1.752 25.281 1 87.38 234 VAL B N 1
ATOM 5021 C CA . VAL B 1 234 ? -1.083 0.305 25.359 1 87.38 234 VAL B CA 1
ATOM 5022 C C . VAL B 1 234 ? -1.666 -0.072 26.719 1 87.38 234 VAL B C 1
ATOM 5024 O O . VAL B 1 234 ? -2.602 -0.871 26.797 1 87.38 234 VAL B O 1
ATOM 5027 N N . MET B 1 235 ? -1.145 0.471 27.734 1 86.62 235 MET B N 1
ATOM 5028 C CA . MET B 1 235 ? -1.623 0.198 29.094 1 86.62 235 MET B CA 1
ATOM 5029 C C . MET B 1 235 ? -3.084 0.609 29.234 1 86.62 235 MET B C 1
ATOM 5031 O O . MET B 1 235 ? -3.848 -0.051 29.953 1 86.62 235 MET B O 1
ATOM 5035 N N . GLY B 1 236 ? -3.412 1.704 28.656 1 83.12 236 GLY B N 1
ATOM 5036 C CA . GLY B 1 236 ? -4.789 2.168 28.719 1 83.12 236 GLY B CA 1
ATOM 5037 C C . GLY B 1 236 ? -5.773 1.213 28.078 1 83.12 236 GLY B C 1
ATOM 5038 O O . GLY B 1 236 ? -6.941 1.162 28.469 1 83.12 236 GLY B O 1
ATOM 5039 N N . GLY B 1 237 ? -5.348 0.505 27.094 1 81.44 237 GLY B N 1
ATOM 5040 C CA . GLY B 1 237 ? -6.191 -0.491 26.453 1 81.44 237 GLY B CA 1
ATOM 5041 C C . GLY B 1 237 ? -6.414 -1.724 27.297 1 81.44 237 GLY B C 1
ATOM 5042 O O . GLY B 1 237 ? -7.402 -2.438 27.125 1 81.44 237 GLY B O 1
ATOM 5043 N N . LEU B 1 238 ? -5.523 -1.959 28.109 1 82.19 238 LEU B N 1
ATOM 5044 C CA . LEU B 1 238 ? -5.582 -3.152 28.953 1 82.19 238 LEU B CA 1
ATOM 5045 C C . LEU B 1 238 ? -6.285 -2.855 30.281 1 82.19 238 LEU B C 1
ATOM 5047 O O . LEU B 1 238 ? -6.816 -3.764 30.922 1 82.19 238 LEU B O 1
ATOM 5051 N N . LEU B 1 239 ? -6.27 -1.662 30.656 1 81.25 239 LEU B N 1
ATOM 5052 C CA . LEU B 1 239 ? -6.812 -1.268 31.953 1 81.25 239 LEU B CA 1
ATOM 5053 C C . LEU B 1 239 ? -8.258 -0.789 31.812 1 81.25 239 LEU B C 1
ATOM 5055 O O . LEU B 1 239 ? -8.695 -0.437 30.719 1 81.25 239 LEU B O 1
ATOM 5059 N N . PRO B 1 240 ? -9 -0.806 32.938 1 77.88 240 PRO B N 1
ATOM 5060 C CA . PRO B 1 240 ? -10.383 -0.328 32.875 1 77.88 240 PRO B CA 1
ATOM 5061 C C . PRO B 1 240 ? -10.484 1.113 32.406 1 77.88 240 PRO B C 1
ATOM 5063 O O . PRO B 1 240 ? -9.586 1.921 32.625 1 77.88 240 PRO B O 1
ATOM 5066 N N . SER B 1 241 ? -11.602 1.309 31.812 1 78 241 SER B N 1
ATOM 5067 C CA . SER B 1 241 ? -11.875 2.637 31.281 1 78 241 SER B CA 1
ATOM 5068 C C . SER B 1 241 ? -11.852 3.695 32.375 1 78 241 SER B C 1
ATOM 5070 O O . SER B 1 241 ? -12.344 3.461 33.469 1 78 241 SER B O 1
ATOM 5072 N N . GLY B 1 242 ? -11.234 4.883 32.094 1 78.44 242 GLY B N 1
ATOM 5073 C CA . GLY B 1 242 ? -11.258 6 33 1 78.44 242 GLY B CA 1
ATOM 5074 C C . GLY B 1 242 ? -10.023 6.078 33.875 1 78.44 242 GLY B C 1
ATOM 5075 O O . GLY B 1 242 ? -9.789 7.086 34.562 1 78.44 242 GLY B O 1
ATOM 5076 N N . LEU B 1 243 ? -9.203 5.094 33.906 1 78.88 243 LEU B N 1
ATOM 5077 C CA . LEU B 1 243 ? -8.047 5.074 34.812 1 78.88 243 LEU B CA 1
ATOM 5078 C C . LEU B 1 243 ? -6.914 5.918 34.25 1 78.88 243 LEU B C 1
ATOM 5080 O O . LEU B 1 243 ? -6.344 6.754 34.938 1 78.88 243 LEU B O 1
ATOM 5084 N N . LEU B 1 244 ? -6.676 5.738 33.031 1 80.94 244 LEU B N 1
ATOM 5085 C CA . LEU B 1 244 ? -5.531 6.438 32.469 1 80.94 244 LEU B CA 1
ATOM 5086 C C . LEU B 1 244 ? -5.98 7.617 31.609 1 80.94 244 LEU B C 1
ATOM 5088 O O . LEU B 1 244 ? -5.25 8.602 31.469 1 80.94 244 LEU B O 1
ATOM 5092 N N . PHE B 1 245 ? -7.184 7.457 31.031 1 84.56 245 PHE B N 1
ATOM 5093 C CA . PHE B 1 245 ? -7.754 8.5 30.188 1 84.56 245 PHE B CA 1
ATOM 5094 C C . PHE B 1 245 ? -9.188 8.812 30.594 1 84.56 245 PHE B C 1
ATOM 5096 O O . PHE B 1 245 ? -9.93 7.918 31.016 1 84.56 245 PHE B O 1
ATOM 5103 N N . SER B 1 246 ? -9.461 10.062 30.469 1 83.38 246 SER B N 1
ATOM 5104 C CA . SER B 1 246 ? -10.852 10.414 30.734 1 83.38 246 SER B CA 1
ATOM 5105 C C . SER B 1 246 ? -11.789 9.695 29.766 1 83.38 246 SER B C 1
ATOM 5107 O O . SER B 1 246 ? -11.383 9.297 28.672 1 83.38 246 SER B O 1
ATOM 5109 N N . THR B 1 247 ? -12.961 9.492 30.141 1 80.12 247 THR B N 1
ATOM 5110 C CA . THR B 1 247 ? -13.953 8.766 29.344 1 80.12 247 THR B CA 1
ATOM 5111 C C . THR B 1 247 ? -14.156 9.438 28 1 80.12 247 THR B C 1
ATOM 5113 O O . THR B 1 247 ? -14.281 8.766 26.969 1 80.12 247 THR B O 1
ATOM 5116 N N . LYS B 1 248 ? -14.148 10.758 28.031 1 80.81 248 LYS B N 1
ATOM 5117 C CA . LYS B 1 248 ? -14.352 11.5 26.797 1 80.81 248 LYS B CA 1
ATOM 5118 C C . LYS B 1 248 ? -13.164 11.328 25.844 1 80.81 248 LYS B C 1
ATOM 5120 O O . LYS B 1 248 ? -13.328 11.336 24.625 1 80.81 248 LYS B O 1
ATOM 5125 N N . ASP B 1 249 ? -12.055 11.023 26.453 1 88.62 249 ASP B N 1
ATOM 5126 C CA . ASP B 1 249 ? -10.828 10.961 25.656 1 88.62 249 ASP B CA 1
ATOM 5127 C C . ASP B 1 249 ? -10.562 9.539 25.172 1 88.62 249 ASP B C 1
ATOM 5129 O O . ASP B 1 249 ? -9.742 9.328 24.281 1 88.62 249 ASP B O 1
ATOM 5133 N N . GLN B 1 250 ? -11.273 8.656 25.719 1 83.06 250 GLN B N 1
ATOM 5134 C CA . GLN B 1 250 ? -11.055 7.258 25.375 1 83.06 250 GLN B CA 1
ATOM 5135 C C . GLN B 1 250 ? -11.453 6.984 23.922 1 83.06 250 GLN B C 1
ATOM 5137 O O . GLN B 1 250 ? -10.805 6.195 23.234 1 83.06 250 GLN B O 1
ATOM 5142 N N . ALA B 1 251 ? -12.445 7.688 23.516 1 82.56 251 ALA B N 1
ATOM 5143 C CA . ALA B 1 251 ? -12.961 7.461 22.172 1 82.56 251 ALA B CA 1
ATOM 5144 C C . ALA B 1 251 ? -11.953 7.91 21.125 1 82.56 251 ALA B C 1
ATOM 5146 O O . ALA B 1 251 ? -12.023 7.484 19.969 1 82.56 251 ALA B O 1
ATOM 5147 N N . LYS B 1 252 ? -11.008 8.734 21.547 1 86.88 252 LYS B N 1
ATOM 5148 C CA . LYS B 1 252 ? -9.992 9.227 20.625 1 86.88 252 LYS B CA 1
ATOM 5149 C C . LYS B 1 252 ? -8.961 8.148 20.312 1 86.88 252 LYS B C 1
ATOM 5151 O O . LYS B 1 252 ? -8.258 8.227 19.312 1 86.88 252 LYS B O 1
ATOM 5156 N N . ILE B 1 253 ? -8.945 7.145 21.203 1 85.62 253 ILE B N 1
ATOM 5157 C CA . ILE B 1 253 ? -7.836 6.199 21.078 1 85.62 253 ILE B CA 1
ATOM 5158 C C . ILE B 1 253 ? -8.375 4.773 21.016 1 85.62 253 ILE B C 1
ATOM 5160 O O . ILE B 1 253 ? -7.781 3.902 20.391 1 85.62 253 ILE B O 1
ATOM 5164 N N . TYR B 1 254 ? -9.492 4.512 21.734 1 83.44 254 TYR B N 1
ATOM 5165 C CA . TYR B 1 254 ? -9.984 3.146 21.891 1 83.44 254 TYR B CA 1
ATOM 5166 C C . TYR B 1 254 ? -11.281 2.941 21.125 1 83.44 254 TYR B C 1
ATOM 5168 O O . TYR B 1 254 ? -12.016 3.902 20.859 1 83.44 254 TYR B O 1
ATOM 5176 N N . PRO B 1 255 ? -11.578 1.632 20.734 1 83.69 255 PRO B N 1
ATOM 5177 C CA . PRO B 1 255 ? -10.758 0.445 20.984 1 83.69 255 PRO B CA 1
ATOM 5178 C C . PRO B 1 255 ? -9.531 0.372 20.078 1 83.69 255 PRO B C 1
ATOM 5180 O O . PRO B 1 255 ? -9.602 0.763 18.922 1 83.69 255 PRO B O 1
ATOM 5183 N N . LEU B 1 256 ? -8.492 -0.146 20.625 1 84.19 256 LEU B N 1
ATOM 5184 C CA . LEU B 1 256 ? -7.219 -0.188 19.906 1 84.19 256 LEU B CA 1
ATOM 5185 C C . LEU B 1 256 ? -7.32 -1.074 18.672 1 84.19 256 LEU B C 1
ATOM 5187 O O . LEU B 1 256 ? -6.773 -0.743 17.609 1 84.19 256 LEU B O 1
ATOM 5191 N N . LEU B 1 257 ? -8.039 -2.156 18.766 1 81.44 257 LEU B N 1
ATOM 5192 C CA . LEU B 1 257 ? -8.164 -3.08 17.641 1 81.44 257 LEU B CA 1
ATOM 5193 C C . LEU B 1 257 ? -8.898 -2.424 16.484 1 81.44 257 LEU B C 1
ATOM 5195 O O . LEU B 1 257 ? -8.562 -2.656 15.32 1 81.44 257 LEU B O 1
ATOM 5199 N N . GLY B 1 258 ? -9.891 -1.689 16.828 1 83.56 258 GLY B N 1
ATOM 5200 C CA . GLY B 1 258 ? -10.602 -0.949 15.789 1 83.56 258 GLY B CA 1
ATOM 5201 C C . GLY B 1 258 ? -9.727 0.071 15.086 1 83.56 258 GLY B C 1
ATOM 5202 O O . GLY B 1 258 ? -9.781 0.197 13.859 1 83.56 258 GLY B O 1
ATOM 5203 N N . ARG B 1 259 ? -8.945 0.712 15.82 1 84.5 259 ARG B N 1
ATOM 5204 C CA . ARG B 1 259 ? -8.047 1.711 15.25 1 84.5 259 ARG B CA 1
ATOM 5205 C C . ARG B 1 259 ? -6.973 1.053 14.391 1 84.5 259 ARG B C 1
ATOM 5207 O O . ARG B 1 259 ? -6.633 1.552 13.32 1 84.5 259 ARG B O 1
ATOM 5214 N N . LEU B 1 260 ? -6.508 -0.033 14.898 1 84.62 260 LEU B N 1
ATOM 5215 C CA . LEU B 1 260 ? -5.512 -0.775 14.133 1 84.62 260 LEU B CA 1
ATOM 5216 C C . LEU B 1 260 ? -6.098 -1.279 12.82 1 84.62 260 LEU B C 1
ATOM 5218 O O . LEU B 1 260 ? -5.43 -1.249 11.781 1 84.62 260 LEU B O 1
ATOM 5222 N N . GLY B 1 261 ? -7.27 -1.74 12.914 1 85.94 261 GLY B N 1
ATOM 5223 C CA . GLY B 1 261 ? -7.957 -2.16 11.703 1 85.94 261 GLY B CA 1
ATOM 5224 C C . GLY B 1 261 ? -8.156 -1.033 10.703 1 85.94 261 GLY B C 1
ATOM 5225 O O . GLY B 1 261 ? -7.961 -1.217 9.5 1 85.94 261 GLY B O 1
ATOM 5226 N N . MET B 1 262 ? -8.523 0.073 11.211 1 85.31 262 MET B N 1
ATOM 5227 C CA . MET B 1 262 ? -8.672 1.255 10.367 1 85.31 262 MET B CA 1
ATOM 5228 C C . MET B 1 262 ? -7.344 1.636 9.727 1 85.31 262 MET B C 1
ATOM 5230 O O . MET B 1 262 ? -7.293 1.926 8.523 1 85.31 262 MET B O 1
ATOM 5234 N N . PHE B 1 263 ? -6.363 1.603 10.523 1 88.75 263 PHE B N 1
ATOM 5235 C CA . PHE B 1 263 ? -5.043 1.94 10 1 88.75 263 PHE B CA 1
ATOM 5236 C C . PHE B 1 263 ? -4.621 0.959 8.914 1 88.75 263 PHE B C 1
ATOM 5238 O O . PHE B 1 263 ? -4.121 1.367 7.867 1 88.75 263 PHE B O 1
ATOM 5245 N N . ALA B 1 264 ? -4.82 -0.236 9.117 1 87.94 264 ALA B N 1
ATOM 5246 C CA . ALA B 1 264 ? -4.465 -1.259 8.141 1 87.94 264 ALA B CA 1
ATOM 5247 C C . ALA B 1 264 ? -5.234 -1.061 6.836 1 87.94 264 ALA B C 1
ATOM 5249 O O . ALA B 1 264 ? -4.68 -1.224 5.746 1 87.94 264 ALA B O 1
ATOM 5250 N N . ARG B 1 265 ? -6.422 -0.695 6.934 1 89.88 265 ARG B N 1
ATOM 5251 C CA . ARG B 1 265 ? -7.281 -0.518 5.766 1 89.88 265 ARG B CA 1
ATOM 5252 C C . ARG B 1 265 ? -6.895 0.736 4.988 1 89.88 265 ARG B C 1
ATOM 5254 O O . ARG B 1 265 ? -6.988 0.763 3.76 1 89.88 265 ARG B O 1
ATOM 5261 N N . GLU B 1 266 ? -6.371 1.716 5.703 1 92.38 266 GLU B N 1
ATOM 5262 C CA . GLU B 1 266 ? -6.285 3.033 5.082 1 92.38 266 GLU B CA 1
ATOM 5263 C C . GLU B 1 266 ? -4.836 3.402 4.777 1 92.38 266 GLU B C 1
ATOM 5265 O O . GLU B 1 266 ? -4.562 4.469 4.219 1 92.38 266 GLU B O 1
ATOM 5270 N N . THR B 1 267 ? -3.908 2.488 5.004 1 94.19 267 THR B N 1
ATOM 5271 C CA . THR B 1 267 ? -2.52 2.912 4.863 1 94.19 267 THR B CA 1
ATOM 5272 C C . THR B 1 267 ? -1.843 2.17 3.713 1 94.19 267 THR B C 1
ATOM 5274 O O . THR B 1 267 ? -0.615 2.174 3.602 1 94.19 267 THR B O 1
ATOM 5277 N N . GLY B 1 268 ? -2.645 1.55 2.883 1 94.56 268 GLY B N 1
ATOM 5278 C CA . GLY B 1 268 ? -2.062 0.938 1.698 1 94.56 268 GLY B CA 1
ATOM 5279 C C . GLY B 1 268 ? -1.336 1.93 0.81 1 94.56 268 GLY B C 1
ATOM 5280 O O . GLY B 1 268 ? -0.261 1.63 0.287 1 94.56 268 GLY B O 1
ATOM 5281 N N . TYR B 1 269 ? -1.942 3.102 0.596 1 95.31 269 TYR B N 1
ATOM 5282 C CA . TYR B 1 269 ? -1.308 4.152 -0.193 1 95.31 269 TYR B CA 1
ATOM 5283 C C . TYR B 1 269 ? 0.019 4.574 0.428 1 95.31 269 TYR B C 1
ATOM 5285 O O . TYR B 1 269 ? 1.003 4.789 -0.282 1 95.31 269 TYR B O 1
ATOM 5293 N N . LEU B 1 270 ? -0.002 4.68 1.737 1 94.81 270 LEU B N 1
ATOM 5294 C CA . LEU B 1 270 ? 1.192 5.082 2.473 1 94.81 270 LEU B CA 1
ATOM 5295 C C . LEU B 1 270 ? 2.314 4.066 2.285 1 94.81 270 LEU B C 1
ATOM 5297 O O . LEU B 1 270 ? 3.455 4.438 2.004 1 94.81 270 LEU B O 1
ATOM 5301 N N . HIS B 1 271 ? 1.983 2.85 2.379 1 94.5 271 HIS B N 1
ATOM 5302 C CA . HIS B 1 271 ? 2.951 1.765 2.252 1 94.5 271 HIS B CA 1
ATOM 5303 C C . HIS B 1 271 ? 3.594 1.757 0.869 1 94.5 271 HIS B C 1
ATOM 5305 O O . HIS B 1 271 ? 4.82 1.704 0.75 1 94.5 271 HIS B O 1
ATOM 5311 N N . ILE B 1 272 ? 2.803 1.849 -0.139 1 95.56 272 ILE B N 1
ATOM 5312 C CA . ILE B 1 272 ? 3.355 1.752 -1.486 1 95.56 272 ILE B CA 1
ATOM 5313 C C . ILE B 1 272 ? 4.121 3.029 -1.823 1 95.56 272 ILE B C 1
ATOM 5315 O O . ILE B 1 272 ? 5.156 2.982 -2.488 1 95.56 272 ILE B O 1
ATOM 5319 N N . GLN B 1 273 ? 3.686 4.176 -1.384 1 95.88 273 GLN B N 1
ATOM 5320 C CA . GLN B 1 273 ? 4.395 5.426 -1.636 1 95.88 273 GLN B CA 1
ATOM 5321 C C . GLN B 1 273 ? 5.73 5.461 -0.897 1 95.88 273 GLN B C 1
ATOM 5323 O O . GLN B 1 273 ? 6.719 5.977 -1.418 1 95.88 273 GLN B O 1
ATOM 5328 N N . ALA B 1 274 ? 5.754 4.871 0.269 1 94.5 274 ALA B N 1
ATOM 5329 C CA . ALA B 1 274 ? 6.961 4.891 1.093 1 94.5 274 ALA B CA 1
ATOM 5330 C C . ALA B 1 274 ? 8.023 3.945 0.537 1 94.5 274 ALA B C 1
ATOM 5332 O O . ALA B 1 274 ? 9.203 4.059 0.873 1 94.5 274 ALA B O 1
ATOM 5333 N N . THR B 1 275 ? 7.621 3.025 -0.313 1 92.56 275 THR B N 1
ATOM 5334 C CA . THR B 1 275 ? 8.562 1.997 -0.74 1 92.56 275 THR B CA 1
ATOM 5335 C C . THR B 1 275 ? 8.812 2.078 -2.244 1 92.56 275 THR B C 1
ATOM 5337 O O . THR B 1 275 ? 9.938 1.91 -2.705 1 92.56 275 THR B O 1
ATOM 5340 N N . LYS B 1 276 ? 7.691 2.285 -2.996 1 93.12 276 LYS B N 1
ATOM 5341 C CA . LYS B 1 276 ? 7.773 2.33 -4.453 1 93.12 276 LYS B CA 1
ATOM 5342 C C . LYS B 1 276 ? 6.902 3.449 -5.02 1 93.12 276 LYS B C 1
ATOM 5344 O O . LYS B 1 276 ? 5.988 3.195 -5.805 1 93.12 276 LYS B O 1
ATOM 5349 N N . PRO B 1 277 ? 7.234 4.641 -4.719 1 92.19 277 PRO B N 1
ATOM 5350 C CA . PRO B 1 277 ? 6.363 5.746 -5.125 1 92.19 277 PRO B CA 1
ATOM 5351 C C . PRO B 1 277 ? 6.238 5.875 -6.641 1 92.19 277 PRO B C 1
ATOM 5353 O O . PRO B 1 277 ? 5.191 6.281 -7.148 1 92.19 277 PRO B O 1
ATOM 5356 N N . ASP B 1 278 ? 7.211 5.488 -7.418 1 91.06 278 ASP B N 1
ATOM 5357 C CA . ASP B 1 278 ? 7.23 5.699 -8.867 1 91.06 278 ASP B CA 1
ATOM 5358 C C . ASP B 1 278 ? 6.34 4.688 -9.578 1 91.06 278 ASP B C 1
ATOM 5360 O O . ASP B 1 278 ? 6.016 4.859 -10.758 1 91.06 278 ASP B O 1
ATOM 5364 N N . THR B 1 279 ? 5.961 3.652 -8.852 1 92.31 279 THR B N 1
ATOM 5365 C CA . THR B 1 279 ? 5.145 2.617 -9.477 1 92.31 279 THR B CA 1
ATOM 5366 C C . THR B 1 279 ? 3.709 3.098 -9.664 1 92.31 279 THR B C 1
ATOM 5368 O O . THR B 1 279 ? 2.992 2.602 -10.531 1 92.31 279 THR B O 1
ATOM 5371 N N . VAL B 1 280 ? 3.279 4.023 -8.844 1 91.88 280 VAL B N 1
ATOM 5372 C CA . VAL B 1 280 ? 1.946 4.605 -8.953 1 91.88 280 VAL B CA 1
ATOM 5373 C C . VAL B 1 280 ? 1.963 5.742 -9.969 1 91.88 280 VAL B C 1
ATOM 5375 O O . VAL B 1 280 ? 2.08 6.914 -9.602 1 91.88 280 VAL B O 1
ATOM 5378 N N . ALA B 1 281 ? 1.777 5.402 -11.227 1 90.19 281 ALA B N 1
ATOM 5379 C CA . ALA B 1 281 ? 1.905 6.371 -12.312 1 90.19 281 ALA B CA 1
ATOM 5380 C C . ALA B 1 281 ? 0.544 6.938 -12.703 1 90.19 281 ALA B C 1
ATOM 5382 O O . ALA B 1 281 ? 0.021 6.629 -13.781 1 90.19 281 ALA B O 1
ATOM 5383 N N . VAL B 1 282 ? 0.069 7.855 -11.961 1 90.31 282 VAL B N 1
ATOM 5384 C CA . VAL B 1 282 ? -1.287 8.352 -12.18 1 90.31 282 VAL B CA 1
ATOM 5385 C C . VAL B 1 282 ? -1.236 9.734 -12.812 1 90.31 282 VAL B C 1
ATOM 5387 O O . VAL B 1 282 ? -2.271 10.383 -12.992 1 90.31 282 VAL B O 1
ATOM 5390 N N . ASN B 1 283 ? -0.086 10.203 -13.141 1 88.06 283 ASN B N 1
ATOM 5391 C CA . ASN B 1 283 ? 0.036 11.516 -13.75 1 88.06 283 ASN B CA 1
ATOM 5392 C C . ASN B 1 283 ? -0.167 11.453 -15.266 1 88.06 283 ASN B C 1
ATOM 5394 O O . ASN B 1 283 ? -0.057 12.469 -15.953 1 88.06 283 ASN B O 1
ATOM 5398 N N . GLN B 1 284 ? -0.475 10.336 -15.812 1 88.88 284 GLN B N 1
ATOM 5399 C CA . GLN B 1 284 ? -0.59 10.164 -17.266 1 88.88 284 GLN B CA 1
ATOM 5400 C C . GLN B 1 284 ? -2.033 10.344 -17.719 1 88.88 284 GLN B C 1
ATOM 5402 O O . GLN B 1 284 ? -2.291 10.5 -18.922 1 88.88 284 GLN B O 1
ATOM 5407 N N . ASN B 1 285 ? -2.955 10.344 -16.812 1 91.56 285 ASN B N 1
ATOM 5408 C CA . ASN B 1 285 ? -4.379 10.516 -17.062 1 91.56 285 ASN B CA 1
ATOM 5409 C C . ASN B 1 285 ? -5.074 11.25 -15.93 1 91.56 285 ASN B C 1
ATOM 5411 O O . ASN B 1 285 ? -4.961 10.859 -14.766 1 91.56 285 ASN B O 1
ATOM 5415 N N . PRO B 1 286 ? -5.781 12.336 -16.25 1 91.5 286 PRO B N 1
ATOM 5416 C CA . PRO B 1 286 ? -6.398 13.133 -15.18 1 91.5 286 PRO B CA 1
ATOM 5417 C C . PRO B 1 286 ? -7.426 12.336 -14.375 1 91.5 286 PRO B C 1
ATOM 5419 O O . PRO B 1 286 ? -7.598 12.586 -13.18 1 91.5 286 PRO B O 1
ATOM 5422 N N . LEU B 1 287 ? -8.062 11.414 -15.008 1 92.06 287 LEU B N 1
ATOM 5423 C CA . LEU B 1 287 ? -9.039 10.602 -14.281 1 92.06 287 LEU B CA 1
ATOM 5424 C C . LEU B 1 287 ? -8.352 9.711 -13.258 1 92.06 287 LEU B C 1
ATOM 5426 O O . LEU B 1 287 ? -8.836 9.57 -12.133 1 92.06 287 LEU B O 1
ATOM 5430 N N . SER B 1 288 ? -7.211 9.102 -13.641 1 93.62 288 SER B N 1
ATOM 5431 C CA . SER B 1 288 ? -6.441 8.281 -12.711 1 93.62 288 SER B CA 1
ATOM 5432 C C . SER B 1 288 ? -5.965 9.086 -11.508 1 93.62 288 SER B C 1
ATOM 5434 O O . SER B 1 288 ? -6.039 8.625 -10.375 1 93.62 288 SER B O 1
ATOM 5436 N N . LEU B 1 289 ? -5.543 10.281 -11.828 1 95.75 289 LEU B N 1
ATOM 5437 C CA . LEU B 1 289 ? -5.082 11.188 -10.773 1 95.75 289 LEU B CA 1
ATOM 5438 C C . LEU B 1 289 ? -6.23 11.57 -9.844 1 95.75 289 LEU B C 1
ATOM 5440 O O . LEU B 1 289 ? -6.09 11.516 -8.625 1 95.75 289 LEU B O 1
ATOM 5444 N N . ALA B 1 290 ? -7.344 11.898 -10.398 1 96.19 290 ALA B N 1
ATOM 5445 C CA . ALA B 1 290 ? -8.508 12.32 -9.625 1 96.19 290 ALA B CA 1
ATOM 5446 C C . ALA B 1 290 ? -8.992 11.203 -8.703 1 96.19 290 ALA B C 1
ATOM 5448 O O . ALA B 1 290 ? -9.266 11.438 -7.523 1 96.19 290 ALA B O 1
ATOM 5449 N N . VAL B 1 291 ? -9.078 9.984 -9.203 1 94.56 291 VAL B N 1
ATOM 5450 C CA . VAL B 1 291 ? -9.555 8.852 -8.422 1 94.56 291 VAL B CA 1
ATOM 5451 C C . VAL B 1 291 ? -8.617 8.594 -7.246 1 94.56 291 VAL B C 1
ATOM 5453 O O . VAL B 1 291 ? -9.062 8.367 -6.121 1 94.56 291 VAL B O 1
ATOM 5456 N N . TYR B 1 292 ? -7.336 8.648 -7.527 1 96.38 292 TYR B N 1
ATOM 5457 C CA . TYR B 1 292 ? -6.328 8.383 -6.508 1 96.38 292 TYR B CA 1
ATOM 5458 C C . TYR B 1 292 ? -6.398 9.414 -5.387 1 96.38 292 TYR B C 1
ATOM 5460 O O . TYR B 1 292 ? -6.254 9.07 -4.211 1 96.38 292 TYR B O 1
ATOM 5468 N N . LEU B 1 293 ? -6.648 10.648 -5.688 1 97.62 293 LEU B N 1
ATOM 5469 C CA . LEU B 1 293 ? -6.676 11.727 -4.707 1 97.62 293 LEU B CA 1
ATOM 5470 C C . LEU B 1 293 ? -8.031 11.805 -4.02 1 97.62 293 LEU B C 1
ATOM 5472 O O . LEU B 1 293 ? -8.109 11.891 -2.791 1 97.62 293 LEU B O 1
ATOM 5476 N N . LEU B 1 294 ? -9.109 11.727 -4.754 1 97.12 294 LEU B N 1
ATOM 5477 C CA . LEU B 1 294 ? -10.453 11.961 -4.23 1 97.12 294 LEU B CA 1
ATOM 5478 C C . LEU B 1 294 ? -10.859 10.867 -3.254 1 97.12 294 LEU B C 1
ATOM 5480 O O . LEU B 1 294 ? -11.594 11.117 -2.297 1 97.12 294 LEU B O 1
ATOM 5484 N N . GLU B 1 295 ? -10.375 9.703 -3.516 1 96.56 295 GLU B N 1
ATOM 5485 C CA . GLU B 1 295 ? -10.648 8.641 -2.551 1 96.56 295 GLU B CA 1
ATOM 5486 C C . GLU B 1 295 ? -10.141 9.008 -1.163 1 96.56 295 GLU B C 1
ATOM 5488 O O . GLU B 1 295 ? -10.797 8.742 -0.158 1 96.56 295 GLU B O 1
ATOM 5493 N N . LYS B 1 296 ? -8.992 9.641 -1.044 1 97.38 296 LYS B N 1
ATOM 5494 C CA . LYS B 1 296 ? -8.461 10.094 0.237 1 97.38 296 LYS B CA 1
ATOM 5495 C C . LYS B 1 296 ? -9.305 11.227 0.812 1 97.38 296 LYS B C 1
ATOM 5497 O O . LYS B 1 296 ? -9.594 11.25 2.01 1 97.38 296 LYS B O 1
ATOM 5502 N N . PHE B 1 297 ? -9.664 12.148 -0.061 1 98 297 PHE B N 1
ATOM 5503 C CA . PHE B 1 297 ? -10.5 13.25 0.407 1 98 297 PHE B CA 1
ATOM 5504 C C . PHE B 1 297 ? -11.82 12.727 0.951 1 98 297 PHE B C 1
ATOM 5506 O O . PHE B 1 297 ? -12.375 13.281 1.903 1 98 297 PHE B O 1
ATOM 5513 N N . SER B 1 298 ? -12.32 11.68 0.333 1 97 298 SER B N 1
ATOM 5514 C CA . SER B 1 298 ? -13.539 11.047 0.827 1 97 298 SER B CA 1
ATOM 5515 C C . SER B 1 298 ? -13.328 10.43 2.207 1 97 298 SER B C 1
ATOM 5517 O O . SER B 1 298 ? -13.891 10.906 3.195 1 97 298 SER B O 1
ATOM 5519 N N . THR B 1 299 ? -12.398 9.539 2.326 1 96.31 299 THR B N 1
ATOM 5520 C CA . THR B 1 299 ? -12.188 8.742 3.531 1 96.31 299 THR B CA 1
ATOM 5521 C C . THR B 1 299 ? -11.68 9.617 4.676 1 96.31 299 THR B C 1
ATOM 5523 O O . THR B 1 299 ? -12.078 9.438 5.824 1 96.31 299 THR B O 1
ATOM 5526 N N . TRP B 1 300 ? -10.867 10.625 4.352 1 97.44 300 TRP B N 1
ATOM 5527 C CA . TRP B 1 300 ? -10.172 11.391 5.391 1 97.44 300 TRP B CA 1
ATOM 5528 C C . TRP B 1 300 ? -11.055 12.523 5.902 1 97.44 300 TRP B C 1
ATOM 5530 O O . TRP B 1 300 ? -10.773 13.102 6.957 1 97.44 300 TRP B O 1
ATOM 5540 N N . THR B 1 301 ? -12.094 12.859 5.207 1 97.56 301 THR B N 1
ATOM 5541 C CA . THR B 1 301 ? -13.07 13.836 5.664 1 97.56 301 THR B CA 1
ATOM 5542 C C . THR B 1 301 ? -14.016 13.219 6.691 1 97.56 301 THR B C 1
ATOM 5544 O O . THR B 1 301 ? -14.359 13.852 7.691 1 97.56 301 THR B O 1
ATOM 5547 N N . HIS B 1 302 ? -14.383 12.039 6.406 1 95.5 302 HIS B N 1
ATOM 5548 C CA . HIS B 1 302 ? -15.219 11.266 7.316 1 95.5 302 HIS B CA 1
ATOM 5549 C C . HIS B 1 302 ? -14.992 9.766 7.121 1 95.5 302 HIS B C 1
ATOM 5551 O O . HIS B 1 302 ? -15.086 9.258 6.004 1 95.5 302 HIS B O 1
ATOM 5557 N N . LEU B 1 303 ? -14.867 9.055 8.211 1 90.69 303 LEU B N 1
ATOM 5558 C CA . LEU B 1 303 ? -14.445 7.66 8.164 1 90.69 303 LEU B CA 1
ATOM 5559 C C . LEU B 1 303 ? -15.547 6.773 7.598 1 90.69 303 LEU B C 1
ATOM 5561 O O . LEU B 1 303 ? -15.281 5.66 7.137 1 90.69 303 LEU B O 1
ATOM 5565 N N . ASP B 1 304 ? -16.797 7.203 7.523 1 92.25 304 ASP B N 1
ATOM 5566 C CA . ASP B 1 304 ? -17.922 6.398 7.027 1 92.25 304 ASP B CA 1
ATOM 5567 C C . ASP B 1 304 ? -18.188 6.688 5.555 1 92.25 304 ASP B C 1
ATOM 5569 O O . ASP B 1 304 ? -19.016 6.02 4.926 1 92.25 304 ASP B O 1
ATOM 5573 N N . ASN B 1 305 ? -17.484 7.625 5.004 1 95.38 305 ASN B N 1
ATOM 5574 C CA . ASN B 1 305 ? -17.734 8.047 3.631 1 95.38 305 ASN B CA 1
ATOM 5575 C C . ASN B 1 305 ? -17.547 6.902 2.645 1 95.38 305 ASN B C 1
ATOM 5577 O O . ASN B 1 305 ? -18.281 6.793 1.659 1 95.38 305 ASN B O 1
ATOM 5581 N N . PRO B 1 306 ? -16.594 6.012 2.861 1 91.12 306 PRO B N 1
ATOM 5582 C CA . PRO B 1 306 ? -16.391 4.93 1.897 1 91.12 306 PRO B CA 1
ATOM 5583 C C . PRO B 1 306 ? -17.625 4.047 1.719 1 91.12 306 PRO B C 1
ATOM 5585 O O . PRO B 1 306 ? -17.734 3.32 0.729 1 91.12 306 PRO B O 1
ATOM 5588 N N . HIS B 1 307 ? -18.531 4.113 2.607 1 91.19 307 HIS B N 1
ATOM 5589 C CA . HIS B 1 307 ? -19.734 3.285 2.537 1 91.19 307 HIS B CA 1
ATOM 5590 C C . HIS B 1 307 ? -20.859 4.016 1.823 1 91.19 307 HIS B C 1
ATOM 5592 O O . HIS B 1 307 ? -21.938 3.445 1.599 1 91.19 307 HIS B O 1
ATOM 5598 N N . LEU B 1 308 ? -20.625 5.203 1.441 1 93.44 308 LEU B N 1
ATOM 5599 C CA . LEU B 1 308 ? -21.625 6.008 0.746 1 93.44 308 LEU B CA 1
ATOM 5600 C C . LEU B 1 308 ? -21.406 5.961 -0.762 1 93.44 308 LEU B C 1
ATOM 5602 O O . LEU B 1 308 ? -20.297 5.715 -1.225 1 93.44 308 LEU B O 1
ATOM 5606 N N . PRO B 1 309 ? -22.484 6.168 -1.438 1 91.12 309 PRO B N 1
ATOM 5607 C CA . PRO B 1 309 ? -22.281 6.297 -2.885 1 91.12 309 PRO B CA 1
ATOM 5608 C C . PRO B 1 309 ? -21.25 7.359 -3.252 1 91.12 309 PRO B C 1
ATOM 5610 O O . PRO B 1 309 ? -21.25 8.453 -2.678 1 91.12 309 PRO B O 1
ATOM 5613 N N . ASP B 1 310 ? -20.328 6.996 -4.109 1 91.06 310 ASP B N 1
ATOM 5614 C CA . ASP B 1 310 ? -19.266 7.859 -4.605 1 91.06 310 ASP B CA 1
ATOM 5615 C C . ASP B 1 310 ? -18.422 8.391 -3.455 1 91.06 310 ASP B C 1
ATOM 5617 O O . ASP B 1 310 ? -17.844 9.484 -3.553 1 91.06 310 ASP B O 1
ATOM 5621 N N . GLY B 1 311 ? -18.469 7.727 -2.291 1 93.81 311 GLY B N 1
ATOM 5622 C CA . GLY B 1 311 ? -17.688 8.141 -1.142 1 93.81 311 GLY B CA 1
ATOM 5623 C C . GLY B 1 311 ? -18.203 9.414 -0.494 1 93.81 311 GLY B C 1
ATOM 5624 O O . GLY B 1 311 ? -17.453 10.109 0.201 1 93.81 311 GLY B O 1
ATOM 5625 N N . GLY B 1 312 ? -19.422 9.844 -0.871 1 95.25 312 GLY B N 1
ATOM 5626 C CA . GLY B 1 312 ? -20.016 11.039 -0.302 1 95.25 312 GLY B CA 1
ATOM 5627 C C . GLY B 1 312 ? -19.578 12.312 -1 1 95.25 312 GLY B C 1
ATOM 5628 O O . GLY B 1 312 ? -20.047 13.406 -0.666 1 95.25 312 GLY B O 1
ATOM 5629 N N . LEU B 1 313 ? -18.734 12.242 -1.979 1 95.38 313 LEU B N 1
ATOM 5630 C CA . LEU B 1 313 ? -18.094 13.398 -2.59 1 95.38 313 LEU B CA 1
ATOM 5631 C C . LEU B 1 313 ? -19.109 14.297 -3.279 1 95.38 313 LEU B C 1
ATOM 5633 O O . LEU B 1 313 ? -18.938 15.516 -3.32 1 95.38 313 LEU B O 1
ATOM 5637 N N . LEU B 1 314 ? -20.141 13.688 -3.777 1 93.75 314 LEU B N 1
ATOM 5638 C CA . LEU B 1 314 ? -21.094 14.453 -4.566 1 93.75 314 LEU B CA 1
ATOM 5639 C C . LEU B 1 314 ? -22.359 14.734 -3.764 1 93.75 314 LEU B C 1
ATOM 5641 O O . LEU B 1 314 ? -23.328 15.266 -4.301 1 93.75 314 LEU B O 1
ATOM 5645 N N . GLN B 1 315 ? -22.328 14.383 -2.523 1 93 315 GLN B N 1
ATOM 5646 C CA . GLN B 1 315 ? -23.469 14.672 -1.661 1 93 315 GLN B CA 1
ATOM 5647 C C . GLN B 1 315 ? -23.516 16.156 -1.297 1 93 315 GLN B C 1
ATOM 5649 O O . GLN B 1 315 ? -22.484 16.812 -1.18 1 93 315 GLN B O 1
ATOM 5654 N N . PRO B 1 316 ? -24.703 16.625 -1.096 1 90.81 316 PRO B N 1
ATOM 5655 C CA . PRO B 1 316 ? -24.844 18.047 -0.817 1 90.81 316 PRO B CA 1
ATOM 5656 C C . PRO B 1 316 ? -24.203 18.469 0.497 1 90.81 316 PRO B C 1
ATOM 5658 O O . PRO B 1 316 ? -23.797 19.625 0.649 1 90.81 316 PRO B O 1
ATOM 5661 N N . HIS B 1 317 ? -24.016 17.609 1.357 1 90.44 317 HIS B N 1
ATOM 5662 C CA . HIS B 1 317 ? -23.516 17.984 2.672 1 90.44 317 HIS B CA 1
ATOM 5663 C C . HIS B 1 317 ? -22.016 17.688 2.803 1 90.44 317 HIS B C 1
ATOM 5665 O O . HIS B 1 317 ? -21.469 17.75 3.902 1 90.44 317 HIS B O 1
ATOM 5671 N N . PHE B 1 318 ? -21.375 17.297 1.691 1 95.75 318 PHE B N 1
ATOM 5672 C CA . PHE B 1 318 ? -19.922 17.156 1.753 1 95.75 318 PHE B CA 1
ATOM 5673 C C . PHE B 1 318 ? -19.266 18.484 2.068 1 95.75 318 PHE B C 1
ATOM 5675 O O . PHE B 1 318 ? -19.562 19.5 1.431 1 95.75 318 PHE B O 1
ATOM 5682 N N . PRO B 1 319 ? -18.391 18.531 2.99 1 96.88 319 PRO B N 1
ATOM 5683 C CA . PRO B 1 319 ? -17.969 19.812 3.561 1 96.88 319 PRO B CA 1
ATOM 5684 C C . PRO B 1 319 ? -16.953 20.547 2.682 1 96.88 319 PRO B C 1
ATOM 5686 O O . PRO B 1 319 ? -16.641 21.703 2.932 1 96.88 319 PRO B O 1
ATOM 5689 N N . ILE B 1 320 ? -16.375 19.938 1.695 1 97.75 320 ILE B N 1
ATOM 5690 C CA . ILE B 1 320 ? -15.43 20.562 0.77 1 97.75 320 ILE B CA 1
ATOM 5691 C C . ILE B 1 320 ? -16.078 20.703 -0.608 1 97.75 320 ILE B C 1
ATOM 5693 O O . ILE B 1 320 ? -16.609 19.734 -1.146 1 97.75 320 ILE B O 1
ATOM 5697 N N . SER B 1 321 ? -16.047 21.891 -1.166 1 96 321 SER B N 1
ATOM 5698 C CA . SER B 1 321 ? -16.688 22.109 -2.457 1 96 321 SER B CA 1
ATOM 5699 C C . SER B 1 321 ? -15.984 21.328 -3.566 1 96 321 SER B C 1
ATOM 5701 O O . SER B 1 321 ? -14.766 21.141 -3.52 1 96 321 SER B O 1
ATOM 5703 N N . LEU B 1 322 ? -16.766 20.953 -4.527 1 95.25 322 LEU B N 1
ATOM 5704 C CA . LEU B 1 322 ? -16.203 20.266 -5.684 1 95.25 322 LEU B CA 1
ATOM 5705 C C . LEU B 1 322 ? -15.172 21.141 -6.398 1 95.25 322 LEU B C 1
ATOM 5707 O O . LEU B 1 322 ? -14.148 20.641 -6.867 1 95.25 322 LEU B O 1
ATOM 5711 N N . ASP B 1 323 ? -15.406 22.438 -6.441 1 95.06 323 ASP B N 1
ATOM 5712 C CA . ASP B 1 323 ? -14.477 23.359 -7.07 1 95.06 323 ASP B CA 1
ATOM 5713 C C . ASP B 1 323 ? -13.117 23.328 -6.371 1 95.06 323 ASP B C 1
ATOM 5715 O O . ASP B 1 323 ? -12.07 23.297 -7.027 1 95.06 323 ASP B O 1
ATOM 5719 N N . SER B 1 324 ? -13.141 23.344 -5.082 1 96.88 324 SER B N 1
ATOM 5720 C CA . SER B 1 324 ? -11.898 23.312 -4.32 1 96.88 324 SER B CA 1
ATOM 5721 C C . SER B 1 324 ? -11.148 22 -4.539 1 96.88 324 SER B C 1
ATOM 5723 O O . SER B 1 324 ? -9.922 21.984 -4.637 1 96.88 324 SER B O 1
ATOM 5725 N N . LEU B 1 325 ? -11.906 20.906 -4.582 1 97.56 325 LEU B N 1
ATOM 5726 C CA . LEU B 1 325 ? -11.305 19.609 -4.852 1 97.56 325 LEU B CA 1
ATOM 5727 C C . LEU B 1 325 ? -10.648 19.578 -6.227 1 97.56 325 LEU B C 1
ATOM 5729 O O . LEU B 1 325 ? -9.508 19.141 -6.367 1 97.56 325 LEU B O 1
ATOM 5733 N N . LEU B 1 326 ? -11.344 20.094 -7.188 1 97.06 326 LEU B N 1
ATOM 5734 C CA . LEU B 1 326 ? -10.836 20.109 -8.555 1 97.06 326 LEU B CA 1
ATOM 5735 C C . LEU B 1 326 ? -9.656 21.062 -8.688 1 97.06 326 LEU B C 1
ATOM 5737 O O . LEU B 1 326 ? -8.711 20.781 -9.422 1 97.06 326 LEU B O 1
ATOM 5741 N N . ASP B 1 327 ? -9.719 22.203 -7.98 1 97.06 327 ASP B N 1
ATOM 5742 C CA . ASP B 1 327 ? -8.578 23.125 -7.957 1 97.06 327 ASP B CA 1
ATOM 5743 C C . ASP B 1 327 ? -7.32 22.406 -7.457 1 97.06 327 ASP B C 1
ATOM 5745 O O . ASP B 1 327 ? -6.242 22.562 -8.039 1 97.06 327 ASP B O 1
ATOM 5749 N N . ASN B 1 328 ? -7.504 21.688 -6.41 1 98.19 328 ASN B N 1
ATOM 5750 C CA . ASN B 1 328 ? -6.375 20.969 -5.836 1 98.19 328 ASN B CA 1
ATOM 5751 C C . ASN B 1 328 ? -5.824 19.922 -6.805 1 98.19 328 ASN B C 1
ATOM 5753 O O . ASN B 1 328 ? -4.609 19.812 -6.973 1 98.19 328 ASN B O 1
ATOM 5757 N N . ILE B 1 329 ? -6.695 19.172 -7.469 1 97.56 329 ILE B N 1
ATOM 5758 C CA . ILE B 1 329 ? -6.289 18.188 -8.461 1 97.56 329 ILE B CA 1
ATOM 5759 C C . ILE B 1 329 ? -5.543 18.875 -9.602 1 97.56 329 ILE B C 1
ATOM 5761 O O . ILE B 1 329 ? -4.527 18.375 -10.086 1 97.56 329 ILE B O 1
ATOM 5765 N N . CYS B 1 330 ? -6 20.047 -10 1 97.69 330 CYS B N 1
ATOM 5766 C CA . CYS B 1 330 ? -5.391 20.797 -11.094 1 97.69 330 CYS B CA 1
ATOM 5767 C C . CYS B 1 330 ? -3.965 21.203 -10.742 1 97.69 330 CYS B C 1
ATOM 5769 O O . CYS B 1 330 ? -3.094 21.234 -11.617 1 97.69 330 CYS B O 1
ATOM 5771 N N . ILE B 1 331 ? -3.758 21.547 -9.477 1 97.31 331 ILE B N 1
ATOM 5772 C CA . ILE B 1 331 ? -2.4 21.891 -9.07 1 97.31 331 ILE B CA 1
ATOM 5773 C C . ILE B 1 331 ? -1.463 20.719 -9.359 1 97.31 331 ILE B C 1
ATOM 5775 O O . ILE B 1 331 ? -0.408 20.891 -9.969 1 97.31 331 ILE B O 1
ATOM 5779 N N . TYR B 1 332 ? -1.843 19.516 -8.992 1 97.62 332 TYR B N 1
ATOM 5780 C CA . TYR B 1 332 ? -1.007 18.344 -9.219 1 97.62 332 TYR B CA 1
ATOM 5781 C C . TYR B 1 332 ? -0.883 18.031 -10.711 1 97.62 332 TYR B C 1
ATOM 5783 O O . TYR B 1 332 ? 0.194 17.672 -11.188 1 97.62 332 TYR B O 1
ATOM 5791 N N . TRP B 1 333 ? -1.979 18.203 -11.43 1 95.75 333 TRP B N 1
ATOM 5792 C CA . TRP B 1 333 ? -2.021 17.844 -12.844 1 95.75 333 TRP B CA 1
ATOM 5793 C C . TRP B 1 333 ? -1.142 18.781 -13.672 1 95.75 333 TRP B C 1
ATOM 5795 O O . TRP B 1 333 ? -0.296 18.312 -14.445 1 95.75 333 TRP B O 1
ATOM 5805 N N . PHE B 1 334 ? -1.292 20.031 -13.469 1 95.56 334 PHE B N 1
ATOM 5806 C CA . PHE B 1 334 ? -0.636 20.984 -14.352 1 95.56 334 PHE B CA 1
ATOM 5807 C C . PHE B 1 334 ? 0.831 21.156 -13.969 1 95.56 334 PHE B C 1
ATOM 5809 O O . PHE B 1 334 ? 1.658 21.516 -14.812 1 95.56 334 PHE B O 1
ATOM 5816 N N . THR B 1 335 ? 1.168 20.859 -12.758 1 95.75 335 THR B N 1
ATOM 5817 C CA . THR B 1 335 ? 2.566 20.969 -12.359 1 95.75 335 THR B CA 1
ATOM 5818 C C . THR B 1 335 ? 3.271 19.625 -12.484 1 95.75 335 THR B C 1
ATOM 5820 O O . THR B 1 335 ? 4.5 19.547 -12.445 1 95.75 335 THR B O 1
ATOM 5823 N N . GLY B 1 336 ? 2.469 18.5 -12.602 1 95.56 336 GLY B N 1
ATOM 5824 C CA . GLY B 1 336 ? 3.049 17.172 -12.711 1 95.56 336 GLY B CA 1
ATOM 5825 C C . GLY B 1 336 ? 3.787 16.734 -11.461 1 95.56 336 GLY B C 1
ATOM 5826 O O . GLY B 1 336 ? 4.852 16.109 -11.547 1 95.56 336 GLY B O 1
ATOM 5827 N N . THR B 1 337 ? 3.242 17.062 -10.25 1 96.62 337 THR B N 1
ATOM 5828 C CA . THR B 1 337 ? 4.039 16.891 -9.047 1 96.62 337 THR B CA 1
ATOM 5829 C C . THR B 1 337 ? 3.479 15.773 -8.18 1 96.62 337 THR B C 1
ATOM 5831 O O . THR B 1 337 ? 3.822 15.656 -7 1 96.62 337 THR B O 1
ATOM 5834 N N . ILE B 1 338 ? 2.596 14.914 -8.719 1 96.88 338 ILE B N 1
ATOM 5835 C CA . ILE B 1 338 ? 2.035 13.852 -7.895 1 96.88 338 ILE B CA 1
ATOM 5836 C C . ILE B 1 338 ? 3.137 12.867 -7.5 1 96.88 338 ILE B C 1
ATOM 5838 O O . ILE B 1 338 ? 3.221 12.453 -6.344 1 96.88 338 ILE B O 1
ATOM 5842 N N . THR B 1 339 ? 4.039 12.539 -8.398 1 94.94 339 THR B N 1
ATOM 5843 C CA . THR B 1 339 ? 5.094 11.57 -8.109 1 94.94 339 THR B CA 1
ATOM 5844 C C . THR B 1 339 ? 6.09 12.133 -7.105 1 94.94 339 THR B C 1
ATOM 5846 O O . THR B 1 339 ? 6.449 11.469 -6.133 1 94.94 339 THR B O 1
ATOM 5849 N N . THR B 1 340 ? 6.52 13.367 -7.297 1 96.31 340 THR B N 1
ATOM 5850 C CA . THR B 1 340 ? 7.469 13.977 -6.371 1 96.31 340 THR B CA 1
ATOM 5851 C C . THR B 1 340 ? 6.836 14.164 -4.996 1 96.31 340 THR B C 1
ATOM 5853 O O . THR B 1 340 ? 7.52 14.055 -3.973 1 96.31 340 THR B O 1
ATOM 5856 N N . SER B 1 341 ? 5.562 14.422 -4.949 1 97.56 341 SER B N 1
ATOM 5857 C CA . SER B 1 341 ? 4.867 14.523 -3.668 1 97.56 341 SER B CA 1
ATOM 5858 C C . SER B 1 341 ? 4.844 13.18 -2.945 1 97.56 341 SER B C 1
ATOM 5860 O O . SER B 1 341 ? 4.992 13.125 -1.723 1 97.56 341 SER B O 1
ATOM 5862 N N . MET B 1 342 ? 4.715 12.094 -3.693 1 96.31 342 MET B N 1
ATOM 5863 C CA . MET B 1 342 ? 4.676 10.758 -3.119 1 96.31 342 MET B CA 1
ATOM 5864 C C . MET B 1 342 ? 6.055 10.328 -2.633 1 96.31 342 MET B C 1
ATOM 5866 O O . MET B 1 342 ? 6.176 9.609 -1.642 1 96.31 342 MET B O 1
ATOM 5870 N N . ARG B 1 343 ? 7.105 10.766 -3.295 1 95.75 343 ARG B N 1
ATOM 5871 C CA . ARG B 1 343 ? 8.469 10.438 -2.891 1 95.75 343 ARG B CA 1
ATOM 5872 C C . ARG B 1 343 ? 8.766 10.961 -1.489 1 95.75 343 ARG B C 1
ATOM 5874 O O . ARG B 1 343 ? 9.672 10.469 -0.817 1 95.75 343 ARG B O 1
ATOM 5881 N N . TYR B 1 344 ? 8 11.953 -1.08 1 96.12 344 TYR B N 1
ATOM 5882 C CA . TYR B 1 344 ? 8.172 12.5 0.26 1 96.12 344 TYR B CA 1
ATOM 5883 C C . TYR B 1 344 ? 7.902 11.445 1.322 1 96.12 344 TYR B C 1
ATOM 5885 O O . TYR B 1 344 ? 8.531 11.445 2.383 1 96.12 344 TYR B O 1
ATOM 5893 N N . TYR B 1 345 ? 6.996 10.5 1.082 1 95.19 345 TYR B N 1
ATOM 5894 C CA . TYR B 1 345 ? 6.742 9.383 1.982 1 95.19 345 TYR B CA 1
ATOM 5895 C C . TYR B 1 345 ? 7.961 8.469 2.086 1 95.19 345 TYR B C 1
ATOM 5897 O O . TYR B 1 345 ? 8.312 8.016 3.176 1 95.19 345 TYR B O 1
ATOM 5905 N N . ALA B 1 346 ? 8.578 8.211 0.966 1 93.25 346 ALA B N 1
ATOM 5906 C CA . ALA B 1 346 ? 9.773 7.363 0.951 1 93.25 346 ALA B CA 1
ATOM 5907 C C . ALA B 1 346 ? 10.906 8 1.745 1 93.25 346 ALA B C 1
ATOM 5909 O O . ALA B 1 346 ? 11.633 7.312 2.467 1 93.25 346 ALA B O 1
ATOM 5910 N N . GLU B 1 347 ? 10.977 9.305 1.652 1 93.12 347 GLU B N 1
ATOM 5911 C CA . GLU B 1 347 ? 12.047 10.039 2.318 1 93.12 347 GLU B CA 1
ATOM 5912 C C . GLU B 1 347 ? 11.836 10.07 3.83 1 93.12 347 GLU B C 1
ATOM 5914 O O . GLU B 1 347 ? 12.789 10.25 4.59 1 93.12 347 GLU B O 1
ATOM 5919 N N . ASN B 1 348 ? 10.594 9.906 4.215 1 91.44 348 ASN B N 1
ATOM 5920 C CA . ASN B 1 348 ? 10.297 10.078 5.633 1 91.44 348 ASN B CA 1
ATOM 5921 C C . ASN B 1 348 ? 10.039 8.742 6.316 1 91.44 348 ASN B C 1
ATOM 5923 O O . ASN B 1 348 ? 9.93 8.672 7.543 1 91.44 348 ASN B O 1
ATOM 5927 N N . PHE B 1 349 ? 9.891 7.629 5.602 1 79.56 349 PHE B N 1
ATOM 5928 C CA . PHE B 1 349 ? 9.477 6.344 6.152 1 79.56 349 PHE B CA 1
ATOM 5929 C C . PHE B 1 349 ? 10.492 5.844 7.176 1 79.56 349 PHE B C 1
ATOM 5931 O O . PHE B 1 349 ? 10.117 5.414 8.266 1 79.56 349 PHE B O 1
ATOM 5938 N N . GLY B 1 350 ? 11.773 5.855 6.797 1 68.69 350 GLY B N 1
ATOM 5939 C CA . GLY B 1 350 ? 12.797 5.414 7.723 1 68.69 350 GLY B CA 1
ATOM 5940 C C . GLY B 1 350 ? 12.914 6.293 8.953 1 68.69 350 GLY B C 1
ATOM 5941 O O . GLY B 1 350 ? 13.039 5.793 10.07 1 68.69 350 GLY B O 1
ATOM 5942 N N . SER B 1 351 ? 12.812 7.52 8.719 1 64.38 351 SER B N 1
ATOM 5943 C CA . SER B 1 351 ? 13.008 8.492 9.789 1 64.38 351 SER B CA 1
ATOM 5944 C C . SER B 1 351 ? 11.836 8.484 10.766 1 64.38 351 SER B C 1
ATOM 5946 O O . SER B 1 351 ? 12.023 8.656 11.969 1 64.38 351 SER B O 1
ATOM 5948 N N . LEU B 1 352 ? 10.734 8.312 10.188 1 58.31 352 LEU B N 1
ATOM 5949 C CA . LEU B 1 352 ? 9.555 8.305 11.055 1 58.31 352 LEU B CA 1
ATOM 5950 C C . LEU B 1 352 ? 9.609 7.133 12.031 1 58.31 352 LEU B C 1
ATOM 5952 O O . LEU B 1 352 ? 9.109 7.23 13.156 1 58.31 352 LEU B O 1
ATOM 5956 N N . LEU B 1 353 ? 10.414 6.238 11.578 1 56.41 353 LEU B N 1
ATOM 5957 C CA . LEU B 1 353 ? 10.539 5.047 12.414 1 56.41 353 LEU B CA 1
ATOM 5958 C C . LEU B 1 353 ? 11.664 5.219 13.438 1 56.41 353 LEU B C 1
ATOM 5960 O O . LEU B 1 353 ? 11.602 4.645 14.531 1 56.41 353 LEU B O 1
ATOM 5964 N N . THR B 1 354 ? 12.727 5.918 13.062 1 56.88 354 THR B N 1
ATOM 5965 C CA . THR B 1 354 ? 13.883 5.996 13.953 1 56.88 354 THR B CA 1
ATOM 5966 C C . THR B 1 354 ? 13.703 7.129 14.961 1 56.88 354 THR B C 1
ATOM 5968 O O . THR B 1 354 ? 14.43 7.199 15.953 1 56.88 354 THR B O 1
ATOM 5971 N N . ARG B 1 355 ? 12.672 7.809 15.156 1 59.59 355 ARG B N 1
ATOM 5972 C CA . ARG B 1 355 ? 12.07 8.648 16.188 1 59.59 355 ARG B CA 1
ATOM 5973 C C . ARG B 1 355 ? 13.102 9.586 16.797 1 59.59 355 ARG B C 1
ATOM 5975 O O . ARG B 1 355 ? 13 9.945 17.969 1 59.59 355 ARG B O 1
ATOM 5982 N N . ASN B 1 356 ? 14.258 10.008 16.141 1 60.38 356 ASN B N 1
ATOM 5983 C CA . ASN B 1 356 ? 15.266 10.68 16.953 1 60.38 356 ASN B CA 1
ATOM 5984 C C . ASN B 1 356 ? 14.781 12.039 17.422 1 60.38 356 ASN B C 1
ATOM 5986 O O . ASN B 1 356 ? 14.922 12.375 18.609 1 60.38 356 ASN B O 1
ATOM 5990 N N . VAL B 1 357 ? 14.008 12.758 16.672 1 75.5 357 VAL B N 1
ATOM 5991 C CA . VAL B 1 357 ? 13.57 14.086 17.094 1 75.5 357 VAL B CA 1
ATOM 5992 C C . VAL B 1 357 ? 12.258 13.984 17.859 1 75.5 357 VAL B C 1
ATOM 5994 O O . VAL B 1 357 ? 11.891 14.891 18.609 1 75.5 357 VAL B O 1
ATOM 5997 N N . GLU B 1 358 ? 11.68 12.852 17.797 1 80.44 358 GLU B N 1
ATOM 5998 C CA . GLU B 1 358 ? 10.391 12.641 18.438 1 80.44 358 GLU B CA 1
ATOM 5999 C C . GLU B 1 358 ? 10.531 12.617 19.969 1 80.44 358 GLU B C 1
ATOM 6001 O O . GLU B 1 358 ? 9.641 13.07 20.688 1 80.44 358 GLU B O 1
ATOM 6006 N N . ASN B 1 359 ? 11.68 12.281 20.406 1 83.31 359 ASN B N 1
ATOM 6007 C CA . ASN B 1 359 ? 11.875 12.164 21.859 1 83.31 359 ASN B CA 1
ATOM 6008 C C . ASN B 1 359 ? 12.391 13.461 22.469 1 83.31 359 ASN B C 1
ATOM 6010 O O . ASN B 1 359 ? 12.5 13.586 23.688 1 83.31 359 ASN B O 1
ATOM 6014 N N . ILE B 1 360 ? 12.703 14.438 21.656 1 89.62 360 ILE B N 1
ATOM 6015 C CA . ILE B 1 360 ? 13.07 15.766 22.141 1 89.62 360 ILE B CA 1
ATOM 6016 C C . ILE B 1 360 ? 11.805 16.578 22.406 1 89.62 360 ILE B C 1
ATOM 6018 O O . ILE B 1 360 ? 11 16.812 21.516 1 89.62 360 ILE B O 1
ATOM 6022 N N . PRO B 1 361 ? 11.695 16.984 23.625 1 93.12 361 PRO B N 1
ATOM 6023 C CA . PRO B 1 361 ? 10.484 17.734 23.953 1 93.12 361 PRO B CA 1
ATOM 6024 C C . PRO B 1 361 ? 10.367 19.047 23.188 1 93.12 361 PRO B C 1
ATOM 6026 O O . PRO B 1 361 ? 11.367 19.703 22.938 1 93.12 361 PRO B O 1
ATOM 6029 N N . CYS B 1 362 ? 9.18 19.375 22.766 1 96.38 362 CYS B N 1
ATOM 6030 C CA . CYS B 1 362 ? 8.852 20.688 22.219 1 96.38 362 CYS B CA 1
ATOM 6031 C C . CYS B 1 362 ? 8.414 21.641 23.328 1 96.38 362 CYS B C 1
ATOM 6033 O O . CYS B 1 362 ? 7.383 21.422 23.969 1 96.38 362 CYS B O 1
ATOM 6035 N N . ARG B 1 363 ? 9.094 22.703 23.547 1 97 363 ARG B N 1
ATOM 6036 C CA . ARG B 1 363 ? 8.836 23.578 24.672 1 97 363 ARG B CA 1
ATOM 6037 C C . ARG B 1 363 ? 8.188 24.891 24.219 1 97 363 ARG B C 1
ATOM 6039 O O . ARG B 1 363 ? 7.852 25.734 25.031 1 97 363 ARG B O 1
ATOM 6046 N N . VAL B 1 364 ? 8.062 25.047 22.922 1 97.88 364 VAL B N 1
ATOM 6047 C CA . VAL B 1 364 ? 7.359 26.188 22.328 1 97.88 364 VAL B CA 1
ATOM 6048 C C . VAL B 1 364 ? 5.867 26.094 22.641 1 97.88 364 VAL B C 1
ATOM 6050 O O . VAL B 1 364 ? 5.297 25 22.641 1 97.88 364 VAL B O 1
ATOM 6053 N N . PRO B 1 365 ? 5.195 27.312 23 1 98.62 365 PRO B N 1
ATOM 6054 C CA . PRO B 1 365 ? 3.744 27.25 23.172 1 98.62 365 PRO B CA 1
ATOM 6055 C C . PRO B 1 365 ? 3.047 26.516 22.031 1 98.62 365 PRO B C 1
ATOM 6057 O O . PRO B 1 365 ? 3.338 26.766 20.859 1 98.62 365 PRO B O 1
ATOM 6060 N N . ALA B 1 366 ? 2.107 25.594 22.422 1 98.81 366 ALA B N 1
ATOM 6061 C CA . ALA B 1 366 ? 1.438 24.781 21.422 1 98.81 366 ALA B CA 1
ATOM 6062 C C . ALA B 1 366 ? -0.079 24.922 21.516 1 98.81 366 ALA B C 1
ATOM 6064 O O . ALA B 1 366 ? -0.632 24.984 22.609 1 98.81 366 ALA B O 1
ATOM 6065 N N . GLY B 1 367 ? -0.702 25.125 20.453 1 98.81 367 GLY B N 1
ATOM 6066 C CA . GLY B 1 367 ? -2.141 24.984 20.297 1 98.81 367 GLY B CA 1
ATOM 6067 C C . GLY B 1 367 ? -2.543 23.75 19.516 1 98.81 367 GLY B C 1
ATOM 6068 O O . GLY B 1 367 ? -2.053 23.516 18.422 1 98.81 367 GLY B O 1
ATOM 6069 N N . LEU B 1 368 ? -3.404 22.969 20.094 1 98.62 368 LEU B N 1
ATOM 6070 C CA . LEU B 1 368 ? -3.787 21.688 19.5 1 98.62 368 LEU B CA 1
ATOM 6071 C C . LEU B 1 368 ? -5.293 21.625 19.25 1 98.62 368 LEU B C 1
ATOM 6073 O O . LEU B 1 368 ? -6.078 21.688 20.203 1 98.62 368 LEU B O 1
ATOM 6077 N N . ALA B 1 369 ? -5.66 21.562 18.016 1 98.56 369 ALA B N 1
ATOM 6078 C CA . ALA B 1 369 ? -7.066 21.469 17.641 1 98.56 369 ALA B CA 1
ATOM 6079 C C . ALA B 1 369 ? -7.434 20.031 17.281 1 98.56 369 ALA B C 1
ATOM 6081 O O . ALA B 1 369 ? -7.012 19.516 16.234 1 98.56 369 ALA B O 1
ATOM 6082 N N . ALA B 1 370 ? -8.25 19.406 18.094 1 97.56 370 ALA B N 1
ATOM 6083 C CA . ALA B 1 370 ? -8.617 18 17.906 1 97.56 370 ALA B CA 1
ATOM 6084 C C . ALA B 1 370 ? -9.938 17.875 17.156 1 97.56 370 ALA B C 1
ATOM 6086 O O . ALA B 1 370 ? -11.016 17.969 17.75 1 97.56 370 ALA B O 1
ATOM 6087 N N . PHE B 1 371 ? -9.852 17.656 15.922 1 97.19 371 PHE B N 1
ATOM 6088 C CA . PHE B 1 371 ? -11.047 17.438 15.117 1 97.19 371 PHE B CA 1
ATOM 6089 C C . PHE B 1 371 ? -11.523 15.992 15.25 1 97.19 371 PHE B C 1
ATOM 6091 O O . PHE B 1 371 ? -10.719 15.062 15.25 1 97.19 371 PHE B O 1
ATOM 6098 N N . PRO B 1 372 ? -12.805 15.758 15.305 1 94.88 372 PRO B N 1
ATOM 6099 C CA . PRO B 1 372 ? -13.32 14.438 15.664 1 94.88 372 PRO B CA 1
ATOM 6100 C C . PRO B 1 372 ? -13.102 13.391 14.57 1 94.88 372 PRO B C 1
ATOM 6102 O O . PRO B 1 372 ? -13.008 12.195 14.859 1 94.88 372 PRO B O 1
ATOM 6105 N N . GLN B 1 373 ? -13.016 13.797 13.297 1 94.69 373 GLN B N 1
ATOM 6106 C CA . GLN B 1 373 ? -12.859 12.844 12.203 1 94.69 373 GLN B CA 1
ATOM 6107 C C . GLN B 1 373 ? -11.414 12.812 11.703 1 94.69 373 GLN B C 1
ATOM 6109 O O . GLN B 1 373 ? -11.148 12.336 10.602 1 94.69 373 GLN B O 1
ATOM 6114 N N . GLU B 1 374 ? -10.516 13.43 12.523 1 95.06 374 GLU B N 1
ATOM 6115 C CA . GLU B 1 374 ? -9.094 13.375 12.211 1 95.06 374 GLU B CA 1
ATOM 6116 C C . GLU B 1 374 ? -8.562 11.945 12.32 1 95.06 374 GLU B C 1
ATOM 6118 O O . GLU B 1 374 ? -9 11.18 13.18 1 95.06 374 GLU B O 1
ATOM 6123 N N . LEU B 1 375 ? -7.598 11.547 11.492 1 90.88 375 LEU B N 1
ATOM 6124 C CA . LEU B 1 375 ? -7.051 10.195 11.391 1 90.88 375 LEU B CA 1
ATOM 6125 C C . LEU B 1 375 ? -6.203 9.859 12.617 1 90.88 375 LEU B C 1
ATOM 6127 O O . LEU B 1 375 ? -6.199 8.719 13.078 1 90.88 375 LEU B O 1
ATOM 6131 N N . ALA B 1 376 ? -5.457 10.836 13.023 1 87.81 376 ALA B N 1
ATOM 6132 C CA . ALA B 1 376 ? -4.535 10.648 14.141 1 87.81 376 ALA B CA 1
ATOM 6133 C C . ALA B 1 376 ? -4.715 11.742 15.188 1 87.81 376 ALA B C 1
ATOM 6135 O O . ALA B 1 376 ? -4.219 12.859 15.023 1 87.81 376 ALA B O 1
ATOM 6136 N N . THR B 1 377 ? -5.598 11.562 16.094 1 86.75 377 THR B N 1
ATOM 6137 C CA . THR B 1 377 ? -5.809 12.492 17.203 1 86.75 377 THR B CA 1
ATOM 6138 C C . THR B 1 377 ? -5.559 11.812 18.547 1 86.75 377 THR B C 1
ATOM 6140 O O . THR B 1 377 ? -5.812 10.617 18.688 1 86.75 377 THR B O 1
ATOM 6143 N N . GLN B 1 378 ? -5.008 12.594 19.422 1 92.56 378 GLN B N 1
ATOM 6144 C CA . GLN B 1 378 ? -4.688 12.07 20.75 1 92.56 378 GLN B CA 1
ATOM 6145 C C . GLN B 1 378 ? -5.223 12.984 21.844 1 92.56 378 GLN B C 1
ATOM 6147 O O . GLN B 1 378 ? -5.41 14.188 21.625 1 92.56 378 GLN B O 1
ATOM 6152 N N . PRO B 1 379 ? -5.535 12.352 22.984 1 93.44 379 PRO B N 1
ATOM 6153 C CA . PRO B 1 379 ? -5.863 13.188 24.141 1 93.44 379 PRO B CA 1
ATOM 6154 C C . PRO B 1 379 ? -4.707 14.094 24.562 1 93.44 379 PRO B C 1
ATOM 6156 O O . PRO B 1 379 ? -3.547 13.797 24.266 1 93.44 379 PRO B O 1
ATOM 6159 N N . LYS B 1 380 ? -5.102 15.156 25.25 1 94.69 380 LYS B N 1
ATOM 6160 C CA . LYS B 1 380 ? -4.121 16.141 25.719 1 94.69 380 LYS B CA 1
ATOM 6161 C C . LYS B 1 380 ? -3.014 15.469 26.531 1 94.69 380 LYS B C 1
ATOM 6163 O O . LYS B 1 380 ? -1.84 15.82 26.391 1 94.69 380 LYS B O 1
ATOM 6168 N N . SER B 1 381 ? -3.354 14.492 27.344 1 92.25 381 SER B N 1
ATOM 6169 C CA . SER B 1 381 ? -2.396 13.844 28.234 1 92.25 381 SER B CA 1
ATOM 6170 C C . SER B 1 381 ? -1.328 13.094 27.438 1 92.25 381 SER B C 1
ATOM 6172 O O . SER B 1 381 ? -0.177 13.008 27.875 1 92.25 381 SER B O 1
ATOM 6174 N N . LEU B 1 382 ? -1.691 12.539 26.312 1 93.5 382 LEU B N 1
ATOM 6175 C CA . LEU B 1 382 ? -0.711 11.867 25.469 1 93.5 382 LEU B CA 1
ATOM 6176 C C . LEU B 1 382 ? 0.125 12.875 24.688 1 93.5 382 LEU B C 1
ATOM 6178 O O . LEU B 1 382 ? 1.345 12.727 24.578 1 93.5 382 LEU B O 1
ATOM 6182 N N . ALA B 1 383 ? -0.548 13.891 24.203 1 95.31 383 ALA B N 1
ATOM 6183 C CA . ALA B 1 383 ? 0.149 14.93 23.453 1 95.31 383 ALA B CA 1
ATOM 6184 C C . ALA B 1 383 ? 1.196 15.625 24.328 1 95.31 383 ALA B C 1
ATOM 6186 O O . ALA B 1 383 ? 2.229 16.078 23.812 1 95.31 383 ALA B O 1
ATOM 6187 N N . ALA B 1 384 ? 0.989 15.617 25.594 1 95.44 384 ALA B N 1
ATOM 6188 C CA . ALA B 1 384 ? 1.853 16.312 26.547 1 95.44 384 ALA B CA 1
ATOM 6189 C C . ALA B 1 384 ? 3.207 15.617 26.672 1 95.44 384 ALA B C 1
ATOM 6191 O O . ALA B 1 384 ? 4.152 16.188 27.219 1 95.44 384 ALA B O 1
ATOM 6192 N N . HIS B 1 385 ? 3.271 14.414 26.141 1 93.69 385 HIS B N 1
ATOM 6193 C CA . HIS B 1 385 ? 4.555 13.727 26.141 1 93.69 385 HIS B CA 1
ATOM 6194 C C . HIS B 1 385 ? 5.523 14.352 25.141 1 93.69 385 HIS B C 1
ATOM 6196 O O . HIS B 1 385 ? 6.738 14.195 25.266 1 93.69 385 HIS B O 1
ATOM 6202 N N . LYS B 1 386 ? 5.016 15.062 24.172 1 94.69 386 LYS B N 1
ATOM 6203 C CA . LYS B 1 386 ? 5.836 15.742 23.172 1 94.69 386 LYS B CA 1
ATOM 6204 C C . LYS B 1 386 ? 5.785 17.266 23.359 1 94.69 386 LYS B C 1
ATOM 6206 O O . LYS B 1 386 ? 6.816 17.938 23.297 1 94.69 386 LYS B O 1
ATOM 6211 N N . PHE B 1 387 ? 4.641 17.734 23.625 1 96.94 387 PHE B N 1
ATOM 6212 C CA . PHE B 1 387 ? 4.43 19.172 23.766 1 96.94 387 PHE B CA 1
ATOM 6213 C C . PHE B 1 387 ? 4.344 19.562 25.234 1 96.94 387 PHE B C 1
ATOM 6215 O O . PHE B 1 387 ? 3.32 19.344 25.875 1 96.94 387 PHE B O 1
ATOM 6222 N N . TYR B 1 388 ? 5.277 20.281 25.688 1 97 388 TYR B N 1
ATOM 6223 C CA . TYR B 1 388 ? 5.41 20.516 27.125 1 97 388 TYR B CA 1
ATOM 6224 C C . TYR B 1 388 ? 4.668 21.781 27.547 1 97 388 TYR B C 1
ATOM 6226 O O . TYR B 1 388 ? 4.398 21.984 28.734 1 97 388 TYR B O 1
ATOM 6234 N N . ASP B 1 389 ? 4.406 22.672 26.609 1 98.06 389 ASP B N 1
ATOM 6235 C CA . ASP B 1 389 ? 3.664 23.891 26.891 1 98.06 389 ASP B CA 1
ATOM 6236 C C . ASP B 1 389 ? 2.41 23.984 26.031 1 98.06 389 ASP B C 1
ATOM 6238 O O . ASP B 1 389 ? 2.342 24.812 25.125 1 98.06 389 ASP B O 1
ATOM 6242 N N . ILE B 1 390 ? 1.395 23.25 26.406 1 98.38 390 ILE B N 1
ATOM 6243 C CA . ILE B 1 390 ? 0.131 23.312 25.672 1 98.38 390 ILE B CA 1
ATOM 6244 C C . ILE B 1 390 ? -0.711 24.469 26.188 1 98.38 390 ILE B C 1
ATOM 6246 O O . ILE B 1 390 ? -1.256 24.406 27.297 1 98.38 390 ILE B O 1
ATOM 6250 N N . VAL B 1 391 ? -0.852 25.453 25.391 1 98.38 391 VAL B N 1
ATOM 6251 C CA . VAL B 1 391 ? -1.57 26.672 25.766 1 98.38 391 VAL B CA 1
ATOM 6252 C C . VAL B 1 391 ? -3.061 26.5 25.484 1 98.38 391 VAL B C 1
ATOM 6254 O O . VAL B 1 391 ? -3.902 26.953 26.25 1 98.38 391 VAL B O 1
ATOM 6257 N N . THR B 1 392 ? -3.363 25.875 24.391 1 97.94 392 THR B N 1
ATOM 6258 C CA . THR B 1 392 ? -4.75 25.562 24.047 1 97.94 392 THR B CA 1
ATOM 6259 C C . THR B 1 392 ? -4.875 24.125 23.547 1 97.94 392 THR B C 1
ATOM 6261 O O . THR B 1 392 ? -3.994 23.641 22.828 1 97.94 392 THR B O 1
ATOM 6264 N N . TYR B 1 393 ? -5.863 23.422 23.953 1 97.88 393 TYR B N 1
ATOM 6265 C CA . TYR B 1 393 ? -6.352 22.141 23.438 1 97.88 393 TYR B CA 1
ATOM 6266 C C . TYR B 1 393 ? -7.855 22.203 23.188 1 97.88 393 TYR B C 1
ATOM 6268 O O . TYR B 1 393 ? -8.641 22.312 24.125 1 97.88 393 TYR B O 1
ATOM 6276 N N . SER B 1 394 ? -8.25 22.109 22 1 97.81 394 SER B N 1
ATOM 6277 C CA . SER B 1 394 ? -9.648 22.312 21.641 1 97.81 394 SER B CA 1
ATOM 6278 C C . SER B 1 394 ? -10.258 21.047 21.031 1 97.81 394 SER B C 1
ATOM 6280 O O . SER B 1 394 ? -9.789 20.562 20 1 97.81 394 SER B O 1
ATOM 6282 N N . ASP B 1 395 ? -11.266 20.516 21.688 1 96.56 395 ASP B N 1
ATOM 6283 C CA . ASP B 1 395 ? -12.109 19.5 21.047 1 96.56 395 ASP B CA 1
ATOM 6284 C C . ASP B 1 395 ? -13.086 20.156 20.062 1 96.56 395 ASP B C 1
ATOM 6286 O O . ASP B 1 395 ? -14.086 20.75 20.469 1 96.56 395 ASP B O 1
ATOM 6290 N N . MET B 1 396 ? -12.828 19.984 18.844 1 97.56 396 MET B N 1
ATOM 6291 C CA . MET B 1 396 ? -13.656 20.609 17.812 1 97.56 396 MET B CA 1
ATOM 6292 C C . MET B 1 396 ? -14.969 19.859 17.641 1 97.56 396 MET B C 1
ATOM 6294 O O . MET B 1 396 ? -15 18.625 17.734 1 97.56 396 MET B O 1
ATOM 6298 N N . PRO B 1 397 ? -16.016 20.531 17.297 1 96.81 397 PRO B N 1
ATOM 6299 C CA . PRO B 1 397 ? -17.328 19.891 17.203 1 96.81 397 PRO B CA 1
ATOM 6300 C C . PRO B 1 397 ? -17.516 19.094 15.914 1 96.81 397 PRO B C 1
ATOM 6302 O O . PRO B 1 397 ? -18.359 18.203 15.844 1 96.81 397 PRO B O 1
ATOM 6305 N N . ARG B 1 398 ? -16.797 19.484 14.898 1 96.69 398 ARG B N 1
ATOM 6306 C CA . ARG B 1 398 ? -16.906 18.812 13.602 1 96.69 398 ARG B CA 1
ATOM 6307 C C . ARG B 1 398 ? -15.641 19.031 12.766 1 96.69 398 ARG B C 1
ATOM 6309 O O . ARG B 1 398 ? -14.836 19.906 13.078 1 96.69 398 ARG B O 1
ATOM 6316 N N . GLY B 1 399 ? -15.57 18.219 11.766 1 97.12 399 GLY B N 1
ATOM 6317 C CA . GLY B 1 399 ? -14.43 18.312 10.875 1 97.12 399 GLY B CA 1
ATOM 6318 C C . GLY B 1 399 ? -13.484 17.125 10.961 1 97.12 399 GLY B C 1
ATOM 6319 O O . GLY B 1 399 ? -13.531 16.375 11.93 1 97.12 399 GLY B O 1
ATOM 6320 N N . GLY B 1 400 ? -12.617 17.047 9.914 1 96.75 400 GLY B N 1
ATOM 6321 C CA . GLY B 1 400 ? -11.688 15.938 9.836 1 96.75 400 GLY B CA 1
ATOM 6322 C C . GLY B 1 400 ? -10.281 16.359 9.438 1 96.75 400 GLY B C 1
ATOM 6323 O O . GLY B 1 400 ? -9.766 17.359 9.938 1 96.75 400 GLY B O 1
ATOM 6324 N N . HIS B 1 401 ? -9.633 15.5 8.609 1 97.81 401 HIS B N 1
ATOM 6325 C CA . HIS B 1 401 ? -8.211 15.594 8.305 1 97.81 401 HIS B CA 1
ATOM 6326 C C . HIS B 1 401 ? -7.898 16.891 7.562 1 97.81 401 HIS B C 1
ATOM 6328 O O . HIS B 1 401 ? -6.82 17.453 7.73 1 97.81 401 HIS B O 1
ATOM 6334 N N . PHE B 1 402 ? -8.859 17.312 6.719 1 98.5 402 PHE B N 1
ATOM 6335 C CA . PHE B 1 402 ? -8.672 18.547 5.949 1 98.5 402 PHE B CA 1
ATOM 6336 C C . PHE B 1 402 ? -9.359 19.719 6.625 1 98.5 402 PHE B C 1
ATOM 6338 O O . PHE B 1 402 ? -10.195 20.391 6.016 1 98.5 402 PHE B O 1
ATOM 6345 N N . ALA B 1 403 ? -8.891 20.062 7.766 1 98.44 403 ALA B N 1
ATOM 6346 C CA . ALA B 1 403 ? -9.539 21.016 8.656 1 98.44 403 ALA B CA 1
ATOM 6347 C C . ALA B 1 403 ? -9.695 22.375 7.98 1 98.44 403 ALA B C 1
ATOM 6349 O O . ALA B 1 403 ? -10.758 23 8.078 1 98.44 403 ALA B O 1
ATOM 6350 N N . ALA B 1 404 ? -8.688 22.828 7.293 1 98.38 404 ALA B N 1
ATOM 6351 C CA . ALA B 1 404 ? -8.703 24.156 6.676 1 98.38 404 ALA B CA 1
ATOM 6352 C C . ALA B 1 404 ? -9.742 24.234 5.562 1 98.38 404 ALA B C 1
ATOM 6354 O O . ALA B 1 404 ? -10.312 25.297 5.309 1 98.38 404 ALA B O 1
ATOM 6355 N N . MET B 1 405 ? -10.039 23.094 4.914 1 98.12 405 MET B N 1
ATOM 6356 C CA . MET B 1 405 ? -11.016 23.062 3.828 1 98.12 405 MET B CA 1
ATOM 6357 C C . MET B 1 405 ? -12.406 22.75 4.359 1 98.12 405 MET B C 1
ATOM 6359 O O . MET B 1 405 ? -13.398 23.297 3.869 1 98.12 405 MET B O 1
ATOM 6363 N N . GLU B 1 406 ? -12.477 21.922 5.348 1 98.19 406 GLU B N 1
ATOM 6364 C CA . GLU B 1 406 ? -13.758 21.438 5.871 1 98.19 406 GLU B CA 1
ATOM 6365 C C . GLU B 1 406 ? -14.398 22.484 6.785 1 98.19 406 GLU B C 1
ATOM 6367 O O . GLU B 1 406 ? -15.602 22.734 6.699 1 98.19 406 GLU B O 1
ATOM 6372 N N . GLU B 1 407 ? -13.578 22.984 7.668 1 98.06 407 GLU B N 1
ATOM 6373 C CA . GLU B 1 407 ? -14.062 23.875 8.711 1 98.06 407 GLU B CA 1
ATOM 6374 C C . GLU B 1 407 ? -13.148 25.094 8.867 1 98.06 407 GLU B C 1
ATOM 6376 O O . GLU B 1 407 ? -12.594 25.312 9.945 1 98.06 407 GLU B O 1
ATOM 6381 N N . PRO B 1 408 ? -13.086 25.938 7.82 1 97.56 408 PRO B N 1
ATOM 6382 C CA . PRO B 1 408 ? -12.141 27.047 7.867 1 97.56 408 PRO B CA 1
ATOM 6383 C C . PRO B 1 408 ? -12.453 28.047 8.984 1 97.56 408 PRO B C 1
ATOM 6385 O O . PRO B 1 408 ? -11.539 28.609 9.586 1 97.56 408 PRO B O 1
ATOM 6388 N N . HIS B 1 409 ? -13.688 28.219 9.328 1 96.69 409 HIS B N 1
ATOM 6389 C CA . HIS B 1 409 ? -14.062 29.156 10.375 1 96.69 409 HIS B CA 1
ATOM 6390 C C . HIS B 1 409 ? -13.617 28.656 11.75 1 96.69 409 HIS B C 1
ATOM 6392 O O . HIS B 1 409 ? -13.047 29.406 12.531 1 96.69 409 HIS B O 1
ATOM 6398 N N . LEU B 1 410 ? -13.898 27.375 11.977 1 97.88 410 LEU B N 1
ATOM 6399 C CA . LEU B 1 410 ? -13.492 26.781 13.25 1 97.88 410 LEU B CA 1
ATOM 6400 C C . LEU B 1 410 ? -11.977 26.828 13.414 1 97.88 410 LEU B C 1
ATOM 6402 O O . LEU B 1 410 ? -11.477 27.172 14.492 1 97.88 410 LEU B O 1
ATOM 6406 N N . LEU B 1 411 ? -11.273 26.5 12.375 1 98.31 411 LEU B N 1
ATOM 6407 C CA . LEU B 1 411 ? -9.82 26.484 12.445 1 98.31 411 LEU B CA 1
ATOM 6408 C C . LEU B 1 411 ? -9.273 27.906 12.617 1 98.31 411 LEU B C 1
ATOM 6410 O O . LEU B 1 411 ? -8.383 28.125 13.438 1 98.31 411 LEU B O 1
ATOM 6414 N N . ALA B 1 412 ? -9.805 28.891 11.883 1 96.75 412 ALA B N 1
ATOM 6415 C CA . ALA B 1 412 ? -9.359 30.281 11.984 1 96.75 412 ALA B CA 1
ATOM 6416 C C . ALA B 1 412 ? -9.547 30.812 13.398 1 96.75 412 ALA B C 1
ATOM 6418 O O . ALA B 1 412 ? -8.633 31.406 13.969 1 96.75 412 ALA B O 1
ATOM 6419 N N . GLN B 1 413 ? -10.688 30.516 13.906 1 95.31 413 GLN B N 1
ATOM 6420 C CA . GLN B 1 413 ? -10.992 31 15.25 1 95.31 413 GLN B CA 1
ATOM 6421 C C . GLN B 1 413 ? -10.047 30.375 16.281 1 95.31 413 GLN B C 1
ATOM 6423 O O . GLN B 1 413 ? -9.594 31.062 17.203 1 95.31 413 GLN B O 1
ATOM 6428 N N . ASP B 1 414 ? -9.766 29.156 16.109 1 97.19 414 ASP B N 1
ATOM 6429 C CA . ASP B 1 414 ? -8.891 28.469 17.047 1 97.19 414 ASP B CA 1
ATOM 6430 C C . ASP B 1 414 ? -7.461 28.984 16.953 1 97.19 414 ASP B C 1
ATOM 6432 O O . ASP B 1 414 ? -6.789 29.156 17.969 1 97.19 414 ASP B O 1
ATOM 6436 N N . ILE B 1 415 ? -6.984 29.219 15.75 1 96.88 415 ILE B N 1
ATOM 6437 C CA . ILE B 1 415 ? -5.656 29.781 15.531 1 96.88 415 ILE B CA 1
ATOM 6438 C C . ILE B 1 415 ? -5.562 31.156 16.188 1 96.88 415 ILE B C 1
ATOM 6440 O O . ILE B 1 415 ? -4.613 31.438 16.922 1 96.88 415 ILE B O 1
ATOM 6444 N N . LEU B 1 416 ? -6.531 31.984 15.977 1 93.44 416 LEU B N 1
ATOM 6445 C CA . LEU B 1 416 ? -6.539 33.344 16.5 1 93.44 416 LEU B CA 1
ATOM 6446 C C . LEU B 1 416 ? -6.598 33.344 18.031 1 93.44 416 LEU B C 1
ATOM 6448 O O . LEU B 1 416 ? -5.891 34.094 18.688 1 93.44 416 LEU B O 1
ATOM 6452 N N . SER B 1 417 ? -7.465 32.438 18.531 1 93.44 417 SER B N 1
ATOM 6453 C CA . SER B 1 417 ? -7.551 32.312 19.984 1 93.44 417 SER B CA 1
ATOM 6454 C C . SER B 1 417 ? -6.211 31.906 20.578 1 93.44 417 SER B C 1
ATOM 6456 O O . SER B 1 417 ? -5.797 32.438 21.609 1 93.44 417 SER B O 1
ATOM 6458 N N . PHE B 1 418 ? -5.559 31.016 20.016 1 96.38 418 PHE B N 1
ATOM 6459 C CA . PHE B 1 418 ? -4.258 30.531 20.453 1 96.38 418 PHE B CA 1
ATOM 6460 C C . PHE B 1 418 ? -3.229 31.656 20.438 1 96.38 418 PHE B C 1
ATOM 6462 O O . PHE B 1 418 ? -2.549 31.906 21.438 1 96.38 418 PHE B O 1
ATOM 6469 N N . ILE B 1 419 ? -3.113 32.312 19.266 1 94.25 419 ILE B N 1
ATOM 6470 C CA . ILE B 1 419 ? -2.133 33.375 19.094 1 94.25 419 ILE B CA 1
ATOM 6471 C C . ILE B 1 419 ? -2.387 34.469 20.141 1 94.25 419 ILE B C 1
ATOM 6473 O O . ILE B 1 419 ? -1.448 35 20.75 1 94.25 419 ILE B O 1
ATOM 6477 N N . THR B 1 420 ? -3.625 34.812 20.344 1 90.88 420 THR B N 1
ATOM 6478 C CA . THR B 1 420 ? -3.992 35.844 21.328 1 90.88 420 THR B CA 1
ATOM 6479 C C . THR B 1 420 ? -3.518 35.438 22.719 1 90.88 420 THR B C 1
ATOM 6481 O O . THR B 1 420 ? -2.936 36.25 23.438 1 90.88 420 THR B O 1
ATOM 6484 N N . LYS B 1 421 ? -3.732 34.219 23.078 1 93.56 421 LYS B N 1
ATOM 6485 C CA . LYS B 1 421 ? -3.342 33.719 24.406 1 93.56 421 LYS B CA 1
ATOM 6486 C C . LYS B 1 421 ? -1.825 33.75 24.562 1 93.56 421 LYS B C 1
ATOM 6488 O O . LYS B 1 421 ? -1.316 34.094 25.625 1 93.56 421 LYS B O 1
ATOM 6493 N N . VAL B 1 422 ? -1.141 33.375 23.547 1 94.44 422 VAL B N 1
ATOM 6494 C CA . VAL B 1 422 ? 0.317 33.375 23.609 1 94.44 422 VAL B CA 1
ATOM 6495 C C . VAL B 1 422 ? 0.851 34.781 23.719 1 94.44 422 VAL B C 1
ATOM 6497 O O . VAL B 1 422 ? 1.728 35.062 24.531 1 94.44 422 VAL B O 1
ATOM 6500 N N . GLU B 1 423 ? 0.315 35.719 22.922 1 89.5 423 GLU B N 1
A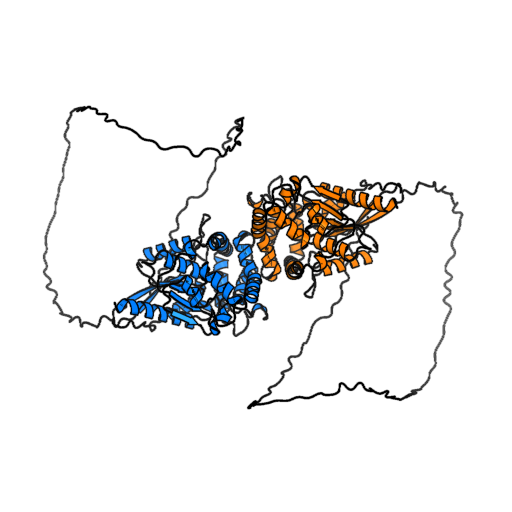TOM 6501 C CA . GLU B 1 423 ? 0.769 37.125 22.938 1 89.5 423 GLU B CA 1
ATOM 6502 C C . GLU B 1 423 ? 0.471 37.781 24.281 1 89.5 423 GLU B C 1
ATOM 6504 O O . GLU B 1 423 ? 1.252 38.594 24.766 1 89.5 423 GLU B O 1
ATOM 6509 N N . ASN B 1 424 ? -0.608 37.438 24.859 1 87.69 424 ASN B N 1
ATOM 6510 C CA . ASN B 1 424 ? -0.979 38 26.141 1 87.69 424 ASN B CA 1
ATOM 6511 C C . ASN B 1 424 ? -0.07 37.5 27.266 1 87.69 424 ASN B C 1
ATOM 6513 O O . ASN B 1 424 ? 0.167 38.188 28.25 1 87.69 424 ASN B O 1
ATOM 6517 N N . ARG B 1 425 ? 0.407 36.312 27.141 1 88.81 425 ARG B N 1
ATOM 6518 C CA . ARG B 1 425 ? 1.361 35.75 28.094 1 88.81 425 ARG B CA 1
ATOM 6519 C C . ARG B 1 425 ? 2.689 36.5 28.031 1 88.81 425 ARG B C 1
ATOM 6521 O O . ARG B 1 425 ? 3.369 36.656 29.047 1 88.81 425 ARG B O 1
ATOM 6528 N N . ASN B 1 426 ? 3.086 36.875 26.938 1 78.44 426 ASN B N 1
ATOM 6529 C CA . ASN B 1 426 ? 4.363 37.562 26.734 1 78.44 426 ASN B CA 1
ATOM 6530 C C . ASN B 1 426 ? 4.32 39 27.203 1 78.44 426 ASN B C 1
ATOM 6532 O O . ASN B 1 426 ? 5.352 39.594 27.547 1 78.44 426 ASN B O 1
ATOM 6536 N N . HIS B 1 427 ? 3.215 39.656 27.156 1 65.12 427 HIS B N 1
ATOM 6537 C CA . HIS B 1 427 ? 3.086 41.031 27.594 1 65.12 427 HIS B CA 1
ATOM 6538 C C . HIS B 1 427 ? 2.936 41.125 29.094 1 65.12 427 HIS B C 1
ATOM 6540 O O . HIS B 1 427 ? 3.191 42.188 29.688 1 65.12 427 HIS B O 1
ATOM 6546 N N . LYS B 1 428 ? 2.496 40.281 29.812 1 56.41 428 LYS B N 1
ATOM 6547 C CA . LYS B 1 428 ? 2.381 40.344 31.266 1 56.41 428 LYS B CA 1
ATOM 6548 C C . LYS B 1 428 ? 3.748 40.219 31.922 1 56.41 428 LYS B C 1
ATOM 6550 O O . LYS B 1 428 ? 3.887 40.469 33.125 1 56.41 428 LYS B O 1
ATOM 6555 N N . HIS B 1 429 ? 4.703 39.812 31.312 1 46.44 429 HIS B N 1
ATOM 6556 C CA . HIS B 1 429 ? 6.023 39.844 31.922 1 46.44 429 HIS B CA 1
ATOM 6557 C C . HIS B 1 429 ? 6.895 40.938 31.297 1 46.44 429 HIS B C 1
ATOM 6559 O O . HIS B 1 429 ? 6.863 41.125 30.078 1 46.44 429 HIS B O 1
#

pLDDT: mean 73.12, std 32.52, range [13.61, 98.88]